Protein 1CS1 (pdb70)

CATH classification: 3.40.640.10 (+1 more: 3.90.1150.10)

Solvent-accessible surface area: 45363 Å² total

InterPro domains:
  IPR000277 Cys/Met metabolism, pyridoxal phosphate-dependent enzyme [PF01053] (6-380)
  IPR000277 Cys/Met metabolism, pyridoxal phosphate-dependent enzyme [PIRSF001434] (4-383)
  IPR000277 Cys/Met metabolism, pyridoxal phosphate-dependent enzyme [PTHR11808] (5-383)
  IPR000277 Cys/Met metabolism, pyridoxal phosphate-dependent enzyme [cd00614] (21-381)
  IPR011821 O-succinylhomoserine (thiol)-lyase [TIGR02080] (3-382)
  IPR015421 Pyridoxal phosphate-dependent transferase, major domain [G3DSA:3.40.640.10] (1-247)
  IPR015422 Pyridoxal phosphate-dependent transferase, small domain [G3DSA:3.90.1150.10] (249-386)
  IPR015424 Pyridoxal phosphate-dependent transferase [SSF53383] (5-381)
  IPR054542 Cys/Met metabolism enzyme, pyridoxal-phosphate attachment site [PS00868] (190-204)

B-factor: mean 32.54, std 14.34, range [13.01, 100.0]

Organism: Escherichia coli (strain K12) (NCBI:txid83333)

Radius of gyration: 33.23 Å; Cα contacts (8 Å, |Δi|>4): 3837; chains: 4; bounding box: 96×91×87 Å

Foldseek 3Di:
DDLLVLLAQQLAQVDPPPSHRADDQFQDQADDAPDVVHRPPTGGVLLPDPLLQRLQQSQQVLLVAPTKFKFQAALVLLVLVCVLQFAQAAEEEEALQAFPSNVVVQVVCVVVRRGHYHHFNLQPPVRLLVSCVVLHQEYEAEALGPPQRAGHQLLVSLVSNVVSNHAYEYACAQQGSLKFRSVVSRHQKYKYQLCLLLQANPAGMMMIGGRDVVVNVSSSVSCSVVRGGHGSVSSSSSSVSSSCSNVFWVLLLVLQVLLQVLLVPDPQFPFKHWLCDPPRNCVVSSVVGINGGGNKIKTFGHDDPVLLVQLVVQADQEDEDDDANHQGKYKYQCCVPRPVVPDPVVCVVVVRDNRMMMMRGHNDDSVVRNVRSVRSNVRSPDD/DDLLVLLAQQPAQVDPPPSHRQDDQFQDQADDAPDPVRRDVDGGVLQPDVLLQRLQVSQLVLLVAPTKFKFQAALVLLVLVCVLQFAQPAEEEEALQAAPSSVCVQVVVVVVRRYHYHHFHLQDVVRLLVSCVVLHQAYEAEALGPPQRAGHQLLVSLVSNVVSNHAYEYACAQQGSLKFRSVVSRHQKYKYQLCLLLQANPGTMMMIGGRDPVVVVSSSVSCSVVRGGHGRVSSSSSSVSSSCSNVFWVLLQVLQVLLQVLCVPDPQFPFKHWLCDPPHNCVVSCVVRINGGGNKIKTAGNDDPVLLVQLVVQADQEDEDDDANHQGKHKYQCCCPSPVPDDPVRCVVVVHDNRMMMMRGHNDDSVVRSVRSVRSSCRSPVD/DDLLVLLAQQPAQVDPDPRHRQDDQFQDQADDAPDVVHRDPTGGVLQPTPLLQRLQVSQQVLQVAPTKFKFQAALVQLVLVCVLQFAQPAEEEEALQAAPSSVVVQVVVVVVRRYHYHHFHLQPVVRLLVSCVVLHQEYEAEALGPDQRAGHQLLVSLVSNVVSPHAYEYACAQQGSLWFHSVVSNHQKYKYQLCLQLQANPGTMMMIGGRDPVVNVSSSVSCSVVRTGHGSVSSSSSSVSSSCSNVFFVLLLVLQVLQQVLLVVDPQFPFKHWLCDPPRHCNVSCVVRTNGGTNKIKTFGNDDVLLQCQLVVQADQEDADDDASHQGKYKYQCCVPRPVVDDPVRCVVVVHDNRMMMMRGHNDDSVVVSVRSVRSNVRSPPD/DDLLCLLAQQCAQVDPPPSHRADDQFQDQADDAPDVVRRDPDGGVLQPDPLLQRLQVSQQVLLVAPTKFKFQAQLVQLVLVCVLQFAQPAEEEEALQAAPSNVVVQVVCVVVRRYHYHHFNQQDPVRLLVRVVVLHQEYEAEALGPPQRAGHQLLVSLVSNVVSNHAYEYADAQQGSLKFRSVVSRHQKYKYQLCLLLQANPATMMMIGGRDVVVNVSSSVSCSVVRGGHGRVSSSSSSVSSSCSNVWFVLLQVLQVLLQVLLVVAPQFPFKHWLCDPPRNCNVSCVVGINGRTNKMKTFGNDDPVLLVQLVVLADQEDADDDANHQGKHKYQCCVHRPVVPPPVRCVVVVNDNRMMMMRGHNDPSVVRSVSNVRSSVRSPPD

Nearest PDB structures (foldseek):
  1cs1-assembly1_B  TM=1.003E+00  e=9.399E-83  Escherichia coli
  8jui-assembly1_A  TM=9.744E-01  e=7.504E-45  Bacillus cereus ATCC 14579
  7md1-assembly1_H  TM=9.661E-01  e=2.869E-43  Staphylococcus aureus
  3aem-assembly1_B  TM=9.535E-01  e=6.783E-41  Entamoeba histolytica
  1qgn-assembly1_A  TM=9.601E-01  e=6.712E-40  Nicotiana tabacum

Sequence (1532 aa):
RKQATIAVRSGLNDDEQYGCVVPPIHLSSTYNFTGFNEPRAHDYSRRGNPTRDVVQRALAELEGGAGAVLTNTGMSAIHLVTTVFLKPGDLLVAPHDCYGGSYRLFDSLAKRGCYRVLFVDQGDEQALRAALAEKPKLVLVESPSNPLLRVVDIAKICHLAREVGAVSVVDNTFLSPALQNPLALGADLVLHSCTYLNGHSDVVAGVVIAKDPDVVTELAWWANNIGVTGGAFDSYLLLRGLRTLVPRMELAQRNAQAIVKYLQTQPLVKKLYHPSLPENQGHEIAARQQKGFGAMLSFELDGDEQTLRRFLGGLSLFTLAESLGGVESLISHAATMTHAGMAPEARAAAGISETLLRISTGIEDGEDLIADLENGFRAANKGRKQATIAVRSGLNDDEQYGCVVPPIHLSSTYNFTGFNEPRAHDYSRRGNPTRDVVQRALAELEGGAGAVLTNTGMSAIHLVTTVFLKPGDLLVAPHDCYGGSYRLFDSLAKRGCYRVLFVDQGDEQALRAALAEKPKLVLVESPSNPLLRVVDIAKICHLAREVGAVSVVDNTFLSPALQNPLALGADLVLHSCTYLNGHSDVVAGVVIAKDPDVVTELAWWANNIGVTGGAFDSYLLLRGLRTLVPRMELAQRNAQAIVKYLQTQPLVKKLYHPSLPENQGHEIAARQQKGFGAMLSFELDGDEQTLRRFLGGLSLFTLAESLGGVESLISHAATMTHAGMAPEARAAAGISETLLRISTGIEDGEDLIADLENGFRAANKGRKQATIAVRSGLNDDEQYGCVVPPIHLSSTYNFTGFNEPRAHDYSRRGNPTRDVVQRALAELEGGAGAVLTNTGMSAIHLVTTVFLKPGDLLVAPHDCYGGSYRLFDSLAKRGCYRVLFVDQGDEQALRAALAEKPKLVLVESPSNPLLRVVDIAKICHLAREVGAVSVVDNTFLSPALQNPLALGADLVLHSCTYLNGHSDVVAGVVIAKDPDVVTELAWWANNIGVTGGAFDSYLLLRGLRTLVPRMELAQRNAQAIVKYLQTQPLVKKLYHPSLPENQGHEIAARQQKGFGAMLSFELDGDEQTLRRFLGGLSLFTLAESLGGVESLISHAATMTHAGMAPEARAAAGISETLLRISTGIEDGEDLIADLENGFRAANKGRKQATIAVRSGLNDDEQYGCVVPPIHLSSTYNFTGFNEPRAHDYSRRGNPTRDVVQRALAELEGGAGAVLTNTGMSAIHLVTTVFLKPGDLLVAPHDCYGGSYRLFDSLAKRGCYRVLFVDQGDEQALRAALAEKPKLVLVESPSNPLLRVVDIAKICHLAREVGAVSVVDNTFLSPALQNPLALGADLVLHSCTYLNGHSDVVAGVVIAKDPDVVTELAWWANNIGVTGGAFDSYLLLRGLRTLVPRMELAQRNAQAIVKYLQTQPLVKKLYHPSLPENQGHEIAARQQKGFGAMLSFELDGDEQTLRRFLGGLSLFTLAESLGGVESLISHAATMTHAGMAPEARAAAGISETLLRISTGIEDGEDLIADLENGFRAANKG

Structure (mmCIF, N/CA/C/O backbone):
data_1CS1
#
_entry.id   1CS1
#
_cell.length_a   160.040
_cell.length_b   61.300
_cell.length_c   153.840
_cell.angle_alpha   90.00
_cell.angle_beta   104.18
_cell.angle_gamma   90.00
#
_symmetry.space_group_name_H-M   'C 1 2 1'
#
loop_
_entity.id
_entity.type
_entity.pdbx_description
1 polymer 'PROTEIN (CYSTATHIONINE GAMMA-SYNTHASE)'
2 non-polymer '2,4-DIOXO-PENTANEDIOIC ACID'
3 water water
#
loop_
_atom_site.group_PDB
_atom_site.id
_atom_site.type_symbol
_atom_site.label_atom_id
_atom_site.label_alt_id
_atom_site.label_comp_id
_atom_site.label_asym_id
_atom_site.label_entity_id
_atom_site.label_seq_id
_atom_site.pdbx_PDB_ins_code
_atom_site.Cartn_x
_atom_site.Cartn_y
_atom_site.Cartn_z
_atom_site.occupancy
_atom_site.B_iso_or_equiv
_atom_site.auth_seq_id
_atom_site.auth_comp_id
_atom_site.auth_asym_id
_atom_site.auth_atom_id
_atom_site.pdbx_PDB_model_num
ATOM 1 N N . ARG A 1 3 ? 40.041 25.400 20.854 1.00 49.93 3 ARG A N 1
ATOM 2 C CA . ARG A 1 3 ? 40.946 24.278 20.451 1.00 46.32 3 ARG A CA 1
ATOM 3 C C . ARG A 1 3 ? 40.134 23.064 19.997 1.00 37.23 3 ARG A C 1
ATOM 4 O O . ARG A 1 3 ? 39.087 22.761 20.565 1.00 34.62 3 ARG A O 1
ATOM 12 N N . LYS A 1 4 ? 40.626 22.380 18.967 1.00 27.16 4 LYS A N 1
ATOM 13 C CA . LYS A 1 4 ? 39.947 21.221 18.402 1.00 27.83 4 LYS A CA 1
ATOM 14 C C . LYS A 1 4 ? 39.995 19.987 19.301 1.00 25.48 4 LYS A C 1
ATOM 15 O O . LYS A 1 4 ? 40.754 19.948 20.271 1.00 26.14 4 LYS A O 1
ATOM 21 N N . GLN A 1 5 ? 39.194 18.976 18.987 1.00 20.76 5 GLN A N 1
ATOM 22 C CA . GLN A 1 5 ? 39.191 17.791 19.826 1.00 24.73 5 GLN A CA 1
ATOM 23 C C . GLN A 1 5 ? 40.555 17.102 19.901 1.00 22.75 5 GLN A C 1
ATOM 24 O O . GLN A 1 5 ? 40.926 16.575 20.951 1.00 21.38 5 GLN A O 1
ATOM 30 N N . ALA A 1 6 ? 41.317 17.121 18.816 1.00 21.72 6 ALA A N 1
ATOM 31 C CA . ALA A 1 6 ? 42.625 16.478 18.848 1.00 23.74 6 ALA A CA 1
ATOM 32 C C . ALA A 1 6 ? 43.506 17.133 19.913 1.00 23.92 6 ALA A C 1
ATOM 33 O O . ALA A 1 6 ? 44.245 16.458 20.623 1.00 24.36 6 ALA A O 1
ATOM 35 N N . THR A 1 7 ? 43.413 18.451 20.033 1.00 18.30 7 THR A N 1
ATOM 36 C CA . THR A 1 7 ? 44.213 19.186 21.011 1.00 23.36 7 THR A CA 1
ATOM 37 C C . THR A 1 7 ? 43.759 18.928 22.443 1.00 21.99 7 THR A C 1
ATOM 38 O O . THR A 1 7 ? 44.582 18.793 23.352 1.00 21.53 7 THR A O 1
ATOM 42 N N . ILE A 1 8 ? 42.446 18.863 22.638 1.00 20.73 8 ILE A N 1
ATOM 43 C CA . ILE A 1 8 ? 41.884 18.611 23.954 1.00 20.97 8 ILE A CA 1
ATOM 44 C C . ILE A 1 8 ? 42.286 17.220 24.473 1.00 22.43 8 ILE A C 1
ATOM 45 O O . ILE A 1 8 ? 42.736 17.070 25.620 1.00 21.82 8 ILE A O 1
ATOM 50 N N . ALA A 1 9 ? 42.122 16.205 23.630 1.00 20.09 9 ALA A N 1
ATOM 51 C CA . ALA A 1 9 ? 42.438 14.844 24.034 1.00 17.92 9 ALA A CA 1
ATOM 52 C C . ALA A 1 9 ? 43.891 14.710 24.472 1.00 15.64 9 ALA A C 1
ATOM 53 O O . ALA A 1 9 ? 44.199 14.034 25.451 1.00 19.63 9 ALA A O 1
ATOM 55 N N . VAL A 1 10 ? 44.778 15.392 23.766 1.00 18.35 10 VAL A N 1
ATOM 56 C CA . VAL A 1 10 ? 46.202 15.309 24.051 1.00 19.36 10 VAL A CA 1
ATOM 57 C C . VAL A 1 10 ? 46.676 16.093 25.269 1.00 19.66 10 VAL A C 1
ATOM 58 O O . VAL A 1 10 ? 47.465 15.592 26.071 1.00 21.69 10 VAL A O 1
ATOM 62 N N . ARG A 1 11 ? 46.179 17.313 25.426 1.00 19.44 11 ARG A N 1
ATOM 63 C CA . ARG A 1 11 ? 46.637 18.167 26.513 1.00 21.94 11 ARG A CA 1
ATOM 64 C C . ARG A 1 11 ? 45.780 18.356 27.770 1.00 20.40 11 ARG A C 1
ATOM 65 O O . ARG A 1 11 ? 46.286 18.844 28.776 1.00 24.32 11 ARG A O 1
ATOM 73 N N . SER A 1 12 ? 44.503 17.989 27.742 1.00 21.67 12 SER A N 1
ATOM 74 C CA . SER A 1 12 ? 43.681 18.164 28.936 1.00 21.99 12 SER A CA 1
ATOM 75 C C . SER A 1 12 ? 44.286 17.427 30.149 1.00 25.79 12 SER A C 1
ATOM 76 O O . SER A 1 12 ? 44.542 16.218 30.103 1.00 25.01 12 SER A O 1
ATOM 79 N N . GLY A 1 13 ? 44.535 18.173 31.224 1.00 24.61 13 GLY A N 1
ATOM 80 C CA . GLY A 1 13 ? 45.088 17.577 32.424 1.00 21.38 13 GLY A CA 1
ATOM 81 C C . GLY A 1 13 ? 46.595 17.652 32.534 1.00 24.08 13 GLY A C 1
ATOM 82 O O . GLY A 1 13 ? 47.137 17.482 33.626 1.00 25.68 13 GLY A O 1
ATOM 83 N N . LEU A 1 14 ? 47.287 17.891 31.421 1.00 24.30 14 LEU A N 1
ATOM 84 C CA . LEU A 1 14 ? 48.752 17.990 31.442 1.00 24.08 14 LEU A CA 1
ATOM 85 C C . LEU A 1 14 ? 49.209 19.149 32.325 1.00 27.81 14 LEU A C 1
ATOM 86 O O . LEU A 1 14 ? 48.558 20.204 32.369 1.00 26.23 14 LEU A O 1
ATOM 91 N N . ASN A 1 15 ? 50.330 18.958 33.018 1.00 22.40 15 ASN A N 1
ATOM 92 C CA . ASN A 1 15 ? 50.868 19.993 33.892 1.00 28.00 15 ASN A CA 1
ATOM 93 C C . ASN A 1 15 ? 49.918 20.356 35.034 1.00 32.47 15 ASN A C 1
ATOM 94 O O . ASN A 1 15 ? 49.857 21.506 35.474 1.00 32.27 15 ASN A O 1
ATOM 99 N N . ASP A 1 16 ? 49.189 19.354 35.517 1.00 35.53 16 ASP A N 1
ATOM 100 C CA . ASP A 1 16 ? 48.262 19.536 36.627 1.00 33.75 16 ASP A CA 1
ATOM 101 C C . ASP A 1 16 ? 49.066 19.683 37.912 1.00 32.12 16 ASP A C 1
ATOM 102 O O . ASP A 1 16 ? 48.755 20.527 38.757 1.00 31.42 16 ASP A O 1
ATOM 107 N N . ASP A 1 17 ? 50.094 18.840 38.038 1.00 30.03 17 ASP A N 1
ATOM 108 C CA . ASP A 1 17 ? 50.979 18.805 39.204 1.00 27.28 17 ASP A CA 1
ATOM 109 C C . ASP A 1 17 ? 51.622 20.152 39.472 1.00 31.14 17 ASP A C 1
ATOM 110 O O . ASP A 1 17 ? 52.495 20.599 38.730 1.00 32.12 17 ASP A O 1
ATOM 115 N N . GLU A 1 18 ? 51.196 20.795 40.551 1.00 33.36 18 GLU A N 1
ATOM 116 C CA . GLU A 1 18 ? 51.728 22.100 40.902 1.00 39.26 18 GLU A CA 1
ATOM 117 C C . GLU A 1 18 ? 52.943 21.999 41.803 1.00 34.17 18 GLU A C 1
ATOM 118 O O . GLU A 1 18 ? 53.694 22.957 41.939 1.00 41.82 18 GLU A O 1
ATOM 124 N N . GLN A 1 19 ? 53.147 20.837 42.407 1.00 28.38 19 GLN A N 1
ATOM 125 C CA . GLN A 1 19 ? 54.260 20.659 43.325 1.00 25.50 19 GLN A CA 1
ATOM 126 C C . GLN A 1 19 ? 55.606 20.298 42.704 1.00 31.35 19 GLN A C 1
ATOM 127 O O . GLN A 1 19 ? 56.638 20.875 43.065 1.00 29.11 19 GLN A O 1
ATOM 133 N N . TYR A 1 20 ? 55.613 19.347 41.781 1.00 29.29 20 TYR A N 1
ATOM 134 C CA . TYR A 1 20 ? 56.868 18.928 41.178 1.00 31.92 20 TYR A CA 1
ATOM 135 C C . TYR A 1 20 ? 57.045 19.317 39.715 1.00 33.00 20 TYR A C 1
ATOM 136 O O . TYR A 1 20 ? 58.087 19.048 39.120 1.00 36.04 20 TYR A O 1
ATOM 145 N N . GLY A 1 21 ? 56.033 19.953 39.138 1.00 30.53 21 GLY A N 1
ATOM 146 C CA . GLY A 1 21 ? 56.126 20.349 37.746 1.00 30.80 21 GLY A CA 1
ATOM 147 C C . GLY A 1 21 ? 56.083 19.179 36.779 1.00 32.57 21 GLY A C 1
ATOM 148 O O . GLY A 1 21 ? 56.627 19.267 35.685 1.00 35.35 21 GLY A O 1
ATOM 149 N N . CYS A 1 22 ? 55.447 18.081 37.182 1.00 29.98 22 CYS A N 1
ATOM 150 C CA . CYS A 1 22 ? 55.330 16.900 36.329 1.00 26.94 22 CYS A CA 1
ATOM 151 C C . CYS A 1 22 ? 54.431 17.259 35.166 1.00 28.97 22 CYS A C 1
ATOM 152 O O . CYS A 1 22 ? 53.390 17.885 35.364 1.00 25.86 22 CYS A O 1
ATOM 155 N N . VAL A 1 23 ? 54.816 16.856 33.957 1.00 27.74 23 VAL A N 1
ATOM 156 C CA . VAL A 1 23 ? 53.985 17.120 32.790 1.00 24.34 23 VAL A CA 1
ATOM 157 C C . VAL A 1 23 ? 52.787 16.172 32.859 1.00 22.14 23 VAL A C 1
ATOM 158 O O . VAL A 1 23 ? 51.636 16.593 32.749 1.00 22.71 23 VAL A O 1
ATOM 162 N N . VAL A 1 24 ? 53.058 14.889 33.057 1.00 19.88 24 VAL A N 1
ATOM 163 C CA . VAL A 1 24 ? 51.987 13.901 33.178 1.00 21.97 24 VAL A CA 1
ATOM 164 C C . VAL A 1 24 ? 51.603 13.835 34.676 1.00 23.51 24 VAL A C 1
ATOM 165 O O . VAL A 1 24 ? 52.466 13.647 35.535 1.00 22.80 24 VAL A O 1
ATOM 169 N N . PRO A 1 25 ? 50.309 13.998 35.007 1.00 23.55 25 PRO A N 1
ATOM 170 C CA . PRO A 1 25 ? 49.911 13.943 36.424 1.00 22.44 25 PRO A CA 1
ATOM 171 C C . PRO A 1 25 ? 50.155 12.592 37.104 1.00 27.99 25 PRO A C 1
ATOM 172 O O . PRO A 1 25 ? 49.994 11.528 36.485 1.00 23.97 25 PRO A O 1
ATOM 176 N N . PRO A 1 26 ? 50.562 12.623 38.388 1.00 23.99 26 PRO A N 1
ATOM 177 C CA . PRO A 1 26 ? 50.819 11.398 39.143 1.00 23.94 26 PRO A CA 1
ATOM 178 C C . PRO A 1 26 ? 49.514 10.652 39.388 1.00 22.96 26 PRO A C 1
ATOM 179 O O . PRO A 1 26 ? 48.422 11.180 39.152 1.00 21.19 26 PRO A O 1
ATOM 183 N N . ILE A 1 27 ? 49.626 9.416 39.851 1.00 23.44 27 ILE A N 1
ATOM 184 C CA . ILE A 1 27 ? 48.443 8.622 40.127 1.00 23.05 27 ILE A CA 1
ATOM 185 C C . ILE A 1 27 ? 48.183 8.751 41.623 1.00 24.46 27 ILE A C 1
ATOM 186 O O . ILE A 1 27 ? 48.973 8.269 42.436 1.00 20.38 27 ILE A O 1
ATOM 191 N N . HIS A 1 28 ? 47.087 9.418 41.975 1.00 23.86 28 HIS A N 1
ATOM 192 C CA . HIS A 1 28 ? 46.721 9.623 43.378 1.00 26.80 28 HIS A CA 1
ATOM 193 C C . HIS A 1 28 ? 45.896 8.438 43.871 1.00 25.21 28 HIS A C 1
ATOM 194 O O . HIS A 1 28 ? 44.672 8.443 43.777 1.00 27.15 28 HIS A O 1
ATOM 201 N N . LEU A 1 29 ? 46.575 7.424 44.393 1.00 21.98 29 LEU A N 1
ATOM 202 C CA . LEU A 1 29 ? 45.896 6.224 44.873 1.00 25.17 29 LEU A CA 1
ATOM 203 C C . LEU A 1 29 ? 45.324 6.387 46.280 1.00 27.57 29 LEU A C 1
ATOM 204 O O . LEU A 1 29 ? 44.437 5.624 46.685 1.00 24.85 29 LEU A O 1
ATOM 209 N N . SER A 1 30 ? 45.836 7.375 47.016 1.00 26.78 30 SER A N 1
ATOM 210 C CA . SER A 1 30 ? 45.406 7.630 48.396 1.00 24.53 30 SER A CA 1
ATOM 211 C C . SER A 1 30 ? 43.881 7.640 48.602 1.00 24.94 30 SER A C 1
ATOM 212 O O . SER A 1 30 ? 43.143 8.364 47.929 1.00 24.98 30 SER A O 1
ATOM 215 N N . SER A 1 31 ? 43.423 6.816 49.539 1.00 24.28 31 SER A N 1
ATOM 216 C CA . SER A 1 31 ? 42.006 6.705 49.854 1.00 20.94 31 SER A CA 1
ATOM 217 C C . SER A 1 31 ? 41.520 7.913 50.650 1.00 24.92 31 SER A C 1
ATOM 218 O O . SER A 1 31 ? 40.317 8.201 50.690 1.00 22.64 31 SER A O 1
ATOM 221 N N . THR A 1 32 ? 42.457 8.618 51.281 1.00 25.64 32 THR A N 1
ATOM 222 C CA . THR A 1 32 ? 42.100 9.781 52.075 1.00 26.15 32 THR A CA 1
ATOM 223 C C . THR A 1 32 ? 43.074 10.954 51.984 1.00 24.65 32 THR A C 1
ATOM 224 O O . THR A 1 32 ? 44.187 10.829 51.471 1.00 27.55 32 THR A O 1
ATOM 228 N N . TYR A 1 33 ? 42.638 12.102 52.491 1.00 26.98 33 TYR A N 1
ATOM 229 C CA . TYR A 1 33 ? 43.427 13.334 52.435 1.00 30.74 33 TYR A CA 1
ATOM 230 C C . TYR A 1 33 ? 43.438 14.055 53.775 1.00 29.23 33 TYR A C 1
ATOM 231 O O . TYR A 1 33 ? 42.408 14.157 54.433 1.00 28.76 33 TYR A O 1
ATOM 240 N N . ASN A 1 34 ? 44.593 14.572 54.174 1.00 30.73 34 ASN A N 1
ATOM 241 C CA . ASN A 1 34 ? 44.660 15.279 55.439 1.00 32.95 34 ASN A CA 1
ATOM 242 C C . ASN A 1 34 ? 43.963 16.627 55.344 1.00 39.43 34 ASN A C 1
ATOM 243 O O . ASN A 1 34 ? 43.879 17.233 54.263 1.00 35.88 34 ASN A O 1
ATOM 248 N N . PHE A 1 35 ? 43.439 17.074 56.482 1.00 40.01 35 PHE A N 1
ATOM 249 C CA . PHE A 1 35 ? 42.747 18.358 56.573 1.00 42.01 35 PHE A CA 1
ATOM 250 C C . PHE A 1 35 ? 43.794 19.456 56.666 1.00 38.56 35 PHE A C 1
ATOM 251 O O . PHE A 1 35 ? 44.861 19.251 57.245 1.00 36.37 35 PHE A O 1
ATOM 259 N N . THR A 1 36 ? 43.485 20.615 56.100 1.00 45.45 36 THR A N 1
ATOM 260 C CA . THR A 1 36 ? 44.395 21.750 56.161 1.00 52.51 36 THR A CA 1
ATOM 261 C C . THR A 1 36 ? 44.581 22.051 57.652 1.00 57.67 36 THR A C 1
ATOM 262 O O . THR A 1 36 ? 45.701 22.256 58.129 1.00 61.85 36 THR A O 1
ATOM 266 N N . GLY A 1 37 ? 43.464 22.048 58.378 1.00 56.36 37 GLY A N 1
ATOM 267 C CA . GLY A 1 37 ? 43.473 22.302 59.808 1.00 54.91 37 GLY A CA 1
ATOM 268 C C . GLY A 1 37 ? 42.160 21.789 60.366 1.00 56.33 37 GLY A C 1
ATOM 269 O O . GLY A 1 37 ? 41.344 21.254 59.610 1.00 54.54 37 GLY A O 1
ATOM 270 N N . PHE A 1 38 ? 41.946 21.937 61.672 1.00 56.29 38 PHE A N 1
ATOM 271 C CA . PHE A 1 38 ? 40.701 21.473 62.284 1.00 52.46 38 PHE A CA 1
ATOM 272 C C . PHE A 1 38 ? 39.541 22.118 61.546 1.00 51.86 38 PHE A C 1
ATOM 273 O O . PHE A 1 38 ? 39.559 23.325 61.280 1.00 51.69 38 PHE A O 1
ATOM 281 N N . ASN A 1 39 ? 38.553 21.302 61.194 1.00 49.14 39 ASN A N 1
ATOM 282 C CA . ASN A 1 39 ? 37.371 21.782 60.499 1.00 49.31 39 ASN A CA 1
ATOM 283 C C . ASN A 1 39 ? 37.768 22.564 59.249 1.00 48.34 39 ASN A C 1
ATOM 284 O O . ASN A 1 39 ? 37.134 23.560 58.891 1.00 52.81 39 ASN A O 1
ATOM 289 N N . GLU A 1 40 ? 38.835 22.125 58.595 1.00 43.84 40 GLU A N 1
ATOM 290 C CA . GLU A 1 40 ? 39.280 22.784 57.373 1.00 42.07 40 GLU A CA 1
ATOM 291 C C . GLU A 1 40 ? 39.840 21.738 56.425 1.00 39.47 40 GLU A C 1
ATOM 292 O O . GLU A 1 40 ? 41.054 21.583 56.306 1.00 36.70 40 GLU A O 1
ATOM 294 N N . PRO A 1 41 ? 38.950 20.992 55.745 1.00 39.61 41 PRO A N 1
ATOM 295 C CA . PRO A 1 41 ? 39.404 19.963 54.808 1.00 39.32 41 PRO A CA 1
ATOM 296 C C . PRO A 1 41 ? 39.742 20.661 53.505 1.00 38.19 41 PRO A C 1
ATOM 297 O O . PRO A 1 41 ? 39.379 21.826 53.308 1.00 32.62 41 PRO A O 1
ATOM 301 N N . ARG A 1 42 ? 40.442 19.959 52.624 1.00 34.64 42 ARG A N 1
ATOM 302 C CA . ARG A 1 42 ? 40.780 20.517 51.329 1.00 32.83 42 ARG A CA 1
ATOM 303 C C . ARG A 1 42 ? 39.673 20.105 50.349 1.00 33.51 42 ARG A C 1
ATOM 304 O O . ARG A 1 42 ? 38.653 19.550 50.756 1.00 35.58 42 ARG A O 1
ATOM 312 N N . ALA A 1 43 ? 39.881 20.372 49.063 1.00 34.02 43 ALA A N 1
ATOM 313 C CA . ALA A 1 43 ? 38.908 20.025 48.023 1.00 32.27 43 ALA A CA 1
ATOM 314 C C . ALA A 1 43 ? 38.440 18.560 48.091 1.00 32.33 43 ALA A C 1
ATOM 315 O O . ALA A 1 43 ? 37.295 18.244 47.757 1.00 27.58 43 ALA A O 1
ATOM 317 N N . HIS A 1 44 ? 39.328 17.670 48.523 1.00 26.93 44 HIS A N 1
ATOM 318 C CA . HIS A 1 44 ? 38.985 16.255 48.640 1.00 25.03 44 HIS A CA 1
ATOM 319 C C . HIS A 1 44 ? 39.174 15.805 50.093 1.00 24.47 44 HIS A C 1
ATOM 320 O O . HIS A 1 44 ? 40.074 16.296 50.789 1.00 25.93 44 HIS A O 1
ATOM 327 N N . ASP A 1 45 ? 38.333 14.883 50.556 1.00 24.20 45 ASP A N 1
ATOM 328 C CA . ASP A 1 45 ? 38.479 14.348 51.912 1.00 30.40 45 ASP A CA 1
ATOM 329 C C . ASP A 1 45 ? 38.340 12.821 51.924 1.00 28.14 45 ASP A C 1
ATOM 330 O O . ASP A 1 45 ? 38.669 12.154 52.904 1.00 27.12 45 ASP A O 1
ATOM 335 N N . TYR A 1 46 ? 37.857 12.261 50.826 1.00 28.59 46 TYR A N 1
ATOM 336 C CA . TYR A 1 46 ? 37.725 10.817 50.739 1.00 30.31 46 TYR A CA 1
ATOM 337 C C . TYR A 1 46 ? 37.596 10.414 49.267 1.00 33.45 46 TYR A C 1
ATOM 338 O O . TYR A 1 46 ? 36.633 10.780 48.581 1.00 27.60 46 TYR A O 1
ATOM 347 N N . SER A 1 47 ? 38.583 9.659 48.798 1.00 28.01 47 SER A N 1
ATOM 348 C CA . SER A 1 47 ? 38.647 9.215 47.409 1.00 30.80 47 SER A CA 1
ATOM 349 C C . SER A 1 47 ? 37.357 8.682 46.762 1.00 30.55 47 SER A C 1
ATOM 350 O O . SER A 1 47 ? 37.113 8.913 45.576 1.00 23.53 47 SER A O 1
ATOM 353 N N . ARG A 1 48 ? 36.538 7.962 47.524 1.00 30.93 48 ARG A N 1
ATOM 354 C CA . ARG A 1 48 ? 35.309 7.405 46.960 1.00 28.33 48 ARG A CA 1
ATOM 355 C C . ARG A 1 48 ? 34.404 8.523 46.486 1.00 30.72 48 ARG A C 1
ATOM 356 O O . ARG A 1 48 ? 33.726 8.405 45.460 1.00 30.30 48 ARG A O 1
ATOM 364 N N . ARG A 1 49 ? 34.411 9.617 47.239 1.00 30.42 49 ARG A N 1
ATOM 365 C CA . ARG A 1 49 ? 33.594 10.780 46.930 1.00 34.37 49 ARG A CA 1
ATOM 366 C C . ARG A 1 49 ? 34.248 11.708 45.887 1.00 36.17 49 ARG A C 1
ATOM 367 O O . ARG A 1 49 ? 33.576 12.203 44.971 1.00 35.86 49 ARG A O 1
ATOM 375 N N . GLY A 1 50 ? 35.552 11.938 46.039 1.00 30.82 50 GLY A N 1
ATOM 376 C CA . GLY A 1 50 ? 36.290 12.793 45.121 1.00 26.22 50 GLY A CA 1
ATOM 377 C C . GLY A 1 50 ? 37.761 12.415 45.155 1.00 25.56 50 GLY A C 1
ATOM 378 O O . GLY A 1 50 ? 38.330 12.239 46.227 1.00 25.90 50 GLY A O 1
ATOM 379 N N . ASN A 1 51 ? 38.371 12.293 43.982 1.00 27.22 51 ASN A N 1
ATOM 380 C CA . ASN A 1 51 ? 39.779 11.909 43.832 1.00 24.01 51 ASN A CA 1
ATOM 381 C C . ASN A 1 51 ? 40.393 12.845 42.771 1.00 24.29 51 ASN A C 1
ATOM 382 O O . ASN A 1 51 ? 39.772 13.100 41.749 1.00 21.49 51 ASN A O 1
ATOM 387 N N . PRO A 1 52 ? 41.621 13.351 42.988 1.00 24.16 52 PRO A N 1
ATOM 388 C CA . PRO A 1 52 ? 42.253 14.263 42.021 1.00 23.14 52 PRO A CA 1
ATOM 389 C C . PRO A 1 52 ? 42.510 13.688 40.633 1.00 22.03 52 PRO A C 1
ATOM 390 O O . PRO A 1 52 ? 42.383 14.390 39.630 1.00 18.68 52 PRO A O 1
ATOM 394 N N . THR A 1 53 ? 42.879 12.412 40.572 1.00 22.82 53 THR A N 1
ATOM 395 C CA . THR A 1 53 ? 43.129 11.776 39.284 1.00 22.07 53 THR A CA 1
ATOM 396 C C . THR A 1 53 ? 41.806 11.558 38.514 1.00 19.49 53 THR A C 1
ATOM 397 O O . THR A 1 53 ? 41.728 11.810 37.314 1.00 19.63 53 THR A O 1
ATOM 401 N N . ARG A 1 54 ? 40.767 11.110 39.210 1.00 22.33 54 ARG A N 1
ATOM 402 C CA . ARG A 1 54 ? 39.463 10.918 38.583 1.00 20.21 54 ARG A CA 1
ATOM 403 C C . ARG A 1 54 ? 38.946 12.277 38.081 1.00 20.73 54 ARG A C 1
ATOM 404 O O . ARG A 1 54 ? 38.282 12.355 37.051 1.00 20.88 54 ARG A O 1
ATOM 412 N N . ASP A 1 55 ? 39.260 13.346 38.807 1.00 19.71 55 ASP A N 1
ATOM 413 C CA . ASP A 1 55 ? 38.831 14.691 38.428 1.00 21.39 55 ASP A CA 1
ATOM 414 C C . ASP A 1 55 ? 39.439 15.119 37.093 1.00 21.15 55 ASP A C 1
ATOM 415 O O . ASP A 1 55 ? 38.761 15.714 36.252 1.00 21.47 55 ASP A O 1
ATOM 420 N N . VAL A 1 56 ? 40.727 14.848 36.904 1.00 20.77 56 VAL A N 1
ATOM 421 C CA . VAL A 1 56 ? 41.390 15.226 35.663 1.00 18.48 56 VAL A CA 1
ATOM 422 C C . VAL A 1 56 ? 40.760 14.530 34.457 1.00 17.17 56 VAL A C 1
ATOM 423 O O . VAL A 1 56 ? 40.475 15.170 33.449 1.00 19.16 56 VAL A O 1
ATOM 427 N N . VAL A 1 57 ? 40.537 13.219 34.553 1.00 19.85 57 VAL A N 1
ATOM 428 C CA . VAL A 1 57 ? 39.956 12.494 33.425 1.00 18.67 57 VAL A CA 1
ATOM 429 C C . VAL A 1 57 ? 38.499 12.899 33.202 1.00 18.89 57 VAL A C 1
ATOM 430 O O . VAL A 1 57 ? 38.034 12.955 32.065 1.00 17.47 57 VAL A O 1
ATOM 434 N N . GLN A 1 58 ? 37.784 13.207 34.280 1.00 19.20 58 GLN A N 1
ATOM 435 C CA . GLN A 1 58 ? 36.394 13.628 34.155 1.00 18.97 58 GLN A CA 1
ATOM 436 C C . GLN A 1 58 ? 36.362 14.939 33.363 1.00 18.07 58 GLN A C 1
ATOM 437 O O . GLN A 1 58 ? 35.564 15.091 32.451 1.00 18.54 58 GLN A O 1
ATOM 443 N N . ARG A 1 59 ? 37.247 15.875 33.685 1.00 17.90 59 ARG A N 1
ATOM 444 C CA . ARG A 1 59 ? 37.275 17.151 32.963 1.00 18.17 59 ARG A CA 1
ATOM 445 C C . ARG A 1 59 ? 37.616 16.982 31.480 1.00 19.59 59 ARG A C 1
ATOM 446 O O . ARG A 1 59 ? 37.057 17.667 30.620 1.00 20.09 59 ARG A O 1
ATOM 454 N N . ALA A 1 60 ? 38.534 16.058 31.190 1.00 19.92 60 ALA A N 1
ATOM 455 C CA . ALA A 1 60 ? 38.955 15.780 29.822 1.00 18.87 60 ALA A CA 1
ATOM 456 C C . ALA A 1 60 ? 37.792 15.186 29.024 1.00 19.28 60 ALA A C 1
ATOM 457 O O . ALA A 1 60 ? 37.559 15.574 27.886 1.00 19.91 60 ALA A O 1
ATOM 459 N N . LEU A 1 61 ? 37.068 14.242 29.622 1.00 18.41 61 LEU A N 1
ATOM 460 C CA . LEU A 1 61 ? 35.949 13.626 28.945 1.00 16.60 61 LEU A CA 1
ATOM 461 C C . LEU A 1 61 ? 34.806 14.623 28.776 1.00 20.40 61 LEU A C 1
ATOM 462 O O . LEU A 1 61 ? 34.122 14.604 27.761 1.00 20.32 61 LEU A O 1
ATOM 467 N N . ALA A 1 62 ? 34.596 15.500 29.758 1.00 22.58 62 ALA A N 1
ATOM 468 C CA . ALA A 1 62 ? 33.528 16.495 29.644 1.00 21.89 62 ALA A CA 1
ATOM 469 C C . ALA A 1 62 ? 33.864 17.445 28.491 1.00 22.30 62 ALA A C 1
ATOM 470 O O . ALA A 1 62 ? 32.993 17.779 27.679 1.00 19.79 62 ALA A O 1
ATOM 472 N N . GLU A 1 63 ? 35.127 17.865 28.408 1.00 18.45 63 GLU A N 1
ATOM 473 C CA . GLU A 1 63 ? 35.541 18.771 27.340 1.00 21.34 63 GLU A CA 1
ATOM 474 C C . GLU A 1 63 ? 35.332 18.167 25.958 1.00 20.83 63 GLU A C 1
ATOM 475 O O . GLU A 1 63 ? 34.923 18.858 25.026 1.00 24.00 63 GLU A O 1
ATOM 481 N N . LEU A 1 64 ? 35.617 16.876 25.826 1.00 18.41 64 LEU A N 1
ATOM 482 C CA . LEU A 1 64 ? 35.490 16.185 24.541 1.00 16.43 64 LEU A CA 1
ATOM 483 C C . LEU A 1 64 ? 34.043 16.066 24.053 1.00 19.46 64 LEU A C 1
ATOM 484 O O . LEU A 1 64 ? 33.786 15.978 22.857 1.00 20.59 64 LEU A O 1
ATOM 489 N N . GLU A 1 65 ? 33.089 16.074 24.977 1.00 23.50 65 GLU A N 1
ATOM 490 C CA . GLU A 1 65 ? 31.691 15.978 24.589 1.00 20.85 65 GLU A CA 1
ATOM 491 C C . GLU A 1 65 ? 31.005 17.341 24.662 1.00 17.74 65 GLU A C 1
ATOM 492 O O . GLU A 1 65 ? 29.846 17.493 24.277 1.00 19.39 65 GLU A O 1
ATOM 498 N N . GLY A 1 66 ? 31.741 18.331 25.146 1.00 21.38 66 GLY A N 1
ATOM 499 C CA . GLY A 1 66 ? 31.204 19.675 25.260 1.00 25.47 66 GLY A CA 1
ATOM 500 C C . GLY A 1 66 ? 30.247 19.830 26.431 1.00 27.11 66 GLY A C 1
ATOM 501 O O . GLY A 1 66 ? 29.385 20.713 26.412 1.00 25.25 66 GLY A O 1
ATOM 502 N N . GLY A 1 67 ? 30.395 18.978 27.447 1.00 22.89 67 GLY A N 1
ATOM 503 C CA . GLY A 1 67 ? 29.526 19.041 28.613 1.00 21.56 67 GLY A CA 1
ATOM 504 C C . GLY A 1 67 ? 30.079 19.900 29.741 1.00 25.22 67 GLY A C 1
ATOM 505 O O . GLY A 1 67 ? 31.263 20.266 29.746 1.00 25.29 67 GLY A O 1
ATOM 506 N N . ALA A 1 68 ? 29.226 20.231 30.705 1.00 22.45 68 ALA A N 1
ATOM 507 C CA . ALA A 1 68 ? 29.664 21.038 31.830 1.00 23.56 68 ALA A CA 1
ATOM 508 C C . ALA A 1 68 ? 30.623 20.242 32.703 1.00 21.98 68 ALA A C 1
ATOM 509 O O . ALA A 1 68 ? 31.606 20.782 33.201 1.00 23.56 68 ALA A O 1
ATOM 511 N N . GLY A 1 69 ? 30.350 18.955 32.878 1.00 18.64 69 GLY A N 1
ATOM 512 C CA . GLY A 1 69 ? 31.216 18.152 33.716 1.00 17.73 69 GLY A CA 1
ATOM 513 C C . GLY A 1 69 ? 30.884 16.697 33.540 1.00 19.12 69 GLY A C 1
ATOM 514 O O . GLY A 1 69 ? 29.894 16.377 32.889 1.00 21.31 69 GLY A O 1
ATOM 515 N N . ALA A 1 70 ? 31.688 15.824 34.134 1.00 18.16 70 ALA A N 1
ATOM 516 C CA . ALA A 1 70 ? 31.478 14.390 33.999 1.00 17.92 70 ALA A CA 1
ATOM 517 C C . ALA A 1 70 ? 31.658 13.613 35.300 1.00 23.64 70 ALA A C 1
ATOM 518 O O . ALA A 1 70 ? 32.358 14.058 36.212 1.00 19.87 70 ALA A O 1
ATOM 520 N N . VAL A 1 71 ? 31.020 12.444 35.372 1.00 19.18 71 VAL A N 1
ATOM 521 C CA . VAL A 1 71 ? 31.138 11.586 36.539 1.00 19.62 71 VAL A CA 1
ATOM 522 C C . VAL A 1 71 ? 31.669 10.245 36.045 1.00 18.05 71 VAL A C 1
ATOM 523 O O . VAL A 1 71 ? 30.978 9.544 35.306 1.00 19.84 71 VAL A O 1
ATOM 527 N N . LEU A 1 72 ? 32.902 9.905 36.418 1.00 15.92 72 LEU A N 1
ATOM 528 C CA . LEU A 1 72 ? 33.480 8.630 36.008 1.00 17.25 72 LEU A CA 1
ATOM 529 C C . LEU A 1 72 ? 33.029 7.509 36.944 1.00 21.24 72 LEU A C 1
ATOM 530 O O . LEU A 1 72 ? 33.225 7.595 38.163 1.00 20.75 72 LEU A O 1
ATOM 535 N N . THR A 1 73 ? 32.434 6.460 36.374 1.00 18.71 73 THR A N 1
ATOM 536 C CA . THR A 1 73 ? 31.970 5.316 37.147 1.00 17.96 73 THR A CA 1
ATOM 537 C C . THR A 1 73 ? 32.880 4.098 36.927 1.00 16.50 73 THR A C 1
ATOM 538 O O . THR A 1 73 ? 33.711 4.085 36.021 1.00 20.11 73 THR A O 1
ATOM 542 N N . ASN A 1 74 ? 32.725 3.062 37.742 1.00 20.03 74 ASN A N 1
ATOM 543 C CA . ASN A 1 74 ? 33.615 1.923 37.610 1.00 21.50 74 ASN A CA 1
ATOM 544 C C . ASN A 1 74 ? 33.415 1.025 36.398 1.00 19.90 74 ASN A C 1
ATOM 545 O O . ASN A 1 74 ? 34.311 0.270 36.062 1.00 20.63 74 ASN A O 1
ATOM 550 N N . THR A 1 75 ? 32.249 1.091 35.759 1.00 17.27 75 THR A N 1
ATOM 551 C CA . THR A 1 75 ? 31.976 0.338 34.530 1.00 18.08 75 THR A CA 1
ATOM 552 C C . THR A 1 75 ? 30.929 1.113 33.732 1.00 19.10 75 THR A C 1
ATOM 553 O O . THR A 1 75 ? 30.280 2.010 34.262 1.00 20.38 75 THR A O 1
ATOM 557 N N . GLY A 1 76 ? 30.778 0.782 32.456 1.00 19.00 76 GLY A N 1
ATOM 558 C CA . GLY A 1 76 ? 29.760 1.442 31.655 1.00 17.86 76 GLY A CA 1
ATOM 559 C C . GLY A 1 76 ? 28.390 1.063 32.203 1.00 21.71 76 GLY A C 1
ATOM 560 O O . GLY A 1 76 ? 27.473 1.887 32.271 1.00 18.26 76 GLY A O 1
ATOM 561 N N . MET A 1 77 ? 28.239 -0.192 32.619 1.00 15.95 77 MET A N 1
ATOM 562 C CA . MET A 1 77 ? 26.961 -0.629 33.152 1.00 18.32 77 MET A CA 1
ATOM 563 C C . MET A 1 77 ? 26.603 0.146 34.417 1.00 20.85 77 MET A C 1
ATOM 564 O O . MET A 1 77 ? 25.426 0.412 34.653 1.00 21.16 77 MET A O 1
ATOM 569 N N . SER A 1 78 ? 27.592 0.510 35.239 1.00 17.84 78 SER A N 1
ATOM 570 C CA . SER A 1 78 ? 27.265 1.252 36.454 1.00 18.12 78 SER A CA 1
ATOM 571 C C . SER A 1 78 ? 26.956 2.716 36.145 1.00 16.01 78 SER A C 1
ATOM 572 O O . SER A 1 78 ? 26.330 3.397 36.949 1.00 17.04 78 SER A O 1
ATOM 575 N N . ALA A 1 79 ? 27.368 3.192 34.974 1.00 17.24 79 ALA A N 1
ATOM 576 C CA . ALA A 1 79 ? 27.035 4.570 34.582 1.00 19.38 79 ALA A CA 1
ATOM 577 C C . ALA A 1 79 ? 25.549 4.538 34.182 1.00 22.66 79 ALA A C 1
ATOM 578 O O . ALA A 1 79 ? 24.786 5.468 34.461 1.00 19.85 79 ALA A O 1
ATOM 580 N N . ILE A 1 80 ? 25.141 3.455 33.528 1.00 18.50 80 ILE A N 1
ATOM 581 C CA . ILE A 1 80 ? 23.752 3.306 33.106 1.00 19.43 80 ILE A CA 1
ATOM 582 C C . ILE A 1 80 ? 22.876 3.143 34.346 1.00 18.51 80 ILE A C 1
ATOM 583 O O . ILE A 1 80 ? 21.795 3.726 34.428 1.00 19.30 80 ILE A O 1
ATOM 588 N N . HIS A 1 81 ? 23.361 2.366 35.317 1.00 20.99 81 HIS A N 1
ATOM 589 C CA . HIS A 1 81 ? 22.640 2.131 36.574 1.00 19.40 81 HIS A CA 1
ATOM 590 C C . HIS A 1 81 ? 22.570 3.418 37.385 1.00 20.01 81 HIS A C 1
ATOM 591 O O . HIS A 1 81 ? 21.583 3.667 38.062 1.00 20.51 81 HIS A O 1
ATOM 598 N N . LEU A 1 82 ? 23.625 4.232 37.305 1.00 19.26 82 LEU A N 1
ATOM 599 C CA . LEU A 1 82 ? 23.675 5.511 38.016 1.00 19.70 82 LEU A CA 1
ATOM 600 C C . LEU A 1 82 ? 22.594 6.441 37.494 1.00 22.44 82 LEU A C 1
ATOM 601 O O . LEU A 1 82 ? 21.841 7.026 38.269 1.00 23.30 82 LEU A O 1
ATOM 606 N N . VAL A 1 83 ? 22.522 6.573 36.172 1.00 22.69 83 VAL A N 1
ATOM 607 C CA . VAL A 1 83 ? 21.552 7.462 35.550 1.00 20.95 83 VAL A CA 1
ATOM 608 C C . VAL A 1 83 ? 20.119 7.042 35.836 1.00 20.39 83 VAL A C 1
ATOM 609 O O . VAL A 1 83 ? 19.299 7.895 36.152 1.00 21.54 83 VAL A O 1
ATOM 613 N N . THR A 1 84 ? 19.821 5.745 35.744 1.00 19.68 84 THR A N 1
ATOM 614 C CA . THR A 1 84 ? 18.466 5.254 36.019 1.00 22.76 84 THR A CA 1
ATOM 615 C C . THR A 1 84 ? 18.112 5.397 37.513 1.00 26.38 84 THR A C 1
ATOM 616 O O . THR A 1 84 ? 16.960 5.681 37.868 1.00 23.96 84 THR A O 1
ATOM 620 N N . THR A 1 85 ? 19.103 5.210 38.384 1.00 23.23 85 THR A N 1
ATOM 621 C CA . THR A 1 85 ? 18.889 5.342 39.825 1.00 20.38 85 THR A CA 1
ATOM 622 C C . THR A 1 85 ? 18.526 6.788 40.178 1.00 22.43 85 THR A C 1
ATOM 623 O O . THR A 1 85 ? 17.628 7.025 40.969 1.00 23.28 85 THR A O 1
ATOM 627 N N . VAL A 1 86 ? 19.234 7.747 39.586 1.00 23.00 86 VAL A N 1
ATOM 628 C CA . VAL A 1 86 ? 19.000 9.169 39.853 1.00 19.09 86 VAL A CA 1
ATOM 629 C C . VAL A 1 86 ? 17.633 9.672 39.376 1.00 22.97 86 VAL A C 1
ATOM 630 O O . VAL A 1 86 ? 16.953 10.407 40.086 1.00 26.64 86 VAL A O 1
ATOM 634 N N . PHE A 1 87 ? 17.229 9.262 38.178 1.00 22.53 87 PHE A N 1
ATOM 635 C CA . PHE A 1 87 ? 15.991 9.750 37.587 1.00 23.11 87 PHE A CA 1
ATOM 636 C C . PHE A 1 87 ? 14.763 8.873 37.692 1.00 23.88 87 PHE A C 1
ATOM 637 O O . PHE A 1 87 ? 13.685 9.295 37.283 1.00 25.48 87 PHE A O 1
ATOM 645 N N . LEU A 1 88 ? 14.906 7.664 38.228 1.00 22.72 88 LEU A N 1
ATOM 646 C CA . LEU A 1 88 ? 13.759 6.750 38.333 1.00 24.20 88 LEU A CA 1
ATOM 647 C C . LEU A 1 88 ? 13.531 6.112 39.699 1.00 28.35 88 LEU A C 1
ATOM 648 O O . LEU A 1 88 ? 14.464 5.633 40.340 1.00 26.67 88 LEU A O 1
ATOM 653 N N . LYS A 1 89 ? 12.274 6.090 40.129 1.00 30.11 89 LYS A N 1
ATOM 654 C CA . LYS A 1 89 ? 11.899 5.444 41.385 1.00 31.63 89 LYS A CA 1
ATOM 655 C C . LYS A 1 89 ? 10.690 4.592 41.052 1.00 26.29 89 LYS A C 1
ATOM 656 O O . LYS A 1 89 ? 10.102 4.751 39.981 1.00 27.21 89 LYS A O 1
ATOM 662 N N . PRO A 1 90 ? 10.297 3.681 41.957 1.00 24.64 90 PRO A N 1
ATOM 663 C CA . PRO A 1 90 ? 9.140 2.839 41.659 1.00 24.98 90 PRO A CA 1
ATOM 664 C C . PRO A 1 90 ? 7.960 3.631 41.105 1.00 29.38 90 PRO A C 1
ATOM 665 O O . PRO A 1 90 ? 7.572 4.662 41.657 1.00 28.77 90 PRO A O 1
ATOM 669 N N . GLY A 1 91 ? 7.425 3.149 39.987 1.00 30.93 91 GLY A N 1
ATOM 670 C CA . GLY A 1 91 ? 6.307 3.810 39.344 1.00 33.64 91 GLY A CA 1
ATOM 671 C C . GLY A 1 91 ? 6.712 4.718 38.193 1.00 31.40 91 GLY A C 1
ATOM 672 O O . GLY A 1 91 ? 5.893 5.047 37.335 1.00 29.39 91 GLY A O 1
ATOM 673 N N . ASP A 1 92 ? 7.971 5.138 38.172 1.00 26.98 92 ASP A N 1
ATOM 674 C CA . ASP A 1 92 ? 8.431 6.013 37.108 1.00 23.93 92 ASP A CA 1
ATOM 675 C C . ASP A 1 92 ? 8.680 5.160 35.884 1.00 21.75 92 ASP A C 1
ATOM 676 O O . ASP A 1 92 ? 8.937 3.964 35.995 1.00 22.37 92 ASP A O 1
ATOM 681 N N . LEU A 1 93 ? 8.607 5.787 34.716 1.00 24.42 93 LEU A N 1
ATOM 682 C CA . LEU A 1 93 ? 8.808 5.085 33.456 1.00 26.91 93 LEU A CA 1
ATOM 683 C C . LEU A 1 93 ? 10.056 5.526 32.691 1.00 25.20 93 LEU A C 1
ATOM 684 O O . LEU A 1 93 ? 10.396 6.723 32.629 1.00 19.88 93 LEU A O 1
ATOM 689 N N . LEU A 1 94 ? 10.712 4.528 32.106 1.00 25.31 94 LEU A N 1
ATOM 690 C CA . LEU A 1 94 ? 11.907 4.699 31.288 1.00 24.54 94 LEU A CA 1
ATOM 691 C C . LEU A 1 94 ? 11.544 4.183 29.898 1.00 25.05 94 LEU A C 1
ATOM 692 O O . LEU A 1 94 ? 10.949 3.102 29.769 1.00 23.29 94 LEU A O 1
ATOM 697 N N . VAL A 1 95 ? 11.862 4.955 28.866 1.00 21.97 95 VAL A N 1
ATOM 698 C CA . VAL A 1 95 ? 11.631 4.493 27.500 1.00 24.59 95 VAL A CA 1
ATOM 699 C C . VAL A 1 95 ? 13.039 4.216 26.961 1.00 21.55 95 VAL A C 1
ATOM 700 O O . VAL A 1 95 ? 13.919 5.070 27.056 1.00 22.81 95 VAL A O 1
ATOM 704 N N . ALA A 1 96 ? 13.253 3.013 26.437 1.00 20.68 96 ALA A N 1
ATOM 705 C CA . ALA A 1 96 ? 14.562 2.618 25.916 1.00 23.03 96 ALA A CA 1
ATOM 706 C C . ALA A 1 96 ? 14.440 2.069 24.497 1.00 24.46 96 ALA A C 1
ATOM 707 O O . ALA A 1 96 ? 13.348 1.722 24.063 1.00 25.01 96 ALA A O 1
ATOM 709 N N . PRO A 1 97 ? 15.563 2.005 23.751 1.00 24.68 97 PRO A N 1
ATOM 710 C CA . PRO A 1 97 ? 15.547 1.489 22.376 1.00 19.52 97 PRO A CA 1
ATOM 711 C C . PRO A 1 97 ? 15.267 0.002 22.344 1.00 20.18 97 PRO A C 1
ATOM 712 O O . PRO A 1 97 ? 15.776 -0.747 23.171 1.00 21.41 97 PRO A O 1
ATOM 716 N N . HIS A 1 98 ? 14.469 -0.420 21.375 1.00 20.50 98 HIS A N 1
ATOM 717 C CA . HIS A 1 98 ? 14.106 -1.825 21.264 1.00 24.47 98 HIS A CA 1
ATOM 718 C C . HIS A 1 98 ? 15.327 -2.661 20.935 1.00 25.97 98 HIS A C 1
ATOM 719 O O . HIS A 1 98 ? 15.354 -3.864 21.193 1.00 31.21 98 HIS A O 1
ATOM 726 N N . ASP A 1 99 ? 16.347 -2.017 20.375 1.00 25.07 99 ASP A N 1
ATOM 727 C CA . ASP A 1 99 ? 17.565 -2.723 19.985 1.00 25.60 99 ASP A CA 1
ATOM 728 C C . ASP A 1 99 ? 18.810 -2.269 20.747 1.00 28.81 99 ASP A C 1
ATOM 729 O O . ASP A 1 99 ? 19.927 -2.344 20.220 1.00 22.23 99 ASP A O 1
ATOM 734 N N . CYS A 1 100 ? 18.622 -1.816 21.986 1.00 25.37 100 CYS A N 1
ATOM 735 C CA . CYS A 1 100 ? 19.751 -1.347 22.785 1.00 27.41 100 CYS A CA 1
ATOM 736 C C . CYS A 1 100 ? 20.699 -2.471 23.231 1.00 24.76 100 CYS A C 1
ATOM 737 O O . CYS A 1 100 ? 20.398 -3.658 23.069 1.00 24.02 100 CYS A O 1
ATOM 740 N N . TYR A 1 101 ? 21.842 -2.069 23.783 1.00 20.25 101 TYR A N 1
ATOM 741 C CA . TYR A 1 101 ? 22.871 -2.980 24.277 1.00 20.87 101 TYR A CA 1
ATOM 742 C C . TYR A 1 101 ? 22.252 -4.060 25.147 1.00 19.25 101 TYR A C 1
ATOM 743 O O . TYR A 1 101 ? 21.398 -3.771 25.980 1.00 23.74 101 TYR A O 1
ATOM 752 N N . GLY A 1 102 ? 22.686 -5.301 24.962 1.00 20.64 102 GLY A N 1
ATOM 753 C CA . GLY A 1 102 ? 22.148 -6.396 25.754 1.00 21.64 102 GLY A CA 1
ATOM 754 C C . GLY A 1 102 ? 22.247 -6.172 27.256 1.00 22.05 102 GLY A C 1
ATOM 755 O O . GLY A 1 102 ? 21.323 -6.507 28.001 1.00 22.36 102 GLY A O 1
ATOM 756 N N . GLY A 1 103 ? 23.362 -5.606 27.717 1.00 21.37 103 GLY A N 1
ATOM 757 C CA . GLY A 1 103 ? 23.514 -5.359 29.139 1.00 20.83 103 GLY A CA 1
ATOM 758 C C . GLY A 1 103 ? 22.446 -4.405 29.638 1.00 19.38 103 GLY A C 1
ATOM 759 O O . GLY A 1 103 ? 21.838 -4.620 30.681 1.00 20.74 103 GLY A O 1
ATOM 760 N N . SER A 1 104 ? 22.228 -3.336 28.884 1.00 20.19 104 SER A N 1
ATOM 761 C CA . SER A 1 104 ? 21.224 -2.347 29.235 1.00 21.67 104 SER A CA 1
ATOM 762 C C . SER A 1 104 ? 19.818 -2.970 29.304 1.00 22.24 104 SER A C 1
ATOM 763 O O . SER A 1 104 ? 19.089 -2.753 30.265 1.00 20.37 104 SER A O 1
ATOM 766 N N . TYR A 1 105 ? 19.437 -3.737 28.286 1.00 22.13 105 TYR A N 1
ATOM 767 C CA . TYR A 1 105 ? 18.121 -4.389 28.274 1.00 24.03 105 TYR A CA 1
ATOM 768 C C . TYR A 1 105 ? 17.952 -5.275 29.509 1.00 24.02 105 TYR A C 1
ATOM 769 O O . TYR A 1 105 ? 16.953 -5.186 30.230 1.00 20.94 105 TYR A O 1
ATOM 778 N N . ARG A 1 106 ? 18.942 -6.131 29.740 1.00 20.61 106 ARG A N 1
ATOM 779 C CA . ARG A 1 106 ? 18.909 -7.049 30.868 1.00 27.54 106 ARG A CA 1
ATOM 780 C C . ARG A 1 106 ? 18.800 -6.319 32.215 1.00 24.86 106 ARG A C 1
ATOM 781 O O . ARG A 1 106 ? 18.083 -6.772 33.105 1.00 25.63 106 ARG A O 1
ATOM 789 N N . LEU A 1 107 ? 19.497 -5.195 32.373 1.00 21.47 107 LEU A N 1
ATOM 790 C CA . LEU A 1 107 ? 19.422 -4.448 33.633 1.00 21.15 107 LEU A CA 1
ATOM 791 C C . LEU A 1 107 ? 18.022 -3.869 33.855 1.00 21.61 107 LEU A C 1
ATOM 792 O O . LEU A 1 107 ? 17.459 -4.004 34.938 1.00 23.64 107 LEU A O 1
ATOM 797 N N . PHE A 1 108 ? 17.469 -3.219 32.832 1.00 20.64 108 PHE A N 1
ATOM 798 C CA . PHE A 1 108 ? 16.146 -2.611 32.940 1.00 21.91 108 PHE A CA 1
ATOM 799 C C . PHE A 1 108 ? 15.095 -3.681 33.149 1.00 19.56 108 PHE A C 1
ATOM 800 O O . PHE A 1 108 ? 14.233 -3.555 34.010 1.00 22.06 108 PHE A O 1
ATOM 808 N N . ASP A 1 109 ? 15.168 -4.744 32.362 1.00 20.79 109 ASP A N 1
ATOM 809 C CA . ASP A 1 109 ? 14.196 -5.813 32.492 1.00 24.88 109 ASP A CA 1
ATOM 810 C C . ASP A 1 109 ? 14.235 -6.430 33.886 1.00 24.04 109 ASP A C 1
ATOM 811 O O . ASP A 1 109 ? 13.203 -6.608 34.520 1.00 24.37 109 ASP A O 1
ATOM 816 N N . SER A 1 110 ? 15.430 -6.747 34.366 1.00 24.25 110 SER A N 1
ATOM 817 C CA . SER A 1 110 ? 15.569 -7.363 35.676 1.00 27.64 110 SER A CA 1
ATOM 818 C C . SER A 1 110 ? 14.993 -6.505 36.814 1.00 26.24 110 SER A C 1
ATOM 819 O O . SER A 1 110 ? 14.348 -7.019 37.726 1.00 27.93 110 SER A O 1
ATOM 822 N N . LEU A 1 111 ? 15.198 -5.196 36.751 1.00 19.15 111 LEU A N 1
ATOM 823 C CA . LEU A 1 111 ? 14.704 -4.335 37.806 1.00 20.49 111 LEU A CA 1
ATOM 824 C C . LEU A 1 111 ? 13.226 -4.002 37.647 1.00 20.54 111 LEU A C 1
ATOM 825 O O . LEU A 1 111 ? 12.493 -3.946 38.628 1.00 22.89 111 LEU A O 1
ATOM 830 N N . ALA A 1 112 ? 12.776 -3.782 36.423 1.00 21.54 112 ALA A N 1
ATOM 831 C CA . ALA A 1 112 ? 11.364 -3.496 36.237 1.00 23.75 112 ALA A CA 1
ATOM 832 C C . ALA A 1 112 ? 10.547 -4.726 36.688 1.00 23.90 112 ALA A C 1
ATOM 833 O O . ALA A 1 112 ? 9.436 -4.596 37.207 1.00 25.87 112 ALA A O 1
ATOM 835 N N . LYS A 1 113 ? 11.106 -5.922 36.521 1.00 26.28 113 LYS A N 1
ATOM 836 C CA . LYS A 1 113 ? 10.406 -7.138 36.931 1.00 27.06 113 LYS A CA 1
ATOM 837 C C . LYS A 1 113 ? 10.288 -7.225 38.448 1.00 30.94 113 LYS A C 1
ATOM 838 O O . LYS A 1 113 ? 9.587 -8.091 38.964 1.00 33.57 113 LYS A O 1
ATOM 844 N N . ARG A 1 114 ? 10.988 -6.344 39.162 1.00 26.42 114 ARG A N 1
ATOM 845 C CA . ARG A 1 114 ? 10.927 -6.314 40.627 1.00 23.41 114 ARG A CA 1
ATOM 846 C C . ARG A 1 114 ? 10.118 -5.104 41.107 1.00 22.32 114 ARG A C 1
ATOM 847 O O . ARG A 1 114 ? 9.968 -4.882 42.305 1.00 28.58 114 ARG A O 1
ATOM 855 N N . GLY A 1 115 ? 9.610 -4.312 40.170 1.00 23.71 115 GLY A N 1
ATOM 856 C CA . GLY A 1 115 ? 8.825 -3.147 40.539 1.00 23.44 115 GLY A CA 1
ATOM 857 C C . GLY A 1 115 ? 9.615 -1.877 40.809 1.00 23.60 115 GLY A C 1
ATOM 858 O O . GLY A 1 115 ? 9.024 -0.867 41.178 1.00 21.13 115 GLY A O 1
ATOM 859 N N . CYS A 1 116 ? 10.935 -1.918 40.605 1.00 24.29 116 CYS A N 1
ATOM 860 C CA . CYS A 1 116 ? 11.812 -0.765 40.855 1.00 21.06 116 CYS A CA 1
ATOM 861 C C . CYS A 1 116 ? 11.495 0.451 39.975 1.00 21.66 116 CYS A C 1
ATOM 862 O O . CYS A 1 116 ? 11.719 1.597 40.382 1.00 23.67 116 CYS A O 1
ATOM 865 N N . TYR A 1 117 ? 10.998 0.189 38.770 1.00 18.89 117 TYR A N 1
ATOM 866 C CA . TYR A 1 117 ? 10.570 1.227 37.834 1.00 20.23 117 TYR A CA 1
ATOM 867 C C . TYR A 1 117 ? 9.945 0.526 36.647 1.00 21.85 117 TYR A C 1
ATOM 868 O O . TYR A 1 117 ? 9.945 -0.712 36.569 1.00 23.88 117 TYR A O 1
ATOM 877 N N . ARG A 1 118 ? 9.378 1.306 35.737 1.00 24.14 118 ARG A N 1
ATOM 878 C CA . ARG A 1 118 ? 8.734 0.733 34.558 1.00 26.18 118 ARG A CA 1
ATOM 879 C C . ARG A 1 118 ? 9.602 0.995 33.348 1.00 23.63 118 ARG A C 1
ATOM 880 O O . ARG A 1 118 ? 10.229 2.051 33.255 1.00 22.66 118 ARG A O 1
ATOM 888 N N . VAL A 1 119 ? 9.642 0.041 32.422 1.00 24.30 119 VAL A N 1
ATOM 889 C CA . VAL A 1 119 ? 10.424 0.230 31.207 1.00 25.91 119 VAL A CA 1
ATOM 890 C C . VAL A 1 119 ? 9.584 -0.064 29.967 1.00 26.89 119 VAL A C 1
ATOM 891 O O . VAL A 1 119 ? 8.753 -0.966 29.957 1.00 25.74 119 VAL A O 1
ATOM 895 N N . LEU A 1 120 ? 9.813 0.726 28.928 1.00 25.92 120 LEU A N 1
ATOM 896 C CA . LEU A 1 120 ? 9.120 0.581 27.668 1.00 27.31 120 LEU A CA 1
ATOM 897 C C . LEU A 1 120 ? 10.187 0.550 26.573 1.00 26.29 120 LEU A C 1
ATOM 898 O O . LEU A 1 120 ? 10.886 1.538 26.374 1.00 25.11 120 LEU A O 1
ATOM 903 N N . PHE A 1 121 ? 10.333 -0.589 25.894 1.00 25.50 121 PHE A N 1
ATOM 904 C CA . PHE A 1 121 ? 11.302 -0.723 24.800 1.00 26.30 121 PHE A CA 1
ATOM 905 C C . PHE A 1 121 ? 10.544 -0.371 23.513 1.00 33.16 121 PHE A C 1
ATOM 906 O O . PHE A 1 121 ? 9.512 -0.968 23.210 1.00 33.75 121 PHE A O 1
ATOM 914 N N . VAL A 1 122 ? 11.052 0.603 22.764 1.00 32.77 122 VAL A N 1
ATOM 915 C CA . VAL A 1 122 ? 10.379 1.068 21.550 1.00 33.37 122 VAL A CA 1
ATOM 916 C C . VAL A 1 122 ? 11.332 1.254 20.379 1.00 30.42 122 VAL A C 1
ATOM 917 O O . VAL A 1 122 ? 12.503 1.577 20.568 1.00 25.21 122 VAL A O 1
ATOM 921 N N . ASP A 1 123 ? 10.821 1.050 19.168 1.00 27.83 123 ASP A N 1
ATOM 922 C CA . ASP A 1 123 ? 11.626 1.259 17.978 1.00 25.53 123 ASP A CA 1
ATOM 923 C C . ASP A 1 123 ? 11.537 2.761 17.826 1.00 26.84 123 ASP A C 1
ATOM 924 O O . ASP A 1 123 ? 10.544 3.282 17.333 1.00 28.53 123 ASP A O 1
ATOM 929 N N . GLN A 1 124 ? 12.572 3.456 18.278 1.00 31.40 124 GLN A N 1
ATOM 930 C CA . GLN A 1 124 ? 12.611 4.913 18.227 1.00 26.74 124 GLN A CA 1
ATOM 931 C C . GLN A 1 124 ? 12.681 5.492 16.808 1.00 32.91 124 GLN A C 1
ATOM 932 O O . GLN A 1 124 ? 12.674 6.717 16.620 1.00 35.78 124 GLN A O 1
ATOM 938 N N . GLY A 1 125 ? 12.742 4.609 15.814 1.00 32.01 125 GLY A N 1
ATOM 939 C CA . GLY A 1 125 ? 12.769 5.050 14.429 1.00 39.50 125 GLY A CA 1
ATOM 940 C C . GLY A 1 125 ? 11.342 5.175 13.904 1.00 39.92 125 GLY A C 1
ATOM 941 O O . GLY A 1 125 ? 11.090 5.832 12.892 1.00 48.09 125 GLY A O 1
ATOM 942 N N . ASP A 1 126 ? 10.413 4.539 14.612 1.00 35.88 126 ASP A N 1
ATOM 943 C CA . ASP A 1 126 ? 8.995 4.538 14.281 1.00 29.15 126 ASP A CA 1
ATOM 944 C C . ASP A 1 126 ? 8.328 5.713 15.006 1.00 32.25 126 ASP A C 1
ATOM 945 O O . ASP A 1 126 ? 7.994 5.607 16.183 1.00 33.06 126 ASP A O 1
ATOM 950 N N . GLU A 1 127 ? 8.134 6.824 14.299 1.00 33.76 127 GLU A N 1
ATOM 951 C CA . GLU A 1 127 ? 7.523 8.029 14.869 1.00 39.37 127 GLU A CA 1
ATOM 952 C C . GLU A 1 127 ? 6.252 7.790 15.685 1.00 38.88 127 GLU A C 1
ATOM 953 O O . GLU A 1 127 ? 6.090 8.357 16.773 1.00 31.69 127 GLU A O 1
ATOM 959 N N . GLN A 1 128 ? 5.348 6.974 15.143 1.00 37.99 128 GLN A N 1
ATOM 960 C CA . GLN A 1 128 ? 4.089 6.642 15.810 1.00 41.81 128 GLN A CA 1
ATOM 961 C C . GLN A 1 128 ? 4.364 5.893 17.119 1.00 38.60 128 GLN A C 1
ATOM 962 O O . GLN A 1 128 ? 3.866 6.280 18.179 1.00 36.05 128 GLN A O 1
ATOM 968 N N . ALA A 1 129 ? 5.161 4.827 17.045 1.00 35.59 129 ALA A N 1
ATOM 969 C CA . ALA A 1 129 ? 5.491 4.049 18.236 1.00 33.12 129 ALA A CA 1
ATOM 970 C C . ALA A 1 129 ? 6.148 4.959 19.270 1.00 30.69 129 ALA A C 1
ATOM 971 O O . ALA A 1 129 ? 5.752 4.972 20.436 1.00 29.66 129 ALA A O 1
ATOM 973 N N . LEU A 1 130 ? 7.138 5.731 18.832 1.00 26.99 130 LEU A N 1
ATOM 974 C CA . LEU A 1 130 ? 7.844 6.650 19.719 1.00 30.25 130 LEU A CA 1
ATOM 975 C C . LEU A 1 130 ? 6.897 7.674 20.364 1.00 34.02 130 LEU A C 1
ATOM 976 O O . LEU A 1 130 ? 6.957 7.916 21.576 1.00 30.56 130 LEU A O 1
ATOM 981 N N . ARG A 1 131 ? 6.029 8.273 19.552 1.00 35.29 131 ARG A N 1
ATOM 982 C CA . ARG A 1 131 ? 5.070 9.263 20.046 1.00 35.28 131 ARG A CA 1
ATOM 983 C C . ARG A 1 131 ? 4.209 8.696 21.180 1.00 32.77 131 ARG A C 1
ATOM 984 O O . ARG A 1 131 ? 3.971 9.363 22.189 1.00 29.99 131 ARG A O 1
ATOM 992 N N . ALA A 1 132 ? 3.748 7.458 21.002 1.00 30.04 132 ALA A N 1
ATOM 993 C CA . ALA A 1 132 ? 2.893 6.800 21.984 1.00 32.83 132 ALA A CA 1
ATOM 994 C C . ALA A 1 132 ? 3.628 6.509 23.290 1.00 33.40 132 ALA A C 1
ATOM 995 O O . ALA A 1 132 ? 3.047 6.596 24.373 1.00 31.65 132 ALA A O 1
ATOM 997 N N . ALA A 1 133 ? 4.905 6.158 23.186 1.00 34.03 133 ALA A N 1
ATOM 998 C CA . ALA A 1 133 ? 5.704 5.874 24.369 1.00 29.49 133 ALA A CA 1
ATOM 999 C C . ALA A 1 133 ? 5.898 7.180 25.152 1.00 27.82 133 ALA A C 1
ATOM 1000 O O . ALA A 1 133 ? 5.707 7.221 26.365 1.00 27.71 133 ALA A O 1
ATOM 1002 N N . LEU A 1 134 ? 6.254 8.254 24.453 1.00 24.75 134 LEU A N 1
ATOM 1003 C CA . LEU A 1 134 ? 6.458 9.536 25.109 1.00 25.49 134 LEU A CA 1
ATOM 1004 C C . LEU A 1 134 ? 5.164 10.099 25.714 1.00 27.60 134 LEU A C 1
ATOM 1005 O O . LEU A 1 134 ? 5.213 10.894 26.649 1.00 25.85 134 LEU A O 1
ATOM 1010 N N . ALA A 1 135 ? 4.015 9.684 25.182 1.00 29.45 135 ALA A N 1
ATOM 1011 C CA . ALA A 1 135 ? 2.714 10.119 25.693 1.00 28.30 135 ALA A CA 1
ATOM 1012 C C . ALA A 1 135 ? 2.486 9.522 27.081 1.00 34.46 135 ALA A C 1
ATOM 1013 O O . ALA A 1 135 ? 1.682 10.030 27.867 1.00 32.97 135 ALA A O 1
ATOM 1015 N N . GLU A 1 136 ? 3.194 8.435 27.378 1.00 35.45 136 GLU A N 1
ATOM 1016 C CA . GLU A 1 136 ? 3.076 7.781 28.680 1.00 32.49 136 GLU A CA 1
ATOM 1017 C C . GLU A 1 136 ? 3.858 8.576 29.718 1.00 29.42 136 GLU A C 1
ATOM 1018 O O . GLU A 1 136 ? 3.918 8.202 30.888 1.00 32.71 136 GLU A O 1
ATOM 1024 N N . LYS A 1 137 ? 4.468 9.666 29.261 1.00 27.30 137 LYS A N 1
ATOM 1025 C CA . LYS A 1 137 ? 5.232 10.581 30.102 1.00 26.10 137 LYS A CA 1
ATOM 1026 C C . LYS A 1 137 ? 6.364 9.958 30.915 1.00 30.68 137 LYS A C 1
ATOM 1027 O O . LYS A 1 137 ? 6.335 9.946 32.149 1.00 28.25 137 LYS A O 1
ATOM 1033 N N . PRO A 1 138 ? 7.403 9.463 30.228 1.00 26.91 138 PRO A N 1
ATOM 1034 C CA . PRO A 1 138 ? 8.519 8.848 30.942 1.00 23.00 138 PRO A CA 1
ATOM 1035 C C . PRO A 1 138 ? 9.366 9.930 31.597 1.00 23.54 138 PRO A C 1
ATOM 1036 O O . PRO A 1 138 ? 9.329 11.098 31.190 1.00 21.64 138 PRO A O 1
ATOM 1040 N N . LYS A 1 139 ? 10.131 9.533 32.609 1.00 24.12 139 LYS A N 1
ATOM 1041 C CA . LYS A 1 139 ? 11.004 10.453 33.322 1.00 21.40 139 LYS A CA 1
ATOM 1042 C C . LYS A 1 139 ? 12.358 10.501 32.636 1.00 24.11 139 LYS A C 1
ATOM 1043 O O . LYS A 1 139 ? 13.087 11.488 32.755 1.00 22.14 139 LYS A O 1
ATOM 1049 N N . LEU A 1 140 ? 12.679 9.436 31.901 1.00 21.09 140 LEU A N 1
ATOM 1050 C CA . LEU A 1 140 ? 13.970 9.325 31.237 1.00 20.06 140 LEU A CA 1
ATOM 1051 C C . LEU A 1 140 ? 13.842 8.596 29.914 1.00 18.81 140 LEU A C 1
ATOM 1052 O O . LEU A 1 140 ? 13.065 7.650 29.807 1.00 20.93 140 LEU A O 1
ATOM 1057 N N . VAL A 1 141 ? 14.612 9.026 28.914 1.00 19.91 141 VAL A N 1
ATOM 1058 C CA . VAL A 1 141 ? 14.589 8.390 27.597 1.00 18.84 141 VAL A CA 1
ATOM 1059 C C . VAL A 1 141 ? 16.005 8.053 27.190 1.00 18.71 141 VAL A C 1
ATOM 1060 O O . VAL A 1 141 ? 16.834 8.939 27.071 1.00 20.67 141 VAL A O 1
ATOM 1064 N N . LEU A 1 142 ? 16.295 6.771 27.001 1.00 17.25 142 LEU A N 1
ATOM 1065 C CA . LEU A 1 142 ? 17.629 6.376 26.585 1.00 17.28 142 LEU A CA 1
ATOM 1066 C C . LEU A 1 142 ? 17.650 6.235 25.061 1.00 20.50 142 LEU A C 1
ATOM 1067 O O . LEU A 1 142 ? 16.727 5.673 24.468 1.00 21.55 142 LEU A O 1
ATOM 1072 N N . VAL A 1 143 ? 18.696 6.779 24.436 1.00 18.66 143 VAL A N 1
ATOM 1073 C CA . VAL A 1 143 ? 18.892 6.695 22.989 1.00 19.97 143 VAL A CA 1
ATOM 1074 C C . VAL A 1 143 ? 20.270 6.048 22.768 1.00 22.79 143 VAL A C 1
ATOM 1075 O O . VAL A 1 143 ? 21.237 6.418 23.439 1.00 22.41 143 VAL A O 1
ATOM 1079 N N . GLU A 1 144 ? 20.352 5.073 21.859 1.00 20.77 144 GLU A N 1
ATOM 1080 C CA . GLU A 1 144 ? 21.623 4.399 21.546 1.00 23.38 144 GLU A CA 1
ATOM 1081 C C . GLU A 1 144 ? 21.778 4.243 20.036 1.00 21.41 144 GLU A C 1
ATOM 1082 O O . GLU A 1 144 ? 21.133 3.383 19.431 1.00 21.63 144 GLU A O 1
ATOM 1088 N N . SER A 1 145 ? 22.657 5.056 19.447 1.00 21.17 145 SER A N 1
ATOM 1089 C CA . SER A 1 145 ? 22.883 5.067 18.001 1.00 18.97 145 SER A CA 1
ATOM 1090 C C . SER A 1 145 ? 24.345 5.373 17.628 1.00 23.06 145 SER A C 1
ATOM 1091 O O . SER A 1 145 ? 24.954 6.306 18.156 1.00 20.86 145 SER A O 1
ATOM 1094 N N . PRO A 1 146 ? 24.933 4.579 16.718 1.00 22.40 146 PRO A N 1
ATOM 1095 C CA . PRO A 1 146 ? 24.330 3.432 16.027 1.00 22.45 146 PRO A CA 1
ATOM 1096 C C . PRO A 1 146 ? 24.097 2.270 16.971 1.00 19.82 146 PRO A C 1
ATOM 1097 O O . PRO A 1 146 ? 24.707 2.201 18.030 1.00 20.56 146 PRO A O 1
ATOM 1101 N N . SER A 1 147 ? 23.221 1.354 16.571 1.00 21.03 147 SER A N 1
ATOM 1102 C CA . SER A 1 147 ? 22.907 0.175 17.373 1.00 19.94 147 SER A CA 1
ATOM 1103 C C . SER A 1 147 ? 23.783 -1.018 16.988 1.00 22.80 147 SER A C 1
ATOM 1104 O O . SER A 1 147 ? 24.401 -1.039 15.929 1.00 25.76 147 SER A O 1
ATOM 1107 N N . ASN A 1 148 ? 23.817 -2.015 17.860 1.00 22.71 148 ASN A N 1
ATOM 1108 C CA . ASN A 1 148 ? 24.615 -3.214 17.657 1.00 26.72 148 ASN A CA 1
ATOM 1109 C C . ASN A 1 148 ? 23.674 -4.410 17.486 1.00 33.82 148 ASN A C 1
ATOM 1110 O O . ASN A 1 148 ? 22.664 -4.512 18.188 1.00 40.36 148 ASN A O 1
ATOM 1115 N N . PRO A 1 149 ? 23.989 -5.338 16.558 1.00 34.20 149 PRO A N 1
ATOM 1116 C CA . PRO A 1 149 ? 25.138 -5.387 15.647 1.00 29.11 149 PRO A CA 1
ATOM 1117 C C . PRO A 1 149 ? 24.840 -4.962 14.199 1.00 27.35 149 PRO A C 1
ATOM 1118 O O . PRO A 1 149 ? 25.663 -5.180 13.314 1.00 24.77 149 PRO A O 1
ATOM 1122 N N . LEU A 1 150 ? 23.675 -4.367 13.948 1.00 27.99 150 LEU A N 1
ATOM 1123 C CA . LEU A 1 150 ? 23.323 -3.956 12.587 1.00 28.55 150 LEU A CA 1
ATOM 1124 C C . LEU A 1 150 ? 23.686 -2.508 12.254 1.00 27.21 150 LEU A C 1
ATOM 1125 O O . LEU A 1 150 ? 23.485 -2.056 11.128 1.00 24.23 150 LEU A O 1
ATOM 1130 N N . LEU A 1 151 ? 24.219 -1.789 13.235 1.00 25.09 151 LEU A N 1
ATOM 1131 C CA . LEU A 1 151 ? 24.622 -0.407 13.037 1.00 19.46 151 LEU A CA 1
ATOM 1132 C C . LEU A 1 151 ? 23.499 0.487 12.537 1.00 19.32 151 LEU A C 1
ATOM 1133 O O . LEU A 1 151 ? 23.725 1.418 11.767 1.00 20.70 151 LEU A O 1
ATOM 1138 N N . ARG A 1 152 ? 22.287 0.210 13.002 1.00 19.15 152 ARG A N 1
ATOM 1139 C CA . ARG A 1 152 ? 21.121 1.003 12.626 1.00 24.98 152 ARG A CA 1
ATOM 1140 C C . ARG A 1 152 ? 21.191 2.377 13.313 1.00 22.14 152 ARG A C 1
ATOM 1141 O O . ARG A 1 152 ? 21.559 2.469 14.484 1.00 22.07 152 ARG A O 1
ATOM 1149 N N . VAL A 1 153 ? 20.831 3.438 12.596 1.00 23.57 153 VAL A N 1
ATOM 1150 C CA . VAL A 1 153 ? 20.899 4.789 13.161 1.00 24.11 153 VAL A CA 1
ATOM 1151 C C . VAL A 1 153 ? 19.537 5.486 13.288 1.00 25.22 153 VAL A C 1
ATOM 1152 O O . VAL A 1 153 ? 18.698 5.355 12.404 1.00 26.55 153 VAL A O 1
ATOM 1156 N N . VAL A 1 154 ? 19.325 6.207 14.395 1.00 21.35 154 VAL A N 1
ATOM 1157 C CA . VAL A 1 154 ? 18.082 6.961 14.628 1.00 18.65 154 VAL A CA 1
ATOM 1158 C C . VAL A 1 154 ? 18.435 8.450 14.836 1.00 21.45 154 VAL A C 1
ATOM 1159 O O . VAL A 1 154 ? 19.554 8.791 15.226 1.00 20.95 154 VAL A O 1
ATOM 1163 N N . ASP A 1 155 ? 17.483 9.330 14.555 1.00 20.26 155 ASP A N 1
ATOM 1164 C CA . ASP A 1 155 ? 17.691 10.773 14.658 1.00 22.34 155 ASP A CA 1
ATOM 1165 C C . ASP A 1 155 ? 17.778 11.258 16.096 1.00 23.04 155 ASP A C 1
ATOM 1166 O O . ASP A 1 155 ? 16.757 11.496 16.753 1.00 23.18 155 ASP A O 1
ATOM 1171 N N . ILE A 1 156 ? 19.003 11.438 16.577 1.00 22.50 156 ILE A N 1
ATOM 1172 C CA . ILE A 1 156 ? 19.205 11.860 17.953 1.00 24.28 156 ILE A CA 1
ATOM 1173 C C . ILE A 1 156 ? 18.569 13.213 18.266 1.00 24.26 156 ILE A C 1
ATOM 1174 O O . ILE A 1 156 ? 17.850 13.343 19.252 1.00 21.90 156 ILE A O 1
ATOM 1179 N N . ALA A 1 157 ? 18.812 14.214 17.431 1.00 23.20 157 ALA A N 1
ATOM 1180 C CA . ALA A 1 157 ? 18.227 15.524 17.672 1.00 19.81 157 ALA A CA 1
ATOM 1181 C C . ALA A 1 157 ? 16.706 15.447 17.788 1.00 19.55 157 ALA A C 1
ATOM 1182 O O . ALA A 1 157 ? 16.113 16.016 18.694 1.00 23.14 157 ALA A O 1
ATOM 1184 N N . LYS A 1 158 ? 16.065 14.719 16.889 1.00 21.93 158 LYS A N 1
ATOM 1185 C CA . LYS A 1 158 ? 14.609 14.626 16.929 1.00 27.15 158 LYS A CA 1
ATOM 1186 C C . LYS A 1 158 ? 14.079 13.911 18.177 1.00 31.37 158 LYS A C 1
ATOM 1187 O O . LYS A 1 158 ? 13.088 14.343 18.781 1.00 29.39 158 LYS A O 1
ATOM 1193 N N . ILE A 1 159 ? 14.723 12.813 18.561 1.00 24.37 159 ILE A N 1
ATOM 1194 C CA . ILE A 1 159 ? 14.278 12.078 19.735 1.00 23.87 159 ILE A CA 1
ATOM 1195 C C . ILE A 1 159 ? 14.453 12.912 21.012 1.00 20.39 159 ILE A C 1
ATOM 1196 O O . ILE A 1 159 ? 13.571 12.939 21.868 1.00 21.71 159 ILE A O 1
ATOM 1201 N N . CYS A 1 160 ? 15.582 13.602 21.133 1.00 20.33 160 CYS A N 1
ATOM 1202 C CA . CYS A 1 160 ? 15.852 14.417 22.315 1.00 22.37 160 CYS A CA 1
ATOM 1203 C C . CYS A 1 160 ? 14.883 15.585 22.414 1.00 27.15 160 CYS A C 1
ATOM 1204 O O . CYS A 1 160 ? 14.503 15.998 23.513 1.00 24.70 160 CYS A O 1
ATOM 1207 N N . HIS A 1 161 ? 14.472 16.106 21.263 1.00 29.68 161 HIS A N 1
ATOM 1208 C CA . HIS A 1 161 ? 13.530 17.216 21.242 1.00 26.70 161 HIS A CA 1
ATOM 1209 C C . HIS A 1 161 ? 12.156 16.730 21.695 1.00 23.63 161 HIS A C 1
ATOM 1210 O O . HIS A 1 161 ? 11.523 17.348 22.543 1.00 24.05 161 HIS A O 1
ATOM 1217 N N . LEU A 1 162 ? 11.693 15.621 21.127 1.00 23.43 162 LEU A N 1
ATOM 1218 C CA . LEU A 1 162 ? 10.394 15.079 21.503 1.00 23.06 162 LEU A CA 1
ATOM 1219 C C . LEU A 1 162 ? 10.397 14.696 22.990 1.00 29.09 162 LEU A C 1
ATOM 1220 O O . LEU A 1 162 ? 9.373 14.797 23.673 1.00 25.68 162 LEU A O 1
ATOM 1225 N N . ALA A 1 163 ? 11.550 14.259 23.492 1.00 26.77 163 ALA A N 1
ATOM 1226 C CA . ALA A 1 163 ? 11.662 13.890 24.903 1.00 28.31 163 ALA A CA 1
ATOM 1227 C C . ALA A 1 163 ? 11.519 15.153 25.744 1.00 23.26 163 ALA A C 1
ATOM 1228 O O . ALA A 1 163 ? 10.749 15.185 26.697 1.00 23.82 163 ALA A O 1
ATOM 1230 N N . ARG A 1 164 ? 12.256 16.193 25.380 1.00 20.89 164 ARG A N 1
ATOM 1231 C CA . ARG A 1 164 ? 12.200 17.457 26.104 1.00 22.44 164 ARG A CA 1
ATOM 1232 C C . ARG A 1 164 ? 10.772 18.028 26.115 1.00 29.32 164 ARG A C 1
ATOM 1233 O O . ARG A 1 164 ? 10.342 18.650 27.089 1.00 25.27 164 ARG A O 1
ATOM 1241 N N . GLU A 1 165 ? 10.047 17.803 25.023 1.00 27.68 165 GLU A N 1
ATOM 1242 C CA . GLU A 1 165 ? 8.673 18.271 24.884 1.00 26.64 165 GLU A CA 1
ATOM 1243 C C . GLU A 1 165 ? 7.753 17.732 25.973 1.00 27.25 165 GLU A C 1
ATOM 1244 O O . GLU A 1 165 ? 6.872 18.445 26.448 1.00 27.70 165 GLU A O 1
ATOM 1250 N N . VAL A 1 166 ? 7.942 16.474 26.360 1.00 23.94 166 VAL A N 1
ATOM 1251 C CA . VAL A 1 166 ? 7.133 15.884 27.411 1.00 23.13 166 VAL A CA 1
ATOM 1252 C C . VAL A 1 166 ? 7.857 15.910 28.757 1.00 25.68 166 VAL A C 1
ATOM 1253 O O . VAL A 1 166 ? 7.470 15.212 29.690 1.00 27.94 166 VAL A O 1
ATOM 1257 N N . GLY A 1 167 ? 8.919 16.704 28.847 1.00 24.90 167 GLY A N 1
ATOM 1258 C CA . GLY A 1 167 ? 9.646 16.818 30.096 1.00 24.30 167 GLY A CA 1
ATOM 1259 C C . GLY A 1 167 ? 10.501 15.647 30.553 1.00 29.43 167 GLY A C 1
ATOM 1260 O O . GLY A 1 167 ? 10.861 15.582 31.735 1.00 29.30 167 GLY A O 1
ATOM 1261 N N . ALA A 1 168 ? 10.833 14.726 29.647 1.00 27.40 168 ALA A N 1
ATOM 1262 C CA . ALA A 1 168 ? 11.689 13.588 29.998 1.00 26.08 168 ALA A CA 1
ATOM 1263 C C . ALA A 1 168 ? 13.172 13.953 29.822 1.00 26.96 168 ALA A C 1
ATOM 1264 O O . ALA A 1 168 ? 13.535 14.694 28.913 1.00 24.30 168 ALA A O 1
ATOM 1266 N N . VAL A 1 169 ? 14.026 13.451 30.708 1.00 25.98 169 VAL A N 1
ATOM 1267 C CA . VAL A 1 169 ? 15.458 13.701 30.588 1.00 26.26 169 VAL A CA 1
ATOM 1268 C C . VAL A 1 169 ? 15.956 12.726 29.516 1.00 24.91 169 VAL A C 1
ATOM 1269 O O . VAL A 1 169 ? 15.518 11.568 29.487 1.00 22.95 169 VAL A O 1
ATOM 1273 N N . SER A 1 170 ? 16.842 13.186 28.631 1.00 21.05 170 SER A N 1
ATOM 1274 C CA . SER A 1 170 ? 17.373 12.311 27.582 1.00 21.95 170 SER A CA 1
ATOM 1275 C C . SER A 1 170 ? 18.831 11.946 27.836 1.00 19.19 170 SER A C 1
ATOM 1276 O O . SER A 1 170 ? 19.644 12.793 28.213 1.00 18.73 170 SER A O 1
ATOM 1279 N N . VAL A 1 171 ? 19.149 10.669 27.646 1.00 17.00 171 VAL A N 1
ATOM 1280 C CA . VAL A 1 171 ? 20.510 10.198 27.828 1.00 20.55 171 VAL A CA 1
ATOM 1281 C C . VAL A 1 171 ? 20.885 9.366 26.600 1.00 20.80 171 VAL A C 1
ATOM 1282 O O . VAL A 1 171 ? 20.153 8.459 26.194 1.00 23.67 171 VAL A O 1
ATOM 1286 N N . VAL A 1 172 ? 22.025 9.701 26.006 1.00 20.30 172 VAL A N 1
ATOM 1287 C CA . VAL A 1 172 ? 22.498 9.018 24.817 1.00 18.87 172 VAL A CA 1
ATOM 1288 C C . VAL A 1 172 ? 23.741 8.166 25.101 1.00 18.90 172 VAL A C 1
ATOM 1289 O O . VAL A 1 172 ? 24.742 8.664 25.619 1.00 19.92 172 VAL A O 1
ATOM 1293 N N . ASP A 1 173 ? 23.666 6.878 24.782 1.00 19.29 173 ASP A N 1
ATOM 1294 C CA . ASP A 1 173 ? 24.814 5.990 24.947 1.00 19.66 173 ASP A CA 1
ATOM 1295 C C . ASP A 1 173 ? 25.641 6.154 23.655 1.00 17.73 173 ASP A C 1
ATOM 1296 O O . ASP A 1 173 ? 25.315 5.593 22.605 1.00 18.89 173 ASP A O 1
ATOM 1301 N N . ASN A 1 174 ? 26.708 6.937 23.754 1.00 20.35 174 ASN A N 1
ATOM 1302 C CA . ASN A 1 174 ? 27.570 7.258 22.622 1.00 15.23 174 ASN A CA 1
ATOM 1303 C C . ASN A 1 174 ? 28.806 6.377 22.521 1.00 17.76 174 ASN A C 1
ATOM 1304 O O . ASN A 1 174 ? 29.789 6.737 21.870 1.00 18.39 174 ASN A O 1
ATOM 1309 N N . THR A 1 175 ? 28.753 5.211 23.145 1.00 16.17 175 THR A N 1
ATOM 1310 C CA . THR A 1 175 ? 29.897 4.300 23.113 1.00 19.70 175 THR A CA 1
ATOM 1311 C C . THR A 1 175 ? 30.429 3.918 21.717 1.00 18.41 175 THR A C 1
ATOM 1312 O O . THR A 1 175 ? 31.630 4.009 21.460 1.00 18.10 175 THR A O 1
ATOM 1316 N N . PHE A 1 176 ? 29.535 3.501 20.820 1.00 17.32 176 PHE A N 1
ATOM 1317 C CA . PHE A 1 176 ? 29.929 3.039 19.492 1.00 19.99 176 PHE A CA 1
ATOM 1318 C C . PHE A 1 176 ? 30.735 3.989 18.610 1.00 21.44 176 PHE A C 1
ATOM 1319 O O . PHE A 1 176 ? 31.576 3.537 17.852 1.00 21.44 176 PHE A O 1
ATOM 1327 N N . LEU A 1 177 ? 30.494 5.294 18.709 1.00 17.14 177 LEU A N 1
ATOM 1328 C CA . LEU A 1 177 ? 31.223 6.253 17.880 1.00 20.68 177 LEU A CA 1
ATOM 1329 C C . LEU A 1 177 ? 32.270 7.091 18.639 1.00 18.45 177 LEU A C 1
ATOM 1330 O O . LEU A 1 177 ? 33.217 7.593 18.036 1.00 23.35 177 LEU A O 1
ATOM 1335 N N . SER A 1 178 ? 32.091 7.231 19.953 1.00 17.42 178 SER A N 1
ATOM 1336 C CA . SER A 1 178 ? 32.986 8.007 20.821 1.00 18.37 178 SER A CA 1
ATOM 1337 C C . SER A 1 178 ? 32.796 9.486 20.533 1.00 17.92 178 SER A C 1
ATOM 1338 O O . SER A 1 178 ? 32.215 9.851 19.520 1.00 19.05 178 SER A O 1
ATOM 1341 N N . PRO A 1 179 ? 33.266 10.354 21.431 1.00 17.74 179 PRO A N 1
ATOM 1342 C CA . PRO A 1 179 ? 33.112 11.791 21.195 1.00 19.85 179 PRO A CA 1
ATOM 1343 C C . PRO A 1 179 ? 33.844 12.260 19.924 1.00 20.73 179 PRO A C 1
ATOM 1344 O O . PRO A 1 179 ? 33.580 13.342 19.401 1.00 18.99 179 PRO A O 1
ATOM 1348 N N . ALA A 1 180 ? 34.779 11.462 19.427 1.00 18.01 180 ALA A N 1
ATOM 1349 C CA . ALA A 1 180 ? 35.507 11.869 18.232 1.00 19.52 180 ALA A CA 1
ATOM 1350 C C . ALA A 1 180 ? 34.686 11.790 16.947 1.00 21.51 180 ALA A C 1
ATOM 1351 O O . ALA A 1 180 ? 35.035 12.440 15.964 1.00 18.23 180 ALA A O 1
ATOM 1353 N N . LEU A 1 181 ? 33.606 10.999 16.944 1.00 19.57 181 LEU A N 1
ATOM 1354 C CA . LEU A 1 181 ? 32.787 10.855 15.735 1.00 18.86 181 LEU A CA 1
ATOM 1355 C C . LEU A 1 181 ? 31.311 11.215 15.890 1.00 19.44 181 LEU A C 1
ATOM 1356 O O . LEU A 1 181 ? 30.557 11.119 14.935 1.00 20.26 181 LEU A O 1
ATOM 1361 N N . GLN A 1 182 ? 30.903 11.620 17.093 1.00 22.94 182 GLN A N 1
ATOM 1362 C CA . GLN A 1 182 ? 29.516 12.031 17.362 1.00 18.32 182 GLN A CA 1
ATOM 1363 C C . GLN A 1 182 ? 29.456 12.756 18.709 1.00 21.24 182 GLN A C 1
ATOM 1364 O O . GLN A 1 182 ? 30.104 12.333 19.672 1.00 21.26 182 GLN A O 1
ATOM 1370 N N . ASN A 1 183 ? 28.703 13.859 18.773 1.00 20.86 183 ASN A N 1
ATOM 1371 C CA . ASN A 1 183 ? 28.554 14.646 20.004 1.00 18.07 183 ASN A CA 1
ATOM 1372 C C . ASN A 1 183 ? 27.076 14.866 20.347 1.00 19.14 183 ASN A C 1
ATOM 1373 O O . ASN A 1 183 ? 26.508 15.914 20.023 1.00 20.25 183 ASN A O 1
ATOM 1378 N N . PRO A 1 184 ? 26.444 13.895 21.030 1.00 18.16 184 PRO A N 1
ATOM 1379 C CA . PRO A 1 184 ? 25.025 14.033 21.382 1.00 20.28 184 PRO A CA 1
ATOM 1380 C C . PRO A 1 184 ? 24.575 15.307 22.103 1.00 24.12 184 PRO A C 1
ATOM 1381 O O . PRO A 1 184 ? 23.450 15.758 21.896 1.00 20.66 184 PRO A O 1
ATOM 1385 N N . LEU A 1 185 ? 25.416 15.903 22.941 1.00 21.90 185 LEU A N 1
ATOM 1386 C CA . LEU A 1 185 ? 24.971 17.120 23.622 1.00 22.59 185 LEU A CA 1
ATOM 1387 C C . LEU A 1 185 ? 24.747 18.200 22.570 1.00 25.48 185 LEU A C 1
ATOM 1388 O O . LEU A 1 185 ? 23.795 18.974 22.658 1.00 24.74 185 LEU A O 1
ATOM 1393 N N . ALA A 1 186 ? 25.616 18.239 21.566 1.00 22.70 186 ALA A N 1
ATOM 1394 C CA . ALA A 1 186 ? 25.490 19.221 20.501 1.00 22.51 186 ALA A CA 1
ATOM 1395 C C . ALA A 1 186 ? 24.251 18.908 19.679 1.00 25.30 186 ALA A C 1
ATOM 1396 O O . ALA A 1 186 ? 23.825 19.714 18.864 1.00 27.13 186 ALA A O 1
ATOM 1398 N N . LEU A 1 187 ? 23.683 17.726 19.890 1.00 22.68 187 LEU A N 1
ATOM 1399 C CA . LEU A 1 187 ? 22.483 17.317 19.176 1.00 18.49 187 LEU A CA 1
ATOM 1400 C C . LEU A 1 187 ? 21.218 17.514 20.022 1.00 20.91 187 LEU A C 1
ATOM 1401 O O . LEU A 1 187 ? 20.132 17.164 19.595 1.00 26.46 187 LEU A O 1
ATOM 1406 N N . GLY A 1 188 ? 21.362 18.064 21.224 1.00 21.76 188 GLY A N 1
ATOM 1407 C CA . GLY A 1 188 ? 20.201 18.316 22.065 1.00 23.56 188 GLY A CA 1
ATOM 1408 C C . GLY A 1 188 ? 19.999 17.470 23.317 1.00 24.77 188 GLY A C 1
ATOM 1409 O O . GLY A 1 188 ? 19.078 17.732 24.082 1.00 22.54 188 GLY A O 1
ATOM 1410 N N . ALA A 1 189 ? 20.843 16.463 23.530 1.00 21.26 189 ALA A N 1
ATOM 1411 C CA . ALA A 1 189 ? 20.727 15.594 24.694 1.00 19.30 189 ALA A CA 1
ATOM 1412 C C . ALA A 1 189 ? 21.113 16.269 25.996 1.00 18.62 189 ALA A C 1
ATOM 1413 O O . ALA A 1 189 ? 21.953 17.169 26.029 1.00 22.95 189 ALA A O 1
ATOM 1415 N N . ASP A 1 190 ? 20.480 15.824 27.073 1.00 19.97 190 ASP A N 1
ATOM 1416 C CA . ASP A 1 190 ? 20.780 16.338 28.403 1.00 20.37 190 ASP A CA 1
ATOM 1417 C C . ASP A 1 190 ? 22.045 15.650 28.894 1.00 20.79 190 ASP A C 1
ATOM 1418 O O . ASP A 1 190 ? 22.885 16.267 29.547 1.00 20.20 190 ASP A O 1
ATOM 1423 N N . LEU A 1 191 ? 22.155 14.358 28.578 1.00 19.83 191 LEU A N 1
ATOM 1424 C CA . LEU A 1 191 ? 23.275 13.541 29.026 1.00 19.89 191 LEU A CA 1
ATOM 1425 C C . LEU A 1 191 ? 23.804 12.629 27.944 1.00 21.54 191 LEU A C 1
ATOM 1426 O O . LEU A 1 191 ? 23.083 12.236 27.033 1.00 21.01 191 LEU A O 1
ATOM 1431 N N . VAL A 1 192 ? 25.082 12.303 28.056 1.00 20.72 192 VAL A N 1
ATOM 1432 C CA . VAL A 1 192 ? 25.701 11.366 27.144 1.00 21.74 192 VAL A CA 1
ATOM 1433 C C . VAL A 1 192 ? 26.579 10.483 28.029 1.00 23.59 192 VAL A C 1
ATOM 1434 O O . VAL A 1 192 ? 27.276 10.981 28.921 1.00 21.05 192 VAL A O 1
ATOM 1438 N N . LEU A 1 193 ? 26.496 9.169 27.829 1.00 20.63 193 LEU A N 1
ATOM 1439 C CA . LEU A 1 193 ? 27.323 8.260 28.607 1.00 23.33 193 LEU A CA 1
ATOM 1440 C C . LEU A 1 193 ? 28.109 7.331 27.699 1.00 22.38 193 LEU A C 1
ATOM 1441 O O . LEU A 1 193 ? 27.765 7.146 26.520 1.00 20.27 193 LEU A O 1
ATOM 1446 N N . HIS A 1 194 ? 29.185 6.776 28.245 1.00 19.82 194 HIS A N 1
ATOM 1447 C CA . HIS A 1 194 ? 30.015 5.851 27.490 1.00 21.60 194 HIS A CA 1
ATOM 1448 C C . HIS A 1 194 ? 30.510 4.740 28.365 1.00 22.39 194 HIS A C 1
ATOM 1449 O O . HIS A 1 194 ? 30.623 4.887 29.582 1.00 20.51 194 HIS A O 1
ATOM 1456 N N . SER A 1 195 ? 30.803 3.621 27.725 1.00 23.79 195 SER A N 1
ATOM 1457 C CA . SER A 1 195 ? 31.454 2.534 28.415 1.00 20.56 195 SER A CA 1
ATOM 1458 C C . SER A 1 195 ? 32.878 2.912 27.990 1.00 19.90 195 SER A C 1
ATOM 1459 O O . SER A 1 195 ? 33.223 2.789 26.794 1.00 19.70 195 SER A O 1
ATOM 1462 N N . CYS A 1 196 ? 33.683 3.407 28.932 1.00 20.97 196 CYS A N 1
ATOM 1463 C CA . CYS A 1 196 ? 35.061 3.809 28.631 1.00 20.48 196 CYS A CA 1
ATOM 1464 C C . CYS A 1 196 ? 35.960 2.598 28.357 1.00 20.67 196 CYS A C 1
ATOM 1465 O O . CYS A 1 196 ? 37.081 2.722 27.865 1.00 18.73 196 CYS A O 1
ATOM 1468 N N . THR A 1 197 ? 35.421 1.427 28.670 1.00 18.87 197 THR A N 1
ATOM 1469 C CA . THR A 1 197 ? 36.065 0.128 28.463 1.00 17.87 197 THR A CA 1
ATOM 1470 C C . THR A 1 197 ? 36.326 -0.139 26.981 1.00 19.25 197 THR A C 1
ATOM 1471 O O . THR A 1 197 ? 37.100 -1.028 26.609 1.00 17.69 197 THR A O 1
ATOM 1499 N N . TYR A 1 199 ? 36.232 2.271 23.183 1.00 17.81 199 TYR A N 1
ATOM 1500 C CA . TYR A 1 199 ? 37.059 3.218 22.450 1.00 17.98 199 TYR A CA 1
ATOM 1501 C C . TYR A 1 199 ? 37.801 4.270 23.248 1.00 15.56 199 TYR A C 1
ATOM 1502 O O . TYR A 1 199 ? 38.935 4.614 22.909 1.00 17.38 199 TYR A O 1
ATOM 1511 N N . LEU A 1 200 ? 37.175 4.800 24.294 1.00 17.99 200 LEU A N 1
ATOM 1512 C CA . LEU A 1 200 ? 37.822 5.863 25.058 1.00 19.80 200 LEU A CA 1
ATOM 1513 C C . LEU A 1 200 ? 39.167 5.425 25.612 1.00 22.59 200 LEU A C 1
ATOM 1514 O O . LEU A 1 200 ? 40.161 6.146 25.461 1.00 18.64 200 LEU A O 1
ATOM 1519 N N . ASN A 1 201 ? 39.210 4.246 26.231 1.00 16.60 201 ASN A N 1
ATOM 1520 C CA . ASN A 1 201 ? 40.469 3.737 26.753 1.00 17.73 201 ASN A CA 1
ATOM 1521 C C . ASN A 1 201 ? 41.271 3.236 25.546 1.00 17.57 201 ASN A C 1
ATOM 1522 O O . ASN A 1 201 ? 42.470 3.534 25.404 1.00 18.84 201 ASN A O 1
ATOM 1527 N N . GLY A 1 202 ? 40.582 2.471 24.691 1.00 18.32 202 GLY A N 1
ATOM 1528 C CA . GLY A 1 202 ? 41.155 1.944 23.460 1.00 13.01 202 GLY A CA 1
ATOM 1529 C C . GLY A 1 202 ? 42.207 0.858 23.558 1.00 16.26 202 GLY A C 1
ATOM 1530 O O . GLY A 1 202 ? 42.661 0.375 22.528 1.00 19.12 202 GLY A O 1
ATOM 1531 N N . HIS A 1 203 ? 42.596 0.460 24.773 1.00 18.36 203 HIS A N 1
ATOM 1532 C CA . HIS A 1 203 ? 43.652 -0.541 24.925 1.00 19.19 203 HIS A CA 1
ATOM 1533 C C . HIS A 1 203 ? 43.278 -1.829 25.653 1.00 17.91 203 HIS A C 1
ATOM 1534 O O . HIS A 1 203 ? 44.143 -2.579 26.088 1.00 18.42 203 HIS A O 1
ATOM 1541 N N . SER A 1 204 ? 41.980 -2.074 25.774 1.00 21.67 204 SER A N 1
ATOM 1542 C CA . SER A 1 204 ? 41.446 -3.274 26.409 1.00 18.11 204 SER A CA 1
ATOM 1543 C C . SER A 1 204 ? 42.065 -3.687 27.732 1.00 22.11 204 SER A C 1
ATOM 1544 O O . SER A 1 204 ? 42.267 -4.886 27.962 1.00 26.51 204 SER A O 1
ATOM 1547 N N . ASP A 1 205 ? 42.357 -2.722 28.606 1.00 21.21 205 ASP A N 1
ATOM 1548 C CA . ASP A 1 205 ? 42.953 -3.035 29.910 1.00 21.22 205 ASP A CA 1
ATOM 1549 C C . ASP A 1 205 ? 42.415 -2.134 31.020 1.00 21.69 205 ASP A C 1
ATOM 1550 O O . ASP A 1 205 ? 43.033 -1.981 32.072 1.00 19.64 205 ASP A O 1
ATOM 1555 N N . VAL A 1 206 ? 41.244 -1.551 30.772 1.00 21.22 206 VAL A N 1
ATOM 1556 C CA . VAL A 1 206 ? 40.578 -0.673 31.726 1.00 16.66 206 VAL A CA 1
ATOM 1557 C C . VAL A 1 206 ? 39.079 -0.918 31.598 1.00 17.32 206 VAL A C 1
ATOM 1558 O O . VAL A 1 206 ? 38.550 -1.075 30.493 1.00 19.52 206 VAL A O 1
ATOM 1562 N N . VAL A 1 207 ? 38.396 -0.986 32.724 1.00 19.18 207 VAL A N 1
ATOM 1563 C CA . VAL A 1 207 ? 36.956 -1.148 32.689 1.00 20.94 207 VAL A CA 1
ATOM 1564 C C . VAL A 1 207 ? 36.440 0.105 33.429 1.00 21.08 207 VAL A C 1
ATOM 1565 O O . VAL A 1 207 ? 36.794 0.333 34.584 1.00 19.25 207 VAL A O 1
ATOM 1569 N N . ALA A 1 208 ? 35.653 0.936 32.745 1.00 16.58 208 ALA A N 1
ATOM 1570 C CA . ALA A 1 208 ? 35.119 2.165 33.342 1.00 17.07 208 ALA A CA 1
ATOM 1571 C C . ALA A 1 208 ? 33.956 2.720 32.536 1.00 15.34 208 ALA A C 1
ATOM 1572 O O . ALA A 1 208 ? 33.781 2.385 31.368 1.00 18.62 208 ALA A O 1
ATOM 1574 N N . GLY A 1 209 ? 33.167 3.574 33.174 1.00 19.01 209 GLY A N 1
ATOM 1575 C CA . GLY A 1 209 ? 32.030 4.181 32.512 1.00 15.52 209 GLY A CA 1
ATOM 1576 C C . GLY A 1 209 ? 32.049 5.664 32.823 1.00 16.53 209 GLY A C 1
ATOM 1577 O O . GLY A 1 209 ? 32.802 6.100 33.691 1.00 18.16 209 GLY A O 1
ATOM 1578 N N . VAL A 1 210 ? 31.259 6.455 32.109 1.00 16.96 210 VAL A N 1
ATOM 1579 C CA . VAL A 1 210 ? 31.209 7.882 32.389 1.00 16.68 210 VAL A CA 1
ATOM 1580 C C . VAL A 1 210 ? 29.870 8.451 31.973 1.00 20.59 210 VAL A C 1
ATOM 1581 O O . VAL A 1 210 ? 29.243 7.960 31.031 1.00 21.75 210 VAL A O 1
ATOM 1585 N N . VAL A 1 211 ? 29.423 9.470 32.701 1.00 19.08 211 VAL A N 1
ATOM 1586 C CA . VAL A 1 211 ? 28.174 10.157 32.392 1.00 16.84 211 VAL A CA 1
ATOM 1587 C C . VAL A 1 211 ? 28.573 11.628 32.308 1.00 18.74 211 VAL A C 1
ATOM 1588 O O . VAL A 1 211 ? 29.166 12.167 33.245 1.00 20.06 211 VAL A O 1
ATOM 1592 N N . ILE A 1 212 ? 28.263 12.263 31.184 1.00 17.16 212 ILE A N 1
ATOM 1593 C CA . ILE A 1 212 ? 28.604 13.661 30.982 1.00 17.15 212 ILE A CA 1
ATOM 1594 C C . ILE A 1 212 ? 27.309 14.438 30.865 1.00 18.53 212 ILE A C 1
ATOM 1595 O O . ILE A 1 212 ? 26.364 13.996 30.204 1.00 20.58 212 ILE A O 1
ATOM 1600 N N . ALA A 1 213 ? 27.251 15.599 31.505 1.00 20.92 213 ALA A N 1
ATOM 1601 C CA . ALA A 1 213 ? 26.020 16.368 31.479 1.00 19.45 213 ALA A CA 1
ATOM 1602 C C . ALA A 1 213 ? 26.235 17.771 30.998 1.00 20.72 213 ALA A C 1
ATOM 1603 O O . ALA A 1 213 ? 27.288 18.351 31.235 1.00 21.99 213 ALA A O 1
ATOM 1605 N N . LYS A 1 214 ? 25.218 18.308 30.327 1.00 21.19 214 LYS A N 1
ATOM 1606 C CA . LYS A 1 214 ? 25.256 19.675 29.830 1.00 27.32 214 LYS A CA 1
ATOM 1607 C C . LYS A 1 214 ? 24.999 20.665 30.974 1.00 24.89 214 LYS A C 1
ATOM 1608 O O . LYS A 1 214 ? 25.571 21.753 30.994 1.00 26.17 214 LYS A O 1
ATOM 1614 N N . ASP A 1 215 ? 24.153 20.272 31.925 1.00 23.12 215 ASP A N 1
ATOM 1615 C CA . ASP A 1 215 ? 23.794 21.111 33.075 1.00 24.60 215 ASP A CA 1
ATOM 1616 C C . ASP A 1 215 ? 24.676 20.828 34.302 1.00 25.50 215 ASP A C 1
ATOM 1617 O O . ASP A 1 215 ? 24.703 19.715 34.822 1.00 24.81 215 ASP A O 1
ATOM 1622 N N . PRO A 1 216 ? 25.411 21.837 34.785 1.00 25.00 216 PRO A N 1
ATOM 1623 C CA . PRO A 1 216 ? 26.268 21.611 35.958 1.00 24.66 216 PRO A CA 1
ATOM 1624 C C . PRO A 1 216 ? 25.524 21.163 37.222 1.00 24.85 216 PRO A C 1
ATOM 1625 O O . PRO A 1 216 ? 26.084 20.472 38.068 1.00 25.07 216 PRO A O 1
ATOM 1629 N N . ASP A 1 217 ? 24.263 21.538 37.372 1.00 26.58 217 ASP A N 1
ATOM 1630 C CA . ASP A 1 217 ? 23.545 21.096 38.563 1.00 23.20 217 ASP A CA 1
ATOM 1631 C C . ASP A 1 217 ? 23.267 19.610 38.456 1.00 20.79 217 ASP A C 1
ATOM 1632 O O . ASP A 1 217 ? 23.209 18.917 39.458 1.00 23.69 217 ASP A O 1
ATOM 1637 N N . VAL A 1 218 ? 23.093 19.123 37.232 1.00 22.13 218 VAL A N 1
ATOM 1638 C CA . VAL A 1 218 ? 22.853 17.701 37.008 1.00 20.27 218 VAL A CA 1
ATOM 1639 C C . VAL A 1 218 ? 24.169 16.964 37.282 1.00 20.93 218 VAL A C 1
ATOM 1640 O O . VAL A 1 218 ? 24.162 15.851 37.789 1.00 25.30 218 VAL A O 1
ATOM 1644 N N . VAL A 1 219 ? 25.300 17.581 36.952 1.00 22.61 219 VAL A N 1
ATOM 1645 C CA . VAL A 1 219 ? 26.590 16.965 37.224 1.00 18.47 219 VAL A CA 1
ATOM 1646 C C . VAL A 1 219 ? 26.677 16.720 38.736 1.00 24.36 219 VAL A C 1
ATOM 1647 O O . VAL A 1 219 ? 26.955 15.606 39.185 1.00 21.99 219 VAL A O 1
ATOM 1651 N N . THR A 1 220 ? 26.413 17.763 39.522 1.00 27.78 220 THR A N 1
ATOM 1652 C CA . THR A 1 220 ? 26.471 17.655 40.980 1.00 26.28 220 THR A CA 1
ATOM 1653 C C . THR A 1 220 ? 25.523 16.578 41.534 1.00 23.33 220 THR A C 1
ATOM 1654 O O . THR A 1 220 ? 25.883 15.832 42.448 1.00 23.78 220 THR A O 1
ATOM 1658 N N . GLU A 1 221 ? 24.327 16.477 40.966 1.00 20.63 221 GLU A N 1
ATOM 1659 C CA . GLU A 1 221 ? 23.367 15.480 41.419 1.00 20.89 221 GLU A CA 1
ATOM 1660 C C . GLU A 1 221 ? 23.919 14.080 41.140 1.00 21.38 221 GLU A C 1
ATOM 1661 O O . GLU A 1 221 ? 23.880 13.194 41.997 1.00 25.63 221 GLU A O 1
ATOM 1667 N N . LEU A 1 222 ? 24.441 13.891 39.935 1.00 20.86 222 LEU A N 1
ATOM 1668 C CA . LEU A 1 222 ? 25.021 12.612 39.530 1.00 17.34 222 LEU A CA 1
ATOM 1669 C C . LEU A 1 222 ? 26.199 12.230 40.422 1.00 19.80 222 LEU A C 1
ATOM 1670 O O . LEU A 1 222 ? 26.357 11.067 40.814 1.00 19.68 222 LEU A O 1
ATOM 1675 N N . ALA A 1 223 ? 27.037 13.212 40.736 1.00 19.15 223 ALA A N 1
ATOM 1676 C CA . ALA A 1 223 ? 28.207 12.970 41.562 1.00 20.41 223 ALA A CA 1
ATOM 1677 C C . ALA A 1 223 ? 27.755 12.580 42.948 1.00 22.70 223 ALA A C 1
ATOM 1678 O O . ALA A 1 223 ? 28.337 11.686 43.575 1.00 20.29 223 ALA A O 1
ATOM 1680 N N . TRP A 1 224 ? 26.704 13.244 43.421 1.00 22.43 224 TRP A N 1
ATOM 1681 C CA . TRP A 1 224 ? 26.177 12.950 44.739 1.00 22.48 224 TRP A CA 1
ATOM 1682 C C . TRP A 1 224 ? 25.719 11.498 44.802 1.00 22.14 224 TRP A C 1
ATOM 1683 O O . TRP A 1 224 ? 26.096 10.749 45.710 1.00 23.36 224 TRP A O 1
ATOM 1694 N N . TRP A 1 225 ? 24.912 11.096 43.829 1.00 20.58 225 TRP A N 1
ATOM 1695 C CA . TRP A 1 225 ? 24.409 9.728 43.795 1.00 20.52 225 TRP A CA 1
ATOM 1696 C C . TRP A 1 225 ? 25.484 8.673 43.547 1.00 19.52 225 TRP A C 1
ATOM 1697 O O . TRP A 1 225 ? 25.382 7.564 44.063 1.00 22.97 225 TRP A O 1
ATOM 1708 N N . ALA A 1 226 ? 26.508 9.009 42.763 1.00 19.96 226 ALA A N 1
ATOM 1709 C CA . ALA A 1 226 ? 27.580 8.053 42.469 1.00 20.52 226 ALA A CA 1
ATOM 1710 C C . ALA A 1 226 ? 28.290 7.689 43.767 1.00 19.09 226 ALA A C 1
ATOM 1711 O O . ALA A 1 226 ? 28.656 6.533 43.988 1.00 20.70 226 ALA A O 1
ATOM 1713 N N . ASN A 1 227 ? 28.471 8.686 44.625 1.00 20.18 227 ASN A N 1
ATOM 1714 C CA . ASN A 1 227 ? 29.112 8.474 45.907 1.00 18.54 227 ASN A CA 1
ATOM 1715 C C . ASN A 1 227 ? 28.159 7.708 46.824 1.00 20.22 227 ASN A C 1
ATOM 1716 O O . ASN A 1 227 ? 28.560 6.772 47.513 1.00 23.12 227 ASN A O 1
ATOM 1721 N N . ASN A 1 228 ? 26.896 8.105 46.816 1.00 17.18 228 ASN A N 1
ATOM 1722 C CA . ASN A 1 228 ? 25.889 7.490 47.653 1.00 19.65 228 ASN A CA 1
ATOM 1723 C C . ASN A 1 228 ? 25.759 5.982 47.442 1.00 21.20 228 ASN A C 1
ATOM 1724 O O . ASN A 1 228 ? 25.724 5.227 48.406 1.00 21.19 228 ASN A O 1
ATOM 1729 N N . ILE A 1 229 ? 25.694 5.531 46.193 1.00 20.66 229 ILE A N 1
ATOM 1730 C CA . ILE A 1 229 ? 25.576 4.095 45.931 1.00 18.34 229 ILE A CA 1
ATOM 1731 C C . ILE A 1 229 ? 26.930 3.416 45.687 1.00 17.73 229 ILE A C 1
ATOM 1732 O O . ILE A 1 229 ? 26.993 2.208 45.473 1.00 19.47 229 ILE A O 1
ATOM 1737 N N . GLY A 1 230 ? 28.004 4.204 45.719 1.00 19.98 230 GLY A N 1
ATOM 1738 C CA . GLY A 1 230 ? 29.358 3.676 45.547 1.00 21.04 230 GLY A CA 1
ATOM 1739 C C . GLY A 1 230 ? 29.856 3.217 44.181 1.00 20.64 230 GLY A C 1
ATOM 1740 O O . GLY A 1 230 ? 30.616 2.251 44.101 1.00 20.29 230 GLY A O 1
ATOM 1741 N N . VAL A 1 231 ? 29.468 3.905 43.110 1.00 18.27 231 VAL A N 1
ATOM 1742 C CA . VAL A 1 231 ? 29.893 3.516 41.771 1.00 18.10 231 VAL A CA 1
ATOM 1743 C C . VAL A 1 231 ? 30.975 4.376 41.114 1.00 18.29 231 VAL A C 1
ATOM 1744 O O . VAL A 1 231 ? 31.200 4.268 39.913 1.00 20.82 231 VAL A O 1
ATOM 1748 N N . THR A 1 232 ? 31.652 5.223 41.880 1.00 19.52 232 THR A N 1
ATOM 1749 C CA . THR A 1 232 ? 32.698 6.064 41.303 1.00 19.78 232 THR A CA 1
ATOM 1750 C C . THR A 1 232 ? 33.853 5.173 40.816 1.00 25.53 232 THR A C 1
ATOM 1751 O O . THR A 1 232 ? 34.110 4.105 41.389 1.00 24.47 232 THR A O 1
ATOM 1755 N N . GLY A 1 233 ? 34.538 5.606 39.758 1.00 21.65 233 GLY A N 1
ATOM 1756 C CA . GLY A 1 233 ? 35.646 4.834 39.215 1.00 22.13 233 GLY A CA 1
ATOM 1757 C C . GLY A 1 233 ? 36.964 4.981 39.963 1.00 25.27 233 GLY A C 1
ATOM 1758 O O . GLY A 1 233 ? 37.222 6.007 40.605 1.00 27.87 233 GLY A O 1
ATOM 1759 N N . GLY A 1 234 ? 37.814 3.958 39.864 1.00 23.33 234 GLY A N 1
ATOM 1760 C CA . GLY A 1 234 ? 39.098 3.970 40.551 1.00 21.90 234 GLY A CA 1
ATOM 1761 C C . GLY A 1 234 ? 40.142 4.940 40.015 1.00 24.53 234 GLY A C 1
ATOM 1762 O O . GLY A 1 234 ? 40.079 5.373 38.854 1.00 24.30 234 GLY A O 1
ATOM 1763 N N . ALA A 1 235 ? 41.117 5.276 40.862 1.00 22.95 235 ALA A N 1
ATOM 1764 C CA . ALA A 1 235 ? 42.187 6.205 40.490 1.00 24.02 235 ALA A CA 1
ATOM 1765 C C . ALA A 1 235 ? 43.135 5.625 39.434 1.00 22.70 235 ALA A C 1
ATOM 1766 O O . ALA A 1 235 ? 43.522 6.311 38.491 1.00 19.93 235 ALA A O 1
ATOM 1768 N N . PHE A 1 236 ? 43.513 4.361 39.588 1.00 20.36 236 PHE A N 1
ATOM 1769 C CA . PHE A 1 236 ? 44.417 3.754 38.628 1.00 21.98 236 PHE A CA 1
ATOM 1770 C C . PHE A 1 236 ? 43.755 3.638 37.259 1.00 20.56 236 PHE A C 1
ATOM 1771 O O . PHE A 1 236 ? 44.385 3.916 36.241 1.00 19.12 236 PHE A O 1
ATOM 1779 N N . ASP A 1 237 ? 42.493 3.208 37.234 1.00 20.41 237 ASP A N 1
ATOM 1780 C CA . ASP A 1 237 ? 41.762 3.093 35.973 1.00 20.07 237 ASP A CA 1
ATOM 1781 C C . ASP A 1 237 ? 41.650 4.484 35.368 1.00 17.13 237 ASP A C 1
ATOM 1782 O O . ASP A 1 237 ? 41.764 4.648 34.158 1.00 18.81 237 ASP A O 1
ATOM 1787 N N . SER A 1 238 ? 41.445 5.484 36.220 1.00 19.38 238 SER A N 1
ATOM 1788 C CA . SER A 1 238 ? 41.349 6.876 35.768 1.00 21.61 238 SER A CA 1
ATOM 1789 C C . SER A 1 238 ? 42.614 7.271 35.012 1.00 21.86 238 SER A C 1
ATOM 1790 O O . SER A 1 238 ? 42.559 7.904 33.956 1.00 22.01 238 SER A O 1
ATOM 1793 N N . TYR A 1 239 ? 43.758 6.904 35.574 1.00 19.74 239 TYR A N 1
ATOM 1794 C CA . TYR A 1 239 ? 45.034 7.224 34.967 1.00 19.84 239 TYR A CA 1
ATOM 1795 C C . TYR A 1 239 ? 45.234 6.568 33.605 1.00 17.75 239 TYR A C 1
ATOM 1796 O O . TYR A 1 239 ? 45.620 7.223 32.648 1.00 16.89 239 TYR A O 1
ATOM 1805 N N . LEU A 1 240 ? 45.007 5.257 33.543 1.00 17.90 240 LEU A N 1
ATOM 1806 C CA . LEU A 1 240 ? 45.164 4.508 32.303 1.00 21.21 240 LEU A CA 1
ATOM 1807 C C . LEU A 1 240 ? 44.140 4.962 31.249 1.00 22.05 240 LEU A C 1
ATOM 1808 O O . LEU A 1 240 ? 44.435 4.976 30.047 1.00 18.84 240 LEU A O 1
ATOM 1813 N N . LEU A 1 241 ? 42.939 5.330 31.699 1.00 18.87 241 LEU A N 1
ATOM 1814 C CA . LEU A 1 241 ? 41.913 5.801 30.775 1.00 18.78 241 LEU A CA 1
ATOM 1815 C C . LEU A 1 241 ? 42.382 7.113 30.152 1.00 23.02 241 LEU A C 1
ATOM 1816 O O . LEU A 1 241 ? 42.222 7.328 28.949 1.00 22.35 241 LEU A O 1
ATOM 1821 N N . LEU A 1 242 ? 42.954 7.985 30.976 1.00 17.01 242 LEU A N 1
ATOM 1822 C CA . LEU A 1 242 ? 43.446 9.268 30.501 1.00 18.35 242 LEU A CA 1
ATOM 1823 C C . LEU A 1 242 ? 44.579 9.020 29.505 1.00 18.03 242 LEU A C 1
ATOM 1824 O O . LEU A 1 242 ? 44.687 9.697 28.485 1.00 17.43 242 LEU A O 1
ATOM 1829 N N . ARG A 1 243 ? 45.426 8.044 29.805 1.00 17.48 243 ARG A N 1
ATOM 1830 C CA . ARG A 1 243 ? 46.538 7.715 28.914 1.00 18.84 243 ARG A CA 1
ATOM 1831 C C . ARG A 1 243 ? 46.002 7.221 27.575 1.00 17.47 243 ARG A C 1
ATOM 1832 O O . ARG A 1 243 ? 46.515 7.596 26.524 1.00 17.61 243 ARG A O 1
ATOM 1840 N N . GLY A 1 244 ? 44.969 6.378 27.618 1.00 18.61 244 GLY A N 1
ATOM 1841 C CA . GLY A 1 244 ? 44.370 5.872 26.390 1.00 17.99 244 GLY A CA 1
ATOM 1842 C C . GLY A 1 244 ? 43.722 6.991 25.593 1.00 15.60 244 GLY A C 1
ATOM 1843 O O . GLY A 1 244 ? 43.783 7.017 24.371 1.00 16.40 244 GLY A O 1
ATOM 1844 N N . LEU A 1 245 ? 43.112 7.937 26.296 1.00 18.57 245 LEU A N 1
ATOM 1845 C CA . LEU A 1 245 ? 42.445 9.066 25.655 1.00 18.15 245 LEU A CA 1
ATOM 1846 C C . LEU A 1 245 ? 43.382 9.893 24.784 1.00 21.43 245 LEU A C 1
ATOM 1847 O O . LEU A 1 245 ? 42.965 10.417 23.762 1.00 23.29 245 LEU A O 1
ATOM 1852 N N . ARG A 1 246 ? 44.638 10.033 25.202 1.00 17.16 246 ARG A N 1
ATOM 1853 C CA . ARG A 1 246 ? 45.612 10.832 24.453 1.00 18.02 246 ARG A CA 1
ATOM 1854 C C . ARG A 1 246 ? 45.663 10.521 22.962 1.00 21.16 246 ARG A C 1
ATOM 1855 O O . ARG A 1 246 ? 45.919 11.407 22.156 1.00 19.83 246 ARG A O 1
ATOM 1863 N N . THR A 1 247 ? 45.431 9.266 22.590 1.00 18.00 247 THR A N 1
ATOM 1864 C CA . THR A 1 247 ? 45.471 8.899 21.181 1.00 15.96 247 THR A CA 1
ATOM 1865 C C . THR A 1 247 ? 44.079 8.640 20.604 1.00 17.80 247 THR A C 1
ATOM 1866 O O . THR A 1 247 ? 43.960 8.074 19.528 1.00 19.18 247 THR A O 1
ATOM 1870 N N . LEU A 1 248 ? 43.025 9.064 21.292 1.00 16.48 248 LEU A N 1
ATOM 1871 C CA . LEU A 1 248 ? 41.667 8.819 20.784 1.00 21.21 248 LEU A CA 1
ATOM 1872 C C . LEU A 1 248 ? 41.406 9.242 19.338 1.00 22.12 248 LEU A C 1
ATOM 1873 O O . LEU A 1 248 ? 40.896 8.449 18.541 1.00 18.14 248 LEU A O 1
ATOM 1878 N N . VAL A 1 249 ? 41.741 10.485 18.996 1.00 19.15 249 VAL A N 1
ATOM 1879 C CA . VAL A 1 249 ? 41.470 10.958 17.646 1.00 21.57 249 VAL A CA 1
ATOM 1880 C C . VAL A 1 249 ? 42.186 10.155 16.549 1.00 22.95 249 VAL A C 1
ATOM 1881 O O . VAL A 1 249 ? 41.528 9.631 15.647 1.00 21.04 249 VAL A O 1
ATOM 1885 N N . PRO A 1 250 ? 43.531 10.066 16.590 1.00 19.82 250 PRO A N 1
ATOM 1886 C CA . PRO A 1 250 ? 44.193 9.283 15.543 1.00 18.74 250 PRO A CA 1
ATOM 1887 C C . PRO A 1 250 ? 43.736 7.816 15.542 1.00 19.98 250 PRO A C 1
ATOM 1888 O O . PRO A 1 250 ? 43.693 7.179 14.497 1.00 19.50 250 PRO A O 1
ATOM 1892 N N . ARG A 1 251 ? 43.391 7.272 16.701 1.00 17.02 251 ARG A N 1
ATOM 1893 C CA . ARG A 1 251 ? 42.940 5.881 16.719 1.00 18.82 251 ARG A CA 1
ATOM 1894 C C . ARG A 1 251 ? 41.605 5.753 15.976 1.00 18.67 251 ARG A C 1
ATOM 1895 O O . ARG A 1 251 ? 41.443 4.872 15.128 1.00 18.34 251 ARG A O 1
ATOM 1903 N N . MET A 1 252 ? 40.655 6.638 16.282 1.00 16.95 252 MET A N 1
ATOM 1904 C CA . MET A 1 252 ? 39.333 6.585 15.647 1.00 18.06 252 MET A CA 1
ATOM 1905 C C . MET A 1 252 ? 39.390 6.839 14.156 1.00 17.89 252 MET A C 1
ATOM 1906 O O . MET A 1 252 ? 38.693 6.178 13.399 1.00 20.17 252 MET A O 1
ATOM 1911 N N . GLU A 1 253 ? 40.215 7.790 13.731 1.00 16.93 253 GLU A N 1
ATOM 1912 C CA . GLU A 1 253 ? 40.329 8.094 12.304 1.00 22.16 253 GLU A CA 1
ATOM 1913 C C . GLU A 1 253 ? 40.941 6.953 11.503 1.00 19.64 253 GLU A C 1
ATOM 1914 O O . GLU A 1 253 ? 40.480 6.651 10.409 1.00 17.93 253 GLU A O 1
ATOM 1920 N N . LEU A 1 254 ? 41.966 6.302 12.049 1.00 20.79 254 LEU A N 1
ATOM 1921 C CA . LEU A 1 254 ? 42.615 5.203 11.332 1.00 18.39 254 LEU A CA 1
ATOM 1922 C C . LEU A 1 254 ? 41.738 3.950 11.349 1.00 18.72 254 LEU A C 1
ATOM 1923 O O . LEU A 1 254 ? 41.624 3.258 10.338 1.00 21.58 254 LEU A O 1
ATOM 1928 N N . ALA A 1 255 ? 41.126 3.665 12.495 1.00 17.24 255 ALA A N 1
ATOM 1929 C CA . ALA A 1 255 ? 40.244 2.510 12.627 1.00 15.91 255 ALA A CA 1
ATOM 1930 C C . ALA A 1 255 ? 39.076 2.684 11.653 1.00 22.46 255 ALA A C 1
ATOM 1931 O O . ALA A 1 255 ? 38.657 1.726 10.996 1.00 19.48 255 ALA A O 1
ATOM 1933 N N . GLN A 1 256 ? 38.563 3.911 11.557 1.00 16.06 256 GLN A N 1
ATOM 1934 C CA . GLN A 1 256 ? 37.449 4.220 10.661 1.00 18.35 256 GLN A CA 1
ATOM 1935 C C . GLN A 1 256 ? 37.889 4.100 9.208 1.00 16.85 256 GLN A C 1
ATOM 1936 O O . GLN A 1 256 ? 37.169 3.585 8.357 1.00 18.61 256 GLN A O 1
ATOM 1942 N N . ARG A 1 257 ? 39.079 4.609 8.929 1.00 19.66 257 ARG A N 1
ATOM 1943 C CA . ARG A 1 257 ? 39.623 4.542 7.590 1.00 21.51 257 ARG A CA 1
ATOM 1944 C C . ARG A 1 257 ? 39.757 3.071 7.229 1.00 23.31 257 ARG A C 1
ATOM 1945 O O . ARG A 1 257 ? 39.422 2.675 6.117 1.00 22.00 257 ARG A O 1
ATOM 1953 N N . ASN A 1 258 ? 40.243 2.260 8.175 1.00 16.87 258 ASN A N 1
ATOM 1954 C CA . ASN A 1 258 ? 40.399 0.828 7.922 1.00 19.12 258 ASN A CA 1
ATOM 1955 C C . ASN A 1 258 ? 39.040 0.171 7.676 1.00 22.40 258 ASN A C 1
ATOM 1956 O O . ASN A 1 258 ? 38.904 -0.671 6.778 1.00 21.03 258 ASN A O 1
ATOM 1961 N N . ALA A 1 259 ? 38.043 0.554 8.475 1.00 17.85 259 ALA A N 1
ATOM 1962 C CA . ALA A 1 259 ? 36.700 -0.012 8.346 1.00 19.37 259 ALA A CA 1
ATOM 1963 C C . ALA A 1 259 ? 36.103 0.299 6.976 1.00 21.40 259 ALA A C 1
ATOM 1964 O O . ALA A 1 259 ? 35.417 -0.544 6.397 1.00 20.00 259 ALA A O 1
ATOM 1966 N N . GLN A 1 260 ? 36.360 1.509 6.468 1.00 21.22 260 GLN A N 1
ATOM 1967 C CA . GLN A 1 260 ? 35.852 1.919 5.158 1.00 20.11 260 GLN A CA 1
ATOM 1968 C C . GLN A 1 260 ? 36.510 1.065 4.089 1.00 21.41 260 GLN A C 1
ATOM 1969 O O . GLN A 1 260 ? 35.865 0.660 3.121 1.00 23.28 260 GLN A O 1
ATOM 1975 N N . ALA A 1 261 ? 37.800 0.797 4.268 1.00 21.19 261 ALA A N 1
ATOM 1976 C CA . ALA A 1 261 ? 38.549 -0.024 3.324 1.00 23.74 261 ALA A CA 1
ATOM 1977 C C . ALA A 1 261 ? 38.004 -1.461 3.339 1.00 25.47 261 ALA A C 1
ATOM 1978 O O . ALA A 1 261 ? 37.865 -2.091 2.286 1.00 23.92 261 ALA A O 1
ATOM 1980 N N . ILE A 1 262 ? 37.684 -1.969 4.526 1.00 19.90 262 ILE A N 1
ATOM 1981 C CA . ILE A 1 262 ? 37.152 -3.322 4.655 1.00 20.96 262 ILE A CA 1
ATOM 1982 C C . ILE A 1 262 ? 35.731 -3.390 4.083 1.00 24.58 262 ILE A C 1
ATOM 1983 O O . ILE A 1 262 ? 35.349 -4.378 3.454 1.00 22.96 262 ILE A O 1
ATOM 1988 N N . VAL A 1 263 ? 34.956 -2.327 4.292 1.00 22.48 263 VAL A N 1
ATOM 1989 C CA . VAL A 1 263 ? 33.587 -2.245 3.787 1.00 25.46 263 VAL A CA 1
ATOM 1990 C C . VAL A 1 263 ? 33.623 -2.299 2.246 1.00 26.57 263 VAL A C 1
ATOM 1991 O O . VAL A 1 263 ? 32.890 -3.059 1.621 1.00 25.40 263 VAL A O 1
ATOM 1995 N N . LYS A 1 264 ? 34.497 -1.497 1.647 1.00 26.37 264 LYS A N 1
ATOM 1996 C CA . LYS A 1 264 ? 34.655 -1.471 0.204 1.00 29.11 264 LYS A CA 1
ATOM 1997 C C . LYS A 1 264 ? 35.038 -2.865 -0.318 1.00 31.95 264 LYS A C 1
ATOM 1998 O O . LYS A 1 264 ? 34.463 -3.349 -1.288 1.00 35.27 264 LYS A O 1
ATOM 2004 N N . TYR A 1 265 ? 36.000 -3.519 0.325 1.00 26.31 265 TYR A N 1
ATOM 2005 C CA . TYR A 1 265 ? 36.406 -4.849 -0.118 1.00 24.71 265 TYR A CA 1
ATOM 2006 C C . TYR A 1 265 ? 35.270 -5.865 0.027 1.00 27.68 265 TYR A C 1
ATOM 2007 O O . TYR A 1 265 ? 35.084 -6.718 -0.842 1.00 31.65 265 TYR A O 1
ATOM 2016 N N . LEU A 1 266 ? 34.500 -5.772 1.110 1.00 29.35 266 LEU A N 1
ATOM 2017 C CA . LEU A 1 266 ? 33.402 -6.718 1.340 1.00 25.22 266 LEU A CA 1
ATOM 2018 C C . LEU A 1 266 ? 32.246 -6.539 0.365 1.00 24.87 266 LEU A C 1
ATOM 2019 O O . LEU A 1 266 ? 31.482 -7.474 0.129 1.00 30.52 266 LEU A O 1
ATOM 2024 N N . GLN A 1 267 ? 32.113 -5.344 -0.197 1.00 25.49 267 GLN A N 1
ATOM 2025 C CA . GLN A 1 267 ? 31.058 -5.088 -1.171 1.00 30.53 267 GLN A CA 1
ATOM 2026 C C . GLN A 1 267 ? 31.309 -5.905 -2.436 1.00 34.75 267 GLN A C 1
ATOM 2027 O O . GLN A 1 267 ? 30.405 -6.090 -3.241 1.00 44.57 267 GLN A O 1
ATOM 2033 N N . THR A 1 268 ? 32.533 -6.392 -2.609 1.00 35.89 268 THR A N 1
ATOM 2034 C CA . THR A 1 268 ? 32.884 -7.161 -3.799 1.00 36.06 268 THR A CA 1
ATOM 2035 C C . THR A 1 268 ? 32.907 -8.648 -3.538 1.00 33.33 268 THR A C 1
ATOM 2036 O O . THR A 1 268 ? 33.148 -9.429 -4.450 1.00 40.59 268 THR A O 1
ATOM 2040 N N . GLN A 1 269 ? 32.663 -9.058 -2.303 1.00 33.51 269 GLN A N 1
ATOM 2041 C CA . GLN A 1 269 ? 32.725 -10.481 -1.990 1.00 32.64 269 GLN A CA 1
ATOM 2042 C C . GLN A 1 269 ? 31.431 -11.237 -2.208 1.00 33.20 269 GLN A C 1
ATOM 2043 O O . GLN A 1 269 ? 30.393 -10.871 -1.673 1.00 31.73 269 GLN A O 1
ATOM 2049 N N . PRO A 1 270 ? 31.484 -12.312 -3.007 1.00 32.13 270 PRO A N 1
ATOM 2050 C CA . PRO A 1 270 ? 30.313 -13.141 -3.299 1.00 30.27 270 PRO A CA 1
ATOM 2051 C C . PRO A 1 270 ? 29.731 -13.802 -2.049 1.00 31.79 270 PRO A C 1
ATOM 2052 O O . PRO A 1 270 ? 28.516 -13.894 -1.903 1.00 32.37 270 PRO A O 1
ATOM 2056 N N . LEU A 1 271 ? 30.596 -14.254 -1.144 1.00 27.57 271 LEU A N 1
ATOM 2057 C CA . LEU A 1 271 ? 30.135 -14.917 0.062 1.00 27.26 271 LEU A CA 1
ATOM 2058 C C . LEU A 1 271 ? 29.561 -13.969 1.105 1.00 28.15 271 LEU A C 1
ATOM 2059 O O . LEU A 1 271 ? 29.114 -14.395 2.167 1.00 30.60 271 LEU A O 1
ATOM 2064 N N . VAL A 1 272 ? 29.577 -12.679 0.801 1.00 30.55 272 VAL A N 1
ATOM 2065 C CA . VAL A 1 272 ? 29.013 -11.686 1.711 1.00 31.63 272 VAL A CA 1
ATOM 2066 C C . VAL A 1 272 ? 27.562 -11.489 1.275 1.00 30.34 272 VAL A C 1
ATOM 2067 O O . VAL A 1 272 ? 27.276 -10.740 0.342 1.00 30.49 272 VAL A O 1
ATOM 2071 N N . LYS A 1 273 ? 26.661 -12.186 1.955 1.00 26.96 273 LYS A N 1
ATOM 2072 C CA . LYS A 1 273 ? 25.236 -12.140 1.664 1.00 34.16 273 LYS A CA 1
ATOM 2073 C C . LYS A 1 273 ? 24.581 -10.789 1.975 1.00 39.58 273 LYS A C 1
ATOM 2074 O O . LYS A 1 273 ? 23.672 -10.346 1.262 1.00 41.75 273 LYS A O 1
ATOM 2080 N N . LYS A 1 274 ? 25.041 -10.146 3.047 1.00 36.76 274 LYS A N 1
ATOM 2081 C CA . LYS A 1 274 ? 24.525 -8.844 3.467 1.00 33.75 274 LYS A CA 1
ATOM 2082 C C . LYS A 1 274 ? 25.634 -8.090 4.200 1.00 30.68 274 LYS A C 1
ATOM 2083 O O . LYS A 1 2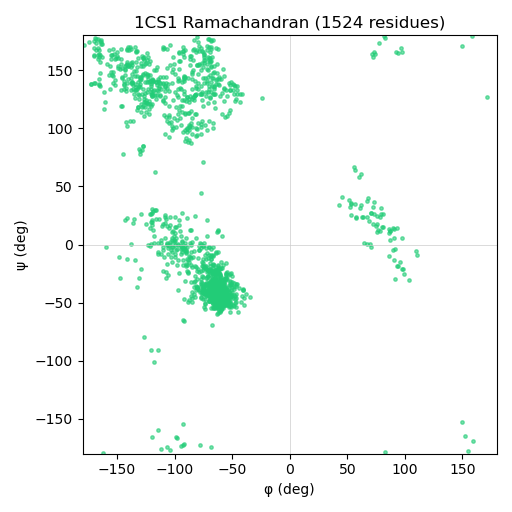74 ? 26.402 -8.691 4.943 1.00 30.05 274 LYS A O 1
ATOM 2089 N N . LEU A 1 275 ? 25.715 -6.782 3.990 1.00 25.14 275 LEU A N 1
ATOM 2090 C CA . LEU A 1 275 ? 26.747 -5.974 4.620 1.00 23.66 275 LEU A CA 1
ATOM 2091 C C . LEU A 1 275 ? 26.118 -4.806 5.385 1.00 31.35 275 LEU A C 1
ATOM 2092 O O . LEU A 1 275 ? 25.163 -4.189 4.903 1.00 30.42 275 LEU A O 1
ATOM 2097 N N . TYR A 1 276 ? 26.658 -4.504 6.569 1.00 28.37 276 TYR A N 1
ATOM 2098 C CA . TYR A 1 276 ? 26.154 -3.404 7.400 1.00 25.02 276 TYR A CA 1
ATOM 2099 C C . TYR A 1 276 ? 27.225 -2.406 7.867 1.00 25.86 276 TYR A C 1
ATOM 2100 O O . TYR A 1 276 ? 28.264 -2.780 8.406 1.00 26.33 276 TYR A O 1
ATOM 2109 N N . HIS A 1 277 ? 26.948 -1.128 7.647 1.00 25.07 277 HIS A N 1
ATOM 2110 C CA . HIS A 1 277 ? 27.831 -0.045 8.055 1.00 24.03 277 HIS A CA 1
ATOM 2111 C C . HIS A 1 277 ? 27.079 1.264 7.794 1.00 25.74 277 HIS A C 1
ATOM 2112 O O . HIS A 1 277 ? 26.413 1.408 6.772 1.00 24.36 277 HIS A O 1
ATOM 2119 N N . PRO A 1 278 ? 27.153 2.224 8.724 1.00 21.96 278 PRO A N 1
ATOM 2120 C CA . PRO A 1 278 ? 26.438 3.487 8.513 1.00 25.63 278 PRO A CA 1
ATOM 2121 C C . PRO A 1 278 ? 26.677 4.218 7.188 1.00 23.72 278 PRO A C 1
ATOM 2122 O O . PRO A 1 278 ? 25.778 4.891 6.694 1.00 24.19 278 PRO A O 1
ATOM 2126 N N . SER A 1 279 ? 27.876 4.082 6.620 1.00 23.26 279 SER A N 1
ATOM 2127 C CA . SER A 1 279 ? 28.225 4.748 5.360 1.00 25.52 279 SER A CA 1
ATOM 2128 C C . SER A 1 279 ? 27.445 4.252 4.135 1.00 27.47 279 SER A C 1
ATOM 2129 O O . SER A 1 279 ? 27.330 4.970 3.137 1.00 28.67 279 SER A O 1
ATOM 2132 N N . LEU A 1 280 ? 26.935 3.025 4.205 1.00 22.67 280 LEU A N 1
ATOM 2133 C CA . LEU A 1 280 ? 26.204 2.443 3.094 1.00 22.05 280 LEU A CA 1
ATOM 2134 C C . LEU A 1 280 ? 24.873 3.122 2.948 1.00 24.63 280 LEU A C 1
ATOM 2135 O O . LEU A 1 280 ? 24.083 3.131 3.882 1.00 28.69 280 LEU A O 1
ATOM 2140 N N . PRO A 1 281 ? 24.610 3.716 1.769 1.00 31.81 281 PRO A N 1
ATOM 2141 C CA . PRO A 1 281 ? 23.354 4.418 1.471 1.00 28.98 281 PRO A CA 1
ATOM 2142 C C . PRO A 1 281 ? 22.117 3.591 1.803 1.00 30.24 281 PRO A C 1
ATOM 2143 O O . PRO A 1 281 ? 21.058 4.144 2.101 1.00 38.44 281 PRO A O 1
ATOM 2147 N N . GLU A 1 282 ? 22.264 2.269 1.762 1.00 28.14 282 GLU A N 1
ATOM 2148 C CA . GLU A 1 282 ? 21.172 1.346 2.048 1.00 30.59 282 GLU A CA 1
ATOM 2149 C C . GLU A 1 282 ? 21.052 0.931 3.525 1.00 34.35 282 GLU A C 1
ATOM 2150 O O . GLU A 1 282 ? 20.121 0.201 3.905 1.00 31.95 282 GLU A O 1
ATOM 2156 N N . ASN A 1 283 ? 21.992 1.376 4.358 1.00 28.18 283 ASN A N 1
ATOM 2157 C CA . ASN A 1 283 ? 21.954 1.030 5.778 1.00 29.58 283 ASN A CA 1
ATOM 2158 C C . ASN A 1 283 ? 20.851 1.833 6.462 1.00 27.31 283 ASN A C 1
ATOM 2159 O O . ASN A 1 283 ? 20.672 3.020 6.175 1.00 31.72 283 ASN A O 1
ATOM 2164 N N . GLN A 1 284 ? 20.118 1.181 7.361 1.00 26.83 284 GLN A N 1
ATOM 2165 C CA . GLN A 1 284 ? 19.014 1.819 8.073 1.00 24.82 284 GLN A CA 1
ATOM 2166 C C . GLN A 1 284 ? 19.428 3.100 8.787 1.00 22.49 284 GLN A C 1
ATOM 2167 O O . GLN A 1 284 ? 20.176 3.066 9.759 1.00 24.88 284 GLN A O 1
ATOM 2173 N N . GLY A 1 285 ? 18.946 4.233 8.279 1.00 23.62 285 GLY A N 1
ATOM 2174 C CA . GLY A 1 285 ? 19.263 5.523 8.869 1.00 24.16 285 GLY A CA 1
ATOM 2175 C C . GLY A 1 285 ? 20.514 6.208 8.333 1.00 28.28 285 GLY A C 1
ATOM 2176 O O . GLY A 1 285 ? 21.013 7.168 8.929 1.00 26.92 285 GLY A O 1
ATOM 2177 N N . HIS A 1 286 ? 21.032 5.730 7.206 1.00 28.39 286 HIS A N 1
ATOM 2178 C CA . HIS A 1 286 ? 22.234 6.319 6.615 1.00 25.81 286 HIS A CA 1
ATOM 2179 C C . HIS A 1 286 ? 22.149 7.845 6.452 1.00 23.33 286 HIS A C 1
ATOM 2180 O O . HIS A 1 286 ? 23.102 8.566 6.757 1.00 25.59 286 HIS A O 1
ATOM 2187 N N . GLU A 1 287 ? 21.019 8.329 5.947 1.00 22.85 287 GLU A N 1
ATOM 2188 C CA . GLU A 1 287 ? 20.827 9.763 5.740 1.00 24.36 287 GLU A CA 1
ATOM 2189 C C . GLU A 1 287 ? 21.025 10.510 7.054 1.00 24.13 287 GLU A C 1
ATOM 2190 O O . GLU A 1 287 ? 21.668 11.554 7.098 1.00 23.91 287 GLU A O 1
ATOM 2196 N N . ILE A 1 288 ? 20.446 9.968 8.119 1.00 25.89 288 ILE A N 1
ATOM 2197 C CA . ILE A 1 288 ? 20.562 10.560 9.439 1.00 22.14 288 ILE A CA 1
ATOM 2198 C C . ILE A 1 288 ? 22.018 10.523 9.888 1.00 23.39 288 ILE A C 1
ATOM 2199 O O . ILE A 1 288 ? 22.527 11.509 10.407 1.00 24.40 288 ILE A O 1
ATOM 2204 N N . ALA A 1 289 ? 22.680 9.383 9.692 1.00 20.81 289 ALA A N 1
ATOM 2205 C CA . ALA A 1 289 ? 24.081 9.235 10.076 1.00 21.69 289 ALA A CA 1
ATOM 2206 C C . ALA A 1 289 ? 24.938 10.290 9.387 1.00 24.69 289 ALA A C 1
ATOM 2207 O O . ALA A 1 289 ? 25.780 10.946 10.018 1.00 22.36 289 ALA A O 1
ATOM 2209 N N . ALA A 1 290 ? 24.722 10.448 8.084 1.00 20.74 290 ALA A N 1
ATOM 2210 C CA . ALA A 1 290 ? 25.480 11.414 7.304 1.00 22.92 290 ALA A CA 1
ATOM 2211 C C . ALA A 1 290 ? 25.327 12.824 7.879 1.00 23.94 290 ALA A C 1
ATOM 2212 O O . ALA A 1 290 ? 26.239 13.653 7.806 1.00 25.01 290 ALA A O 1
ATOM 2214 N N . ARG A 1 291 ? 24.167 13.068 8.471 1.00 22.52 291 ARG A N 1
ATOM 2215 C CA . ARG A 1 291 ? 23.826 14.363 9.042 1.00 28.00 291 ARG A CA 1
ATOM 2216 C C . ARG A 1 291 ? 24.285 14.623 10.477 1.00 26.19 291 ARG A C 1
ATOM 2217 O O . ARG A 1 291 ? 24.793 15.703 10.792 1.00 27.43 291 ARG A O 1
ATOM 2225 N N . GLN A 1 292 ? 24.101 13.640 11.351 1.00 27.70 292 GLN A N 1
ATOM 2226 C CA . GLN A 1 292 ? 24.447 13.808 12.767 1.00 25.42 292 GLN A CA 1
ATOM 2227 C C . GLN A 1 292 ? 25.804 13.288 13.228 1.00 24.32 292 GLN A C 1
ATOM 2228 O O . GLN A 1 292 ? 26.233 13.608 14.335 1.00 23.77 292 GLN A O 1
ATOM 2234 N N . GLN A 1 293 ? 26.475 12.485 12.401 1.00 24.44 293 GLN A N 1
ATOM 2235 C CA . GLN A 1 293 ? 27.782 11.945 12.777 1.00 18.52 293 GLN A CA 1
ATOM 2236 C C . GLN A 1 293 ? 28.912 12.722 12.119 1.00 27.87 293 GLN A C 1
ATOM 2237 O O . GLN A 1 293 ? 28.723 13.365 11.083 1.00 27.27 293 GLN A O 1
ATOM 2243 N N . LYS A 1 294 ? 30.088 12.686 12.737 1.00 26.08 294 LYS A N 1
ATOM 2244 C CA . LYS A 1 294 ? 31.254 13.366 12.191 1.00 23.09 294 LYS A CA 1
ATOM 2245 C C . LYS A 1 294 ? 32.040 12.334 11.371 1.00 24.43 294 LYS A C 1
ATOM 2246 O O . LYS A 1 294 ? 32.990 12.671 10.663 1.00 24.28 294 LYS A O 1
ATOM 2252 N N . GLY A 1 295 ? 31.610 11.075 11.470 1.00 21.11 295 GLY A N 1
ATOM 2253 C CA . GLY A 1 295 ? 32.234 9.981 10.744 1.00 19.67 295 GLY A CA 1
ATOM 2254 C C . GLY A 1 295 ? 31.287 8.790 10.799 1.00 20.37 295 GLY A C 1
ATOM 2255 O O . GLY A 1 295 ? 30.417 8.740 11.663 1.00 22.24 295 GLY A O 1
ATOM 2256 N N . PHE A 1 296 ? 31.457 7.821 9.905 1.00 21.56 296 PHE A N 1
ATOM 2257 C CA . PHE A 1 296 ? 30.581 6.663 9.883 1.00 19.31 296 PHE A CA 1
ATOM 2258 C C . PHE A 1 296 ? 30.971 5.527 10.814 1.00 25.69 296 PHE A C 1
ATOM 2259 O O . PHE A 1 296 ? 30.222 4.557 10.940 1.00 25.13 296 PHE A O 1
ATOM 2267 N N . GLY A 1 297 ? 32.134 5.633 11.460 1.00 21.05 297 GLY A N 1
ATOM 2268 C CA . GLY A 1 297 ? 32.527 4.607 12.416 1.00 22.55 297 GLY A CA 1
ATOM 2269 C C . GLY A 1 297 ? 33.406 3.454 11.973 1.00 19.86 297 GLY A C 1
ATOM 2270 O O . GLY A 1 297 ? 33.549 3.190 10.782 1.00 20.14 297 GLY A O 1
ATOM 2271 N N . ALA A 1 298 ? 33.974 2.755 12.960 1.00 18.79 298 ALA A N 1
ATOM 2272 C CA . ALA A 1 298 ? 34.876 1.627 12.725 1.00 16.63 298 ALA A CA 1
ATOM 2273 C C . ALA A 1 298 ? 34.231 0.262 12.973 1.00 19.06 298 ALA A C 1
ATOM 2274 O O . ALA A 1 298 ? 34.877 -0.777 12.867 1.00 18.78 298 ALA A O 1
ATOM 2276 N N . MET A 1 299 ? 32.952 0.270 13.313 1.00 20.68 299 MET A N 1
ATOM 2277 C CA . MET A 1 299 ? 32.225 -0.965 13.563 1.00 22.94 299 MET A CA 1
ATOM 2278 C C . MET A 1 299 ? 31.470 -1.345 12.291 1.00 24.59 299 MET A C 1
ATOM 2279 O O . MET A 1 299 ? 30.928 -0.486 11.599 1.00 23.69 299 MET A O 1
ATOM 2284 N N . LEU A 1 300 ? 31.439 -2.634 11.984 1.00 21.28 300 LEU A N 1
ATOM 2285 C CA . LEU A 1 300 ? 30.741 -3.100 10.791 1.00 22.78 300 LEU A CA 1
ATOM 2286 C C . LEU A 1 300 ? 30.319 -4.536 11.029 1.00 24.03 300 LEU A C 1
ATOM 2287 O O . LEU A 1 300 ? 30.730 -5.146 12.006 1.00 27.16 300 LEU A O 1
ATOM 2292 N N . SER A 1 301 ? 29.472 -5.070 10.162 1.00 23.82 301 SER A N 1
ATOM 2293 C CA . SER A 1 301 ? 29.060 -6.461 10.305 1.00 26.77 301 SER A CA 1
ATOM 2294 C C . SER A 1 301 ? 28.555 -6.951 8.955 1.00 27.63 301 SER A C 1
ATOM 2295 O O . SER A 1 301 ? 28.151 -6.153 8.101 1.00 25.67 301 SER A O 1
ATOM 2298 N N . PHE A 1 302 ? 28.607 -8.258 8.742 1.00 23.22 302 PHE A N 1
ATOM 2299 C CA . PHE A 1 302 ? 28.154 -8.788 7.466 1.00 24.16 302 PHE A CA 1
ATOM 2300 C C . PHE A 1 302 ? 27.621 -10.196 7.657 1.00 22.95 302 PHE A C 1
ATOM 2301 O O . PHE A 1 302 ? 27.917 -10.848 8.659 1.00 25.70 302 PHE A O 1
ATOM 2309 N N . GLU A 1 303 ? 26.817 -10.647 6.702 1.00 23.44 303 GLU A N 1
ATOM 2310 C CA . GLU A 1 303 ? 26.216 -11.976 6.753 1.00 30.94 303 GLU A CA 1
ATOM 2311 C C . GLU A 1 303 ? 26.923 -12.886 5.772 1.00 26.65 303 GLU A C 1
ATOM 2312 O O . GLU A 1 303 ? 26.932 -12.622 4.571 1.00 28.75 303 GLU A O 1
ATOM 2318 N N . LEU A 1 304 ? 27.516 -13.953 6.292 1.00 30.24 304 LEU A N 1
ATOM 2319 C CA . LEU A 1 304 ? 28.235 -14.907 5.452 1.00 29.43 304 LEU A CA 1
ATOM 2320 C C . LEU A 1 304 ? 27.257 -15.848 4.770 1.00 30.32 304 LEU A C 1
ATOM 2321 O O . LEU A 1 304 ? 26.343 -16.373 5.405 1.00 29.66 304 LEU A O 1
ATOM 2326 N N . ASP A 1 305 ? 27.452 -16.061 3.475 1.00 39.48 305 ASP A N 1
ATOM 2327 C CA . ASP A 1 305 ? 26.581 -16.951 2.723 1.00 40.88 305 ASP A CA 1
ATOM 2328 C C . ASP A 1 305 ? 27.011 -18.394 2.910 1.00 37.68 305 ASP A C 1
ATOM 2329 O O . ASP A 1 305 ? 28.072 -18.802 2.457 1.00 37.80 305 ASP A O 1
ATOM 2334 N N . GLY A 1 306 ? 26.167 -19.159 3.590 1.00 41.50 306 GLY A N 1
ATOM 2335 C CA . GLY A 1 306 ? 26.462 -20.555 3.852 1.00 36.70 306 GLY A CA 1
ATOM 2336 C C . GLY A 1 306 ? 25.842 -21.013 5.161 1.00 33.91 306 GLY A C 1
ATOM 2337 O O . GLY A 1 306 ? 24.831 -20.469 5.611 1.00 34.22 306 GLY A O 1
ATOM 2338 N N . ASP A 1 307 ? 26.453 -22.012 5.782 1.00 32.27 307 ASP A N 1
ATOM 2339 C CA . ASP A 1 307 ? 25.946 -22.535 7.035 1.00 36.81 307 ASP A CA 1
ATOM 2340 C C . ASP A 1 307 ? 26.959 -22.412 8.174 1.00 37.79 307 ASP A C 1
ATOM 2341 O O . ASP A 1 307 ? 27.946 -21.686 8.068 1.00 41.58 307 ASP A O 1
ATOM 2346 N N . GLU A 1 308 ? 26.708 -23.125 9.266 1.00 38.39 308 GLU A N 1
ATOM 2347 C CA . GLU A 1 308 ? 27.593 -23.076 10.414 1.00 39.28 308 GLU A CA 1
ATOM 2348 C C . GLU A 1 308 ? 28.991 -23.575 10.111 1.00 39.35 308 GLU A C 1
ATOM 2349 O O . GLU A 1 308 ? 29.962 -23.099 10.693 1.00 40.75 308 GLU A O 1
ATOM 2355 N N . GLN A 1 309 ? 29.104 -24.548 9.221 1.00 35.47 309 GLN A N 1
ATOM 2356 C CA . GLN A 1 309 ? 30.424 -25.052 8.887 1.00 37.86 309 GLN A CA 1
ATOM 2357 C C . GLN A 1 309 ? 31.139 -24.080 7.943 1.00 32.98 309 GLN A C 1
ATOM 2358 O O . GLN A 1 309 ? 32.358 -23.977 7.959 1.00 36.08 309 GLN A O 1
ATOM 2364 N N . THR A 1 310 ? 30.379 -23.364 7.125 1.00 35.80 310 THR A N 1
ATOM 2365 C CA . THR A 1 310 ? 30.966 -22.387 6.214 1.00 33.40 310 THR A CA 1
ATOM 2366 C C . THR A 1 310 ? 31.529 -21.281 7.107 1.00 33.47 310 THR A C 1
ATOM 2367 O O . THR A 1 310 ? 32.616 -20.756 6.873 1.00 32.47 310 THR A O 1
ATOM 2371 N N . LEU A 1 311 ? 30.782 -20.960 8.157 1.00 36.89 311 LEU A N 1
ATOM 2372 C CA . LEU A 1 311 ? 31.183 -19.937 9.115 1.00 36.97 311 LEU A CA 1
ATOM 2373 C C . LEU A 1 311 ? 32.419 -20.379 9.915 1.00 40.59 311 LEU A C 1
ATOM 2374 O O . LEU A 1 311 ? 33.354 -19.596 10.095 1.00 33.68 311 LEU A O 1
ATOM 2379 N N . ARG A 1 312 ? 32.414 -21.627 10.396 1.00 38.75 312 ARG A N 1
ATOM 2380 C CA . ARG A 1 312 ? 33.539 -22.176 11.156 1.00 32.53 312 ARG A CA 1
ATOM 2381 C C . ARG A 1 312 ? 34.779 -22.197 10.271 1.00 32.58 312 ARG A C 1
ATOM 2382 O O . ARG A 1 312 ? 35.898 -22.003 10.751 1.00 30.04 312 ARG A O 1
ATOM 2390 N N . ARG A 1 313 ? 34.563 -22.454 8.979 1.00 33.77 313 ARG A N 1
ATOM 2391 C CA . ARG A 1 313 ? 35.638 -22.513 7.985 1.00 36.49 313 ARG A CA 1
ATOM 2392 C C . ARG A 1 313 ? 36.196 -21.114 7.773 1.00 34.08 313 ARG A C 1
ATOM 2393 O O . ARG A 1 313 ? 37.411 -20.915 7.683 1.00 28.21 313 ARG A O 1
ATOM 2401 N N . PHE A 1 314 ? 35.290 -20.148 7.670 1.00 31.37 314 PHE A N 1
ATOM 2402 C CA . PHE A 1 314 ? 35.686 -18.766 7.476 1.00 29.28 314 PHE A CA 1
ATOM 2403 C C . PHE A 1 314 ? 36.563 -18.340 8.657 1.00 30.65 314 PHE A C 1
ATOM 2404 O O . PHE A 1 314 ? 37.713 -17.903 8.480 1.00 27.20 314 PHE A O 1
ATOM 2412 N N . LEU A 1 315 ? 36.017 -18.485 9.862 1.00 28.40 315 LEU A N 1
ATOM 2413 C CA . LEU A 1 315 ? 36.738 -18.120 11.067 1.00 29.86 315 LEU A CA 1
ATOM 2414 C C . LEU A 1 315 ? 38.100 -18.823 11.148 1.00 37.75 315 LEU A C 1
ATOM 2415 O O . LEU A 1 315 ? 39.126 -18.173 11.346 1.00 34.32 315 LEU A O 1
ATOM 2420 N N . GLY A 1 316 ? 38.114 -20.143 10.972 1.00 40.26 316 GLY A N 1
ATOM 2421 C CA . GLY A 1 316 ? 39.362 -20.888 11.041 1.00 33.84 316 GLY A CA 1
ATOM 2422 C C . GLY A 1 316 ? 40.440 -20.385 10.098 1.00 35.05 316 GLY A C 1
ATOM 2423 O O . GLY A 1 316 ? 41.618 -20.720 10.254 1.00 35.63 316 GLY A O 1
ATOM 2424 N N . GLY A 1 317 ? 40.045 -19.577 9.118 1.00 31.71 317 GLY A N 1
ATOM 2425 C CA . GLY A 1 317 ? 41.003 -19.060 8.160 1.00 24.78 317 GLY A CA 1
ATOM 2426 C C . GLY A 1 317 ? 41.584 -17.704 8.515 1.00 26.70 317 GLY A C 1
ATOM 2427 O O . GLY A 1 317 ? 42.424 -17.181 7.787 1.00 26.20 317 GLY A O 1
ATOM 2428 N N . LEU A 1 318 ? 41.145 -17.131 9.627 1.00 24.78 318 LEU A N 1
ATOM 2429 C CA . LEU A 1 318 ? 41.638 -15.828 10.060 1.00 26.10 318 LEU A CA 1
ATOM 2430 C C . LEU A 1 318 ? 42.779 -15.956 11.066 1.00 30.46 318 LEU A C 1
ATOM 2431 O O . LEU A 1 318 ? 42.920 -16.980 11.734 1.00 28.85 318 LEU A O 1
ATOM 2436 N N . SER A 1 319 ? 43.589 -14.905 11.179 1.00 31.30 319 SER A N 1
ATOM 2437 C CA . SER A 1 319 ? 44.692 -14.887 12.143 1.00 32.78 319 SER A CA 1
ATOM 2438 C C . SER A 1 319 ? 44.986 -13.469 12.667 1.00 27.92 319 SER A C 1
ATOM 2439 O O . SER A 1 319 ? 45.727 -13.306 13.628 1.00 33.40 319 SER A O 1
ATOM 2442 N N . LEU A 1 320 ? 44.393 -12.454 12.047 1.00 21.10 320 LEU A N 1
ATOM 2443 C CA . LEU A 1 320 ? 44.597 -11.079 12.476 1.00 22.15 320 LEU A CA 1
ATOM 2444 C C . LEU A 1 320 ? 43.359 -10.534 13.181 1.00 27.49 320 LEU A C 1
ATOM 2445 O O . LEU A 1 320 ? 43.326 -9.373 13.569 1.00 26.54 320 LEU A O 1
ATOM 2450 N N . PHE A 1 321 ? 42.329 -11.362 13.312 1.00 23.60 321 PHE A N 1
ATOM 2451 C CA . PHE A 1 321 ? 41.105 -10.965 13.996 1.00 24.45 321 PHE A CA 1
ATOM 2452 C C . PHE A 1 321 ? 40.964 -11.923 15.159 1.00 28.79 321 PHE A C 1
ATOM 2453 O O . PHE A 1 321 ? 41.060 -13.141 14.975 1.00 34.02 321 PHE A O 1
ATOM 2461 N N . THR A 1 322 ? 40.752 -11.389 16.355 1.00 23.36 322 THR A N 1
ATOM 2462 C CA . THR A 1 322 ? 40.603 -12.261 17.504 1.00 24.85 322 THR A CA 1
ATOM 2463 C C . THR A 1 322 ? 39.133 -12.458 17.769 1.00 25.98 322 THR A C 1
ATOM 2464 O O . THR A 1 322 ? 38.348 -11.503 17.737 1.00 23.59 322 THR A O 1
ATOM 2468 N N . LEU A 1 323 ? 38.770 -13.717 17.996 1.00 29.60 323 LEU A N 1
ATOM 2469 C CA . LEU A 1 323 ? 37.397 -14.095 18.292 1.00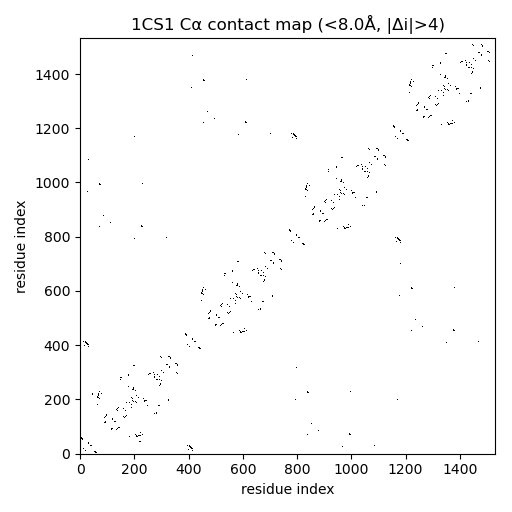 25.96 323 LEU A CA 1
ATOM 2470 C C . LEU A 1 323 ? 37.194 -13.782 19.755 1.00 25.61 323 LEU A C 1
ATOM 2471 O O . LEU A 1 323 ? 37.677 -14.502 20.634 1.00 27.04 323 LEU A O 1
ATOM 2476 N N . ALA A 1 324 ? 36.483 -12.703 20.032 1.00 21.54 324 ALA A N 1
ATOM 2477 C CA . ALA A 1 324 ? 36.268 -12.352 21.410 1.00 23.14 324 ALA A CA 1
ATOM 2478 C C . ALA A 1 324 ? 35.189 -11.305 21.518 1.00 26.84 324 ALA A C 1
ATOM 2479 O O . ALA A 1 324 ? 34.751 -10.730 20.513 1.00 24.89 324 ALA A O 1
ATOM 2481 N N . GLU A 1 325 ? 34.763 -11.091 22.761 1.00 27.75 325 GLU A N 1
ATOM 2482 C CA . GLU A 1 325 ? 33.745 -10.114 23.093 1.00 34.01 325 GLU A CA 1
ATOM 2483 C C . GLU A 1 325 ? 34.379 -8.720 23.158 1.00 29.30 325 GLU A C 1
ATOM 2484 O O . GLU A 1 325 ? 35.603 -8.575 23.168 1.00 25.76 325 GLU A O 1
ATOM 2490 N N . SER A 1 326 ? 33.523 -7.706 23.201 1.00 28.50 326 SER A N 1
ATOM 2491 C CA . SER A 1 326 ? 33.950 -6.319 23.293 1.00 28.17 326 SER A CA 1
ATOM 2492 C C . SER A 1 326 ? 34.338 -5.697 21.961 1.00 28.30 326 SER A C 1
ATOM 2493 O O . SER A 1 326 ? 34.266 -6.336 20.908 1.00 24.76 326 SER A O 1
ATOM 2496 N N . LEU A 1 327 ? 34.755 -4.436 22.029 1.00 22.91 327 LEU A N 1
ATOM 2497 C CA . LEU A 1 327 ? 35.113 -3.674 20.846 1.00 20.03 327 LEU A CA 1
ATOM 2498 C C . LEU A 1 327 ? 35.850 -2.428 21.300 1.00 18.20 327 LEU A C 1
ATOM 2499 O O . LEU A 1 327 ? 35.989 -2.189 22.500 1.00 19.55 327 LEU A O 1
ATOM 2504 N N . GLY A 1 328 ? 36.315 -1.640 20.335 1.00 19.91 328 GLY A N 1
ATOM 2505 C CA . GLY A 1 328 ? 36.980 -0.383 20.641 1.00 18.45 328 GLY A CA 1
ATOM 2506 C C . GLY A 1 328 ? 38.479 -0.363 20.843 1.00 19.21 328 GLY A C 1
ATOM 2507 O O . GLY A 1 328 ? 39.081 0.712 20.867 1.00 21.24 328 GLY A O 1
ATOM 2508 N N . GLY A 1 329 ? 39.086 -1.536 21.000 1.00 20.50 329 GLY A N 1
ATOM 2509 C CA . GLY A 1 329 ? 40.521 -1.590 21.209 1.00 19.74 329 GLY A CA 1
ATOM 2510 C C . GLY A 1 329 ? 41.303 -1.374 19.931 1.00 16.53 329 GLY A C 1
ATOM 2511 O O . GLY A 1 329 ? 40.748 -1.386 18.830 1.00 18.69 329 GLY A O 1
ATOM 2512 N N . VAL A 1 330 ? 42.607 -1.184 20.079 1.00 17.90 330 VAL A N 1
ATOM 2513 C CA . VAL A 1 330 ? 43.475 -0.983 18.929 1.00 16.65 330 VAL A CA 1
ATOM 2514 C C . VAL A 1 330 ? 43.542 -2.257 18.060 1.00 18.60 330 VAL A C 1
ATOM 2515 O O . VAL A 1 330 ? 43.805 -2.190 16.865 1.00 19.34 330 VAL A O 1
ATOM 2519 N N . GLU A 1 331 ? 43.281 -3.415 18.658 1.00 18.28 331 GLU A N 1
ATOM 2520 C CA . GLU A 1 331 ? 43.354 -4.669 17.921 1.00 20.74 331 GLU A CA 1
ATOM 2521 C C . GLU A 1 331 ? 41.998 -5.053 17.321 1.00 20.18 331 GLU A C 1
ATOM 2522 O O . GLU A 1 331 ? 40.954 -4.821 17.926 1.00 20.41 331 GLU A O 1
ATOM 2528 N N . SER A 1 332 ? 42.025 -5.624 16.118 1.00 21.61 332 SER A N 1
ATOM 2529 C CA . SER A 1 332 ? 40.812 -6.048 15.432 1.00 17.20 332 SER A CA 1
ATOM 2530 C C . SER A 1 332 ? 40.203 -7.300 16.081 1.00 23.13 332 SER A C 1
ATOM 2531 O O . SER A 1 332 ? 40.898 -8.286 16.357 1.00 21.14 332 SER A O 1
ATOM 2534 N N . LEU A 1 333 ? 38.896 -7.240 16.331 1.00 24.62 333 LEU A N 1
ATOM 2535 C CA . LEU A 1 333 ? 38.151 -8.345 16.940 1.00 24.07 333 LEU A CA 1
ATOM 2536 C C . LEU A 1 333 ? 36.990 -8.716 16.032 1.00 23.89 333 LEU A C 1
ATOM 2537 O O . LEU A 1 333 ? 36.537 -7.903 15.226 1.00 20.51 333 LEU A O 1
ATOM 2542 N N . ILE A 1 334 ? 36.523 -9.953 16.157 1.00 22.17 334 ILE A N 1
ATOM 2543 C CA . ILE A 1 334 ? 35.378 -10.408 15.382 1.00 19.14 334 ILE A CA 1
ATOM 2544 C C . ILE A 1 334 ? 34.506 -11.204 16.350 1.00 19.37 334 ILE A C 1
ATOM 2545 O O . ILE A 1 334 ? 35.004 -11.820 17.291 1.00 21.75 334 ILE A O 1
ATOM 2550 N N . SER A 1 335 ? 33.197 -11.142 16.162 1.00 19.46 335 SER A N 1
ATOM 2551 C CA . SER A 1 335 ? 32.294 -11.903 17.006 1.00 22.47 335 SER A CA 1
ATOM 2552 C C . SER A 1 335 ? 31.116 -12.416 16.189 1.00 28.12 335 SER A C 1
ATOM 2553 O O . SER A 1 335 ? 30.746 -11.852 15.142 1.00 23.52 335 SER A O 1
ATOM 2556 N N . HIS A 1 336 ? 30.552 -13.517 16.665 1.00 27.26 336 HIS A N 1
ATOM 2557 C CA . HIS A 1 336 ? 29.417 -14.144 16.016 1.00 23.71 336 HIS A CA 1
ATOM 2558 C C . HIS A 1 336 ? 28.242 -13.780 16.896 1.00 26.80 336 HIS A C 1
ATOM 2559 O O . HIS A 1 336 ? 28.140 -14.286 18.010 1.00 32.26 336 HIS A O 1
ATOM 2566 N N . ALA A 1 337 ? 27.356 -12.911 16.420 1.00 27.12 337 ALA A N 1
ATOM 2567 C CA . ALA A 1 337 ? 26.224 -12.493 17.243 1.00 26.34 337 ALA A CA 1
ATOM 2568 C C . ALA A 1 337 ? 25.411 -13.636 17.870 1.00 25.80 337 ALA A C 1
ATOM 2569 O O . ALA A 1 337 ? 25.213 -13.684 19.083 1.00 27.16 337 ALA A O 1
ATOM 2571 N N . ALA A 1 338 ? 24.959 -14.568 17.048 1.00 29.60 338 ALA A N 1
ATOM 2572 C CA . ALA A 1 338 ? 24.142 -15.669 17.539 1.00 31.37 338 ALA A CA 1
ATOM 2573 C C . ALA A 1 338 ? 24.732 -16.457 18.691 1.00 31.05 338 ALA A C 1
ATOM 2574 O O . ALA A 1 338 ? 23.990 -17.041 19.463 1.00 38.22 338 ALA A O 1
ATOM 2576 N N . THR A 1 339 ? 26.052 -16.490 18.825 1.00 31.14 339 THR A N 1
ATOM 2577 C CA . THR A 1 339 ? 26.646 -17.245 19.919 1.00 27.86 339 THR A CA 1
ATOM 2578 C C . THR A 1 339 ? 27.449 -16.383 20.888 1.00 33.35 339 THR A C 1
ATOM 2579 O O . THR A 1 339 ? 28.006 -16.893 21.857 1.00 35.96 339 THR A O 1
ATOM 2583 N N . MET A 1 340 ? 27.504 -15.077 20.654 1.00 28.52 340 MET A N 1
ATOM 2584 C CA . MET A 1 340 ? 28.278 -14.230 21.546 1.00 29.27 340 MET A CA 1
ATOM 2585 C C . MET A 1 340 ? 27.506 -13.047 22.109 1.00 37.31 340 MET A C 1
ATOM 2586 O O . MET A 1 340 ? 27.031 -13.093 23.248 1.00 44.14 340 MET A O 1
ATOM 2591 N N . THR A 1 341 ? 27.357 -11.995 21.317 1.00 40.06 341 THR A N 1
ATOM 2592 C CA . THR A 1 341 ? 26.640 -10.812 21.776 1.00 38.03 341 THR A CA 1
ATOM 2593 C C . THR A 1 341 ? 25.129 -11.026 21.964 1.00 39.79 341 THR A C 1
ATOM 2594 O O . THR A 1 341 ? 24.530 -10.461 22.881 1.00 42.35 341 THR A O 1
ATOM 2598 N N . HIS A 1 342 ? 24.512 -11.844 21.114 1.00 36.62 342 HIS A N 1
ATOM 2599 C CA . HIS A 1 342 ? 23.075 -12.086 21.214 1.00 34.00 342 HIS A CA 1
ATOM 2600 C C . HIS A 1 342 ? 22.679 -13.528 21.487 1.00 33.18 342 HIS A C 1
ATOM 2601 O O . HIS A 1 342 ? 21.600 -13.966 21.104 1.00 38.07 342 HIS A O 1
ATOM 2608 N N . ALA A 1 343 ? 23.556 -14.256 22.168 1.00 34.95 343 ALA A N 1
ATOM 2609 C CA . ALA A 1 343 ? 23.299 -15.642 22.507 1.00 36.00 343 ALA A CA 1
ATOM 2610 C C . ALA A 1 343 ? 22.223 -15.678 23.576 1.00 48.40 343 ALA A C 1
ATOM 2611 O O . ALA A 1 343 ? 21.530 -16.683 23.747 1.00 51.49 343 ALA A O 1
ATOM 2613 N N . GLY A 1 344 ? 22.094 -14.571 24.302 1.00 55.28 344 GLY A N 1
ATOM 2614 C CA . GLY A 1 344 ? 21.098 -14.487 25.352 1.00 59.30 344 GLY A CA 1
ATOM 2615 C C . GLY A 1 344 ? 19.758 -14.047 24.804 1.00 60.56 344 GLY A C 1
ATOM 2616 O O . GLY A 1 344 ? 18.849 -13.690 25.555 1.00 63.63 344 GLY A O 1
ATOM 2617 N N . MET A 1 345 ? 19.638 -14.075 23.483 1.00 58.92 345 MET A N 1
ATOM 2618 C CA . MET A 1 345 ? 18.413 -13.674 22.816 1.00 55.12 345 MET A CA 1
ATOM 2619 C C . MET A 1 345 ? 17.762 -14.870 22.132 1.00 54.71 345 MET A C 1
ATOM 2620 O O . MET A 1 345 ? 18.432 -15.659 21.468 1.00 53.87 345 MET A O 1
ATOM 2625 N N . ALA A 1 346 ? 16.451 -14.998 22.300 1.00 55.00 346 ALA A N 1
ATOM 2626 C CA . ALA A 1 346 ? 15.709 -16.104 21.708 1.00 56.42 346 ALA A CA 1
ATOM 2627 C C . ALA A 1 346 ? 15.993 -16.227 20.219 1.00 55.14 346 ALA A C 1
ATOM 2628 O O . ALA A 1 346 ? 15.944 -15.244 19.485 1.00 54.28 346 ALA A O 1
ATOM 2630 N N . PRO A 1 347 ? 16.276 -17.451 19.751 1.00 55.01 347 PRO A N 1
ATOM 2631 C CA . PRO A 1 347 ? 16.570 -17.698 18.336 1.00 49.83 347 PRO A CA 1
ATOM 2632 C C . PRO A 1 347 ? 15.547 -17.036 17.429 1.00 52.91 347 PRO A C 1
ATOM 2633 O O . PRO A 1 347 ? 15.902 -16.326 16.484 1.00 48.11 347 PRO A O 1
ATOM 2637 N N . GLU A 1 348 ? 14.275 -17.277 17.725 1.00 55.08 348 GLU A N 1
ATOM 2638 C CA . GLU A 1 348 ? 13.185 -16.700 16.943 1.00 55.50 348 GLU A CA 1
ATOM 2639 C C . GLU A 1 348 ? 13.267 -15.180 17.063 1.00 50.33 348 GLU A C 1
ATOM 2640 O O . GLU A 1 348 ? 13.016 -14.454 16.097 1.00 46.97 348 GLU A O 1
ATOM 2646 N N . ALA A 1 349 ? 13.626 -14.713 18.255 1.00 44.43 349 ALA A N 1
ATOM 2647 C CA . ALA A 1 349 ? 13.762 -13.286 18.513 1.00 46.14 349 ALA A CA 1
ATOM 2648 C C . ALA A 1 349 ? 14.862 -12.671 17.635 1.00 48.47 349 ALA A C 1
ATOM 2649 O O . ALA A 1 349 ? 14.646 -11.651 16.981 1.00 45.01 349 ALA A O 1
ATOM 2651 N N . ARG A 1 350 ? 16.040 -13.296 17.626 1.00 46.20 350 ARG A N 1
ATOM 2652 C CA . ARG A 1 350 ? 17.159 -12.810 16.825 1.00 35.78 350 ARG A CA 1
ATOM 2653 C C . ARG A 1 350 ? 16.685 -12.642 15.401 1.00 36.87 350 ARG A C 1
ATOM 2654 O O . ARG A 1 350 ? 16.853 -11.583 14.798 1.00 35.01 350 ARG A O 1
ATOM 2662 N N . ALA A 1 351 ? 16.077 -13.693 14.864 1.00 40.11 351 ALA A N 1
ATOM 2663 C CA . ALA A 1 351 ? 15.559 -13.635 13.509 1.00 36.66 351 ALA A CA 1
ATOM 2664 C C . ALA A 1 351 ? 14.536 -12.519 13.499 1.00 37.95 351 ALA A C 1
ATOM 2665 O O . ALA A 1 351 ? 14.413 -11.791 12.524 1.00 36.81 351 ALA A O 1
ATOM 2667 N N . ALA A 1 352 ? 13.812 -12.378 14.603 1.00 39.06 352 ALA A N 1
ATOM 2668 C CA . ALA A 1 352 ? 12.801 -11.337 14.703 1.00 45.41 352 ALA A CA 1
ATOM 2669 C C . ALA A 1 352 ? 13.470 -9.981 14.795 1.00 47.22 352 ALA A C 1
ATOM 2670 O O . ALA A 1 352 ? 12.853 -8.962 14.492 1.00 53.45 352 ALA A O 1
ATOM 2672 N N . ALA A 1 353 ? 14.734 -9.975 15.213 1.00 47.55 353 ALA A N 1
ATOM 2673 C CA . ALA A 1 353 ? 15.496 -8.736 15.346 1.00 44.66 353 ALA A CA 1
ATOM 2674 C C . ALA A 1 353 ? 16.366 -8.476 14.116 1.00 44.05 353 ALA A C 1
ATOM 2675 O O . ALA A 1 353 ? 17.081 -7.472 14.058 1.00 49.46 353 ALA A O 1
ATOM 2677 N N . GLY A 1 354 ? 16.307 -9.382 13.141 1.00 38.01 354 GLY A N 1
ATOM 2678 C CA . GLY A 1 354 ? 17.089 -9.224 11.925 1.00 33.75 354 GLY A CA 1
ATOM 2679 C C . GLY A 1 354 ? 18.549 -9.603 12.098 1.00 34.85 354 GLY A C 1
ATOM 2680 O O . GLY A 1 354 ? 19.418 -9.130 11.364 1.00 34.34 354 GLY A O 1
ATOM 2681 N N . ILE A 1 355 ? 18.818 -10.451 13.084 1.00 31.15 355 ILE A N 1
ATOM 2682 C CA . ILE A 1 355 ? 20.172 -10.908 13.362 1.00 30.57 355 ILE A CA 1
ATOM 2683 C C . ILE A 1 355 ? 20.272 -12.322 12.812 1.00 30.79 355 ILE A C 1
ATOM 2684 O O . ILE A 1 355 ? 19.730 -13.257 13.401 1.00 30.70 355 ILE A O 1
ATOM 2689 N N . SER A 1 356 ? 20.960 -12.466 11.683 1.00 29.41 356 SER A N 1
ATOM 2690 C CA . SER A 1 356 ? 21.141 -13.766 11.039 1.00 29.55 356 SER A CA 1
ATOM 2691 C C . SER A 1 356 ? 22.044 -14.713 11.840 1.00 29.36 356 SER A C 1
ATOM 2692 O O . SER A 1 356 ? 22.899 -14.274 12.607 1.00 30.96 356 SER A O 1
ATOM 2695 N N . GLU A 1 357 ? 21.858 -16.016 11.664 1.00 26.27 357 GLU A N 1
ATOM 2696 C CA . GLU A 1 357 ? 22.677 -16.994 12.373 1.00 28.58 357 GLU A CA 1
ATOM 2697 C C . GLU A 1 357 ? 24.102 -17.033 11.835 1.00 28.93 357 GLU A C 1
ATOM 2698 O O . GLU A 1 357 ? 24.962 -17.716 12.395 1.00 29.40 357 GLU A O 1
ATOM 2704 N N . THR A 1 358 ? 24.344 -16.313 10.742 1.00 25.16 358 THR A N 1
ATOM 2705 C CA . THR A 1 358 ? 25.677 -16.258 10.141 1.00 29.26 358 THR A CA 1
ATOM 2706 C C . THR A 1 358 ? 26.223 -14.823 10.111 1.00 28.32 358 THR A C 1
ATOM 2707 O O . THR A 1 358 ? 27.120 -14.495 9.328 1.00 27.50 358 THR A O 1
ATOM 2711 N N . LEU A 1 359 ? 25.675 -13.967 10.972 1.00 29.12 359 LEU A N 1
ATOM 2712 C CA . LEU A 1 359 ? 26.127 -12.578 11.051 1.00 26.38 359 LEU A CA 1
ATOM 2713 C C . LEU A 1 359 ? 27.394 -12.486 11.902 1.00 26.16 359 LEU A C 1
ATOM 2714 O O . LEU A 1 359 ? 27.454 -13.014 13.017 1.00 26.48 359 LEU A O 1
ATOM 2719 N N . LEU A 1 360 ? 28.409 -11.826 11.351 1.00 27.39 360 LEU A N 1
ATOM 2720 C CA . LEU A 1 360 ? 29.680 -11.621 12.034 1.00 26.19 360 LEU A CA 1
ATOM 2721 C C . LEU A 1 360 ? 29.887 -10.108 12.142 1.00 27.01 360 LEU A C 1
ATOM 2722 O O . LEU A 1 360 ? 29.643 -9.357 11.179 1.00 25.59 360 LEU A O 1
ATOM 2727 N N . ARG A 1 361 ? 30.322 -9.664 13.317 1.00 24.75 361 ARG A N 1
ATOM 2728 C CA . ARG A 1 361 ? 30.558 -8.240 13.544 1.00 22.35 361 ARG A CA 1
ATOM 2729 C C . ARG A 1 361 ? 32.041 -8.025 13.730 1.00 21.86 361 ARG A C 1
ATOM 2730 O O . ARG A 1 361 ? 32.709 -8.821 14.390 1.00 22.38 361 ARG A O 1
ATOM 2738 N N . ILE A 1 362 ? 32.548 -6.950 13.139 1.00 19.93 362 ILE A N 1
ATOM 2739 C CA . ILE A 1 362 ? 33.951 -6.622 13.250 1.00 19.31 362 ILE A CA 1
ATOM 2740 C C . ILE A 1 362 ? 34.174 -5.259 13.881 1.00 18.63 362 ILE A C 1
ATOM 2741 O O . ILE A 1 362 ? 33.553 -4.262 13.501 1.00 22.15 362 ILE A O 1
ATOM 2746 N N . SER A 1 363 ? 35.040 -5.257 14.886 1.00 19.78 363 SER A N 1
ATOM 2747 C CA . SER A 1 363 ? 35.450 -4.049 15.566 1.00 17.09 363 SER A CA 1
ATOM 2748 C C . SER A 1 363 ? 36.823 -3.860 14.916 1.00 17.41 363 SER A C 1
ATOM 2749 O O . SER A 1 363 ? 37.777 -4.565 15.248 1.00 18.81 363 SER A O 1
ATOM 2752 N N . THR A 1 364 ? 36.907 -2.942 13.958 1.00 18.56 364 THR A N 1
ATOM 2753 C CA . THR A 1 364 ? 38.144 -2.702 13.232 1.00 20.15 364 THR A CA 1
ATOM 2754 C C . THR A 1 364 ? 39.229 -2.036 14.079 1.00 24.68 364 THR A C 1
ATOM 2755 O O . THR A 1 364 ? 38.970 -1.059 14.797 1.00 20.00 364 THR A O 1
ATOM 2759 N N . GLY A 1 365 ? 40.444 -2.580 13.988 1.00 19.05 365 GLY A N 1
ATOM 2760 C CA . GLY A 1 365 ? 41.567 -2.047 14.735 1.00 17.39 365 GLY A CA 1
ATOM 2761 C C . GLY A 1 365 ? 42.422 -1.145 13.860 1.00 21.83 365 GLY A C 1
ATOM 2762 O O . GLY A 1 365 ? 42.010 -0.738 12.769 1.00 18.20 365 GLY A O 1
ATOM 2763 N N . ILE A 1 366 ? 43.626 -0.836 14.328 1.00 20.46 366 ILE A N 1
ATOM 2764 C CA . ILE A 1 366 ? 44.510 0.023 13.574 1.00 20.24 366 ILE A CA 1
ATOM 2765 C C . ILE A 1 366 ? 45.703 -0.710 12.958 1.00 19.02 366 ILE A C 1
ATOM 2766 O O . ILE A 1 366 ? 46.744 -0.106 12.704 1.00 22.85 366 ILE A O 1
ATOM 2771 N N . GLU A 1 367 ? 45.552 -2.013 12.721 1.00 19.51 367 GLU A N 1
ATOM 2772 C CA . GLU A 1 367 ? 46.606 -2.781 12.053 1.00 19.12 367 GLU A CA 1
ATOM 2773 C C . GLU A 1 367 ? 46.633 -2.242 10.620 1.00 21.24 367 GLU A C 1
ATOM 2774 O O . GLU A 1 367 ? 45.817 -1.411 10.246 1.00 22.03 367 GLU A O 1
ATOM 2780 N N . ASP A 1 368 ? 47.562 -2.701 9.800 1.00 20.53 368 ASP A N 1
ATOM 2781 C CA . ASP A 1 368 ? 47.599 -2.216 8.430 1.00 24.18 368 ASP A CA 1
ATOM 2782 C C . ASP A 1 368 ? 46.329 -2.700 7.720 1.00 21.66 368 ASP A C 1
ATOM 2783 O O . ASP A 1 368 ? 46.012 -3.883 7.777 1.00 21.02 368 ASP A O 1
ATOM 2788 N N . GLY A 1 369 ? 45.617 -1.791 7.056 1.00 19.09 369 GLY A N 1
ATOM 2789 C CA . GLY A 1 369 ? 44.386 -2.156 6.373 1.00 18.71 369 GLY A CA 1
ATOM 2790 C C . GLY A 1 369 ? 44.507 -3.261 5.330 1.00 21.94 369 GLY A C 1
ATOM 2791 O O . GLY A 1 369 ? 43.636 -4.120 5.236 1.00 24.00 369 GLY A O 1
ATOM 2792 N N . GLU A 1 370 ? 45.575 -3.247 4.538 1.00 21.98 370 GLU A N 1
ATOM 2793 C CA . GLU A 1 370 ? 45.756 -4.271 3.514 1.00 26.03 370 GLU A CA 1
ATOM 2794 C C . GLU A 1 370 ? 46.024 -5.638 4.139 1.00 24.57 370 GLU A C 1
ATOM 2795 O O . GLU A 1 370 ? 45.566 -6.655 3.625 1.00 26.10 370 GLU A O 1
ATOM 2801 N N . ASP A 1 371 ? 46.762 -5.665 5.249 1.00 23.62 371 ASP A N 1
ATOM 2802 C CA . ASP A 1 371 ? 47.019 -6.924 5.963 1.00 24.33 371 ASP A CA 1
ATOM 2803 C C . ASP A 1 371 ? 45.669 -7.503 6.420 1.00 25.37 371 ASP A C 1
ATOM 2804 O O . ASP A 1 371 ? 45.388 -8.691 6.245 1.00 25.79 371 ASP A O 1
ATOM 2809 N N . LEU A 1 372 ? 44.840 -6.653 7.026 1.00 24.48 372 LEU A N 1
ATOM 2810 C CA . LEU A 1 372 ? 43.533 -7.083 7.508 1.00 21.57 372 LEU A CA 1
ATOM 2811 C C . LEU A 1 372 ? 42.667 -7.615 6.366 1.00 28.65 372 LEU A C 1
ATOM 2812 O O . LEU A 1 372 ? 41.992 -8.645 6.517 1.00 25.01 372 LEU A O 1
ATOM 2817 N N . ILE A 1 373 ? 42.687 -6.915 5.230 1.00 21.77 373 ILE A N 1
ATOM 2818 C CA . ILE A 1 373 ? 41.883 -7.329 4.086 1.00 25.37 373 ILE A CA 1
ATOM 2819 C C . ILE A 1 373 ? 42.392 -8.656 3.503 1.00 24.68 373 ILE A C 1
ATOM 2820 O O . ILE A 1 373 ? 41.604 -9.505 3.079 1.00 25.99 373 ILE A O 1
ATOM 2825 N N . ALA A 1 374 ? 43.708 -8.836 3.516 1.00 25.53 374 ALA A N 1
ATOM 2826 C CA . ALA A 1 374 ? 44.309 -10.057 3.007 1.00 24.07 374 ALA A CA 1
ATOM 2827 C C . ALA A 1 374 ? 43.958 -11.201 3.951 1.00 26.10 374 ALA A C 1
ATOM 2828 O O . ALA A 1 374 ? 43.800 -12.347 3.534 1.00 25.08 374 ALA A O 1
ATOM 2830 N N . ASP A 1 375 ? 43.828 -10.889 5.231 1.00 25.62 375 ASP A N 1
ATOM 2831 C CA . ASP A 1 375 ? 43.471 -11.909 6.198 1.00 24.60 375 ASP A CA 1
ATOM 2832 C C . ASP A 1 375 ? 42.031 -12.370 5.976 1.00 28.19 375 ASP A C 1
ATOM 2833 O O . ASP A 1 375 ? 41.726 -13.557 6.139 1.00 23.98 375 ASP A O 1
ATOM 2838 N N . LEU A 1 376 ? 41.150 -11.433 5.613 1.00 25.42 376 LEU A N 1
ATOM 2839 C CA . LEU A 1 376 ? 39.744 -11.758 5.353 1.00 24.87 376 LEU A CA 1
ATOM 2840 C C . LEU A 1 376 ? 39.692 -12.616 4.088 1.00 27.20 376 LEU A C 1
ATOM 2841 O O . LEU A 1 376 ? 38.937 -13.598 4.011 1.00 27.67 376 LEU A O 1
ATOM 2846 N N . GLU A 1 377 ? 40.504 -12.251 3.099 1.00 27.85 377 GLU A N 1
ATOM 2847 C CA . GLU A 1 377 ? 40.562 -13.022 1.862 1.00 26.61 377 GLU A CA 1
ATOM 2848 C C . GLU A 1 377 ? 40.852 -14.489 2.200 1.00 25.76 377 GLU A C 1
ATOM 2849 O O . GLU A 1 377 ? 40.242 -15.382 1.630 1.00 26.62 377 GLU A O 1
ATOM 2855 N N . ASN A 1 378 ? 41.765 -14.739 3.136 1.00 23.05 378 ASN A N 1
ATOM 2856 C CA . ASN A 1 378 ? 42.074 -16.115 3.531 1.00 27.78 378 ASN A CA 1
ATOM 2857 C C . ASN A 1 378 ? 40.878 -16.812 4.152 1.00 28.99 378 ASN A C 1
ATOM 2858 O O . ASN A 1 378 ? 40.671 -18.003 3.933 1.00 32.02 378 ASN A O 1
ATOM 2863 N N . GLY A 1 379 ? 40.099 -16.077 4.941 1.00 29.31 379 GLY A N 1
ATOM 2864 C CA . GLY A 1 379 ? 38.925 -16.657 5.574 1.00 23.78 379 GLY A CA 1
ATOM 2865 C C . GLY A 1 379 ? 37.892 -17.023 4.518 1.00 29.45 379 GLY A C 1
ATOM 2866 O O . GLY A 1 379 ? 37.274 -18.087 4.587 1.00 24.86 379 GLY A O 1
ATOM 2867 N N . PHE A 1 380 ? 37.710 -16.143 3.533 1.00 27.34 380 PHE A N 1
ATOM 2868 C CA . PHE A 1 380 ? 36.746 -16.381 2.470 1.00 26.43 380 PHE A CA 1
ATOM 2869 C C . PHE A 1 380 ? 37.173 -17.564 1.616 1.00 34.21 380 PHE A C 1
ATOM 2870 O O . PHE A 1 380 ? 36.339 -18.343 1.147 1.00 35.71 380 PHE A O 1
ATOM 2878 N N . ARG A 1 381 ? 38.477 -17.702 1.418 1.00 33.77 381 ARG A N 1
ATOM 2879 C CA . ARG A 1 381 ? 38.989 -18.811 0.634 1.00 37.52 381 ARG A CA 1
ATOM 2880 C C . ARG A 1 381 ? 38.673 -20.111 1.362 1.00 39.83 381 ARG A C 1
ATOM 2881 O O . ARG A 1 381 ? 38.288 -21.104 0.740 1.00 39.52 381 ARG A O 1
ATOM 2889 N N . ALA A 1 382 ? 38.825 -20.097 2.684 1.00 33.61 382 ALA A N 1
ATOM 2890 C CA . ALA A 1 382 ? 38.552 -21.278 3.494 1.00 35.66 382 ALA A CA 1
ATOM 2891 C C . ALA A 1 382 ? 37.063 -21.654 3.544 1.00 33.84 382 ALA A C 1
ATOM 2892 O O . ALA A 1 382 ? 36.723 -22.833 3.613 1.00 32.73 382 ALA A O 1
ATOM 2894 N N . ALA A 1 383 ? 36.181 -20.659 3.522 1.00 30.75 383 ALA A N 1
ATOM 2895 C CA . ALA A 1 383 ? 34.743 -20.919 3.558 1.00 37.87 383 ALA A CA 1
ATOM 2896 C C . ALA A 1 383 ? 34.297 -21.615 2.274 1.00 46.09 383 ALA A C 1
ATOM 2897 O O . ALA A 1 383 ? 33.343 -22.393 2.272 1.00 46.07 383 ALA A O 1
ATOM 2899 N N . ASN A 1 384 ? 35.004 -21.334 1.185 1.00 51.13 384 ASN A N 1
ATOM 2900 C CA . ASN A 1 384 ? 34.675 -21.903 -0.114 1.00 56.70 384 ASN A CA 1
ATOM 2901 C C . ASN A 1 384 ? 35.347 -23.230 -0.425 1.00 55.93 384 ASN A C 1
ATOM 2902 O O . ASN A 1 384 ? 35.482 -23.593 -1.587 1.00 54.23 384 ASN A O 1
ATOM 2907 N N . LYS A 1 385 ? 35.761 -23.959 0.602 1.00 62.62 385 LYS A N 1
ATOM 2908 C CA . LYS A 1 385 ? 36.427 -25.236 0.377 1.00 71.30 385 LYS A CA 1
ATOM 2909 C C . LYS A 1 385 ? 35.724 -26.400 1.057 1.00 80.54 385 LYS A C 1
ATOM 2910 O O . LYS A 1 385 ? 35.527 -26.394 2.273 1.00 82.02 385 LYS A O 1
ATOM 2916 N N . GLY A 1 386 ? 35.362 -27.404 0.258 1.00 91.79 386 GLY A N 1
ATOM 2917 C CA . GLY A 1 386 ? 34.684 -28.582 0.780 1.00 96.92 386 GLY A CA 1
ATOM 2918 C C . GLY A 1 386 ? 35.113 -29.898 0.140 1.00 96.52 386 GLY A C 1
ATOM 2919 O O . GLY A 1 386 ? 35.306 -29.944 -1.097 1.00 93.44 386 GLY A O 1
ATOM 2921 N N . ARG B 1 3 ? 62.046 9.252 66.688 1.00 49.75 3 ARG B N 1
ATOM 2922 C CA . ARG B 1 3 ? 61.204 8.104 66.253 1.00 43.34 3 ARG B CA 1
ATOM 2923 C C . ARG B 1 3 ? 62.009 6.827 66.037 1.00 38.60 3 ARG B C 1
ATOM 2924 O O . ARG B 1 3 ? 63.164 6.844 65.593 1.00 38.55 3 ARG B O 1
ATOM 2932 N N . LYS B 1 4 ? 61.377 5.708 66.355 1.00 38.17 4 LYS B N 1
ATOM 2933 C CA . LYS B 1 4 ? 61.998 4.411 66.190 1.00 38.30 4 LYS B CA 1
ATOM 2934 C C . LYS B 1 4 ? 61.846 3.904 64.745 1.00 40.31 4 LYS B C 1
ATOM 2935 O O . LYS B 1 4 ? 61.199 4.539 63.906 1.00 35.78 4 LYS B O 1
ATOM 2941 N N . GLN B 1 5 ? 62.445 2.756 64.463 1.00 33.20 5 GLN B N 1
ATOM 2942 C CA . GLN B 1 5 ? 62.386 2.188 63.136 1.00 30.96 5 GLN B CA 1
ATOM 2943 C C . GLN B 1 5 ? 60.963 2.021 62.631 1.00 34.00 5 GLN B C 1
ATOM 2944 O O . GLN B 1 5 ? 60.641 2.481 61.539 1.00 32.75 5 GLN B O 1
ATOM 2950 N N . ALA B 1 6 ? 60.114 1.375 63.431 1.00 35.18 6 ALA B N 1
ATOM 2951 C CA . ALA B 1 6 ? 58.729 1.125 63.050 1.00 27.68 6 ALA B CA 1
ATOM 2952 C C . ALA B 1 6 ? 57.960 2.396 62.716 1.00 29.93 6 ALA B C 1
ATOM 2953 O O . ALA B 1 6 ? 57.043 2.381 61.900 1.00 32.98 6 ALA B O 1
ATOM 2955 N N . THR B 1 7 ? 58.343 3.499 63.340 1.00 27.23 7 THR B N 1
ATOM 2956 C CA . THR B 1 7 ? 57.683 4.763 63.096 1.00 26.93 7 THR B CA 1
ATOM 2957 C C . THR B 1 7 ? 58.215 5.374 61.808 1.00 33.20 7 THR B C 1
ATOM 2958 O O . THR B 1 7 ? 57.466 5.972 61.045 1.00 34.12 7 THR B O 1
ATOM 2962 N N . ILE B 1 8 ? 59.510 5.219 61.563 1.00 34.82 8 ILE B N 1
ATOM 2963 C CA . ILE B 1 8 ? 60.135 5.737 60.345 1.00 28.42 8 ILE B CA 1
ATOM 2964 C C . ILE B 1 8 ? 59.560 5.019 59.121 1.00 24.87 8 ILE B C 1
ATOM 2965 O O . ILE B 1 8 ? 59.157 5.648 58.143 1.00 29.81 8 ILE B O 1
ATOM 2970 N N . ALA B 1 9 ? 59.525 3.691 59.193 1.00 26.52 9 ALA B N 1
ATOM 2971 C CA . ALA B 1 9 ? 59.029 2.866 58.104 1.00 28.63 9 ALA B CA 1
ATOM 2972 C C . ALA B 1 9 ? 57.575 3.156 57.743 1.00 33.79 9 ALA B C 1
ATOM 2973 O O . ALA B 1 9 ? 57.188 3.101 56.578 1.00 29.29 9 ALA B O 1
ATOM 2975 N N . VAL B 1 10 ? 56.767 3.473 58.743 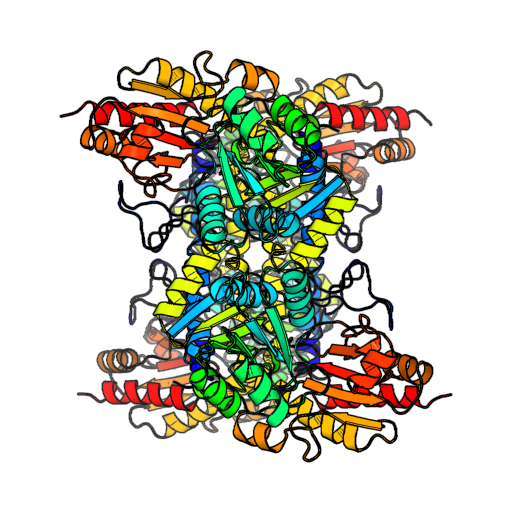1.00 34.60 10 VAL B N 1
ATOM 2976 C CA . VAL B 1 10 ? 55.357 3.727 58.502 1.00 31.44 10 VAL B CA 1
ATOM 2977 C C . VAL B 1 10 ? 55.044 5.144 58.046 1.00 29.14 10 VAL B C 1
ATOM 2978 O O . VAL B 1 10 ? 54.175 5.342 57.200 1.00 38.90 10 VAL B O 1
ATOM 2982 N N . ARG B 1 11 ? 55.755 6.132 58.574 1.00 26.15 11 ARG B N 1
ATOM 2983 C CA . ARG B 1 11 ? 55.445 7.519 58.237 1.00 28.17 11 ARG B CA 1
ATOM 2984 C C . ARG B 1 11 ? 56.306 8.256 57.231 1.00 30.74 11 ARG B C 1
ATOM 2985 O O . ARG B 1 11 ? 56.036 9.418 56.914 1.00 29.78 11 ARG B O 1
ATOM 2993 N N . SER B 1 12 ? 57.347 7.611 56.725 1.00 29.66 12 SER B N 1
ATOM 2994 C CA . SER B 1 12 ? 58.175 8.281 55.742 1.00 30.47 12 SER B CA 1
ATOM 2995 C C . SER B 1 12 ? 57.389 8.530 54.461 1.00 28.23 12 SER B C 1
ATOM 2996 O O . SER B 1 12 ? 56.841 7.598 53.864 1.00 32.03 12 SER B O 1
ATOM 2999 N N . GLY B 1 13 ? 57.304 9.800 54.066 1.00 29.89 13 GLY B N 1
ATOM 3000 C CA . GLY B 1 13 ? 56.606 10.158 52.845 1.00 30.33 13 GLY B CA 1
ATOM 3001 C C . GLY B 1 13 ? 55.146 10.536 52.984 1.00 35.59 13 GLY B C 1
ATOM 3002 O O . GLY B 1 13 ? 54.574 11.160 52.081 1.00 30.80 13 GLY B O 1
ATOM 3003 N N . LEU B 1 14 ? 54.533 10.161 54.104 1.00 35.66 14 LEU B N 1
ATOM 3004 C CA . LEU B 1 14 ? 53.122 10.472 54.331 1.00 32.07 14 LEU B CA 1
ATOM 3005 C C . LEU B 1 14 ? 52.906 11.963 54.245 1.00 27.21 14 LEU B C 1
ATOM 3006 O O . LEU B 1 14 ? 53.774 12.740 54.645 1.00 26.00 14 LEU B O 1
ATOM 3011 N N . ASN B 1 15 ? 51.752 12.357 53.716 1.00 25.77 15 ASN B N 1
ATOM 3012 C CA . ASN B 1 15 ? 51.387 13.769 53.587 1.00 27.11 15 ASN B CA 1
ATOM 3013 C C . ASN B 1 15 ? 52.366 14.625 52.791 1.00 30.03 15 ASN B C 1
ATOM 3014 O O . ASN B 1 15 ? 52.412 15.850 52.947 1.00 37.57 15 ASN B O 1
ATOM 3019 N N . ASP B 1 16 ? 53.147 13.976 51.935 1.00 35.44 16 ASP B N 1
ATOM 3020 C CA . ASP B 1 16 ? 54.124 14.671 51.100 1.00 39.91 16 ASP B CA 1
ATOM 3021 C C . ASP B 1 16 ? 53.380 15.580 50.112 1.00 34.95 16 ASP B C 1
ATOM 3022 O O . ASP B 1 16 ? 53.835 16.677 49.774 1.00 32.90 16 ASP B O 1
ATOM 3027 N N . ASP B 1 17 ? 52.213 15.114 49.679 1.00 35.45 17 ASP B N 1
ATOM 3028 C CA . ASP B 1 17 ? 51.395 15.836 48.724 1.00 33.09 17 ASP B CA 1
ATOM 3029 C C . ASP B 1 17 ? 50.848 17.133 49.295 1.00 35.11 17 ASP B C 1
ATOM 3030 O O . ASP B 1 17 ? 49.893 17.139 50.073 1.00 35.83 17 ASP B O 1
ATOM 3035 N N . GLU B 1 18 ? 51.443 18.238 48.878 1.00 36.50 18 GLU B N 1
ATOM 3036 C CA . GLU B 1 18 ? 51.020 19.540 49.353 1.00 34.94 18 GLU B CA 1
ATOM 3037 C C . GLU B 1 18 ? 49.923 20.148 48.486 1.00 34.17 18 GLU B C 1
ATOM 3038 O O . GLU B 1 18 ? 49.276 21.117 48.880 1.00 35.35 18 GLU B O 1
ATOM 3044 N N . GLN B 1 19 ? 49.690 19.572 47.313 1.00 31.39 19 GLN B N 1
ATOM 3045 C CA . GLN B 1 19 ? 48.665 20.109 46.429 1.00 30.78 19 GLN B CA 1
ATOM 3046 C C . GLN B 1 19 ? 47.261 19.575 46.755 1.00 30.71 19 GLN B C 1
ATOM 3047 O O . GLN B 1 19 ? 46.318 20.355 46.891 1.00 28.60 19 GLN B O 1
ATOM 3053 N N . TYR B 1 20 ? 47.114 18.262 46.902 1.00 24.72 20 TYR B N 1
ATOM 3054 C CA . TYR B 1 20 ? 45.799 17.699 47.202 1.00 25.97 20 TYR B CA 1
ATOM 3055 C C . TYR B 1 20 ? 45.679 17.137 48.606 1.00 25.48 20 TYR B C 1
ATOM 3056 O O . TYR B 1 20 ? 44.597 16.700 49.010 1.00 28.69 20 TYR B O 1
ATOM 3065 N N . GLY B 1 21 ? 46.788 17.135 49.341 1.00 21.48 21 GLY B N 1
ATOM 3066 C CA . GLY B 1 21 ? 46.773 16.626 50.698 1.00 22.48 21 GLY B CA 1
ATOM 3067 C C . GLY B 1 21 ? 46.716 15.114 50.816 1.00 25.60 21 GLY B C 1
ATOM 3068 O O . GLY B 1 21 ? 46.402 14.595 51.879 1.00 25.53 21 GLY B O 1
ATOM 3069 N N . CYS B 1 22 ? 47.005 14.393 49.739 1.00 25.70 22 CYS B N 1
ATOM 3070 C CA . CYS B 1 22 ? 46.980 12.934 49.808 1.00 24.67 22 CYS B CA 1
ATOM 3071 C C . CYS B 1 22 ? 47.838 12.492 50.987 1.00 29.60 22 CYS B C 1
ATOM 3072 O O . CYS B 1 22 ? 48.924 13.032 51.208 1.00 24.37 22 CYS B O 1
ATOM 3075 N N . VAL B 1 23 ? 47.344 11.522 51.751 1.00 28.61 23 VAL B N 1
ATOM 3076 C CA . VAL B 1 23 ? 48.104 11.002 52.879 1.00 25.93 23 VAL B CA 1
ATOM 3077 C C . VAL B 1 23 ? 49.221 10.120 52.277 1.00 27.36 23 VAL B C 1
ATOM 3078 O O . VAL B 1 23 ? 50.411 10.309 52.564 1.00 25.47 23 VAL B O 1
ATOM 3082 N N . VAL B 1 24 ? 48.822 9.170 51.431 1.00 27.64 24 VAL B N 1
ATOM 3083 C CA . VAL B 1 24 ? 49.760 8.273 50.744 1.00 25.35 24 VAL B CA 1
ATOM 3084 C C . VAL B 1 24 ? 50.290 9.050 49.528 1.00 26.90 24 VAL B C 1
ATOM 3085 O O . VAL B 1 24 ? 49.500 9.610 48.760 1.00 24.79 24 VAL B O 1
ATOM 3089 N N . PRO B 1 25 ? 51.627 9.121 49.345 1.00 29.18 25 PRO B N 1
ATOM 3090 C CA . PRO B 1 25 ? 52.118 9.872 48.180 1.00 27.94 25 PRO B CA 1
ATOM 3091 C C . PRO B 1 25 ? 51.701 9.244 46.841 1.00 28.12 25 PRO B C 1
ATOM 3092 O O . PRO B 1 25 ? 51.720 8.009 46.675 1.00 24.61 25 PRO B O 1
ATOM 3096 N N . PRO B 1 26 ? 51.301 10.089 45.871 1.00 24.69 26 PRO B N 1
ATOM 3097 C CA . PRO B 1 26 ? 50.886 9.578 44.561 1.00 23.97 26 PRO B CA 1
ATOM 3098 C C . PRO B 1 26 ? 52.083 9.003 43.802 1.00 27.22 26 PRO B C 1
ATOM 3099 O O . PRO B 1 26 ? 53.232 9.232 44.180 1.00 25.19 26 PRO B O 1
ATOM 3103 N N . ILE B 1 27 ? 51.816 8.243 42.746 1.00 27.60 27 ILE B N 1
ATOM 3104 C CA . ILE B 1 27 ? 52.896 7.667 41.948 1.00 25.90 27 ILE B CA 1
ATOM 3105 C C . ILE B 1 27 ? 53.254 8.633 40.828 1.00 22.63 27 ILE B C 1
ATOM 3106 O O . ILE B 1 27 ? 52.456 8.863 39.920 1.00 24.36 27 ILE B O 1
ATOM 3111 N N . HIS B 1 28 ? 54.446 9.212 40.903 1.00 18.02 28 HIS B N 1
ATOM 3112 C CA . HIS B 1 28 ? 54.895 10.142 39.878 1.00 22.30 28 HIS B CA 1
ATOM 3113 C C . HIS B 1 28 ? 55.637 9.379 38.776 1.00 27.37 28 HIS B C 1
ATOM 3114 O O . HIS B 1 28 ? 56.850 9.172 38.866 1.00 25.98 28 HIS B O 1
ATOM 3121 N N . LEU B 1 29 ? 54.901 8.953 37.744 1.00 26.53 29 LEU B N 1
ATOM 3122 C CA . LEU B 1 29 ? 55.487 8.220 36.611 1.00 20.71 29 LEU B CA 1
ATOM 3123 C C . LEU B 1 29 ? 56.068 9.142 35.537 1.00 21.84 29 LEU B C 1
ATOM 3124 O O . LEU B 1 29 ? 56.882 8.703 34.726 1.00 21.11 29 LEU B O 1
ATOM 3129 N N . SER B 1 30 ? 55.658 10.413 35.528 1.00 20.92 30 SER B N 1
ATOM 3130 C CA . SER B 1 30 ? 56.138 11.350 34.517 1.00 22.27 30 SER B CA 1
ATOM 3131 C C . SER B 1 30 ? 57.650 11.325 34.333 1.00 24.57 30 SER B C 1
ATOM 3132 O O . SER B 1 30 ? 58.405 11.420 35.305 1.00 26.50 30 SER B O 1
ATOM 3135 N N . SER B 1 31 ? 58.076 11.210 33.073 1.00 24.37 31 SER B N 1
ATOM 3136 C CA . SER B 1 31 ? 59.490 11.161 32.711 1.00 23.30 31 SER B CA 1
ATOM 3137 C C . SER B 1 31 ? 60.029 12.566 32.519 1.00 24.26 31 SER B C 1
ATOM 3138 O O . SER B 1 31 ? 61.236 12.778 32.476 1.00 29.43 31 SER B O 1
ATOM 3141 N N . THR B 1 32 ? 59.134 13.533 32.387 1.00 24.32 32 THR B N 1
ATOM 3142 C CA . THR B 1 32 ? 59.596 14.896 32.226 1.00 32.68 32 THR B CA 1
ATOM 3143 C C . THR B 1 32 ? 58.804 15.895 33.056 1.00 33.23 32 THR B C 1
ATOM 3144 O O . THR B 1 32 ? 57.653 15.642 33.448 1.00 24.34 32 THR B O 1
ATOM 3148 N N . TYR B 1 33 ? 59.456 17.026 33.323 1.00 31.70 33 TYR B N 1
ATOM 3149 C CA . TYR B 1 33 ? 58.909 18.104 34.142 1.00 37.31 33 TYR B CA 1
ATOM 3150 C C . TYR B 1 33 ? 59.056 19.409 33.386 1.00 34.67 33 TYR B C 1
ATOM 3151 O O . TYR B 1 33 ? 59.948 19.538 32.550 1.00 35.85 33 TYR B O 1
ATOM 3160 N N . ASN B 1 34 ? 58.189 20.379 33.658 1.00 38.59 34 ASN B N 1
ATOM 3161 C CA . ASN B 1 34 ? 58.310 21.639 32.951 1.00 45.72 34 ASN B CA 1
ATOM 3162 C C . ASN B 1 34 ? 59.089 22.684 33.729 1.00 51.14 34 ASN B C 1
ATOM 3163 O O . ASN B 1 34 ? 59.233 22.598 34.949 1.00 52.19 34 ASN B O 1
ATOM 3168 N N . PHE B 1 35 ? 59.623 23.650 32.986 1.00 57.79 35 PHE B N 1
ATOM 3169 C CA . PHE B 1 35 ? 60.378 24.767 33.539 1.00 61.41 35 PHE B CA 1
ATOM 3170 C C . PHE B 1 35 ? 59.339 25.732 34.122 1.00 68.84 35 PHE B C 1
ATOM 3171 O O . PHE B 1 35 ? 58.207 25.803 33.636 1.00 71.39 35 PHE B O 1
ATOM 3179 N N . THR B 1 36 ? 59.708 26.469 35.163 1.00 75.74 36 THR B N 1
ATOM 3180 C CA . THR B 1 36 ? 58.789 27.447 35.744 1.00 81.62 36 THR B CA 1
ATOM 3181 C C . THR B 1 36 ? 58.806 28.663 34.815 1.00 83.25 36 THR B C 1
ATOM 3182 O O . THR B 1 36 ? 58.148 29.675 35.070 1.00 82.67 36 THR B O 1
ATOM 3186 N N . GLY B 1 37 ? 59.581 28.533 33.739 1.00 84.56 37 GLY B N 1
ATOM 3187 C CA . GLY B 1 37 ? 59.740 29.581 32.749 1.00 80.74 37 GLY B CA 1
ATOM 3188 C C . GLY B 1 37 ? 61.087 29.358 32.087 1.00 81.61 37 GLY B C 1
ATOM 3189 O O . GLY B 1 37 ? 61.776 28.388 32.406 1.00 77.97 37 GLY B O 1
ATOM 3190 N N . PHE B 1 38 ? 61.471 30.243 31.171 1.00 84.70 38 PHE B N 1
ATOM 3191 C CA . PHE B 1 38 ? 62.756 30.122 30.473 1.00 86.82 38 PHE B CA 1
ATOM 3192 C C . PHE B 1 38 ? 63.930 30.221 31.450 1.00 87.19 38 PHE B C 1
ATOM 3193 O O . PHE B 1 38 ? 63.918 31.052 32.366 1.00 85.87 38 PHE B O 1
ATOM 3201 N N . ASN B 1 39 ? 64.937 29.371 31.254 1.00 87.00 39 ASN B N 1
ATOM 3202 C CA . ASN B 1 39 ? 66.118 29.378 32.117 1.00 87.97 39 ASN B CA 1
ATOM 3203 C C . ASN B 1 39 ? 65.699 29.263 33.587 1.00 88.72 39 ASN B C 1
ATOM 3204 O O . ASN B 1 39 ? 66.415 29.707 34.489 1.00 88.85 39 ASN B O 1
ATOM 3209 N N . GLU B 1 40 ? 64.533 28.667 33.817 1.00 87.68 40 GLU B N 1
ATOM 3210 C CA . GLU B 1 40 ? 64.014 28.494 35.170 1.00 85.31 40 GLU B CA 1
ATOM 3211 C C . GLU B 1 40 ? 63.620 27.038 35.413 1.00 82.27 40 GLU B C 1
ATOM 3212 O O . GLU B 1 40 ? 62.446 26.674 35.316 1.00 81.14 40 GLU B O 1
ATOM 3214 N N . PRO B 1 41 ? 64.604 26.179 35.728 1.00 78.43 41 PRO B N 1
ATOM 3215 C CA . PRO B 1 41 ? 64.267 24.773 35.968 1.00 77.25 41 PRO B CA 1
ATOM 3216 C C . PRO B 1 41 ? 63.507 24.575 37.274 1.00 76.89 41 PRO B C 1
ATOM 3217 O O . PRO B 1 41 ? 63.277 25.525 38.025 1.00 76.46 41 PRO B O 1
ATOM 3221 N N . ARG B 1 42 ? 63.110 23.334 37.526 1.00 75.97 42 ARG B N 1
ATOM 3222 C CA . ARG B 1 42 ? 62.386 22.982 38.741 1.00 79.08 42 ARG B CA 1
ATOM 3223 C C . ARG B 1 42 ? 63.306 22.098 39.586 1.00 81.02 42 ARG B C 1
ATOM 3224 O O . ARG B 1 42 ? 64.466 21.884 39.226 1.00 81.11 42 ARG B O 1
ATOM 3232 N N . ALA B 1 43 ? 62.796 21.598 40.709 1.00 80.61 43 ALA B N 1
ATOM 3233 C CA . ALA B 1 43 ? 63.583 20.717 41.565 1.00 80.89 43 ALA B CA 1
ATOM 3234 C C . ALA B 1 43 ? 63.832 19.437 40.763 1.00 83.37 43 ALA B C 1
ATOM 3235 O O . ALA B 1 43 ? 64.807 18.713 40.995 1.00 86.00 43 ALA B O 1
ATOM 3237 N N . HIS B 1 44 ? 62.936 19.177 39.812 1.00 77.62 44 HIS B N 1
ATOM 3238 C CA . HIS B 1 44 ? 63.026 18.009 38.947 1.00 68.80 44 HIS B CA 1
ATOM 3239 C C . HIS B 1 44 ? 62.878 18.460 37.499 1.00 66.28 44 HIS B C 1
ATOM 3240 O O . HIS B 1 44 ? 62.081 19.348 37.191 1.00 55.80 44 HIS B O 1
ATOM 3247 N N . ASP B 1 45 ? 63.654 17.832 36.621 1.00 69.60 45 ASP B N 1
ATOM 3248 C CA . ASP B 1 45 ? 63.669 18.154 35.194 1.00 74.38 45 ASP B CA 1
ATOM 3249 C C . ASP B 1 45 ? 63.585 16.898 34.325 1.00 70.06 45 ASP B C 1
ATOM 3250 O O . ASP B 1 45 ? 62.965 16.913 33.259 1.00 66.79 45 ASP B O 1
ATOM 3255 N N . TYR B 1 46 ? 64.233 15.826 34.789 1.00 70.17 46 TYR B N 1
ATOM 3256 C CA . TYR B 1 46 ? 64.255 14.539 34.089 1.00 65.01 46 TYR B CA 1
ATOM 3257 C C . TYR B 1 46 ? 64.269 13.375 35.069 1.00 60.08 46 TYR B C 1
ATOM 3258 O O . TYR B 1 46 ? 65.204 13.239 35.860 1.00 53.09 46 TYR B O 1
ATOM 3267 N N . SER B 1 47 ? 63.233 12.540 34.995 1.00 53.55 47 SER B N 1
ATOM 3268 C CA . SER B 1 47 ? 63.084 11.369 35.864 1.00 47.71 47 SER B CA 1
ATOM 3269 C C . SER B 1 47 ? 64.354 10.521 36.004 1.00 44.17 47 SER B C 1
ATOM 3270 O O . SER B 1 47 ? 64.749 10.178 37.113 1.00 37.27 47 SER B O 1
ATOM 3273 N N . ARG B 1 48 ? 64.988 10.176 34.886 1.00 48.06 48 ARG B N 1
ATOM 3274 C CA . ARG B 1 48 ? 66.206 9.366 34.925 1.00 52.82 48 ARG B CA 1
ATOM 3275 C C . ARG B 1 48 ? 67.220 9.994 35.886 1.00 55.45 48 ARG B C 1
ATOM 3276 O O . ARG B 1 48 ? 68.084 9.303 36.447 1.00 53.76 48 ARG B O 1
ATOM 3284 N N . ARG B 1 49 ? 67.090 11.309 36.065 1.00 58.45 49 ARG B N 1
ATOM 3285 C CA . ARG B 1 49 ? 67.950 12.102 36.946 1.00 58.46 49 ARG B CA 1
ATOM 3286 C C . ARG B 1 49 ? 67.322 12.207 38.346 1.00 57.86 49 ARG B C 1
ATOM 3287 O O . ARG B 1 49 ? 67.883 11.700 39.325 1.00 54.31 49 ARG B O 1
ATOM 3295 N N . GLY B 1 50 ? 66.159 12.863 38.426 1.00 56.02 50 GLY B N 1
ATOM 3296 C CA . GLY B 1 50 ? 65.448 13.025 39.691 1.00 42.51 50 GLY B CA 1
ATOM 3297 C C . GLY B 1 50 ? 63.961 12.731 39.534 1.00 37.59 50 GLY B C 1
ATOM 3298 O O . GLY B 1 50 ? 63.334 13.215 38.587 1.00 41.43 50 GLY B O 1
ATOM 3299 N N . ASN B 1 51 ? 63.400 11.941 40.450 1.00 28.41 51 ASN B N 1
ATOM 3300 C CA . ASN B 1 51 ? 61.982 11.561 40.416 1.00 22.95 51 ASN B CA 1
ATOM 3301 C C . ASN B 1 51 ? 61.413 11.708 41.826 1.00 24.40 51 ASN B C 1
ATOM 3302 O O . ASN B 1 51 ? 61.973 11.139 42.754 1.00 25.40 51 ASN B O 1
ATOM 3307 N N . PRO B 1 52 ? 60.265 12.418 41.995 1.00 27.01 52 PRO B N 1
ATOM 3308 C CA . PRO B 1 52 ? 59.650 12.633 43.316 1.00 21.57 52 PRO B CA 1
ATOM 3309 C C . PRO B 1 52 ? 59.322 11.404 44.138 1.00 22.77 52 PRO B C 1
ATOM 3310 O O . PRO B 1 52 ? 59.516 11.400 45.353 1.00 19.89 52 PRO B O 1
ATOM 3314 N N . THR B 1 53 ? 58.817 10.361 43.496 1.00 21.13 53 THR B N 1
ATOM 3315 C CA . THR B 1 53 ? 58.494 9.136 44.222 1.00 19.42 53 THR B CA 1
ATOM 3316 C C . THR B 1 53 ? 59.752 8.366 44.629 1.00 25.60 53 THR B C 1
ATOM 3317 O O . THR B 1 53 ? 59.779 7.721 45.691 1.00 23.91 53 THR B O 1
ATOM 3321 N N . ARG B 1 54 ? 60.789 8.430 43.789 1.00 27.35 54 ARG B N 1
ATOM 3322 C CA . ARG B 1 54 ? 62.056 7.755 44.089 1.00 22.65 54 ARG B CA 1
ATOM 3323 C C . ARG B 1 54 ? 62.729 8.501 45.242 1.00 20.91 54 ARG B C 1
ATOM 3324 O O . ARG B 1 54 ? 63.355 7.895 46.107 1.00 21.85 54 ARG B O 1
ATOM 3332 N N . ASP B 1 55 ? 62.578 9.823 45.245 1.00 19.25 55 ASP B N 1
ATOM 3333 C CA . ASP B 1 55 ? 63.158 10.665 46.280 1.00 18.02 55 ASP B CA 1
ATOM 3334 C C . ASP B 1 55 ? 62.634 10.268 47.652 1.00 19.40 55 ASP B C 1
ATOM 3335 O O . ASP B 1 55 ? 63.387 10.193 48.610 1.00 20.98 55 ASP B O 1
ATOM 3340 N N . VAL B 1 56 ? 61.331 10.029 47.737 1.00 20.67 56 VAL B N 1
ATOM 3341 C CA . VAL B 1 56 ? 60.688 9.660 48.992 1.00 22.30 56 VAL B CA 1
ATOM 3342 C C . VAL B 1 56 ? 61.215 8.339 49.522 1.00 24.77 56 VAL B C 1
ATOM 3343 O O . VAL B 1 56 ? 61.651 8.259 50.667 1.00 25.22 56 VAL B O 1
ATOM 3347 N N . VAL B 1 57 ? 61.183 7.299 48.699 1.00 25.50 57 VAL B N 1
ATOM 3348 C CA . VAL B 1 57 ? 61.650 6.009 49.168 1.00 21.41 57 VAL B CA 1
ATOM 3349 C C . VAL B 1 57 ? 63.143 6.037 49.492 1.00 23.28 57 VAL B C 1
ATOM 3350 O O . VAL B 1 57 ? 63.581 5.358 50.417 1.00 27.00 57 VAL B O 1
ATOM 3354 N N . GLN B 1 58 ? 63.932 6.820 48.762 1.00 21.11 58 GLN B N 1
ATOM 3355 C CA . GLN B 1 58 ? 65.360 6.897 49.074 1.00 22.20 58 GLN B CA 1
ATOM 3356 C C . GLN B 1 58 ? 65.545 7.488 50.476 1.00 24.41 58 GLN B C 1
ATOM 3357 O O . GLN B 1 58 ? 66.413 7.054 51.232 1.00 26.37 58 GLN B O 1
ATOM 3363 N N . ARG B 1 59 ? 64.721 8.476 50.818 1.00 25.49 59 ARG B N 1
ATOM 3364 C CA . ARG B 1 59 ? 64.762 9.130 52.132 1.00 23.65 59 ARG B CA 1
ATOM 3365 C C . ARG B 1 59 ? 64.436 8.132 53.237 1.00 23.06 59 ARG B C 1
ATOM 3366 O O . ARG B 1 59 ? 65.102 8.078 54.275 1.00 24.62 59 ARG B O 1
ATOM 3374 N N . ALA B 1 60 ? 63.399 7.342 53.004 1.00 19.98 60 ALA B N 1
ATOM 3375 C CA . ALA B 1 60 ? 62.973 6.369 53.977 1.00 22.12 60 ALA B CA 1
ATOM 3376 C C . ALA B 1 60 ? 64.084 5.376 54.238 1.00 25.90 60 ALA B C 1
ATOM 3377 O O . ALA B 1 60 ? 64.404 5.085 55.387 1.00 26.97 60 ALA B O 1
ATOM 3379 N N . LEU B 1 61 ? 64.688 4.869 53.170 1.00 23.04 61 LEU B N 1
ATOM 3380 C CA . LEU B 1 61 ? 65.743 3.876 53.307 1.00 24.29 61 LEU B CA 1
ATOM 3381 C C . LEU B 1 61 ? 66.999 4.439 53.965 1.00 22.15 61 LEU B C 1
ATOM 3382 O O . LEU B 1 61 ? 67.631 3.767 54.786 1.00 23.82 61 LEU B O 1
ATOM 3387 N N . ALA B 1 62 ? 67.365 5.669 53.627 1.00 21.14 62 ALA B N 1
ATOM 3388 C CA . ALA B 1 62 ? 68.559 6.242 54.229 1.00 23.28 62 ALA B CA 1
ATOM 3389 C C . ALA B 1 62 ? 68.313 6.299 55.727 1.00 28.13 62 ALA B C 1
ATOM 3390 O O . ALA B 1 62 ? 69.150 5.874 56.521 1.00 29.59 62 ALA B O 1
ATOM 3392 N N . GLU B 1 63 ? 67.139 6.797 56.100 1.00 28.61 63 GLU B N 1
ATOM 3393 C CA . GLU B 1 63 ? 66.756 6.919 57.504 1.00 31.21 63 GLU B CA 1
ATOM 3394 C C . GLU B 1 63 ? 66.752 5.594 58.273 1.00 24.12 63 GLU B C 1
ATOM 3395 O O . GLU B 1 63 ? 67.177 5.542 59.421 1.00 27.74 63 GLU B O 1
ATOM 3401 N N . LEU B 1 64 ? 66.267 4.527 57.651 1.00 23.45 64 LEU B N 1
ATOM 3402 C CA . LEU B 1 64 ? 66.234 3.225 58.301 1.00 23.61 64 LEU B CA 1
ATOM 3403 C C . LEU B 1 64 ? 67.633 2.660 58.585 1.00 29.04 64 LEU B C 1
ATOM 3404 O O . LEU B 1 64 ? 67.784 1.742 59.396 1.00 27.70 64 LEU B O 1
ATOM 3409 N N . GLU B 1 65 ? 68.655 3.197 57.923 1.00 27.79 65 GLU B N 1
ATOM 3410 C CA . GLU B 1 65 ? 70.021 2.712 58.129 1.00 26.01 65 GLU B CA 1
ATOM 3411 C C . GLU B 1 65 ? 70.844 3.804 58.768 1.00 23.09 65 GLU B C 1
ATOM 3412 O O . GLU B 1 65 ? 72.042 3.645 58.995 1.00 27.78 65 GLU B O 1
ATOM 3418 N N . GLY B 1 66 ? 70.194 4.925 59.035 1.00 23.25 66 GLY B N 1
ATOM 3419 C CA . GLY B 1 66 ? 70.878 6.048 59.637 1.00 24.09 66 GLY B CA 1
ATOM 3420 C C . GLY B 1 66 ? 71.916 6.689 58.743 1.00 31.14 66 GLY B C 1
ATOM 3421 O O . GLY B 1 66 ? 72.964 7.110 59.221 1.00 34.03 66 GLY B O 1
ATOM 3422 N N . GLY B 1 67 ? 71.643 6.775 57.445 1.00 30.28 67 GLY B N 1
ATOM 3423 C CA . GLY B 1 67 ? 72.603 7.390 56.550 1.00 23.48 67 GLY B CA 1
ATOM 3424 C C . GLY B 1 67 ? 72.199 8.787 56.134 1.00 24.93 67 GLY B C 1
ATOM 3425 O O . GLY B 1 67 ? 71.090 9.232 56.419 1.00 28.51 67 GLY B O 1
ATOM 3426 N N . ALA B 1 68 ? 73.098 9.489 55.457 1.00 24.98 68 ALA B N 1
ATOM 3427 C CA . ALA B 1 68 ? 72.801 10.838 54.987 1.00 26.60 68 ALA B CA 1
ATOM 3428 C C . ALA B 1 68 ? 71.784 10.768 53.854 1.00 30.69 68 ALA B C 1
ATOM 3429 O O . ALA B 1 68 ? 70.846 11.563 53.789 1.00 27.07 68 ALA B O 1
ATOM 3431 N N . GLY B 1 69 ? 71.980 9.810 52.955 1.00 24.86 69 GLY B N 1
ATOM 3432 C CA . GLY B 1 69 ? 71.076 9.684 51.832 1.00 22.96 69 GLY B CA 1
ATOM 3433 C C . GLY B 1 69 ? 71.214 8.342 51.152 1.00 26.88 69 GLY B C 1
ATOM 3434 O O . GLY B 1 69 ? 72.070 7.527 51.521 1.00 24.16 69 GLY B O 1
ATOM 3435 N N . ALA B 1 70 ? 70.366 8.111 50.154 1.00 24.76 70 ALA B N 1
ATOM 3436 C CA . ALA B 1 70 ? 70.386 6.853 49.424 1.00 27.47 70 ALA B CA 1
ATOM 3437 C C . ALA B 1 70 ? 70.134 7.070 47.941 1.00 29.38 70 ALA B C 1
ATOM 3438 O O . ALA B 1 70 ? 69.560 8.079 47.524 1.00 24.72 70 ALA B O 1
ATOM 3440 N N . VAL B 1 71 ? 70.592 6.109 47.152 1.00 23.37 71 VAL B N 1
ATOM 3441 C CA . VAL B 1 71 ? 70.399 6.137 45.717 1.00 20.43 71 VAL B CA 1
ATOM 3442 C C . VAL B 1 71 ? 69.725 4.812 45.389 1.00 22.10 71 VAL B C 1
ATOM 3443 O O . VAL B 1 71 ? 70.313 3.742 45.591 1.00 24.25 71 VAL B O 1
ATOM 3447 N N . LEU B 1 72 ? 68.478 4.883 44.924 1.00 21.29 72 LEU B N 1
ATOM 3448 C CA . LEU B 1 72 ? 67.733 3.690 44.548 1.00 17.96 72 LEU B CA 1
ATOM 3449 C C . LEU B 1 72 ? 68.114 3.291 43.122 1.00 20.80 72 LEU B C 1
ATOM 3450 O O . LEU B 1 72 ? 68.045 4.112 42.208 1.00 21.75 72 LEU B O 1
ATOM 3455 N N . THR B 1 73 ? 68.516 2.033 42.940 1.00 22.29 73 THR B N 1
ATOM 3456 C CA . THR B 1 73 ? 68.908 1.531 41.630 1.00 17.89 73 THR B CA 1
ATOM 3457 C C . THR B 1 73 ? 67.868 0.538 41.146 1.00 19.37 73 THR B C 1
ATOM 3458 O O . THR B 1 73 ? 67.026 0.084 41.926 1.00 20.25 73 THR B O 1
ATOM 3462 N N . ASN B 1 74 ? 67.931 0.166 39.870 1.00 19.37 74 ASN B N 1
ATOM 3463 C CA . ASN B 1 74 ? 66.924 -0.749 39.351 1.00 19.50 74 ASN B CA 1
ATOM 3464 C C . ASN B 1 74 ? 67.042 -2.208 39.801 1.00 18.83 74 ASN B C 1
ATOM 3465 O O . ASN B 1 74 ? 66.071 -2.957 39.712 1.00 22.01 74 ASN B O 1
ATOM 3470 N N . THR B 1 75 ? 68.213 -2.616 40.289 1.00 19.85 75 THR B N 1
ATOM 3471 C CA . THR B 1 75 ? 68.390 -3.970 40.823 1.00 20.39 75 THR B CA 1
ATOM 3472 C C . THR B 1 75 ? 69.454 -3.932 41.912 1.00 18.93 75 THR B C 1
ATOM 3473 O O . THR B 1 75 ? 70.171 -2.944 42.059 1.00 18.34 75 THR B O 1
ATOM 3477 N N . GLY B 1 76 ? 69.531 -5.006 42.691 1.00 19.14 76 GLY B N 1
ATOM 3478 C CA . GLY B 1 76 ? 70.544 -5.086 43.727 1.00 18.30 76 GLY B CA 1
ATOM 3479 C C . GLY B 1 76 ? 71.901 -5.174 43.052 1.00 17.75 76 GLY B C 1
ATOM 3480 O O . GLY B 1 76 ? 72.856 -4.547 43.498 1.00 19.89 76 GLY B O 1
ATOM 3481 N N . MET B 1 77 ? 71.978 -5.925 41.951 1.00 22.59 77 MET B N 1
ATOM 3482 C CA . MET B 1 77 ? 73.226 -6.081 41.197 1.00 20.35 77 MET B CA 1
ATOM 3483 C C . MET B 1 77 ? 73.732 -4.750 40.648 1.00 16.03 77 MET B C 1
ATOM 3484 O O . MET B 1 77 ? 74.935 -4.492 40.670 1.00 19.48 77 MET B O 1
ATOM 3489 N N . SER B 1 78 ? 72.835 -3.886 40.169 1.00 18.16 78 SER B N 1
ATOM 3490 C CA . SER B 1 78 ? 73.292 -2.595 39.654 1.00 20.98 78 SER B CA 1
ATOM 3491 C C . SER B 1 78 ? 73.703 -1.630 40.776 1.00 22.72 78 SER B C 1
ATOM 3492 O O . SER B 1 78 ? 74.418 -0.657 40.538 1.00 21.27 78 SER B O 1
ATOM 3495 N N . ALA B 1 79 ? 73.247 -1.888 42.002 1.00 22.01 79 ALA B N 1
ATOM 3496 C CA . ALA B 1 79 ? 73.659 -1.057 43.128 1.00 19.07 79 ALA B CA 1
ATOM 3497 C C . ALA B 1 79 ? 75.120 -1.466 43.378 1.00 20.04 79 ALA B C 1
ATOM 3498 O O . ALA B 1 79 ? 75.975 -0.631 43.642 1.00 20.40 79 ALA B O 1
ATOM 3500 N N . ILE B 1 80 ? 75.389 -2.768 43.269 1.00 18.59 80 ILE B N 1
ATOM 3501 C CA . ILE B 1 80 ? 76.729 -3.308 43.460 1.00 18.43 80 ILE B CA 1
ATOM 3502 C C . ILE B 1 80 ? 77.615 -2.852 42.320 1.00 20.97 80 ILE B C 1
ATOM 3503 O O . ILE B 1 80 ? 78.783 -2.493 42.532 1.00 22.19 80 ILE B O 1
ATOM 3508 N N . HIS B 1 81 ? 77.058 -2.855 41.108 1.00 19.53 81 HIS B N 1
ATOM 3509 C CA . HIS B 1 81 ? 77.802 -2.400 39.937 1.00 16.60 81 HIS B CA 1
ATOM 3510 C C . HIS B 1 81 ? 78.054 -0.891 40.060 1.00 18.23 81 HIS B C 1
ATOM 3511 O O . HIS B 1 81 ? 79.124 -0.407 39.692 1.00 20.56 81 HIS B O 1
ATOM 3518 N N . LEU B 1 82 ? 77.086 -0.145 40.591 1.00 18.72 82 LEU B N 1
ATOM 3519 C CA . LEU B 1 82 ? 77.257 1.305 40.752 1.00 18.35 82 LEU B CA 1
ATOM 3520 C C . LEU B 1 82 ? 78.426 1.633 41.683 1.00 20.98 82 LEU B C 1
ATOM 3521 O O . LEU B 1 82 ? 79.251 2.499 41.388 1.00 20.91 82 LEU B O 1
ATOM 3526 N N . VAL B 1 83 ? 78.478 0.943 42.816 1.00 21.71 83 VAL B N 1
ATOM 3527 C CA . VAL B 1 83 ? 79.525 1.192 43.787 1.00 23.67 83 VAL B CA 1
ATOM 3528 C C . VAL B 1 83 ? 80.889 0.865 43.214 1.00 24.67 83 VAL B C 1
ATOM 3529 O O . VAL B 1 83 ? 81.828 1.649 43.349 1.00 26.68 83 VAL B O 1
ATOM 3533 N N . THR B 1 84 ? 81.002 -0.288 42.568 1.00 24.69 84 THR B N 1
ATOM 3534 C CA . THR B 1 84 ? 82.285 -0.673 41.999 1.00 23.12 84 THR B CA 1
ATOM 3535 C C . THR B 1 84 ? 82.708 0.290 40.888 1.00 24.39 84 THR B C 1
ATOM 3536 O O . THR B 1 84 ? 83.886 0.603 40.737 1.00 26.79 84 THR B O 1
ATOM 3540 N N . THR B 1 85 ? 81.742 0.784 40.124 1.00 25.95 85 THR B N 1
ATOM 3541 C CA . THR B 1 85 ? 82.027 1.712 39.031 1.00 22.84 85 THR B CA 1
ATOM 3542 C C . THR B 1 85 ? 82.532 3.051 39.579 1.00 21.27 85 THR B C 1
ATOM 3543 O O . THR B 1 85 ? 83.409 3.678 39.003 1.00 22.99 85 THR B O 1
ATOM 3547 N N . VAL B 1 86 ? 81.980 3.472 40.708 1.00 24.68 86 VAL B N 1
ATOM 3548 C CA . VAL B 1 86 ? 82.363 4.730 41.331 1.00 23.92 86 VAL B CA 1
ATOM 3549 C C . VAL B 1 86 ? 83.734 4.688 42.023 1.00 23.52 86 VAL B C 1
ATOM 3550 O O . VAL B 1 86 ? 84.523 5.621 41.877 1.00 24.78 86 VAL B O 1
ATOM 3554 N N . PHE B 1 87 ? 84.024 3.609 42.755 1.00 21.38 87 PHE B N 1
ATOM 3555 C CA . PHE B 1 87 ? 85.289 3.516 43.505 1.00 21.46 87 PHE B CA 1
ATOM 3556 C C . PHE B 1 87 ? 86.417 2.696 42.913 1.00 27.88 87 PHE B C 1
ATOM 3557 O O . PHE B 1 87 ? 87.462 2.544 43.552 1.00 24.47 87 PHE B O 1
ATOM 3565 N N . LEU B 1 88 ? 86.217 2.167 41.708 1.00 27.14 88 LEU B N 1
ATOM 3566 C CA . LEU B 1 88 ? 87.251 1.360 41.054 1.00 27.92 88 LEU B CA 1
ATOM 3567 C C . LEU B 1 88 ? 87.403 1.694 39.578 1.00 29.35 88 LEU B C 1
ATOM 3568 O O . LEU B 1 88 ? 86.413 1.920 38.883 1.00 29.36 88 LEU B O 1
ATOM 3573 N N . LYS B 1 89 ? 88.649 1.736 39.114 1.00 29.88 89 LYS B N 1
ATOM 3574 C CA . LYS B 1 89 ? 88.948 1.965 37.706 1.00 27.50 89 LYS B CA 1
ATOM 3575 C C . LYS B 1 89 ? 90.103 1.031 37.403 1.00 27.84 89 LYS B C 1
ATOM 3576 O O . LYS B 1 89 ? 90.663 0.425 38.312 1.00 30.48 89 LYS B O 1
ATOM 3582 N N . PRO B 1 90 ? 90.460 0.876 36.129 1.00 27.30 90 PRO B N 1
ATOM 3583 C CA . PRO B 1 90 ? 91.566 -0.031 35.842 1.00 26.27 90 PRO B CA 1
ATOM 3584 C C . PRO B 1 90 ? 92.763 0.258 36.731 1.00 24.50 90 PRO B C 1
ATOM 3585 O O . PRO B 1 90 ? 93.152 1.419 36.910 1.00 23.39 90 PRO B O 1
ATOM 3589 N N . GLY B 1 91 ? 93.318 -0.808 37.300 1.00 24.23 91 GLY B N 1
ATOM 3590 C CA . GLY B 1 91 ? 94.464 -0.675 38.183 1.00 31.26 91 GLY B CA 1
ATOM 3591 C C . GLY B 1 91 ? 94.123 -0.817 39.661 1.00 36.37 91 GLY B C 1
ATOM 3592 O O . GLY B 1 91 ? 94.949 -1.292 40.447 1.00 31.67 91 GLY B O 1
ATOM 3593 N N . ASP B 1 92 ? 92.908 -0.415 40.038 1.00 30.14 92 ASP B N 1
ATOM 3594 C CA . ASP B 1 92 ? 92.459 -0.485 41.428 1.00 25.34 92 ASP B CA 1
ATOM 3595 C C . ASP B 1 92 ? 92.131 -1.889 41.864 1.00 25.78 92 ASP B C 1
ATOM 3596 O O . ASP B 1 92 ? 91.804 -2.747 41.046 1.00 28.46 92 ASP B O 1
ATOM 3601 N N . LEU B 1 93 ? 92.195 -2.107 43.171 1.00 25.94 93 LEU B N 1
ATOM 3602 C CA . LEU B 1 93 ? 91.914 -3.415 43.723 1.00 24.75 93 LEU B CA 1
ATOM 3603 C C . LEU B 1 93 ? 90.672 -3.387 44.585 1.00 27.58 93 LEU B C 1
ATOM 3604 O O . LEU B 1 93 ? 90.418 -2.418 45.304 1.00 26.26 93 LEU B O 1
ATOM 3609 N N . LEU B 1 94 ? 89.912 -4.468 44.503 1.00 27.23 94 LEU B N 1
ATOM 3610 C CA . LEU B 1 94 ? 88.710 -4.640 45.297 1.00 26.59 94 LEU B CA 1
ATOM 3611 C C . LEU B 1 94 ? 88.951 -5.906 46.104 1.00 26.29 94 LEU B C 1
ATOM 3612 O O . LEU B 1 94 ? 89.444 -6.902 45.557 1.00 24.35 94 LEU B O 1
ATOM 3617 N N . VAL B 1 95 ? 88.651 -5.864 47.402 1.00 22.98 95 VAL B N 1
ATOM 3618 C CA . VAL B 1 95 ? 88.773 -7.063 48.233 1.00 28.73 95 VAL B CA 1
ATOM 3619 C C . VAL B 1 95 ? 87.333 -7.405 48.617 1.00 25.54 95 VAL B C 1
ATOM 3620 O O . VAL B 1 95 ? 86.602 -6.550 49.113 1.00 26.90 95 VAL B O 1
ATOM 3624 N N . ALA B 1 96 ? 86.931 -8.649 48.379 1.00 22.97 96 ALA B N 1
ATOM 3625 C CA . ALA B 1 96 ? 85.568 -9.078 48.648 1.00 21.67 96 ALA B CA 1
ATOM 3626 C C . ALA B 1 96 ? 85.557 -10.404 49.374 1.00 24.77 96 ALA B C 1
ATOM 3627 O O . ALA B 1 96 ? 86.574 -11.086 49.427 1.00 22.31 96 ALA B O 1
ATOM 3629 N N . PRO B 1 97 ? 84.404 -10.786 49.955 1.00 28.16 97 PRO B N 1
ATOM 3630 C CA . PRO B 1 97 ? 84.295 -12.058 50.681 1.00 22.73 97 PRO B CA 1
ATOM 3631 C C . PRO B 1 97 ? 84.441 -13.283 49.796 1.00 25.78 97 PRO B C 1
ATOM 3632 O O . PRO B 1 97 ? 83.871 -13.370 48.714 1.00 24.31 97 PRO B O 1
ATOM 3636 N N . HIS B 1 98 ? 85.210 -14.241 50.279 1.00 26.28 98 HIS B N 1
ATOM 3637 C CA . HIS B 1 98 ? 85.421 -15.466 49.548 1.00 28.06 98 HIS B CA 1
ATOM 3638 C C . HIS B 1 98 ? 84.088 -16.188 49.358 1.00 28.71 98 HIS B C 1
ATOM 3639 O O . HIS B 1 98 ? 83.929 -16.961 48.416 1.00 37.45 98 HIS B O 1
ATOM 3646 N N . ASP B 1 99 ? 83.126 -15.926 50.245 1.00 26.48 99 ASP B N 1
ATOM 3647 C CA . ASP B 1 99 ? 81.809 -16.589 50.177 1.00 27.94 99 ASP B CA 1
ATOM 3648 C C . ASP B 1 99 ? 80.618 -15.665 49.856 1.00 25.74 99 ASP B C 1
ATOM 3649 O O . ASP B 1 99 ? 79.458 -15.996 50.147 1.00 25.26 99 ASP B O 1
ATOM 3654 N N . CYS B 1 100 ? 80.909 -14.525 49.237 1.00 22.86 100 CYS B N 1
ATOM 3655 C CA . CYS B 1 100 ? 79.883 -13.551 48.886 1.00 24.27 100 CYS B CA 1
ATOM 3656 C C . CYS B 1 100 ? 78.830 -14.051 47.890 1.00 29.23 100 CYS B C 1
ATOM 3657 O O . CYS B 1 100 ? 78.968 -15.117 47.275 1.00 31.77 100 CYS B O 1
ATOM 3660 N N . TYR B 1 101 ? 77.766 -13.267 47.747 1.00 27.57 101 TYR B N 1
ATOM 3661 C CA . TYR B 1 101 ? 76.679 -13.586 46.820 1.00 28.41 101 TYR B CA 1
ATOM 3662 C C . TYR B 1 101 ? 77.215 -14.034 45.448 1.00 24.21 101 TYR B C 1
ATOM 3663 O O . TYR B 1 101 ? 78.141 -13.423 44.902 1.00 23.20 101 TYR B O 1
ATOM 3672 N N . GLY B 1 102 ? 76.617 -15.084 44.892 1.00 21.89 102 GLY B N 1
ATOM 3673 C CA . GLY B 1 102 ? 77.036 -15.579 43.587 1.00 21.93 102 GLY B CA 1
ATOM 3674 C C . GLY B 1 102 ? 77.021 -14.546 42.454 1.00 26.82 102 GLY B C 1
ATOM 3675 O O . GLY B 1 102 ? 77.888 -14.575 41.581 1.00 24.39 102 GLY B O 1
ATOM 3676 N N . GLY B 1 103 ? 76.038 -13.642 42.458 1.00 24.56 103 GLY B N 1
ATOM 3677 C CA . GLY B 1 103 ? 75.962 -12.627 41.425 1.00 18.93 103 GLY B CA 1
ATOM 3678 C C . GLY B 1 103 ? 77.080 -11.621 41.603 1.00 21.23 103 GLY B C 1
ATOM 3679 O O . GLY B 1 103 ? 77.613 -11.084 40.636 1.00 17.89 103 GLY B O 1
ATOM 3680 N N . SER B 1 104 ? 77.445 -11.357 42.852 1.00 22.16 104 SER B N 1
ATOM 3681 C CA . SER B 1 104 ? 78.514 -10.415 43.113 1.00 19.63 104 SER B CA 1
ATOM 3682 C C . SER B 1 104 ? 79.805 -11.058 42.639 1.00 22.01 104 SER B C 1
ATOM 3683 O O . SER B 1 104 ? 80.614 -10.427 41.947 1.00 22.07 104 SER B O 1
ATOM 3686 N N . TYR B 1 105 ? 80.000 -12.321 42.996 1.00 20.06 105 TYR B N 1
ATOM 3687 C CA . TYR B 1 105 ? 81.210 -13.012 42.564 1.00 24.26 105 TYR B CA 1
ATOM 3688 C C . TYR B 1 105 ? 81.363 -12.985 41.038 1.00 27.59 105 TYR B C 1
ATOM 3689 O O . TYR B 1 105 ? 82.417 -12.595 40.504 1.00 25.80 105 TYR B O 1
ATOM 3698 N N . ARG B 1 106 ? 80.304 -13.408 40.344 1.00 23.74 106 ARG B N 1
ATOM 3699 C CA . ARG B 1 106 ? 80.296 -13.454 38.882 1.00 21.27 106 ARG B CA 1
ATOM 3700 C C . ARG B 1 106 ? 80.560 -12.084 38.277 1.00 21.89 106 ARG B C 1
ATOM 3701 O O . ARG B 1 106 ? 81.308 -11.968 37.304 1.00 22.88 106 ARG B O 1
ATOM 3709 N N . LEU B 1 107 ? 79.970 -11.041 38.852 1.00 18.56 107 LEU B N 1
ATOM 3710 C CA . LEU B 1 107 ? 80.200 -9.705 38.323 1.00 17.80 107 LEU B CA 1
ATOM 3711 C C . LEU B 1 107 ? 81.658 -9.292 38.465 1.00 20.95 107 LEU B C 1
ATOM 3712 O O . LEU B 1 107 ? 82.274 -8.857 37.498 1.00 22.21 107 LEU B O 1
ATOM 3717 N N . PHE B 1 108 ? 82.216 -9.425 39.663 1.00 21.50 108 PHE B N 1
ATOM 3718 C CA . PHE B 1 108 ? 83.597 -9.014 39.879 1.00 21.16 108 PHE B CA 1
ATOM 3719 C C . PHE B 1 108 ? 84.541 -9.811 39.007 1.00 18.52 108 PHE B C 1
ATOM 3720 O O . PHE B 1 108 ? 85.431 -9.252 38.358 1.00 23.06 108 PHE B O 1
ATOM 3728 N N . ASP B 1 109 ? 84.342 -11.121 38.997 1.00 20.30 109 ASP B N 1
ATOM 3729 C CA . ASP B 1 109 ? 85.178 -12.005 38.200 1.00 22.59 109 ASP B CA 1
ATOM 3730 C C . ASP B 1 109 ? 85.132 -11.647 36.707 1.00 26.71 109 ASP B C 1
ATOM 3731 O O . ASP B 1 109 ? 86.172 -11.541 36.050 1.00 23.01 109 ASP B O 1
ATOM 3736 N N . SER B 1 110 ? 83.924 -11.448 36.185 1.00 23.24 110 SER B N 1
ATOM 3737 C CA . SER B 1 110 ? 83.741 -11.121 34.776 1.00 23.78 110 SER B CA 1
ATOM 3738 C C . SER B 1 110 ? 84.407 -9.814 34.330 1.00 21.54 110 SER B C 1
ATOM 3739 O O . SER B 1 110 ? 84.870 -9.706 33.191 1.00 24.37 110 SER B O 1
ATOM 3742 N N . LEU B 1 111 ? 84.475 -8.814 35.198 1.00 19.67 111 LEU B N 1
ATOM 3743 C CA . LEU B 1 111 ? 85.111 -7.573 34.781 1.00 19.79 111 LEU B CA 1
ATOM 3744 C C . LEU B 1 111 ? 86.601 -7.598 35.118 1.00 20.29 111 LEU B C 1
ATOM 3745 O O . LEU B 1 111 ? 87.422 -6.997 34.426 1.00 21.88 111 LEU B O 1
ATOM 3750 N N . ALA B 1 112 ? 86.957 -8.290 36.189 1.00 24.39 112 ALA B N 1
ATOM 3751 C CA . ALA B 1 112 ? 88.366 -8.392 36.550 1.00 30.47 112 ALA B CA 1
ATOM 3752 C C . ALA B 1 112 ? 89.061 -9.083 35.367 1.00 26.91 112 ALA B C 1
ATOM 3753 O O . ALA B 1 112 ? 90.129 -8.653 34.930 1.00 26.56 112 ALA B O 1
ATOM 3755 N N . LYS B 1 113 ? 88.423 -10.139 34.855 1.00 25.85 113 LYS B N 1
ATOM 3756 C CA . LYS B 1 113 ? 88.915 -10.926 33.713 1.00 25.60 113 LYS B CA 1
ATOM 3757 C C . LYS B 1 113 ? 89.193 -10.049 32.501 1.00 26.23 113 LYS B C 1
ATOM 3758 O O . LYS B 1 113 ? 89.966 -10.430 31.625 1.00 28.36 113 LYS B O 1
ATOM 3764 N N . ARG B 1 114 ? 88.539 -8.894 32.436 1.00 22.00 114 ARG B N 1
ATOM 3765 C CA . ARG B 1 114 ? 88.711 -7.976 31.314 1.00 22.31 114 ARG B CA 1
ATOM 3766 C C . ARG B 1 114 ? 89.656 -6.821 31.629 1.00 22.11 114 ARG B C 1
ATOM 3767 O O . ARG B 1 114 ? 89.851 -5.935 30.800 1.00 22.74 114 ARG B O 1
ATOM 3775 N N . GLY B 1 115 ? 90.223 -6.834 32.835 1.00 22.21 115 GLY B N 1
ATOM 3776 C CA . GLY B 1 115 ? 91.152 -5.797 33.247 1.00 20.63 115 GLY B CA 1
ATOM 3777 C C . GLY B 1 115 ? 90.496 -4.513 33.723 1.00 24.75 115 GLY B C 1
ATOM 3778 O O . GLY B 1 115 ? 91.151 -3.474 33.849 1.00 24.42 115 GLY B O 1
ATOM 3779 N N . CYS B 1 116 ? 89.203 -4.570 34.008 1.00 22.62 116 CYS B N 1
ATOM 3780 C CA . CYS B 1 116 ? 88.486 -3.376 34.448 1.00 23.64 116 CYS B CA 1
ATOM 3781 C C . CYS B 1 116 ? 88.969 -2.914 35.826 1.00 23.97 116 CYS B C 1
ATOM 3782 O O . CYS B 1 116 ? 89.031 -1.710 36.117 1.00 27.85 116 CYS B O 1
ATOM 3785 N N . TYR B 1 117 ? 89.304 -3.888 36.663 1.00 22.48 117 TYR B N 1
ATOM 3786 C CA . TYR B 1 117 ? 89.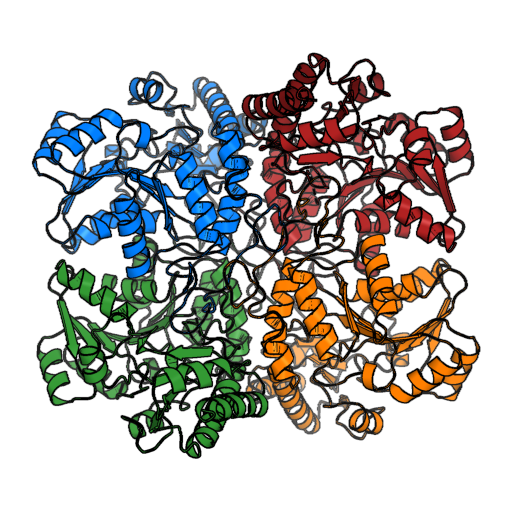849 -3.656 37.993 1.00 21.87 117 TYR B CA 1
ATOM 3787 C C . TYR B 1 117 ? 90.320 -5.022 38.472 1.00 24.53 117 TYR B C 1
ATOM 3788 O O . TYR B 1 117 ? 90.034 -6.037 37.824 1.00 26.63 117 TYR B O 1
ATOM 3797 N N . ARG B 1 118 ? 91.066 -5.047 39.578 1.00 24.34 118 ARG B N 1
ATOM 3798 C CA . ARG B 1 118 ? 91.545 -6.302 40.162 1.00 24.38 118 ARG B CA 1
ATOM 3799 C C . ARG B 1 118 ? 90.632 -6.660 41.324 1.00 18.18 118 ARG B C 1
ATOM 3800 O O . ARG B 1 118 ? 90.113 -5.781 42.011 1.00 20.61 118 ARG B O 1
ATOM 3808 N N . VAL B 1 119 ? 90.426 -7.949 41.543 1.00 21.97 119 VAL B N 1
ATOM 3809 C CA . VAL B 1 119 ? 89.604 -8.393 42.659 1.00 24.77 119 VAL B CA 1
ATOM 3810 C C . VAL B 1 119 ? 90.362 -9.447 43.444 1.00 28.42 119 VAL B C 1
ATOM 3811 O O . VAL B 1 119 ? 91.097 -10.254 42.880 1.00 26.33 119 VAL B O 1
ATOM 3815 N N . LEU B 1 120 ? 90.177 -9.425 44.754 1.00 29.68 120 LEU B N 1
ATOM 3816 C CA . LEU B 1 120 ? 90.833 -10.368 45.637 1.00 29.64 120 LEU B CA 1
ATOM 3817 C C . LEU B 1 120 ? 89.765 -10.916 46.543 1.00 26.35 120 LEU B C 1
ATOM 3818 O O . LEU B 1 120 ? 89.153 -10.155 47.280 1.00 29.96 120 LEU B O 1
ATOM 3823 N N . PHE B 1 121 ? 89.525 -12.221 46.484 1.00 22.39 121 PHE B N 1
ATOM 3824 C CA . PHE B 1 121 ? 88.524 -12.848 47.343 1.00 28.25 121 PHE B CA 1
ATOM 3825 C C . PHE B 1 121 ? 89.236 -13.406 48.598 1.00 34.84 121 PHE B C 1
ATOM 3826 O O . PHE B 1 121 ? 90.120 -14.267 48.500 1.00 33.20 121 PHE B O 1
ATOM 3834 N N . VAL B 1 122 ? 88.852 -12.896 49.769 1.00 33.58 122 VAL B N 1
ATOM 3835 C CA . VAL B 1 122 ? 89.470 -13.292 51.036 1.00 34.08 122 VAL B CA 1
ATOM 3836 C C . VAL B 1 122 ? 88.474 -13.744 52.084 1.00 33.12 122 VAL B C 1
ATOM 3837 O O . VAL B 1 122 ? 87.315 -13.344 52.069 1.00 26.65 122 VAL B O 1
ATOM 3841 N N . ASP B 1 123 ? 88.933 -14.592 52.997 1.00 34.63 123 ASP B N 1
ATOM 3842 C CA . ASP B 1 123 ? 88.078 -15.017 54.089 1.00 34.17 123 ASP B CA 1
ATOM 3843 C C . ASP B 1 123 ? 88.331 -13.933 55.115 1.00 36.16 123 ASP B C 1
ATOM 3844 O O . ASP B 1 123 ? 89.359 -13.924 55.794 1.00 34.34 123 ASP B O 1
ATOM 3849 N N . GLN B 1 124 ? 87.397 -12.996 55.194 1.00 34.45 124 GLN B N 1
ATOM 3850 C CA . GLN B 1 124 ? 87.508 -11.878 56.108 1.00 33.71 124 GLN B CA 1
ATOM 3851 C C . GLN B 1 124 ? 87.354 -12.318 57.567 1.00 30.09 124 GLN B C 1
ATOM 3852 O O . GLN B 1 124 ? 87.450 -11.511 58.481 1.00 30.73 124 GLN B O 1
ATOM 3858 N N . GLY B 1 125 ? 87.111 -13.610 57.764 1.00 36.35 125 GLY B N 1
ATOM 3859 C CA . GLY B 1 125 ? 87.004 -14.153 59.105 1.00 42.44 125 GLY B CA 1
ATOM 3860 C C . GLY B 1 125 ? 88.410 -14.520 59.576 1.00 51.60 125 GLY B C 1
ATOM 3861 O O . GLY B 1 125 ? 88.641 -14.813 60.752 1.00 55.11 125 GLY B O 1
ATOM 3862 N N . ASP B 1 126 ? 89.354 -14.499 58.637 1.00 50.64 126 ASP B N 1
ATOM 3863 C CA . ASP B 1 126 ? 90.752 -14.818 58.903 1.00 41.23 126 ASP B CA 1
ATOM 3864 C C . ASP B 1 126 ? 91.525 -13.513 58.922 1.00 39.39 126 ASP B C 1
ATOM 3865 O O . ASP B 1 126 ? 91.801 -12.946 57.874 1.00 37.38 126 ASP B O 1
ATOM 3870 N N . GLU B 1 127 ? 91.886 -13.054 60.119 1.00 42.12 127 GLU B N 1
ATOM 3871 C CA . GLU B 1 127 ? 92.589 -11.785 60.300 1.00 41.24 127 GLU B CA 1
ATOM 3872 C C . GLU B 1 127 ? 93.915 -11.607 59.579 1.00 36.23 127 GLU B C 1
ATOM 3873 O O . GLU B 1 127 ? 94.224 -10.509 59.111 1.00 34.27 127 GLU B O 1
ATOM 3879 N N . GLN B 1 128 ? 94.721 -12.658 59.512 1.00 36.31 128 GLN B N 1
ATOM 3880 C CA . GLN B 1 128 ? 95.993 -12.514 58.825 1.00 43.20 128 GLN B CA 1
ATOM 3881 C C . GLN B 1 128 ? 95.737 -12.438 57.334 1.00 36.96 128 GLN B C 1
ATOM 3882 O O . GLN B 1 128 ? 96.308 -11.591 56.648 1.00 37.69 128 GLN B O 1
ATOM 3888 N N . ALA B 1 129 ? 94.867 -13.319 56.843 1.00 33.92 129 ALA B N 1
ATOM 3889 C CA . ALA B 1 129 ? 94.498 -13.318 55.430 1.00 33.40 129 ALA B CA 1
ATOM 3890 C C . ALA B 1 129 ? 93.910 -11.936 55.148 1.00 32.74 129 ALA B C 1
ATOM 3891 O O . ALA B 1 129 ? 94.352 -11.226 54.251 1.00 33.79 129 ALA B O 1
ATOM 3893 N N . LEU B 1 130 ? 92.921 -11.552 55.944 1.00 31.35 130 LEU B N 1
ATOM 3894 C CA . LEU B 1 130 ? 92.286 -10.254 55.792 1.00 32.69 130 LEU B CA 1
ATOM 3895 C C . LEU B 1 130 ? 93.339 -9.152 55.771 1.00 32.34 130 LEU B C 1
ATOM 3896 O O . LEU B 1 130 ? 93.326 -8.283 54.893 1.00 30.35 130 LEU B O 1
ATOM 3901 N N . ARG B 1 131 ? 94.256 -9.200 56.737 1.00 33.42 131 ARG B N 1
ATOM 3902 C CA . ARG B 1 131 ? 95.306 -8.197 56.841 1.00 27.75 131 ARG B CA 1
ATOM 3903 C C . ARG B 1 131 ? 96.218 -8.197 55.620 1.00 29.77 131 ARG B C 1
ATOM 3904 O O . ARG B 1 131 ? 96.586 -7.136 55.112 1.00 30.67 131 ARG B O 1
ATOM 3912 N N . ALA B 1 132 ? 96.580 -9.384 55.144 1.00 26.89 132 ALA B N 1
ATOM 3913 C CA . ALA B 1 132 ? 97.442 -9.503 53.971 1.00 26.62 132 ALA B CA 1
ATOM 3914 C C . ALA B 1 132 ? 96.784 -8.838 52.760 1.00 27.74 132 ALA B C 1
ATOM 3915 O O . ALA B 1 132 ? 97.411 -8.070 52.040 1.00 28.66 132 ALA B O 1
ATOM 3917 N N . ALA B 1 133 ? 95.508 -9.140 52.545 1.00 34.06 133 ALA B N 1
ATOM 3918 C CA . ALA B 1 133 ? 94.756 -8.570 51.425 1.00 35.45 133 ALA B CA 1
ATOM 3919 C C . ALA B 1 133 ? 94.684 -7.054 51.541 1.00 32.72 133 ALA B C 1
ATOM 3920 O O . ALA B 1 133 ? 94.790 -6.344 50.544 1.00 36.10 133 ALA B O 1
ATOM 3922 N N . LEU B 1 134 ? 94.512 -6.556 52.762 1.00 31.42 134 LEU B N 1
ATOM 3923 C CA . LEU B 1 134 ? 94.421 -5.118 52.973 1.00 25.96 134 LEU B CA 1
ATOM 3924 C C . LEU B 1 134 ? 95.746 -4.398 52.735 1.00 27.91 134 LEU B C 1
ATOM 3925 O O . LEU B 1 134 ? 95.776 -3.189 52.461 1.00 27.28 134 LEU B O 1
ATOM 3930 N N . ALA B 1 135 ? 96.838 -5.151 52.836 1.00 32.25 135 ALA B N 1
ATOM 3931 C CA . ALA B 1 135 ? 98.173 -4.608 52.618 1.00 35.36 135 ALA B CA 1
ATOM 3932 C C . ALA B 1 135 ? 98.383 -4.283 51.138 1.00 32.57 135 ALA B C 1
ATOM 3933 O O . ALA B 1 135 ? 99.230 -3.455 50.791 1.00 34.31 135 ALA B O 1
ATOM 3935 N N . GLU B 1 136 ? 97.603 -4.928 50.270 1.00 34.21 136 GLU B N 1
ATOM 3936 C CA . GLU B 1 136 ? 97.678 -4.679 48.826 1.00 30.36 136 GLU B CA 1
ATOM 3937 C C . GLU B 1 136 ? 97.059 -3.325 48.531 1.00 34.56 136 GLU B C 1
ATOM 3938 O O . GLU B 1 136 ? 97.025 -2.884 47.389 1.00 38.68 136 GLU B O 1
ATOM 3944 N N . LYS B 1 137 ? 96.536 -2.682 49.569 1.00 36.22 137 LYS B N 1
ATOM 3945 C CA . LYS B 1 137 ? 95.933 -1.359 49.443 1.00 35.20 137 LYS B CA 1
ATOM 3946 C C . LYS B 1 137 ? 94.707 -1.274 48.527 1.00 36.94 137 LYS B C 1
ATOM 3947 O O . LYS B 1 137 ? 94.713 -0.555 47.513 1.00 27.85 137 LYS B O 1
ATOM 3953 N N . PRO B 1 138 ? 93.644 -2.023 48.866 1.00 31.70 138 PRO B N 1
ATOM 3954 C CA . PRO B 1 138 ? 92.417 -1.996 48.058 1.00 31.15 138 PRO B CA 1
ATOM 3955 C C . PRO B 1 138 ? 91.774 -0.603 48.133 1.00 37.14 138 PRO B C 1
ATOM 3956 O O . PRO B 1 138 ? 91.975 0.131 49.110 1.00 36.36 138 PRO B O 1
ATOM 3960 N N . LYS B 1 139 ? 91.020 -0.230 47.101 1.00 30.88 139 LYS B N 1
ATOM 3961 C CA . LYS B 1 139 ? 90.346 1.068 47.090 1.00 28.81 139 LYS B CA 1
ATOM 3962 C C . LYS B 1 139 ? 88.932 0.867 47.658 1.00 24.94 139 LYS B C 1
ATOM 3963 O O . LYS B 1 139 ? 88.257 1.808 48.069 1.00 26.15 139 LYS B O 1
ATOM 3969 N N . LEU B 1 140 ? 88.499 -0.385 47.683 1.00 23.46 140 LEU B N 1
ATOM 3970 C CA . LEU B 1 140 ? 87.168 -0.712 48.150 1.00 22.68 140 LEU B CA 1
ATOM 3971 C C . LEU B 1 140 ? 87.150 -2.139 48.685 1.00 25.64 140 LEU B C 1
ATOM 3972 O O . LEU B 1 140 ? 87.771 -3.034 48.109 1.00 26.96 140 LEU B O 1
ATOM 3977 N N . VAL B 1 141 ? 86.444 -2.334 49.798 1.00 24.99 141 VAL B N 1
ATOM 3978 C CA . VAL B 1 141 ? 86.309 -3.637 50.434 1.00 24.29 141 VAL B CA 1
ATOM 3979 C C . VAL B 1 141 ? 84.822 -3.906 50.590 1.00 26.29 141 VAL B C 1
ATOM 3980 O O . VAL B 1 141 ? 84.089 -3.049 51.061 1.00 28.47 141 VAL B O 1
ATOM 3984 N N . LEU B 1 142 ? 84.373 -5.083 50.176 1.00 24.54 142 LEU B N 1
ATOM 3985 C CA . LEU B 1 142 ? 82.973 -5.434 50.318 1.00 23.42 142 LEU B CA 1
ATOM 3986 C C . LEU B 1 142 ? 82.851 -6.481 51.416 1.00 27.55 142 LEU B C 1
ATOM 3987 O O . LEU B 1 142 ? 83.604 -7.464 51.442 1.00 26.51 142 LEU B O 1
ATOM 3992 N N . VAL B 1 143 ? 81.903 -6.253 52.324 1.00 24.56 143 VAL B N 1
ATOM 3993 C CA . VAL B 1 143 ? 81.625 -7.173 53.417 1.00 26.76 143 VAL B CA 1
ATOM 3994 C C . VAL B 1 143 ? 80.183 -7.641 53.243 1.00 24.04 143 VAL B C 1
ATOM 3995 O O . VAL B 1 143 ? 79.321 -6.857 52.851 1.00 26.65 143 VAL B O 1
ATOM 3999 N N . GLU B 1 144 ? 79.924 -8.913 53.512 1.00 20.57 144 GLU B N 1
ATOM 4000 C CA . GLU B 1 144 ? 78.583 -9.448 53.368 1.00 21.87 144 GLU B CA 1
ATOM 4001 C C . GLU B 1 144 ? 78.358 -10.437 54.496 1.00 28.15 144 GLU B C 1
ATOM 4002 O O . GLU B 1 144 ? 78.882 -11.549 54.462 1.00 31.89 144 GLU B O 1
ATOM 4008 N N . SER B 1 145 ? 77.574 -10.028 55.494 1.00 27.63 145 SER B N 1
ATOM 4009 C CA . SER B 1 145 ? 77.299 -10.863 56.660 1.00 29.42 145 SER B CA 1
ATOM 4010 C C . SER B 1 145 ? 75.874 -10.689 57.155 1.00 27.60 145 SER B C 1
ATOM 4011 O O . SER B 1 145 ? 75.383 -9.560 57.235 1.00 29.41 145 SER B O 1
ATOM 4014 N N . PRO B 1 146 ? 75.174 -11.806 57.441 1.00 26.87 146 PRO B N 1
ATOM 4015 C CA . PRO B 1 146 ? 75.677 -13.181 57.299 1.00 24.80 146 PRO B CA 1
ATOM 4016 C C . PRO B 1 146 ? 75.786 -13.588 55.819 1.00 29.48 146 PRO B C 1
ATOM 4017 O O . PRO B 1 146 ? 75.301 -12.880 54.925 1.00 27.31 146 PRO B O 1
ATOM 4021 N N . SER B 1 147 ? 76.398 -14.741 55.571 1.00 28.98 147 SER B N 1
ATOM 4022 C CA . SER B 1 147 ? 76.577 -15.242 54.216 1.00 27.65 147 SER B CA 1
ATOM 4023 C C . SER B 1 147 ? 75.576 -16.333 53.849 1.00 30.24 147 SER B C 1
ATOM 4024 O O . SER B 1 147 ? 74.962 -16.954 54.709 1.00 29.35 147 SER B O 1
ATOM 4027 N N . ASN B 1 148 ? 75.423 -16.554 52.550 1.00 30.59 148 ASN B N 1
ATOM 4028 C CA . ASN B 1 148 ? 74.500 -17.545 52.026 1.00 35.10 148 ASN B CA 1
ATOM 4029 C C . ASN B 1 148 ? 75.365 -18.660 51.452 1.00 37.74 148 ASN B C 1
ATOM 4030 O O . ASN B 1 148 ? 76.392 -18.389 50.825 1.00 46.06 148 ASN B O 1
ATOM 4035 N N . PRO B 1 149 ? 74.980 -19.932 51.670 1.00 35.01 149 PRO B N 1
ATOM 4036 C CA . PRO B 1 149 ? 73.808 -20.408 52.405 1.00 31.78 149 PRO B CA 1
ATOM 4037 C C . PRO B 1 149 ? 74.101 -20.917 53.820 1.00 33.17 149 PRO B C 1
ATOM 4038 O O . PRO B 1 149 ? 73.195 -21.400 54.501 1.00 32.31 149 PRO B O 1
ATOM 4042 N N . LEU B 1 150 ? 75.353 -20.804 54.258 1.00 35.74 150 LEU B N 1
ATOM 4043 C CA . LEU B 1 150 ? 75.761 -21.304 55.576 1.00 35.42 150 LEU B CA 1
ATOM 4044 C C . LEU B 1 150 ? 75.569 -20.303 56.709 1.00 35.63 150 LEU B C 1
ATOM 4045 O O . LEU B 1 150 ? 75.710 -20.636 57.890 1.00 34.08 150 LEU B O 1
ATOM 4050 N N . LEU B 1 151 ? 75.253 -19.071 56.345 1.00 31.76 151 LEU B N 1
ATOM 4051 C CA . LEU B 1 151 ? 74.997 -18.044 57.328 1.00 31.59 151 LEU B CA 1
ATOM 4052 C C . LEU B 1 151 ? 76.158 -17.669 58.230 1.00 34.77 151 LEU B C 1
ATOM 4053 O O . LEU B 1 151 ? 75.950 -17.149 59.322 1.00 35.13 151 LEU B O 1
ATOM 4058 N N . ARG B 1 152 ? 77.377 -17.914 57.761 1.00 29.43 152 ARG B N 1
ATOM 4059 C CA . ARG B 1 152 ? 78.578 -17.573 58.513 1.00 32.66 152 ARG B CA 1
ATOM 4060 C C . ARG B 1 152 ? 78.550 -16.068 58.749 1.00 29.54 152 ARG B C 1
ATOM 4061 O O . ARG B 1 152 ? 78.137 -15.327 57.864 1.00 32.12 152 ARG B O 1
ATOM 4069 N N . VAL B 1 153 ? 78.990 -15.613 59.923 1.00 24.18 153 VAL B N 1
ATOM 4070 C CA . VAL B 1 153 ? 79.004 -14.172 60.218 1.00 28.08 153 VAL B CA 1
ATOM 4071 C C . VAL B 1 153 ? 80.429 -13.709 60.508 1.00 27.12 153 VAL B C 1
ATOM 4072 O O . VAL B 1 153 ? 81.190 -14.435 61.132 1.00 30.51 153 VAL B O 1
ATOM 4076 N N . VAL B 1 154 ? 80.785 -12.512 60.045 1.00 27.94 154 VAL B N 1
ATOM 4077 C CA . VAL B 1 154 ? 82.111 -11.957 60.280 1.00 25.78 154 VAL B CA 1
ATOM 4078 C C . VAL B 1 154 ? 81.960 -10.611 60.962 1.00 28.60 154 VAL B C 1
ATOM 4079 O O . VAL B 1 154 ? 80.885 -10.013 60.967 1.00 30.33 154 VAL B O 1
ATOM 4083 N N . ASP B 1 155 ? 83.050 -10.123 61.522 1.00 27.92 155 ASP B N 1
ATOM 4084 C CA . ASP B 1 155 ? 83.018 -8.880 62.253 1.00 29.55 155 ASP B CA 1
ATOM 4085 C C . ASP B 1 155 ? 83.071 -7.607 61.432 1.00 26.93 155 ASP B C 1
ATOM 4086 O O . ASP B 1 155 ? 84.142 -7.087 61.125 1.00 24.41 155 ASP B O 1
ATOM 4091 N N . ILE B 1 156 ? 81.890 -7.079 61.128 1.00 28.75 156 ILE B N 1
ATOM 4092 C CA . ILE B 1 156 ? 81.764 -5.871 60.332 1.00 26.14 156 ILE B CA 1
ATOM 4093 C C . ILE B 1 156 ? 82.509 -4.661 60.879 1.00 26.52 156 ILE B C 1
ATOM 4094 O O . ILE B 1 156 ? 83.186 -3.956 60.138 1.00 26.94 156 ILE B O 1
ATOM 4099 N N . ALA B 1 157 ? 82.372 -4.397 62.171 1.00 29.57 157 ALA B N 1
ATOM 4100 C CA . ALA B 1 157 ? 83.047 -3.251 62.760 1.00 24.28 157 ALA B CA 1
ATOM 4101 C C . ALA B 1 157 ? 84.558 -3.390 62.638 1.00 22.15 157 ALA B C 1
ATOM 4102 O O . ALA B 1 157 ? 85.257 -2.421 62.356 1.00 24.18 157 ALA B O 1
ATOM 4104 N N . LYS B 1 158 ? 85.065 -4.598 62.843 1.00 20.73 158 LYS B N 1
ATOM 4105 C CA . LYS B 1 158 ? 86.506 -4.809 62.767 1.00 28.69 158 LYS B CA 1
ATOM 4106 C C . LYS B 1 158 ? 87.058 -4.610 61.355 1.00 30.85 158 LYS B C 1
ATOM 4107 O O . LYS B 1 158 ? 87.992 -3.821 61.141 1.00 25.85 158 LYS B O 1
ATOM 4113 N N . ILE B 1 159 ? 86.471 -5.333 60.398 1.00 30.18 159 ILE B N 1
ATOM 4114 C CA . ILE B 1 159 ? 86.867 -5.253 58.996 1.00 22.04 159 ILE B CA 1
ATOM 4115 C C . ILE B 1 159 ? 86.802 -3.804 58.510 1.00 24.23 159 ILE B C 1
ATOM 4116 O O . ILE B 1 159 ? 87.736 -3.317 57.880 1.00 26.33 159 ILE B O 1
ATOM 4121 N N . CYS B 1 160 ? 85.705 -3.109 58.812 1.00 25.74 160 CYS B N 1
ATOM 4122 C CA . CYS B 1 160 ? 85.545 -1.719 58.402 1.00 24.74 160 CYS B CA 1
ATOM 4123 C C . CYS B 1 160 ? 86.613 -0.869 59.061 1.00 26.60 160 CYS B C 1
ATOM 4124 O O . CYS B 1 160 ? 87.107 0.105 58.491 1.00 27.24 160 CYS B O 1
ATOM 4127 N N . HIS B 1 161 ? 86.957 -1.247 60.284 1.00 35.47 161 HIS B N 1
ATOM 4128 C CA . HIS B 1 161 ? 87.975 -0.539 61.031 1.00 32.37 161 HIS B CA 1
ATOM 4129 C C . HIS B 1 161 ? 89.311 -0.739 60.314 1.00 28.44 161 HIS B C 1
ATOM 4130 O O . HIS B 1 161 ? 89.985 0.231 59.960 1.00 26.69 161 HIS B O 1
ATOM 4137 N N . LEU B 1 162 ? 89.684 -1.996 60.083 1.00 25.69 162 LEU B N 1
ATOM 4138 C CA . LEU B 1 162 ? 90.939 -2.276 59.388 1.00 28.96 162 LEU B CA 1
ATOM 4139 C C . LEU B 1 162 ? 90.974 -1.671 57.977 1.00 32.83 162 LEU B C 1
ATOM 4140 O O . LEU B 1 162 ? 91.982 -1.088 57.574 1.00 37.70 162 LEU B O 1
ATOM 4145 N N . ALA B 1 163 ? 89.875 -1.782 57.233 1.00 31.47 163 ALA B N 1
ATOM 4146 C CA . ALA B 1 163 ? 89.823 -1.231 55.877 1.00 27.73 163 ALA B CA 1
ATOM 4147 C C . ALA B 1 163 ? 90.032 0.278 55.876 1.00 28.01 163 ALA B C 1
ATOM 4148 O O . ALA B 1 163 ? 90.720 0.820 55.009 1.00 26.47 163 ALA B O 1
ATOM 4150 N N . ARG B 1 164 ? 89.446 0.963 56.856 1.00 33.92 164 ARG B N 1
ATOM 4151 C CA . ARG B 1 164 ? 89.570 2.423 56.938 1.00 33.39 164 ARG B CA 1
ATOM 4152 C C . ARG B 1 164 ? 91.018 2.915 57.133 1.00 39.48 164 ARG B C 1
ATOM 4153 O O . ARG B 1 164 ? 91.417 3.954 56.590 1.00 34.00 164 ARG B O 1
ATOM 4161 N N . GLU B 1 165 ? 91.817 2.178 57.897 1.00 40.23 165 GLU B N 1
ATOM 4162 C CA . GLU B 1 165 ? 93.185 2.616 58.105 1.00 47.31 165 GLU B CA 1
ATOM 4163 C C . GLU B 1 165 ? 94.125 2.396 56.922 1.00 51.52 165 GLU B C 1
ATOM 4164 O O . GLU B 1 165 ? 95.240 2.927 56.934 1.00 54.58 165 GLU B O 1
ATOM 4170 N N . VAL B 1 166 ? 93.709 1.613 55.917 1.00 49.17 166 VAL B N 1
ATOM 4171 C CA . VAL B 1 166 ? 94.554 1.414 54.731 1.00 37.88 166 VAL B CA 1
ATOM 4172 C C . VAL B 1 166 ? 94.015 2.339 53.667 1.00 37.66 166 VAL B C 1
ATOM 4173 O O . VAL B 1 166 ? 94.533 2.389 52.557 1.00 39.36 166 VAL B O 1
ATOM 4177 N N . GLY B 1 167 ? 92.964 3.074 54.021 1.00 36.06 167 GLY B N 1
ATOM 4178 C CA . GLY B 1 167 ? 92.361 4.004 53.086 1.00 35.71 167 GLY B CA 1
ATOM 4179 C C . GLY B 1 167 ? 91.289 3.430 52.171 1.00 31.34 167 GLY B C 1
ATOM 4180 O O . GLY B 1 167 ? 90.875 4.094 51.223 1.00 33.74 167 GLY B O 1
ATOM 4181 N N . ALA B 1 168 ? 90.832 2.211 52.447 1.00 28.57 168 ALA B N 1
ATOM 4182 C CA . ALA B 1 168 ? 89.802 1.590 51.620 1.00 25.59 168 ALA B CA 1
ATOM 4183 C C . ALA B 1 168 ? 88.403 2.014 52.058 1.00 31.30 168 ALA B C 1
ATOM 4184 O O . ALA B 1 168 ? 88.138 2.177 53.250 1.00 36.01 168 ALA B O 1
ATOM 4186 N N . VAL B 1 169 ? 87.517 2.197 51.081 1.00 30.99 169 VAL B N 1
ATOM 4187 C CA . VAL B 1 169 ? 86.116 2.554 51.324 1.00 26.18 169 VAL B CA 1
ATOM 4188 C C . VAL B 1 169 ? 85.435 1.231 51.662 1.00 27.02 169 VAL B C 1
ATOM 4189 O O . VAL B 1 169 ? 85.696 0.233 51.007 1.00 30.89 169 VAL B O 1
ATOM 4193 N N . SER B 1 170 ? 84.576 1.193 52.676 1.00 26.97 170 SER B N 1
ATOM 4194 C CA . SER B 1 170 ? 83.916 -0.070 53.014 1.00 27.76 170 SER B CA 1
ATOM 4195 C C . SER B 1 170 ? 82.443 -0.073 52.613 1.00 26.14 170 SER B C 1
ATOM 4196 O O . SER B 1 170 ? 81.740 0.919 52.767 1.00 25.61 170 SER B O 1
ATOM 4199 N N . VAL B 1 171 ? 81.978 -1.190 52.083 1.00 21.48 171 VAL B N 1
ATOM 4200 C CA . VAL B 1 171 ? 80.594 -1.275 51.694 1.00 20.01 171 VAL B CA 1
ATOM 4201 C C . VAL B 1 171 ? 80.106 -2.594 52.245 1.00 24.27 171 VAL B C 1
ATOM 4202 O O . VAL B 1 171 ? 80.802 -3.606 52.158 1.00 26.48 171 VAL B O 1
ATOM 4206 N N . VAL B 1 172 ? 78.919 -2.577 52.843 1.00 23.51 172 VAL B N 1
ATOM 4207 C CA . VAL B 1 172 ? 78.356 -3.794 53.409 1.00 25.99 172 VAL B CA 1
ATOM 4208 C C . VAL B 1 172 ? 77.044 -4.151 52.725 1.00 21.56 172 VAL B C 1
ATOM 4209 O O . VAL B 1 172 ? 76.160 -3.318 52.606 1.00 25.93 172 VAL B O 1
ATOM 4213 N N . ASP B 1 173 ? 76.929 -5.387 52.261 1.00 23.20 173 ASP B N 1
ATOM 4214 C CA . ASP B 1 173 ? 75.694 -5.849 51.636 1.00 29.46 173 ASP B CA 1
ATOM 4215 C C . ASP B 1 173 ? 74.828 -6.375 52.794 1.00 28.45 173 ASP B C 1
ATOM 4216 O O . ASP B 1 173 ? 75.007 -7.512 53.260 1.00 23.54 173 ASP B O 1
ATOM 4221 N N . ASN B 1 174 ? 73.902 -5.533 53.250 1.00 23.99 174 ASN B N 1
ATOM 4222 C CA . ASN B 1 174 ? 73.015 -5.844 54.380 1.00 24.91 174 ASN B CA 1
ATOM 4223 C C . ASN B 1 174 ? 71.680 -6.451 53.970 1.00 25.84 174 ASN B C 1
ATOM 4224 O O . ASN B 1 174 ? 70.693 -6.316 54.686 1.00 26.63 174 ASN B O 1
ATOM 4229 N N . THR B 1 175 ? 71.651 -7.123 52.827 1.00 22.39 175 THR B N 1
ATOM 4230 C CA . THR B 1 175 ? 70.421 -7.726 52.312 1.00 24.80 175 THR B CA 1
ATOM 4231 C C . THR B 1 175 ? 69.803 -8.803 53.210 1.00 25.96 175 THR B C 1
ATOM 4232 O O . THR B 1 175 ? 68.602 -8.785 53.496 1.00 22.75 175 THR B O 1
ATOM 4236 N N . PHE B 1 176 ? 70.626 -9.742 53.657 1.00 25.49 176 PHE B N 1
ATOM 4237 C CA . PHE B 1 176 ? 70.143 -10.841 54.480 1.00 24.94 176 PHE B CA 1
ATOM 4238 C C . PHE B 1 176 ? 69.419 -10.507 55.781 1.00 24.95 176 PHE B C 1
ATOM 4239 O O . PHE B 1 176 ? 68.513 -11.234 56.168 1.00 28.13 176 PHE B O 1
ATOM 4247 N N . LEU B 1 177 ? 69.806 -9.426 56.454 1.00 25.18 177 LEU B N 1
ATOM 4248 C CA . LEU B 1 177 ? 69.170 -9.054 57.721 1.00 25.25 177 LEU B CA 1
ATOM 4249 C C . LEU B 1 177 ? 68.258 -7.825 57.614 1.00 30.01 177 LEU B C 1
ATOM 4250 O O . LEU B 1 177 ? 67.295 -7.698 58.367 1.00 28.89 177 LEU B O 1
ATOM 4255 N N . SER B 1 178 ? 68.563 -6.930 56.680 1.00 27.31 178 SER B N 1
ATOM 4256 C CA . SER B 1 178 ? 67.781 -5.717 56.496 1.00 26.17 178 SER B CA 1
ATOM 4257 C C . SER B 1 178 ? 68.107 -4.761 57.648 1.00 25.84 178 SER B C 1
ATOM 4258 O O . SER B 1 178 ? 68.669 -5.180 58.655 1.00 26.99 178 SER B O 1
ATOM 4261 N N . PRO B 1 179 ? 67.769 -3.464 57.513 1.00 24.54 179 PRO B N 1
ATOM 4262 C CA . PRO B 1 179 ? 68.042 -2.471 58.562 1.00 24.93 179 PRO B CA 1
ATOM 4263 C C . PRO B 1 179 ? 67.359 -2.759 59.894 1.00 22.14 179 PRO B C 1
ATOM 4264 O O . PRO B 1 179 ? 67.769 -2.257 60.931 1.00 25.38 179 PRO B O 1
ATOM 4268 N N . ALA B 1 180 ? 66.307 -3.564 59.848 1.00 26.37 180 ALA B N 1
ATOM 4269 C CA . ALA B 1 180 ? 65.552 -3.914 61.038 1.00 27.88 180 ALA B CA 1
ATOM 4270 C C . ALA B 1 180 ? 66.314 -4.847 61.971 1.00 30.53 180 ALA B C 1
ATOM 4271 O O . ALA B 1 180 ? 65.999 -4.924 63.159 1.00 31.63 180 ALA B O 1
ATOM 4273 N N . LEU B 1 181 ? 67.299 -5.566 61.439 1.00 29.08 181 LEU B N 1
ATOM 4274 C CA . LEU B 1 181 ? 68.079 -6.499 62.254 1.00 26.75 181 LEU B CA 1
ATOM 4275 C C . LEU B 1 181 ? 69.582 -6.249 62.296 1.00 28.23 181 LEU B C 1
ATOM 4276 O O . LEU B 1 181 ? 70.296 -6.978 62.969 1.00 30.50 181 LEU B O 1
ATOM 4281 N N . GLN B 1 182 ? 70.060 -5.229 61.584 1.00 27.56 182 GLN B N 1
ATOM 4282 C CA . GLN B 1 182 ? 71.488 -4.895 61.555 1.00 26.03 182 GLN B CA 1
ATOM 4283 C C . GLN B 1 182 ? 71.713 -3.555 60.872 1.00 25.89 182 GLN B C 1
ATOM 4284 O O . GLN B 1 182 ? 71.090 -3.257 59.849 1.00 26.73 182 GLN B O 1
ATOM 4290 N N . ASN B 1 183 ? 72.607 -2.742 61.425 1.00 24.41 183 ASN B N 1
ATOM 4291 C CA . ASN B 1 183 ? 72.892 -1.438 60.828 1.00 31.02 183 ASN B CA 1
ATOM 4292 C C . ASN B 1 183 ? 74.390 -1.170 60.623 1.00 33.05 183 ASN B C 1
ATOM 4293 O O . ASN B 1 183 ? 75.043 -0.491 61.417 1.00 30.24 183 ASN B O 1
ATOM 4298 N N . PRO B 1 184 ? 74.951 -1.720 59.533 1.00 33.58 184 PRO B N 1
ATOM 4299 C CA . PRO B 1 184 ? 76.368 -1.553 59.204 1.00 31.09 184 PRO B CA 1
ATOM 4300 C C . PRO B 1 184 ? 76.936 -0.135 59.285 1.00 24.50 184 PRO B C 1
ATOM 4301 O O . PRO B 1 184 ? 78.098 0.038 59.647 1.00 30.36 184 PRO B O 1
ATOM 4305 N N . LEU B 1 185 ? 76.153 0.886 58.957 1.00 22.91 185 LEU B N 1
ATOM 4306 C CA . LEU B 1 185 ? 76.688 2.247 59.022 1.00 26.91 185 LEU B CA 1
ATOM 4307 C C . LEU B 1 185 ? 77.100 2.565 60.463 1.00 35.31 185 LEU B C 1
ATOM 4308 O O . LEU B 1 185 ? 78.071 3.296 60.698 1.00 36.52 185 LEU B O 1
ATOM 4313 N N . ALA B 1 186 ? 76.353 2.010 61.419 1.00 39.53 186 ALA B N 1
ATOM 4314 C CA . ALA B 1 186 ? 76.632 2.219 62.841 1.00 41.33 186 ALA B CA 1
ATOM 4315 C C . ALA B 1 186 ? 77.835 1.381 63.259 1.00 43.18 186 ALA B C 1
ATOM 4316 O O . ALA B 1 186 ? 78.556 1.745 64.186 1.00 41.61 186 ALA B O 1
ATOM 4318 N N . LEU B 1 187 ? 78.042 0.261 62.565 1.00 38.15 187 LEU B N 1
ATOM 4319 C CA . LEU B 1 187 ? 79.159 -0.631 62.840 1.00 32.91 187 LEU B CA 1
ATOM 4320 C C . LEU B 1 187 ? 80.462 -0.147 62.196 1.00 34.02 187 LEU B C 1
ATOM 4321 O O . LEU B 1 187 ? 81.469 -0.853 62.232 1.00 41.83 187 LEU B O 1
ATOM 4326 N N . GLY B 1 188 ? 80.441 1.039 61.589 1.00 29.54 188 GLY B N 1
ATOM 4327 C CA . GLY B 1 188 ? 81.647 1.579 60.979 1.00 31.01 188 GLY B CA 1
ATOM 4328 C C . GLY B 1 188 ? 81.763 1.702 59.461 1.00 32.22 188 GLY B C 1
ATOM 4329 O O . GLY B 1 188 ? 82.702 2.319 58.964 1.00 32.47 188 GLY B O 1
ATOM 4330 N N . ALA B 1 189 ? 80.815 1.144 58.721 1.00 26.70 189 ALA B N 1
ATOM 4331 C CA . ALA B 1 189 ? 80.861 1.188 57.261 1.00 24.92 189 ALA B CA 1
ATOM 4332 C C . ALA B 1 189 ? 80.653 2.564 56.640 1.00 27.86 189 ALA B C 1
ATOM 4333 O O . ALA B 1 189 ? 79.985 3.427 57.209 1.00 29.95 189 ALA B O 1
ATOM 4335 N N . ASP B 1 190 ? 81.226 2.761 55.457 1.00 25.30 190 ASP B N 1
ATOM 4336 C CA . ASP B 1 190 ? 81.065 4.015 54.730 1.00 26.81 190 ASP B CA 1
ATOM 4337 C C . ASP B 1 190 ? 79.757 3.958 53.968 1.00 24.82 190 ASP B C 1
ATOM 4338 O O . ASP B 1 190 ? 79.114 4.987 53.750 1.00 25.32 190 ASP B O 1
ATOM 4343 N N . LEU B 1 191 ? 79.397 2.746 53.543 1.00 24.10 191 LEU B N 1
ATOM 4344 C CA . LEU B 1 191 ? 78.181 2.516 52.764 1.00 24.18 191 LEU B CA 1
ATOM 4345 C C . LEU B 1 191 ? 77.543 1.181 53.065 1.00 24.49 191 LEU B C 1
ATOM 4346 O O . LEU B 1 191 ? 78.193 0.224 53.499 1.00 26.67 191 LEU B O 1
ATOM 4351 N N . VAL B 1 192 ? 76.246 1.119 52.828 1.00 25.30 192 VAL B N 1
ATOM 4352 C CA . VAL B 1 192 ? 75.517 -0.118 53.020 1.00 22.87 192 VAL B CA 1
ATOM 4353 C C . VAL B 1 192 ? 74.583 -0.204 51.812 1.00 25.23 192 VAL B C 1
ATOM 4354 O O . VAL B 1 192 ? 74.039 0.811 51.371 1.00 23.56 192 VAL B O 1
ATOM 4358 N N . LEU B 1 193 ? 74.445 -1.402 51.253 1.00 23.44 193 LEU B N 1
ATOM 4359 C CA . LEU B 1 193 ? 73.574 -1.608 50.107 1.00 23.57 193 LEU B CA 1
ATOM 4360 C C . LEU B 1 193 ? 72.687 -2.821 50.345 1.00 21.01 193 LEU B C 1
ATOM 4361 O O . LEU B 1 193 ? 72.965 -3.662 51.206 1.00 18.39 193 LEU B O 1
ATOM 4366 N N . HIS B 1 194 ? 71.603 -2.887 49.586 1.00 21.31 194 HIS B N 1
ATOM 4367 C CA . HIS B 1 194 ? 70.663 -3.993 49.690 1.00 22.07 194 HIS B CA 1
ATOM 4368 C C . HIS B 1 194 ? 70.089 -4.279 48.330 1.00 22.92 194 HIS B C 1
ATOM 4369 O O . HIS B 1 194 ? 70.106 -3.426 47.438 1.00 22.62 194 HIS B O 1
ATOM 4376 N N . SER B 1 195 ? 69.562 -5.489 48.209 1.00 23.44 195 SER B N 1
ATOM 4377 C CA . SER B 1 195 ? 68.794 -5.884 47.043 1.00 23.65 195 SER B CA 1
ATOM 4378 C C . SER B 1 195 ? 67.401 -5.632 47.682 1.00 26.04 195 SER B C 1
ATOM 4379 O O . SER B 1 195 ? 66.995 -6.375 48.589 1.00 25.27 195 SER B O 1
ATOM 4382 N N . CYS B 1 196 ? 66.704 -4.570 47.274 1.00 22.67 196 CYS B N 1
ATOM 4383 C CA . CYS B 1 196 ? 65.385 -4.273 47.839 1.00 22.20 196 CYS B CA 1
ATOM 4384 C C . CYS B 1 196 ? 64.369 -5.326 47.401 1.00 21.40 196 CYS B C 1
ATOM 4385 O O . CYS B 1 196 ? 63.263 -5.420 47.931 1.00 23.30 196 CYS B O 1
ATOM 4388 N N . THR B 1 197 ? 64.788 -6.122 46.427 1.00 21.63 197 THR B N 1
ATOM 4389 C CA . THR B 1 197 ? 64.016 -7.213 45.851 1.00 23.77 197 THR B CA 1
ATOM 4390 C C . THR B 1 197 ? 63.626 -8.249 46.898 1.00 25.22 197 THR B C 1
ATOM 4391 O O . THR B 1 197 ? 62.645 -8.972 46.736 1.00 22.07 197 THR B O 1
ATOM 4419 N N . TYR B 1 199 ? 63.856 -8.722 51.357 1.00 26.74 199 TYR B N 1
ATOM 4420 C CA . TYR B 1 199 ? 63.124 -8.284 52.551 1.00 27.54 199 TYR B CA 1
ATOM 4421 C C . TYR B 1 199 ? 62.491 -6.886 52.551 1.00 23.27 199 TYR B C 1
ATOM 4422 O O . TYR B 1 199 ? 61.350 -6.719 52.982 1.00 23.91 199 TYR B O 1
ATOM 4431 N N . LEU B 1 200 ? 63.230 -5.885 52.095 1.00 18.88 200 LEU B N 1
ATOM 4432 C CA . LEU B 1 200 ? 62.723 -4.527 52.117 1.00 19.35 200 LEU B CA 1
ATOM 4433 C C . LEU B 1 200 ? 61.380 -4.431 51.419 1.00 26.52 200 LEU B C 1
ATOM 4434 O O . LEU B 1 200 ? 60.441 -3.817 51.952 1.00 23.35 200 LEU B O 1
ATOM 4439 N N . ASN B 1 201 ? 61.265 -5.038 50.239 1.00 25.17 201 ASN B N 1
ATOM 4440 C CA . ASN B 1 201 ? 59.980 -5.007 49.552 1.00 29.88 201 ASN B CA 1
ATOM 4441 C C . ASN B 1 201 ? 59.062 -6.027 50.219 1.00 25.67 201 ASN B C 1
ATOM 4442 O O . ASN B 1 201 ? 57.887 -5.752 50.467 1.00 24.89 201 ASN B O 1
ATOM 4447 N N . GLY B 1 202 ? 59.623 -7.208 50.470 1.00 22.14 202 GLY B N 1
ATOM 4448 C CA . GLY B 1 202 ? 58.923 -8.283 51.149 1.00 21.89 202 GLY B CA 1
ATOM 4449 C C . GLY B 1 202 ? 57.725 -8.910 50.491 1.00 25.19 202 GLY B C 1
ATOM 4450 O O . GLY B 1 202 ? 57.126 -9.819 51.071 1.00 25.72 202 GLY B O 1
ATOM 4451 N N . HIS B 1 203 ? 57.375 -8.453 49.288 1.00 27.11 203 HIS B N 1
ATOM 4452 C CA . HIS B 1 203 ? 56.217 -9.001 48.581 1.00 26.62 203 HIS B CA 1
ATOM 4453 C C . HIS B 1 203 ? 56.497 -9.622 47.202 1.00 24.57 203 HIS B C 1
ATOM 4454 O O . HIS B 1 203 ? 55.584 -9.787 46.386 1.00 24.61 203 HIS B O 1
ATOM 4461 N N . SER B 1 204 ? 57.762 -9.964 46.961 1.00 22.45 204 SER B N 1
ATOM 4462 C CA . SER B 1 204 ? 58.207 -10.610 45.724 1.00 23.58 204 SER B CA 1
ATOM 4463 C C . SER B 1 204 ? 57.618 -10.061 44.423 1.00 24.07 204 SER B C 1
ATOM 4464 O O . SER B 1 204 ? 57.401 -10.807 43.469 1.00 26.79 204 SER B O 1
ATOM 4467 N N . ASP B 1 205 ? 57.373 -8.761 44.368 1.00 24.04 205 ASP B N 1
ATOM 4468 C CA . ASP B 1 205 ? 56.801 -8.186 43.165 1.00 24.41 205 ASP B CA 1
ATOM 4469 C C . ASP B 1 205 ? 57.491 -6.896 42.765 1.00 22.83 205 ASP B C 1
ATOM 4470 O O . ASP B 1 205 ? 56.926 -6.073 42.044 1.00 19.65 205 ASP B O 1
ATOM 4475 N N . VAL B 1 206 ? 58.718 -6.728 43.243 1.00 23.85 206 VAL B N 1
ATOM 4476 C CA . VAL B 1 206 ? 59.515 -5.546 42.919 1.00 27.60 206 VAL B CA 1
ATOM 4477 C C . VAL B 1 206 ? 60.982 -5.959 42.821 1.00 25.62 206 VAL B C 1
ATOM 4478 O O . VAL B 1 206 ? 61.448 -6.834 43.549 1.00 23.71 206 VAL B O 1
ATOM 4482 N N . VAL B 1 207 ? 61.703 -5.338 41.901 1.00 24.98 207 VAL B N 1
ATOM 4483 C CA . VAL B 1 207 ? 63.120 -5.618 41.748 1.00 24.12 207 VAL B CA 1
ATOM 4484 C C . VAL B 1 207 ? 63.755 -4.252 41.837 1.00 24.13 207 VAL B C 1
ATOM 4485 O O . VAL B 1 207 ? 63.382 -3.334 41.094 1.00 22.33 207 VAL B O 1
ATOM 4489 N N . ALA B 1 208 ? 64.672 -4.102 42.788 1.00 21.33 208 ALA B N 1
ATOM 4490 C CA . ALA B 1 208 ? 65.372 -2.835 42.984 1.00 23.26 208 ALA B CA 1
ATOM 4491 C C . ALA B 1 208 ? 66.560 -3.010 43.929 1.00 19.35 208 ALA B C 1
ATOM 4492 O O . ALA B 1 208 ? 66.705 -4.034 44.591 1.00 19.78 208 ALA B O 1
ATOM 4494 N N . GLY B 1 209 ? 67.411 -2.001 43.965 1.00 15.80 209 GLY B N 1
ATOM 4495 C CA . GLY B 1 209 ? 68.562 -2.036 44.836 1.00 16.39 209 GLY B CA 1
ATOM 4496 C C . GLY B 1 209 ? 68.718 -0.659 45.448 1.00 20.20 209 GLY B C 1
ATOM 4497 O O . GLY B 1 209 ? 68.023 0.284 45.060 1.00 19.24 209 GLY B O 1
ATOM 4498 N N . VAL B 1 210 ? 69.603 -0.534 46.435 1.00 20.14 210 VAL B N 1
ATOM 4499 C CA . VAL B 1 210 ? 69.833 0.763 47.053 1.00 22.55 210 VAL B CA 1
ATOM 4500 C C . VAL B 1 210 ? 71.218 0.810 47.647 1.00 20.65 210 VAL B C 1
ATOM 4501 O O . VAL B 1 210 ? 71.741 -0.205 48.112 1.00 21.70 210 VAL B O 1
ATOM 4505 N N . VAL B 1 211 ? 71.816 1.989 47.585 1.00 17.72 211 VAL B N 1
ATOM 4506 C CA . VAL B 1 211 ? 73.127 2.208 48.164 1.00 23.50 211 VAL B CA 1
ATOM 4507 C C . VAL B 1 211 ? 72.919 3.393 49.088 1.00 20.93 211 VAL B C 1
ATOM 4508 O O . VAL B 1 211 ? 72.448 4.453 48.653 1.00 22.58 211 VAL B O 1
ATOM 4512 N N . ILE B 1 212 ? 73.239 3.195 50.363 1.00 20.76 212 ILE B N 1
ATOM 4513 C CA . ILE B 1 212 ? 73.101 4.241 51.374 1.00 24.51 212 ILE B CA 1
ATOM 4514 C C . ILE B 1 212 ? 74.495 4.613 51.875 1.00 24.21 212 ILE B C 1
ATOM 4515 O O . ILE B 1 212 ? 75.307 3.734 52.183 1.00 25.24 212 ILE B O 1
ATOM 4520 N N . ALA B 1 213 ? 74.770 5.913 51.937 1.00 20.28 213 ALA B N 1
ATOM 4521 C CA . ALA B 1 213 ? 76.068 6.392 52.384 1.00 23.50 213 ALA B CA 1
ATOM 4522 C C . ALA B 1 213 ? 75.997 7.205 53.668 1.00 30.63 213 ALA B C 1
ATOM 4523 O O . ALA B 1 213 ? 75.006 7.875 53.949 1.00 29.25 213 ALA B O 1
ATOM 4525 N N . LYS B 1 214 ? 77.076 7.144 54.439 1.00 33.08 214 LYS B N 1
ATOM 4526 C CA . LYS B 1 214 ? 77.192 7.884 55.680 1.00 29.74 214 LYS B CA 1
ATOM 4527 C C . LYS B 1 214 ? 77.483 9.337 55.314 1.00 25.22 214 LYS B C 1
ATOM 4528 O O . LYS B 1 214 ? 76.927 10.269 55.899 1.00 29.62 214 LYS B O 1
ATOM 4534 N N . ASP B 1 215 ? 78.331 9.519 54.311 1.00 26.30 215 ASP B N 1
ATOM 4535 C CA . ASP B 1 215 ? 78.725 10.847 53.856 1.00 26.37 215 ASP B CA 1
ATOM 4536 C C . ASP B 1 215 ? 77.828 11.416 52.772 1.00 27.63 215 ASP B C 1
ATOM 4537 O O . ASP B 1 215 ? 77.653 10.817 51.725 1.00 28.54 215 ASP B O 1
ATOM 4542 N N . PRO B 1 216 ? 77.254 12.597 53.013 1.00 30.93 216 PRO B N 1
ATOM 4543 C CA . PRO B 1 216 ? 76.373 13.248 52.042 1.00 33.54 216 PRO B CA 1
ATOM 4544 C C . PRO B 1 216 ? 77.079 13.491 50.716 1.00 36.35 216 PRO B C 1
ATOM 4545 O O . PRO B 1 216 ? 76.468 13.418 49.647 1.00 37.69 216 PRO B O 1
ATOM 4549 N N . ASP B 1 217 ? 78.365 13.804 50.789 1.00 31.47 217 ASP B N 1
ATOM 4550 C CA . ASP B 1 217 ? 79.131 14.046 49.581 1.00 30.83 217 ASP B CA 1
ATOM 4551 C C . ASP B 1 217 ? 79.207 12.763 48.763 1.00 31.83 217 ASP B C 1
ATOM 4552 O O . ASP B 1 217 ? 79.138 12.795 47.534 1.00 34.40 217 ASP B O 1
ATOM 4557 N N . VAL B 1 218 ? 79.353 11.630 49.440 1.00 25.87 218 VAL B N 1
ATOM 4558 C CA . VAL B 1 218 ? 79.395 10.362 48.734 1.00 27.93 218 VAL B CA 1
ATOM 4559 C C . VAL B 1 218 ? 78.026 10.125 48.064 1.00 30.80 218 VAL B C 1
ATOM 4560 O O . VAL B 1 218 ? 77.955 9.522 46.997 1.00 25.69 218 VAL B O 1
ATOM 4564 N N . VAL B 1 219 ? 76.948 10.633 48.670 1.00 29.36 219 VAL B N 1
ATOM 4565 C CA . VAL B 1 219 ? 75.599 10.446 48.124 1.00 27.14 219 VAL B CA 1
ATOM 4566 C C . VAL B 1 219 ? 75.428 11.153 46.788 1.00 26.55 219 VAL B C 1
ATOM 4567 O O . VAL B 1 219 ? 74.882 10.580 45.845 1.00 26.29 219 VAL B O 1
ATOM 4571 N N . THR B 1 220 ? 75.894 12.394 46.704 1.00 26.40 220 THR B N 1
ATOM 4572 C CA . THR B 1 220 ? 75.779 13.140 45.464 1.00 29.75 220 THR B CA 1
ATOM 4573 C C . THR B 1 220 ? 76.662 12.498 44.412 1.00 26.40 220 THR B C 1
ATOM 4574 O O . THR B 1 220 ? 76.371 12.553 43.230 1.00 29.85 220 THR B O 1
ATOM 4578 N N . GLU B 1 221 ? 77.745 11.891 44.862 1.00 27.81 221 GLU B N 1
ATOM 4579 C CA . GLU B 1 221 ? 78.689 11.200 43.993 1.00 25.91 221 GLU B CA 1
ATOM 4580 C C . GLU B 1 221 ? 77.995 9.994 43.357 1.00 24.72 221 GLU B C 1
ATOM 4581 O O . GLU B 1 221 ? 77.996 9.819 42.135 1.00 26.85 221 GLU B O 1
ATOM 4587 N N . LEU B 1 222 ? 77.409 9.160 44.206 1.00 23.61 222 LEU B N 1
ATOM 4588 C CA . LEU B 1 222 ? 76.695 7.971 43.765 1.00 24.27 222 LEU B CA 1
ATOM 4589 C C . LEU B 1 222 ? 75.503 8.365 42.899 1.00 24.01 222 LEU B C 1
ATOM 4590 O O . LEU B 1 222 ? 75.184 7.680 41.934 1.00 27.98 222 LEU B O 1
ATOM 4595 N N . ALA B 1 223 ? 74.845 9.469 43.240 1.00 23.74 223 ALA B N 1
ATOM 4596 C CA . ALA B 1 223 ? 73.691 9.927 42.471 1.00 22.12 223 ALA B CA 1
ATOM 4597 C C . ALA B 1 223 ? 74.102 10.350 41.061 1.00 24.16 223 ALA B C 1
ATOM 4598 O O . ALA B 1 223 ? 73.429 10.018 40.085 1.00 23.11 223 ALA B O 1
ATOM 4600 N N . TRP B 1 224 ? 75.208 11.080 40.962 1.00 22.26 224 TRP B N 1
ATOM 4601 C CA . TRP B 1 224 ? 75.724 11.540 39.674 1.00 24.01 224 TRP B CA 1
ATOM 4602 C C . TRP B 1 224 ? 76.065 10.344 38.777 1.00 20.41 224 TRP B C 1
ATOM 4603 O O . TRP B 1 224 ? 75.692 10.285 37.601 1.00 20.73 224 TRP B O 1
ATOM 4614 N N . TRP B 1 225 ? 76.761 9.374 39.341 1.00 20.56 225 TRP B N 1
ATOM 4615 C CA . TRP B 1 225 ? 77.127 8.205 38.566 1.00 23.22 225 TRP B CA 1
ATOM 4616 C C . TRP B 1 225 ? 75.952 7.304 38.188 1.00 21.66 225 TRP B C 1
ATOM 4617 O O . TRP B 1 225 ? 75.934 6.729 37.097 1.00 20.51 225 TRP B O 1
ATOM 4628 N N . ALA B 1 226 ? 74.968 7.176 39.075 1.00 22.59 226 ALA B N 1
ATOM 4629 C CA . ALA B 1 226 ? 73.801 6.336 38.780 1.00 23.33 226 ALA B CA 1
ATOM 4630 C C . ALA B 1 226 ? 73.057 6.918 37.579 1.00 20.52 226 ALA B C 1
ATOM 4631 O O . ALA B 1 226 ? 72.563 6.182 36.737 1.00 20.38 226 ALA B O 1
ATOM 4633 N N . ASN B 1 227 ? 72.973 8.244 37.520 1.00 21.53 227 ASN B N 1
ATOM 4634 C CA . ASN B 1 227 ? 72.313 8.925 36.414 1.00 21.22 227 ASN B CA 1
ATOM 4635 C C . ASN B 1 227 ? 73.200 8.785 35.170 1.00 25.50 227 ASN B C 1
ATOM 4636 O O . ASN B 1 227 ? 72.714 8.560 34.058 1.00 20.37 227 ASN B O 1
ATOM 4641 N N . ASN B 1 228 ? 74.509 8.924 35.375 1.00 23.17 228 ASN B N 1
ATOM 4642 C CA . ASN B 1 228 ? 75.476 8.821 34.288 1.00 21.57 228 ASN B CA 1
ATOM 4643 C C . ASN B 1 228 ? 75.414 7.454 33.580 1.00 20.45 228 ASN B C 1
ATOM 4644 O O . ASN B 1 228 ? 75.315 7.417 32.365 1.00 21.37 228 ASN B O 1
ATOM 4649 N N . ILE B 1 229 ? 75.460 6.337 34.313 1.00 21.22 229 ILE B N 1
ATOM 4650 C CA . ILE B 1 229 ? 75.407 5.028 33.656 1.00 16.96 229 ILE B CA 1
ATOM 4651 C C . ILE B 1 229 ? 74.002 4.478 33.501 1.00 17.44 229 ILE B C 1
ATOM 4652 O O . ILE B 1 229 ? 73.820 3.378 32.991 1.00 17.95 229 ILE B O 1
ATOM 4657 N N . GLY B 1 230 ? 73.019 5.252 33.954 1.00 17.25 230 GLY B N 1
ATOM 4658 C CA . GLY B 1 230 ? 71.617 4.871 33.838 1.00 18.26 230 GLY B CA 1
ATOM 4659 C C . GLY B 1 230 ? 71.017 3.764 34.698 1.00 22.16 230 GLY B C 1
ATOM 4660 O O . GLY B 1 230 ? 70.087 3.096 34.243 1.00 21.71 230 GLY B O 1
ATOM 4661 N N . VAL B 1 231 ? 71.492 3.571 35.932 1.00 20.98 231 VAL B N 1
ATOM 4662 C CA . VAL B 1 231 ? 70.947 2.500 36.778 1.00 19.99 231 VAL B CA 1
ATOM 4663 C C . VAL B 1 231 ? 69.921 2.927 37.828 1.00 21.37 231 VAL B C 1
ATOM 4664 O O . VAL B 1 231 ? 69.621 2.161 38.738 1.00 22.86 231 VAL B O 1
ATOM 4668 N N . THR B 1 232 ? 69.369 4.137 37.698 1.00 20.07 232 THR B N 1
ATOM 4669 C CA . THR B 1 232 ? 68.379 4.609 38.665 1.00 19.70 232 THR B CA 1
ATOM 4670 C C . THR B 1 232 ? 67.101 3.768 38.651 1.00 21.68 232 THR B C 1
ATOM 4671 O O . THR B 1 232 ? 66.645 3.345 37.591 1.00 23.76 232 THR B O 1
ATOM 4675 N N . GLY B 1 233 ? 66.525 3.533 39.831 1.00 22.38 233 GLY B N 1
ATOM 4676 C CA . GLY B 1 233 ? 65.303 2.747 39.932 1.00 19.85 233 GLY B CA 1
ATOM 4677 C C . GLY B 1 233 ? 64.078 3.423 39.326 1.00 21.96 233 GLY B C 1
ATOM 4678 O O . GLY B 1 233 ? 64.062 4.634 39.114 1.00 22.40 233 GLY B O 1
ATOM 4679 N N . GLY B 1 234 ? 63.041 2.637 39.046 1.00 26.18 234 GLY B N 1
ATOM 4680 C CA . GLY B 1 234 ? 61.821 3.186 38.464 1.00 24.08 234 GLY B CA 1
ATOM 4681 C C . GLY B 1 234 ? 60.827 3.713 39.488 1.00 25.59 234 GLY B C 1
ATOM 4682 O O . GLY B 1 234 ? 60.791 3.263 40.632 1.00 23.53 234 GLY B O 1
ATOM 4683 N N . ALA B 1 235 ? 59.997 4.660 39.064 1.00 23.15 235 ALA B N 1
ATOM 4684 C CA . ALA B 1 235 ? 59.024 5.280 39.946 1.00 21.46 235 ALA B CA 1
ATOM 4685 C C . ALA B 1 235 ? 57.954 4.334 40.462 1.00 22.04 235 ALA B C 1
ATOM 4686 O O . ALA B 1 235 ? 57.556 4.425 41.620 1.00 24.64 235 ALA B O 1
ATOM 4688 N N . PHE B 1 236 ? 57.471 3.435 39.616 1.00 25.14 236 PHE B N 1
ATOM 4689 C CA . PHE B 1 236 ? 56.440 2.517 40.075 1.00 23.41 236 PHE B CA 1
ATOM 4690 C C . PHE B 1 236 ? 57.018 1.537 41.080 1.00 21.21 236 PHE B C 1
ATOM 4691 O O . PHE B 1 236 ? 56.373 1.202 42.063 1.00 20.06 236 PHE B O 1
ATOM 4699 N N . ASP B 1 237 ? 58.235 1.065 40.831 1.00 21.00 237 ASP B N 1
ATOM 4700 C CA . ASP B 1 237 ? 58.878 0.147 41.765 1.00 21.40 237 ASP B CA 1
ATOM 4701 C C . ASP B 1 237 ? 59.136 0.894 43.080 1.00 20.54 237 ASP B C 1
ATOM 4702 O O . ASP B 1 237 ? 59.007 0.330 44.158 1.00 21.33 237 ASP B O 1
ATOM 4707 N N . SER B 1 238 ? 59.485 2.175 42.979 1.00 19.07 238 SER B N 1
ATOM 4708 C CA . SER B 1 238 ? 59.736 2.990 44.160 1.00 19.09 238 SER B CA 1
ATOM 4709 C C . SER B 1 238 ? 58.474 3.028 45.005 1.00 22.01 238 SER B C 1
ATOM 4710 O O . SER B 1 238 ? 58.534 2.975 46.223 1.00 23.75 238 SER B O 1
ATOM 4713 N N . TYR B 1 239 ? 57.324 3.142 44.357 1.00 22.18 239 TYR B N 1
ATOM 4714 C CA . TYR B 1 239 ? 56.066 3.163 45.085 1.00 20.46 239 TYR B CA 1
ATOM 4715 C C . TYR B 1 239 ? 55.763 1.821 45.743 1.00 17.45 239 TYR B C 1
ATOM 4716 O O . TYR B 1 239 ? 55.418 1.787 46.911 1.00 22.25 239 TYR B O 1
ATOM 4725 N N . LEU B 1 240 ? 55.863 0.717 45.010 1.00 18.06 240 LEU B N 1
ATOM 4726 C CA . LEU B 1 240 ? 55.588 -0.596 45.610 1.00 24.63 240 LEU B CA 1
ATOM 4727 C C . LEU B 1 240 ? 56.598 -0.969 46.706 1.00 23.55 240 LEU B C 1
ATOM 4728 O O . LEU B 1 240 ? 56.274 -1.701 47.627 1.00 25.29 240 LEU B O 1
ATOM 4733 N N . LEU B 1 241 ? 57.825 -0.473 46.595 1.00 25.85 241 LEU B N 1
ATOM 4734 C CA . LEU B 1 241 ? 58.854 -0.742 47.596 1.00 25.03 241 LEU B CA 1
ATOM 4735 C C . LEU B 1 241 ? 58.516 0.007 48.900 1.00 25.60 241 LEU B C 1
ATOM 4736 O O . LEU B 1 241 ? 58.562 -0.560 49.990 1.00 22.96 241 LEU B O 1
ATOM 4741 N N . LEU B 1 242 ? 58.192 1.291 48.788 1.00 19.72 242 LEU B N 1
ATOM 4742 C CA . LEU B 1 242 ? 57.818 2.074 49.961 1.00 21.91 242 LEU B CA 1
ATOM 4743 C C . LEU B 1 242 ? 56.585 1.432 50.630 1.00 22.55 242 LEU B C 1
ATOM 4744 O O . LEU B 1 242 ? 56.487 1.341 51.850 1.00 20.87 242 LEU B O 1
ATOM 4749 N N . ARG B 1 243 ? 55.642 0.982 49.815 1.00 22.47 243 ARG B N 1
ATOM 4750 C CA . ARG B 1 243 ? 54.445 0.353 50.336 1.00 25.17 243 ARG B CA 1
ATOM 4751 C C . ARG B 1 243 ? 54.849 -0.876 51.151 1.00 26.95 243 ARG B C 1
ATOM 4752 O O . ARG B 1 243 ? 54.348 -1.086 52.257 1.00 29.20 243 ARG B O 1
ATOM 4760 N N . GLY B 1 244 ? 55.759 -1.677 50.603 1.00 25.44 244 GLY B N 1
ATOM 4761 C CA . GLY B 1 244 ? 56.219 -2.870 51.301 1.00 23.27 244 GLY B CA 1
ATOM 4762 C C . GLY B 1 244 ? 56.979 -2.507 52.566 1.00 22.31 244 GLY B C 1
ATOM 4763 O O . GLY B 1 244 ? 56.875 -3.204 53.570 1.00 27.09 244 GLY B O 1
ATOM 4764 N N . LEU B 1 245 ? 57.737 -1.413 52.518 1.00 20.77 245 LEU B N 1
ATOM 4765 C CA . LEU B 1 245 ? 58.518 -0.938 53.664 1.00 28.36 245 LEU B CA 1
ATOM 4766 C C . LEU B 1 245 ? 57.667 -0.699 54.905 1.00 31.17 245 LEU B C 1
ATOM 4767 O O . LEU B 1 245 ? 58.153 -0.841 56.035 1.00 29.70 245 LEU B O 1
ATOM 4772 N N . ARG B 1 246 ? 56.407 -0.314 54.690 1.00 29.32 246 ARG B N 1
ATOM 4773 C CA . ARG B 1 246 ? 55.476 -0.005 55.778 1.00 28.07 246 ARG B CA 1
ATOM 4774 C C . ARG B 1 246 ? 55.381 -1.085 56.852 1.00 26.91 246 ARG B C 1
ATOM 4775 O O . ARG B 1 246 ? 55.293 -0.777 58.030 1.00 26.48 246 ARG B O 1
ATOM 4783 N N . THR B 1 247 ? 55.414 -2.345 56.442 1.00 23.12 247 THR B N 1
ATOM 4784 C CA . THR B 1 247 ? 55.319 -3.450 57.378 1.00 26.47 247 THR B CA 1
ATOM 4785 C C . THR B 1 247 ? 56.647 -4.206 57.582 1.00 26.51 247 THR B C 1
ATOM 4786 O O . THR B 1 247 ? 56.644 -5.364 58.022 1.00 22.76 247 THR B O 1
ATOM 4790 N N . LEU B 1 248 ? 57.772 -3.555 57.281 1.00 22.66 248 LEU B N 1
ATOM 4791 C CA . LEU B 1 248 ? 59.083 -4.199 57.411 1.00 21.30 248 LEU B CA 1
ATOM 4792 C C . LEU B 1 248 ? 59.373 -4.723 58.810 1.00 24.07 248 LEU B C 1
ATOM 4793 O O . LEU B 1 248 ? 59.766 -5.887 58.981 1.00 24.01 248 LEU B O 1
ATOM 4798 N N . VAL B 1 249 ? 59.173 -3.864 59.804 1.00 22.30 249 VAL B N 1
ATOM 4799 C CA . VAL B 1 249 ? 59.429 -4.235 61.189 1.00 27.39 249 VAL B CA 1
ATOM 4800 C C . VAL B 1 249 ? 58.608 -5.435 61.686 1.00 28.31 249 VAL B C 1
ATOM 4801 O O . VAL B 1 249 ? 59.172 -6.409 62.171 1.00 31.47 249 VAL B O 1
ATOM 4805 N N . PRO B 1 250 ? 57.271 -5.386 61.596 1.00 26.54 250 PRO B N 1
ATOM 4806 C CA . PRO B 1 250 ? 56.558 -6.575 62.079 1.00 26.58 250 PRO B CA 1
ATOM 4807 C C . PRO B 1 250 ? 56.834 -7.795 61.209 1.00 28.33 250 PRO B C 1
ATOM 4808 O O . PRO B 1 250 ? 56.716 -8.929 61.676 1.00 29.46 250 PRO B O 1
ATOM 4812 N N . ARG B 1 251 ? 57.185 -7.573 59.938 1.00 28.28 251 ARG B N 1
ATOM 4813 C CA . ARG B 1 251 ? 57.473 -8.688 59.028 1.00 26.65 251 ARG B CA 1
ATOM 4814 C C . ARG B 1 251 ? 58.763 -9.398 59.462 1.00 22.94 251 ARG B C 1
ATOM 4815 O O . ARG B 1 251 ? 58.825 -10.626 59.530 1.00 27.38 251 ARG B O 1
ATOM 4823 N N . MET B 1 252 ? 59.790 -8.624 59.769 1.00 23.62 252 MET B N 1
ATOM 4824 C CA . MET B 1 252 ? 61.047 -9.222 60.182 1.00 26.29 252 MET B CA 1
ATOM 4825 C C . MET B 1 252 ? 60.884 -9.926 61.536 1.00 25.48 252 MET B C 1
ATOM 4826 O O . MET B 1 252 ? 61.292 -11.079 61.706 1.00 28.38 252 MET B O 1
ATOM 4831 N N . GLU B 1 253 ? 60.257 -9.236 62.480 1.00 30.11 253 GLU B N 1
ATOM 4832 C CA . GLU B 1 253 ? 60.023 -9.778 63.808 1.00 29.44 253 GLU B CA 1
ATOM 4833 C C . GLU B 1 253 ? 59.362 -11.138 63.719 1.00 27.34 253 GLU B C 1
ATOM 4834 O O . GLU B 1 253 ? 59.849 -12.115 64.290 1.00 31.70 253 GLU B O 1
ATOM 4840 N N . LEU B 1 254 ? 58.254 -11.203 62.988 1.00 24.86 254 LEU B N 1
ATOM 4841 C CA . LEU B 1 254 ? 57.502 -12.444 62.876 1.00 27.09 254 LEU B CA 1
ATOM 4842 C C . LEU B 1 254 ? 58.213 -13.538 62.096 1.00 33.16 254 LEU B C 1
ATOM 4843 O O . LEU B 1 254 ? 58.133 -14.717 62.461 1.00 29.25 254 LEU B O 1
ATOM 4848 N N . ALA B 1 255 ? 58.894 -13.158 61.015 1.00 35.52 255 ALA B N 1
ATOM 4849 C CA . ALA B 1 255 ? 59.629 -14.131 60.210 1.00 31.16 255 ALA B CA 1
ATOM 4850 C C . ALA B 1 255 ? 60.745 -14.668 61.106 1.00 32.06 255 ALA B C 1
ATOM 4851 O O . ALA B 1 255 ? 61.026 -15.869 61.107 1.00 31.47 255 ALA B O 1
ATOM 4853 N N . GLN B 1 256 ? 61.366 -13.770 61.872 1.00 29.60 256 GLN B N 1
ATOM 4854 C CA . GLN B 1 256 ? 62.446 -14.147 62.782 1.00 33.95 256 GLN B CA 1
ATOM 4855 C C . GLN B 1 256 ? 61.981 -15.143 63.852 1.00 38.34 256 GLN B C 1
ATOM 4856 O O . GLN B 1 256 ? 62.659 -16.141 64.112 1.00 35.79 256 GLN B O 1
ATOM 4862 N N . ARG B 1 257 ? 60.828 -14.878 64.468 1.00 36.37 257 ARG B N 1
ATOM 4863 C CA . ARG B 1 257 ? 60.288 -15.780 65.484 1.00 29.78 257 ARG B CA 1
ATOM 4864 C C . ARG B 1 257 ? 59.986 -17.150 64.883 1.00 32.09 257 ARG B C 1
ATOM 4865 O O . ARG B 1 257 ? 60.301 -18.184 65.473 1.00 33.66 257 ARG B O 1
ATOM 4873 N N . ASN B 1 258 ? 59.359 -17.157 63.708 1.00 30.30 258 ASN B N 1
ATOM 4874 C CA . ASN B 1 258 ? 59.028 -18.405 63.031 1.00 26.85 258 ASN B CA 1
ATOM 4875 C C . ASN B 1 258 ? 60.316 -19.169 62.723 1.00 32.18 258 ASN B C 1
ATOM 4876 O O . ASN B 1 258 ? 60.332 -20.403 62.729 1.00 35.30 258 ASN B O 1
ATOM 4881 N N . ALA B 1 259 ? 61.394 -18.440 62.439 1.00 32.59 259 ALA B N 1
ATOM 4882 C CA . ALA B 1 259 ? 62.674 -19.074 62.116 1.00 34.45 259 ALA B CA 1
ATOM 4883 C C . ALA B 1 259 ? 63.247 -19.749 63.364 1.00 37.59 259 ALA B C 1
ATOM 4884 O O . ALA B 1 259 ? 63.675 -20.904 63.315 1.00 38.48 259 ALA B O 1
ATOM 4886 N N . GLN B 1 260 ? 63.242 -19.033 64.483 1.00 34.28 260 GLN B N 1
ATOM 4887 C CA . GLN B 1 260 ? 63.752 -19.587 65.726 1.00 29.51 260 GLN B CA 1
ATOM 4888 C C . GLN B 1 260 ? 62.962 -20.830 66.077 1.00 32.53 260 GLN B C 1
ATOM 4889 O O . GLN B 1 260 ? 63.530 -21.844 66.459 1.00 40.07 260 GLN B O 1
ATOM 4895 N N . ALA B 1 261 ? 61.645 -20.752 65.947 1.00 30.15 261 ALA B N 1
ATOM 4896 C CA . ALA B 1 261 ? 60.808 -21.900 66.247 1.00 31.33 261 ALA B CA 1
ATOM 4897 C C . ALA B 1 261 ? 61.163 -23.048 65.315 1.00 33.54 261 ALA B C 1
ATOM 4898 O O . ALA B 1 261 ? 61.217 -24.198 65.733 1.00 35.36 261 ALA B O 1
ATOM 4900 N N . ILE B 1 262 ? 61.415 -22.747 64.047 1.00 35.10 262 ILE B N 1
ATOM 4901 C CA . ILE B 1 262 ? 61.759 -23.805 63.110 1.00 31.90 262 ILE B CA 1
ATOM 4902 C C . ILE B 1 262 ? 63.126 -24.373 63.465 1.00 32.55 262 ILE B C 1
ATOM 4903 O O . ILE B 1 262 ? 63.321 -25.584 63.421 1.00 34.14 262 ILE B O 1
ATOM 4908 N N . VAL B 1 263 ? 64.062 -23.500 63.826 1.00 32.52 263 VAL B N 1
ATOM 4909 C CA . VAL B 1 263 ? 65.409 -23.922 64.212 1.00 36.58 263 VAL B CA 1
ATOM 4910 C C . VAL B 1 263 ? 65.298 -24.921 65.372 1.00 40.71 263 VAL B C 1
ATOM 4911 O O . VAL B 1 263 ? 65.846 -26.036 65.328 1.00 39.32 263 VAL B O 1
ATOM 4915 N N . LYS B 1 264 ? 64.568 -24.505 66.403 1.00 42.20 264 LYS B N 1
ATOM 4916 C CA . LYS B 1 264 ? 64.322 -25.324 67.579 1.00 40.01 264 LYS B CA 1
ATOM 4917 C C . LYS B 1 264 ? 63.842 -26.703 67.139 1.00 39.62 264 LYS B C 1
ATOM 4918 O O . LYS B 1 264 ? 64.397 -27.721 67.540 1.00 43.96 264 LYS B O 1
ATOM 4924 N N . TYR B 1 265 ? 62.816 -26.729 66.294 1.00 37.59 265 TYR B N 1
ATOM 4925 C CA . TYR B 1 265 ? 62.250 -27.982 65.799 1.00 36.25 265 TYR B CA 1
ATOM 4926 C C . TYR B 1 265 ? 63.241 -28.898 65.099 1.00 41.76 265 TYR B C 1
ATOM 4927 O O . TYR B 1 265 ? 63.285 -30.103 65.373 1.00 39.14 265 TYR B O 1
ATOM 4936 N N . LEU B 1 266 ? 64.010 -28.334 64.173 1.00 39.83 266 LEU B N 1
ATOM 4937 C CA . LEU B 1 266 ? 64.982 -29.117 63.414 1.00 44.43 266 LEU B CA 1
ATOM 4938 C C . LEU B 1 266 ? 66.042 -29.740 64.319 1.00 46.67 266 LEU B C 1
ATOM 4939 O O . LEU B 1 266 ? 66.559 -30.828 64.022 1.00 40.88 266 LEU B O 1
ATOM 4944 N N . GLN B 1 267 ? 66.358 -29.057 65.420 1.00 44.89 267 GLN B N 1
ATOM 4945 C CA . GLN B 1 267 ? 67.348 -29.563 66.370 1.00 50.09 267 GLN B CA 1
ATOM 4946 C C . GLN B 1 267 ? 66.923 -30.922 66.920 1.00 53.70 267 GLN B C 1
ATOM 4947 O O . GLN B 1 267 ? 67.748 -31.688 67.416 1.00 56.93 267 GLN B O 1
ATOM 4953 N N . THR B 1 268 ? 65.627 -31.210 66.815 1.00 57.59 268 THR B N 1
ATOM 4954 C CA . THR B 1 268 ? 65.042 -32.458 67.307 1.00 52.81 268 THR B CA 1
ATOM 4955 C C . THR B 1 268 ? 64.853 -33.477 66.186 1.00 52.21 268 THR B C 1
ATOM 4956 O O . THR B 1 268 ? 64.274 -34.550 66.384 1.00 48.81 268 THR B O 1
ATOM 4960 N N . GLN B 1 269 ? 65.344 -33.136 65.003 1.00 50.75 269 GLN B N 1
ATOM 4961 C CA . GLN B 1 269 ? 65.202 -34.014 63.858 1.00 56.15 269 GLN B CA 1
ATOM 4962 C C . GLN B 1 269 ? 66.428 -34.882 63.588 1.00 59.25 269 GLN B C 1
ATOM 4963 O O . GLN B 1 269 ? 67.555 -34.382 63.499 1.00 65.07 269 GLN B O 1
ATOM 4969 N N . PRO B 1 270 ? 66.222 -36.204 63.491 1.00 56.69 270 PRO B N 1
ATOM 4970 C CA . PRO B 1 270 ? 67.272 -37.194 63.226 1.00 57.31 270 PRO B CA 1
ATOM 4971 C C . PRO B 1 270 ? 67.824 -37.076 61.802 1.00 56.73 270 PRO B C 1
ATOM 4972 O O . PRO B 1 270 ? 69.030 -37.221 61.565 1.00 53.60 270 PRO B O 1
ATOM 4976 N N . LEU B 1 271 ? 66.924 -36.816 60.860 1.00 52.36 271 LEU B N 1
ATOM 4977 C CA . LEU B 1 271 ? 67.295 -36.675 59.463 1.00 47.10 271 LEU B CA 1
ATOM 4978 C C . LEU B 1 271 ? 68.082 -35.394 59.234 1.00 43.53 271 LEU B C 1
ATOM 4979 O O . LEU B 1 271 ? 68.628 -35.177 58.167 1.00 45.07 271 LEU B O 1
ATOM 4984 N N . VAL B 1 272 ? 68.146 -34.546 60.248 1.00 42.13 272 VAL B N 1
ATOM 4985 C CA . VAL B 1 272 ? 68.876 -33.298 60.129 1.00 42.84 272 VAL B CA 1
ATOM 4986 C C . VAL B 1 272 ? 70.332 -33.508 60.542 1.00 43.81 272 VAL B C 1
ATOM 4987 O O . VAL B 1 272 ? 70.649 -33.528 61.729 1.00 47.37 272 VAL B O 1
ATOM 4991 N N . LYS B 1 273 ? 71.214 -33.663 59.559 1.00 45.43 273 LYS B N 1
ATOM 4992 C CA . LYS B 1 273 ? 72.634 -33.882 59.829 1.00 46.39 273 LYS B CA 1
ATOM 4993 C C . LYS B 1 273 ? 73.349 -32.671 60.428 1.00 49.88 273 LYS B C 1
ATOM 4994 O O . LYS B 1 273 ? 74.147 -32.805 61.360 1.00 48.83 273 LYS B O 1
ATOM 5000 N N . LYS B 1 274 ? 73.081 -31.491 59.879 1.00 47.17 274 LYS B N 1
ATOM 5001 C CA . LYS B 1 274 ? 73.690 -30.265 60.378 1.00 41.10 274 LYS B CA 1
ATOM 5002 C C . LYS B 1 274 ? 72.667 -29.154 60.281 1.00 45.03 274 LYS B C 1
ATOM 5003 O O . LYS B 1 274 ? 71.794 -29.196 59.415 1.00 50.51 274 LYS B O 1
ATOM 5009 N N . LEU B 1 275 ? 72.771 -28.165 61.165 1.00 41.96 275 LEU B N 1
ATOM 5010 C CA . LEU B 1 275 ? 71.834 -27.041 61.172 1.00 40.21 275 LEU B CA 1
ATOM 5011 C C . LEU B 1 275 ? 72.673 -25.785 61.132 1.00 35.80 275 LEU B C 1
ATOM 5012 O O . LEU B 1 275 ? 73.767 -25.773 61.690 1.00 38.00 275 LEU B O 1
ATOM 5017 N N . TYR B 1 276 ? 72.170 -24.744 60.461 1.00 35.69 276 TYR B N 1
ATOM 5018 C CA . TYR B 1 276 ? 72.881 -23.462 60.332 1.00 32.52 276 TYR B CA 1
ATOM 5019 C C . TYR B 1 276 ? 71.994 -22.249 60.627 1.00 37.14 276 TYR B C 1
ATOM 5020 O O . TYR B 1 276 ? 71.030 -21.989 59.915 1.00 39.25 276 TYR B O 1
ATOM 5029 N N . HIS B 1 277 ? 72.326 -21.517 61.684 1.00 37.03 277 HIS B N 1
ATOM 5030 C CA . HIS B 1 277 ? 71.593 -20.314 62.069 1.00 35.18 277 HIS B CA 1
ATOM 5031 C C . HIS B 1 277 ? 72.480 -19.494 63.000 1.00 33.34 277 HIS B C 1
ATOM 5032 O O . HIS B 1 277 ? 73.048 -20.027 63.948 1.00 42.50 277 HIS B O 1
ATOM 5039 N N . PRO B 1 278 ? 72.628 -18.188 62.737 1.00 30.06 278 PRO B N 1
ATOM 5040 C CA . PRO B 1 278 ? 73.474 -17.364 63.601 1.00 31.84 278 PRO B CA 1
ATOM 5041 C C . PRO B 1 278 ? 73.157 -17.497 65.090 1.00 37.91 278 PRO B C 1
ATOM 5042 O O . PRO B 1 278 ? 74.019 -17.249 65.931 1.00 34.52 278 PRO B O 1
ATOM 5046 N N . SER B 1 279 ? 71.925 -17.882 65.413 1.00 38.48 279 SER B N 1
ATOM 5047 C CA . SER B 1 279 ? 71.532 -18.031 66.811 1.00 39.89 279 SER B CA 1
ATOM 5048 C C . SER B 1 279 ? 72.257 -19.188 67.491 1.00 40.91 279 SER B C 1
ATOM 5049 O O . SER B 1 279 ? 72.473 -19.157 68.702 1.00 45.61 279 SER B O 1
ATOM 5052 N N . LEU B 1 280 ? 72.625 -20.205 66.716 1.00 39.50 280 LEU B N 1
ATOM 5053 C CA . LEU B 1 280 ? 73.325 -21.370 67.250 1.00 36.65 280 LEU B CA 1
ATOM 5054 C C . LEU B 1 280 ? 74.759 -21.047 67.689 1.00 43.92 280 LEU B C 1
ATOM 5055 O O . LEU B 1 280 ? 75.554 -20.490 66.924 1.00 43.99 280 LEU B O 1
ATOM 5060 N N . PRO B 1 281 ? 75.104 -21.387 68.944 1.00 46.74 281 PRO B N 1
ATOM 5061 C CA . PRO B 1 281 ? 76.445 -21.134 69.476 1.00 43.45 281 PRO B CA 1
ATOM 5062 C C . PRO B 1 281 ? 77.521 -21.680 68.544 1.00 41.24 281 PRO B C 1
ATOM 5063 O O . PRO B 1 281 ? 78.516 -21.022 68.266 1.00 40.51 281 PRO B O 1
ATOM 5067 N N . GLU B 1 282 ? 77.296 -22.897 68.068 1.00 38.97 282 GLU B N 1
ATOM 5068 C CA . GLU B 1 282 ? 78.227 -23.568 67.173 1.00 44.35 282 GLU B CA 1
ATOM 5069 C C . GLU B 1 282 ? 78.341 -22.894 65.821 1.00 47.20 282 GLU B C 1
ATOM 5070 O O . GLU B 1 282 ? 79.289 -23.140 65.075 1.00 53.72 282 GLU B O 1
ATOM 5076 N N . ASN B 1 283 ? 77.378 -22.046 65.493 1.00 45.39 283 ASN B N 1
ATOM 5077 C CA . ASN B 1 283 ? 77.415 -21.389 64.202 1.00 41.64 283 ASN B CA 1
ATOM 5078 C C . ASN B 1 283 ? 78.597 -20.455 64.089 1.00 36.59 283 ASN B C 1
ATOM 5079 O O . ASN B 1 283 ? 78.879 -19.675 64.993 1.00 40.49 283 ASN B O 1
ATOM 5084 N N . GLN B 1 284 ? 79.279 -20.551 62.954 1.00 40.94 284 GLN B N 1
ATOM 5085 C CA . GLN B 1 284 ? 80.441 -19.726 62.653 1.00 39.35 284 GLN B CA 1
ATOM 5086 C C . GLN B 1 284 ? 80.160 -18.245 62.825 1.00 34.17 284 GLN B C 1
ATOM 5087 O O . GLN B 1 284 ? 79.369 -17.661 62.087 1.00 35.38 284 GLN B O 1
ATOM 5093 N N . GLY B 1 285 ? 80.812 -17.640 63.805 1.00 30.77 285 GLY B N 1
ATOM 5094 C CA . GLY B 1 285 ? 80.625 -16.225 64.043 1.00 29.16 285 GLY B CA 1
ATOM 5095 C C . GLY B 1 285 ? 79.459 -15.925 64.961 1.00 32.75 285 GLY B C 1
ATOM 5096 O O . GLY B 1 285 ? 79.063 -14.765 65.080 1.00 34.45 285 GLY B O 1
ATOM 5097 N N . HIS B 1 286 ? 78.916 -16.950 65.617 1.00 30.27 286 HIS B N 1
ATOM 5098 C CA . HIS B 1 286 ? 77.784 -16.766 66.528 1.00 32.03 286 HIS B CA 1
ATOM 5099 C C . HIS B 1 286 ? 77.950 -15.639 67.551 1.00 35.81 286 HIS B C 1
ATOM 5100 O O . HIS B 1 286 ? 77.033 -14.840 67.767 1.00 33.36 286 HIS B O 1
ATOM 5107 N N . GLU B 1 287 ? 79.109 -15.577 68.194 1.00 35.39 287 GLU B N 1
ATOM 5108 C CA . GLU B 1 287 ? 79.343 -14.548 69.197 1.00 37.45 287 GLU B CA 1
ATOM 5109 C C . GLU B 1 287 ? 79.318 -13.135 68.598 1.00 31.18 287 GLU B C 1
ATOM 5110 O O . GLU B 1 287 ? 78.783 -12.200 69.200 1.00 33.21 287 GLU B O 1
ATOM 5116 N N . ILE B 1 288 ? 79.903 -12.987 67.415 1.00 31.95 288 ILE B N 1
ATOM 5117 C CA . ILE B 1 288 ? 79.940 -11.707 66.716 1.00 29.94 288 ILE B CA 1
ATOM 5118 C C . ILE B 1 288 ? 78.522 -11.308 66.310 1.00 23.92 288 ILE B C 1
ATOM 5119 O O . ILE B 1 288 ? 78.162 -10.135 66.332 1.00 28.55 288 ILE B O 1
ATOM 5124 N N . ALA B 1 289 ? 77.733 -12.299 65.924 1.00 22.68 289 ALA B N 1
ATOM 5125 C CA . ALA B 1 289 ? 76.366 -12.061 65.496 1.00 28.84 289 ALA B CA 1
ATOM 5126 C C . ALA B 1 289 ? 75.547 -11.506 66.661 1.00 36.28 289 ALA B C 1
ATOM 5127 O O . ALA B 1 289 ? 74.833 -10.507 66.524 1.00 30.66 289 ALA B O 1
ATOM 5129 N N . ALA B 1 290 ? 75.662 -12.170 67.808 1.00 35.65 290 ALA B N 1
ATOM 5130 C CA . ALA B 1 290 ? 74.940 -11.777 69.006 1.00 29.19 290 ALA B CA 1
ATOM 5131 C C . ALA B 1 290 ? 75.360 -10.379 69.410 1.00 28.44 290 ALA B C 1
ATOM 5132 O O . ALA B 1 290 ? 74.613 -9.654 70.053 1.00 38.43 290 ALA B O 1
ATOM 5134 N N . ARG B 1 291 ? 76.559 -9.999 69.007 1.00 30.15 291 ARG B N 1
ATOM 5135 C CA . ARG B 1 291 ? 77.102 -8.697 69.339 1.00 31.34 291 ARG B CA 1
ATOM 5136 C C . ARG B 1 291 ? 76.706 -7.607 68.338 1.00 38.03 291 ARG B C 1
ATOM 5137 O O . ARG B 1 291 ? 76.262 -6.527 68.731 1.00 37.92 291 ARG B O 1
ATOM 5145 N N . GLN B 1 292 ? 76.862 -7.891 67.043 1.00 37.54 292 GLN B N 1
ATOM 5146 C CA . GLN B 1 292 ? 76.567 -6.905 66.000 1.00 35.16 292 GLN B CA 1
ATOM 5147 C C . GLN B 1 292 ? 75.166 -6.904 65.378 1.00 29.19 292 GLN B C 1
ATOM 5148 O O . GLN B 1 292 ? 74.807 -5.956 64.681 1.00 32.72 292 GLN B O 1
ATOM 5154 N N . GLN B 1 293 ? 74.389 -7.954 65.623 1.00 26.77 293 GLN B N 1
ATOM 5155 C CA . GLN B 1 293 ? 73.041 -8.043 65.080 1.00 29.07 293 GLN B CA 1
ATOM 5156 C C . GLN B 1 293 ? 71.989 -7.691 66.122 1.00 35.45 293 GLN B C 1
ATOM 5157 O O . GLN B 1 293 ? 72.213 -7.878 67.318 1.00 33.53 293 GLN B O 1
ATOM 5163 N N . LYS B 1 294 ? 70.848 -7.171 65.663 1.00 29.78 294 LYS B N 1
ATOM 5164 C CA . LYS B 1 294 ? 69.746 -6.831 66.559 1.00 29.61 294 LYS B CA 1
ATOM 5165 C C . LYS B 1 294 ? 68.810 -8.038 66.627 1.00 32.30 294 LYS B C 1
ATOM 5166 O O . LYS B 1 294 ? 67.822 -8.043 67.359 1.00 41.52 294 LYS B O 1
ATOM 5172 N N . GLY B 1 295 ? 69.145 -9.062 65.851 1.00 30.29 295 GLY B N 1
ATOM 5173 C CA . GLY B 1 295 ? 68.373 -10.291 65.806 1.00 26.56 295 GLY B CA 1
ATOM 5174 C C . GLY B 1 295 ? 69.230 -11.257 65.016 1.00 27.25 295 GLY B C 1
ATOM 5175 O O . GLY B 1 295 ? 70.158 -10.823 64.328 1.00 29.30 295 GLY B O 1
ATOM 5176 N N . PHE B 1 296 ? 68.939 -12.552 65.111 1.00 28.53 296 PHE B N 1
ATOM 5177 C CA . PHE B 1 296 ? 69.709 -13.572 64.400 1.00 31.28 296 PHE B CA 1
ATOM 5178 C C . PHE B 1 296 ? 69.205 -13.901 62.989 1.00 31.42 296 PHE B C 1
ATOM 5179 O O . PHE B 1 296 ? 69.786 -14.739 62.309 1.00 28.84 296 PHE B O 1
ATOM 5187 N N . GLY B 1 297 ? 68.112 -13.266 62.565 1.00 36.88 297 GLY B N 1
ATOM 5188 C CA . GLY B 1 297 ? 67.594 -13.491 61.226 1.00 28.84 297 GLY B CA 1
ATOM 5189 C C . GLY B 1 297 ? 66.535 -14.550 60.980 1.00 27.25 297 GLY B C 1
ATOM 5190 O O . GLY B 1 297 ? 66.280 -15.436 61.795 1.00 27.56 297 GLY B O 1
ATOM 5191 N N . ALA B 1 298 ? 65.933 -14.456 59.802 1.00 24.83 298 ALA B N 1
ATOM 5192 C CA . ALA B 1 298 ? 64.879 -15.359 59.378 1.00 26.98 298 ALA B CA 1
ATOM 5193 C C . ALA B 1 298 ? 65.378 -16.415 58.410 1.00 25.50 298 ALA B C 1
ATOM 5194 O O . ALA B 1 298 ? 64.632 -17.314 58.035 1.00 29.42 298 ALA B O 1
ATOM 5196 N N . MET B 1 299 ? 66.630 -16.301 57.983 1.00 27.49 299 MET B N 1
ATOM 5197 C CA . MET B 1 299 ? 67.176 -17.285 57.055 1.00 28.66 299 MET B CA 1
ATOM 5198 C C . MET B 1 299 ? 67.852 -18.389 57.865 1.00 30.60 299 MET B C 1
ATOM 5199 O O . MET B 1 299 ? 68.455 -18.121 58.901 1.00 32.86 299 MET B O 1
ATOM 5204 N N . LEU B 1 300 ? 67.739 -19.624 57.388 1.00 33.32 300 LEU B N 1
ATOM 5205 C CA . LEU B 1 300 ? 68.356 -20.782 58.037 1.00 37.43 300 LEU B CA 1
ATOM 5206 C C . LEU B 1 300 ? 68.585 -21.888 56.999 1.00 41.26 300 LEU B C 1
ATOM 5207 O O . LEU B 1 300 ? 67.954 -21.888 55.940 1.00 40.04 300 LEU B O 1
ATOM 5212 N N . SER B 1 301 ? 69.492 -22.819 57.286 1.00 32.28 301 SER B N 1
ATOM 5213 C CA . SER B 1 301 ? 69.743 -23.926 56.365 1.00 34.69 301 SER B CA 1
ATOM 5214 C C . SER B 1 301 ? 70.174 -25.170 57.139 1.00 33.63 301 SER B C 1
ATOM 5215 O O . SER B 1 301 ? 70.709 -25.077 58.241 1.00 34.47 301 SER B O 1
ATOM 5218 N N . PHE B 1 302 ? 69.924 -26.336 56.565 1.00 35.20 302 PHE B N 1
ATOM 5219 C CA . PHE B 1 302 ? 70.271 -27.577 57.226 1.00 37.05 302 PHE B CA 1
ATOM 5220 C C . PHE B 1 302 ? 70.620 -28.637 56.201 1.00 35.20 302 PHE B C 1
ATOM 5221 O O . PHE B 1 302 ? 70.144 -28.592 55.078 1.00 38.66 302 PHE B O 1
ATOM 5229 N N . GLU B 1 303 ? 71.471 -29.582 56.583 1.00 35.03 303 GLU B N 1
ATOM 5230 C CA . GLU B 1 303 ? 71.848 -30.652 55.675 1.00 39.72 303 GLU B CA 1
ATOM 5231 C C . GLU B 1 303 ? 70.989 -31.856 56.013 1.00 38.69 303 GLU B C 1
ATOM 5232 O O . GLU B 1 303 ? 70.906 -32.265 57.171 1.00 36.62 303 GLU B O 1
ATOM 5238 N N . LEU B 1 304 ? 70.343 -32.421 55.003 1.00 40.57 304 LEU B N 1
ATOM 5239 C CA . LEU B 1 304 ? 69.506 -33.584 55.229 1.00 44.73 304 LEU B CA 1
ATOM 5240 C C . LEU B 1 304 ? 70.382 -34.829 55.246 1.00 47.08 304 LEU B C 1
ATOM 5241 O O . LEU B 1 304 ? 71.322 -34.953 54.466 1.00 49.63 304 LEU B O 1
ATOM 5246 N N . ASP B 1 305 ? 70.068 -35.744 56.152 1.00 53.99 305 ASP B N 1
ATOM 5247 C CA . ASP B 1 305 ? 70.805 -36.989 56.288 1.00 58.00 305 ASP B CA 1
ATOM 5248 C C . ASP B 1 305 ? 70.281 -37.952 55.236 1.00 59.86 305 ASP B C 1
ATOM 5249 O O . ASP B 1 305 ? 69.222 -38.552 55.418 1.00 60.89 305 ASP B O 1
ATOM 5254 N N . GLY B 1 306 ? 71.012 -38.089 54.133 1.00 60.92 306 GLY B N 1
ATOM 5255 C CA . GLY B 1 306 ? 70.576 -38.987 53.078 1.00 61.61 306 GLY B CA 1
ATOM 5256 C C . GLY B 1 306 ? 70.978 -38.590 51.669 1.00 62.94 306 GLY B C 1
ATOM 5257 O O . GLY B 1 306 ? 71.474 -37.489 51.423 1.00 68.64 306 GLY B O 1
ATOM 5258 N N . ASP B 1 307 ? 70.739 -39.501 50.734 1.00 60.89 307 ASP B N 1
ATOM 5259 C CA . ASP B 1 307 ? 71.082 -39.288 49.340 1.00 63.26 307 ASP B CA 1
ATOM 5260 C C . ASP B 1 307 ? 70.088 -38.380 48.637 1.00 62.27 307 ASP B C 1
ATOM 5261 O O . ASP B 1 307 ? 69.194 -37.813 49.266 1.00 59.76 307 ASP B O 1
ATOM 5266 N N . GLU B 1 308 ? 70.255 -38.267 47.321 1.00 59.97 308 GLU B N 1
ATOM 5267 C CA . GLU B 1 308 ? 69.400 -37.434 46.489 1.00 60.74 308 GLU B CA 1
ATOM 5268 C C . GLU B 1 308 ? 67.938 -37.857 46.535 1.00 58.92 308 GLU B C 1
ATOM 5269 O O . GLU B 1 308 ? 67.056 -37.022 46.700 1.00 54.90 308 GLU B O 1
ATOM 5275 N N . GLN B 1 309 ? 67.680 -39.152 46.383 1.00 60.10 309 GLN B N 1
ATOM 5276 C CA . GLN B 1 309 ? 66.310 -39.649 46.412 1.00 61.17 309 GLN B CA 1
ATOM 5277 C C . GLN B 1 309 ? 65.648 -39.285 47.733 1.00 56.90 309 GLN B C 1
ATOM 5278 O O . GLN B 1 309 ? 64.442 -39.034 47.789 1.00 55.06 309 GLN B O 1
ATOM 5284 N N . THR B 1 310 ? 66.446 -39.256 48.794 1.00 50.33 310 THR B N 1
ATOM 5285 C CA . T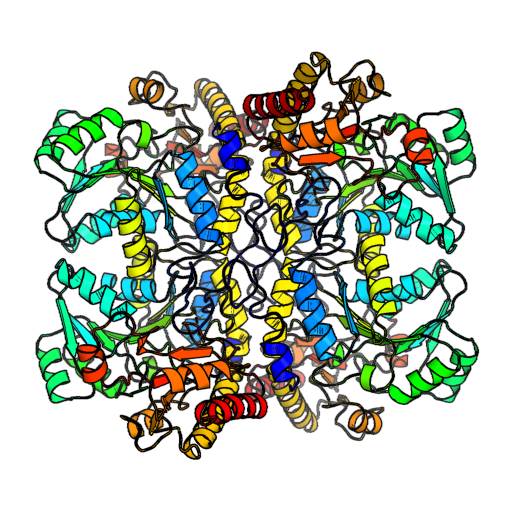HR B 1 310 ? 65.949 -38.920 50.123 1.00 52.75 310 THR B CA 1
ATOM 5286 C C . THR B 1 310 ? 65.463 -37.473 50.179 1.00 51.59 310 THR B C 1
ATOM 5287 O O . THR B 1 310 ? 64.432 -37.163 50.792 1.00 50.75 310 THR B O 1
ATOM 5291 N N . LEU B 1 311 ? 66.231 -36.598 49.536 1.00 45.24 311 LEU B N 1
ATOM 5292 C CA . LEU B 1 311 ? 65.938 -35.172 49.496 1.00 43.96 311 LEU B CA 1
ATOM 5293 C C . LEU B 1 311 ? 64.707 -34.901 48.650 1.00 42.19 311 LEU B C 1
ATOM 5294 O O . LEU B 1 311 ? 63.843 -34.117 49.037 1.00 37.60 311 LEU B O 1
ATOM 5299 N N . ARG B 1 312 ? 64.633 -35.551 47.492 1.00 43.48 312 ARG B N 1
ATOM 5300 C CA . ARG B 1 312 ? 63.483 -35.389 46.614 1.00 50.39 312 ARG B CA 1
ATOM 5301 C C . ARG B 1 312 ? 62.275 -35.758 47.461 1.00 49.87 312 ARG B C 1
ATOM 5302 O O . ARG B 1 312 ? 61.279 -35.035 47.496 1.00 51.03 312 ARG B O 1
ATOM 5310 N N . ARG B 1 313 ? 62.382 -36.891 48.149 1.00 45.66 313 ARG B N 1
ATOM 5311 C CA . ARG B 1 313 ? 61.310 -37.370 49.005 1.00 46.86 313 ARG B CA 1
ATOM 5312 C C . ARG B 1 313 ? 60.903 -36.287 49.996 1.00 47.07 313 ARG B C 1
ATOM 5313 O O . ARG B 1 313 ? 59.718 -35.974 50.137 1.00 50.60 313 ARG B O 1
ATOM 5321 N N . PHE B 1 314 ? 61.889 -35.705 50.671 1.00 42.94 314 PHE B N 1
ATOM 5322 C CA . PHE B 1 314 ? 61.613 -34.673 51.659 1.00 43.09 314 PHE B CA 1
ATOM 5323 C C . PHE B 1 314 ? 60.885 -33.456 51.072 1.00 45.26 314 PHE B C 1
ATOM 5324 O O . PHE B 1 314 ? 59.918 -32.948 51.650 1.00 42.15 314 PHE B O 1
ATOM 5332 N N . LEU B 1 315 ? 61.355 -32.986 49.925 1.00 44.06 315 LEU B N 1
ATOM 5333 C CA . LEU B 1 315 ? 60.742 -31.836 49.281 1.00 43.08 315 LEU B CA 1
ATOM 5334 C C . LEU B 1 315 ? 59.337 -32.207 48.829 1.00 43.61 315 LEU B C 1
ATOM 5335 O O . LEU B 1 315 ? 58.405 -31.418 48.961 1.00 46.50 315 LEU B O 1
ATOM 5340 N N . GLY B 1 316 ? 59.199 -33.419 48.304 1.00 43.29 316 GLY B N 1
ATOM 5341 C CA . GLY B 1 316 ? 57.914 -33.884 47.816 1.00 49.73 316 GLY B CA 1
ATOM 5342 C C . GLY B 1 316 ? 56.810 -33.970 48.857 1.00 55.56 316 GLY B C 1
ATOM 5343 O O . GLY B 1 316 ? 55.623 -33.981 48.505 1.00 55.89 316 GLY B O 1
ATOM 5344 N N . GLY B 1 317 ? 57.188 -34.035 50.133 1.00 51.64 317 GLY B N 1
ATOM 5345 C CA . GLY B 1 317 ? 56.194 -34.121 51.188 1.00 45.52 317 GLY B CA 1
ATOM 5346 C C . GLY B 1 317 ? 55.841 -32.762 51.751 1.00 45.84 317 GLY B C 1
ATOM 5347 O O . GLY B 1 317 ? 55.036 -32.663 52.672 1.00 45.28 317 GLY B O 1
ATOM 5348 N N . LEU B 1 318 ? 56.439 -31.713 51.190 1.00 45.41 318 LEU B N 1
ATOM 5349 C CA . LEU B 1 318 ? 56.203 -30.347 51.651 1.00 47.75 318 LEU B CA 1
ATOM 5350 C C . LEU B 1 318 ? 54.988 -29.678 51.001 1.00 52.96 318 LEU B C 1
ATOM 5351 O O . LEU B 1 318 ? 54.509 -30.122 49.955 1.00 54.45 318 LEU B O 1
ATOM 5356 N N . SER B 1 319 ? 54.498 -28.604 51.621 1.00 51.82 319 SER B N 1
ATOM 5357 C CA . SER B 1 319 ? 53.327 -27.898 51.108 1.00 53.79 319 SER B CA 1
ATOM 5358 C C . SER B 1 319 ? 53.320 -26.393 51.361 1.00 48.03 319 SER B C 1
ATOM 5359 O O . SER B 1 319 ? 52.724 -25.639 50.588 1.00 44.14 319 SER B O 1
ATOM 5362 N N . LEU B 1 320 ? 53.965 -25.963 52.444 1.00 45.55 320 LEU B N 1
ATOM 5363 C CA . LEU B 1 320 ? 54.008 -24.547 52.803 1.00 44.51 320 LEU B CA 1
ATOM 5364 C C . LEU B 1 320 ? 55.304 -23.839 52.420 1.00 40.73 320 LEU B C 1
ATOM 5365 O O . LEU B 1 320 ? 55.519 -22.687 52.798 1.00 39.94 320 LEU B O 1
ATOM 5370 N N . PHE B 1 321 ? 56.166 -24.527 51.680 1.00 39.62 321 PHE B N 1
ATOM 5371 C CA . PHE B 1 321 ? 57.428 -23.936 51.232 1.00 39.64 321 PHE B CA 1
ATOM 5372 C C . PHE B 1 321 ? 57.469 -24.122 49.733 1.00 36.02 321 PHE B C 1
ATOM 5373 O O . PHE B 1 321 ? 57.282 -25.236 49.252 1.00 42.79 321 PHE B O 1
ATOM 5381 N N . THR B 1 322 ? 57.699 -23.044 48.991 1.00 31.29 322 THR B N 1
ATOM 5382 C CA . THR B 1 322 ? 57.764 -23.149 47.537 1.00 33.59 322 THR B CA 1
ATOM 5383 C C . THR B 1 322 ? 59.223 -23.323 47.135 1.00 32.48 322 THR B C 1
ATOM 5384 O O . THR B 1 322 ? 60.086 -22.608 47.633 1.00 33.83 322 THR B O 1
ATOM 5388 N N . LEU B 1 323 ? 59.495 -24.277 46.250 1.00 28.89 323 LEU B N 1
ATOM 5389 C CA . LEU B 1 323 ? 60.856 -24.518 45.789 1.00 29.03 323 LEU B CA 1
ATOM 5390 C C . LEU B 1 323 ? 61.181 -23.432 44.789 1.00 30.31 323 LEU B C 1
ATOM 5391 O O . LEU B 1 323 ? 60.715 -23.481 43.656 1.00 37.69 323 LEU B O 1
ATOM 5396 N N . ALA B 1 324 ? 61.974 -22.450 45.194 1.00 25.83 324 ALA B N 1
ATOM 5397 C CA . ALA B 1 324 ? 62.313 -21.380 44.278 1.00 29.14 324 ALA B CA 1
ATOM 5398 C C . ALA B 1 324 ? 63.477 -20.579 44.790 1.00 34.76 324 ALA B C 1
ATOM 5399 O O . ALA B 1 324 ? 63.879 -20.702 45.944 1.00 34.93 324 ALA B O 1
ATOM 5401 N N . GLU B 1 325 ? 64.023 -19.751 43.913 1.00 38.38 325 GLU B N 1
ATOM 5402 C CA . GLU B 1 325 ? 65.129 -18.897 44.291 1.00 46.88 325 GLU B CA 1
ATOM 5403 C C . GLU B 1 325 ? 64.546 -17.701 45.027 1.00 47.17 325 GLU B C 1
ATOM 5404 O O . GLU B 1 325 ? 63.327 -17.578 45.174 1.00 52.39 325 GLU B O 1
ATOM 5410 N N . SER B 1 326 ? 65.435 -16.821 45.471 1.00 42.69 326 SER B N 1
ATOM 5411 C CA . SER B 1 326 ? 65.078 -15.614 46.198 1.00 35.49 326 SER B CA 1
ATOM 5412 C C . SER B 1 326 ? 64.727 -15.881 47.645 1.00 30.07 326 SER B C 1
ATOM 5413 O O . SER B 1 326 ? 64.634 -17.025 48.085 1.00 31.66 326 SER B O 1
ATOM 5416 N N . LEU B 1 327 ? 64.531 -14.800 48.376 1.00 27.11 327 LEU B N 1
ATOM 5417 C CA . LEU B 1 327 ? 64.241 -14.871 49.792 1.00 29.93 327 LEU B CA 1
ATOM 5418 C C . LEU B 1 327 ? 63.682 -13.516 50.203 1.00 29.61 327 LEU B C 1
ATOM 5419 O O . LEU B 1 327 ? 63.684 -12.564 49.416 1.00 29.57 327 LEU B O 1
ATOM 5424 N N . GLY B 1 328 ? 63.206 -13.432 51.439 1.00 27.78 328 GLY B N 1
ATOM 5425 C CA . GLY B 1 328 ? 62.714 -12.162 51.938 1.00 30.48 328 GLY B CA 1
ATOM 5426 C C . GLY B 1 328 ? 61.249 -11.853 51.766 1.00 27.34 328 GLY B C 1
ATOM 5427 O O . GLY B 1 328 ? 60.780 -10.818 52.236 1.00 33.64 328 GLY B O 1
ATOM 5428 N N . GLY B 1 329 ? 60.523 -12.734 51.093 1.00 29.23 329 GLY B N 1
ATOM 5429 C CA . GLY B 1 329 ? 59.107 -12.504 50.896 1.00 25.47 329 GLY B CA 1
ATOM 5430 C C . GLY B 1 329 ? 58.303 -12.953 52.100 1.00 31.39 329 GLY B C 1
ATOM 5431 O O . GLY B 1 329 ? 58.816 -13.634 52.993 1.00 27.74 329 GLY B O 1
ATOM 5432 N N . VAL B 1 330 ? 57.032 -12.580 52.132 1.00 28.20 330 VAL B N 1
ATOM 5433 C CA . VAL B 1 330 ? 56.186 -12.968 53.249 1.00 28.67 330 VAL B CA 1
ATOM 5434 C C . VAL B 1 330 ? 55.952 -14.471 53.239 1.00 24.65 330 VAL B C 1
ATOM 5435 O O . VAL B 1 330 ? 55.686 -15.070 54.265 1.00 27.28 330 VAL B O 1
ATOM 5439 N N . GLU B 1 331 ? 56.066 -15.075 52.070 1.00 29.36 331 GLU B N 1
ATOM 5440 C CA . GLU B 1 331 ? 55.848 -16.511 51.929 1.00 31.69 331 GLU B CA 1
ATOM 5441 C C . GLU B 1 331 ? 57.148 -17.291 52.111 1.00 32.89 331 GLU B C 1
ATOM 5442 O O . GLU B 1 331 ? 58.218 -16.826 51.702 1.00 27.67 331 GLU B O 1
ATOM 5448 N N . SER B 1 332 ? 57.044 -18.475 52.719 1.00 31.02 332 SER B N 1
ATOM 5449 C CA . SER B 1 332 ? 58.207 -19.334 52.975 1.00 31.59 332 SER B CA 1
ATOM 5450 C C . SER B 1 332 ? 58.706 -20.064 51.738 1.00 29.08 332 SER B C 1
ATOM 5451 O O . SER B 1 332 ? 57.959 -20.787 51.079 1.00 36.78 332 SER B O 1
ATOM 5454 N N . LEU B 1 333 ? 59.982 -19.877 51.436 1.00 30.43 333 LEU B N 1
ATOM 5455 C CA . LEU B 1 333 ? 60.602 -20.521 50.284 1.00 30.95 333 LEU B CA 1
ATOM 5456 C C . LEU B 1 333 ? 61.676 -21.504 50.728 1.00 29.84 333 LEU B C 1
ATOM 5457 O O . LEU B 1 333 ? 62.288 -21.339 51.787 1.00 26.71 333 LEU B O 1
ATOM 5462 N N . ILE B 1 334 ? 61.906 -22.520 49.908 1.00 29.66 334 ILE B N 1
ATOM 5463 C CA . ILE B 1 334 ? 62.949 -23.487 50.190 1.00 31.99 334 ILE B CA 1
ATOM 5464 C C . ILE B 1 334 ? 63.821 -23.656 48.944 1.00 33.18 334 ILE B C 1
ATOM 5465 O O . ILE B 1 334 ? 63.340 -23.623 47.806 1.00 30.44 334 ILE B O 1
ATOM 5470 N N . SER B 1 335 ? 65.116 -23.823 49.182 1.00 36.04 335 SER B N 1
ATOM 5471 C CA . SER B 1 335 ? 66.091 -23.956 48.113 1.00 35.99 335 SER B CA 1
ATOM 5472 C C . SER B 1 335 ? 67.146 -25.059 48.335 1.00 35.21 335 SER B C 1
ATOM 5473 O O . SER B 1 335 ? 67.651 -25.251 49.447 1.00 33.58 335 SER B O 1
ATOM 5476 N N . HIS B 1 336 ? 67.466 -25.777 47.263 1.00 31.10 336 HIS B N 1
ATOM 5477 C CA . HIS B 1 336 ? 68.496 -26.803 47.298 1.00 27.99 336 HIS B CA 1
ATOM 5478 C C . HIS B 1 336 ? 69.718 -26.161 46.642 1.00 33.08 336 HIS B C 1
ATOM 5479 O O . HIS B 1 336 ? 69.812 -26.121 45.419 1.00 35.83 336 HIS B O 1
ATOM 5486 N N . ALA B 1 337 ? 70.645 -25.660 47.452 1.00 36.18 337 ALA B N 1
ATOM 5487 C CA . ALA B 1 337 ? 71.840 -24.986 46.950 1.00 35.76 337 ALA B CA 1
ATOM 5488 C C . ALA B 1 337 ? 72.626 -25.661 45.804 1.00 36.25 337 ALA B C 1
ATOM 5489 O O . ALA B 1 337 ? 73.057 -24.984 44.861 1.00 35.17 337 ALA B O 1
ATOM 5491 N N . ALA B 1 338 ? 72.809 -26.978 45.873 1.00 33.94 338 ALA B N 1
ATOM 5492 C CA . ALA B 1 338 ? 73.574 -27.686 44.845 1.00 30.45 338 ALA B CA 1
ATOM 5493 C C . ALA B 1 338 ? 72.981 -27.583 43.447 1.00 36.33 338 ALA B C 1
ATOM 5494 O O . ALA B 1 338 ? 73.711 -27.589 42.456 1.00 37.79 338 ALA B O 1
ATOM 5496 N N . THR B 1 339 ? 71.658 -27.485 43.359 1.00 41.45 339 THR B N 1
ATOM 5497 C CA . THR B 1 339 ? 70.997 -27.395 42.063 1.00 36.99 339 THR B CA 1
ATOM 5498 C C . THR B 1 339 ? 70.402 -26.019 41.779 1.00 38.50 339 THR B C 1
ATOM 5499 O O . THR B 1 339 ? 70.002 -25.737 40.656 1.00 42.53 339 THR B O 1
ATOM 5503 N N . MET B 1 340 ? 70.351 -25.154 42.784 1.00 33.36 340 MET B N 1
ATOM 5504 C CA . MET B 1 340 ? 69.777 -23.835 42.583 1.00 33.34 340 MET B CA 1
ATOM 5505 C C . MET B 1 340 ? 70.810 -22.752 42.822 1.00 36.92 340 MET B C 1
ATOM 5506 O O . MET B 1 340 ? 71.653 -22.495 41.965 1.00 46.72 340 MET B O 1
ATOM 5511 N N . THR B 1 341 ? 70.751 -22.127 43.984 1.00 38.83 341 THR B N 1
ATOM 5512 C CA . THR B 1 341 ? 71.681 -21.066 44.343 1.00 43.51 341 THR B CA 1
ATOM 5513 C C . THR B 1 341 ? 73.138 -21.293 43.932 1.00 47.63 341 THR B C 1
ATOM 5514 O O . THR B 1 341 ? 73.816 -20.357 43.508 1.00 47.55 341 THR B O 1
ATOM 5518 N N . HIS B 1 342 ? 73.625 -22.525 44.058 1.00 45.07 342 HIS B N 1
ATOM 5519 C CA . HIS B 1 342 ? 75.015 -22.818 43.715 1.00 45.92 342 HIS B CA 1
ATOM 5520 C C . HIS B 1 342 ? 75.177 -23.870 42.621 1.00 47.60 342 HIS B C 1
ATOM 5521 O O . HIS B 1 342 ? 76.199 -24.561 42.541 1.00 45.93 342 HIS B O 1
ATOM 5528 N N . ALA B 1 343 ? 74.162 -23.969 41.772 1.00 46.73 343 ALA B N 1
ATOM 5529 C CA . ALA B 1 343 ? 74.164 -24.914 40.671 1.00 44.05 343 ALA B CA 1
ATOM 5530 C C . ALA B 1 343 ? 75.390 -24.675 39.826 1.00 46.34 343 ALA B C 1
ATOM 5531 O O . ALA B 1 343 ? 76.027 -25.615 39.357 1.00 50.21 343 ALA B O 1
ATOM 5533 N N . GLY B 1 344 ? 75.709 -23.400 39.633 1.00 50.85 344 GLY B N 1
ATOM 5534 C CA . GLY B 1 344 ? 76.871 -23.026 38.849 1.00 52.80 344 GLY B CA 1
ATOM 5535 C C . GLY B 1 344 ? 78.087 -23.014 39.747 1.00 58.14 344 GLY B C 1
ATOM 5536 O O . GLY B 1 344 ? 78.449 -21.987 40.329 1.00 61.76 344 GLY B O 1
ATOM 5537 N N . MET B 1 345 ? 78.704 -24.182 39.866 1.00 58.35 345 MET B N 1
ATOM 5538 C CA . MET B 1 345 ? 79.882 -24.372 40.694 1.00 52.91 345 MET B CA 1
ATOM 5539 C C . MET B 1 345 ? 80.139 -25.860 40.740 1.00 50.71 345 MET B C 1
ATOM 5540 O O . MET B 1 345 ? 79.238 -26.635 41.056 1.00 44.92 345 MET B O 1
ATOM 5545 N N . ALA B 1 346 ? 81.362 -26.258 40.413 1.00 45.85 346 ALA B N 1
ATOM 5546 C CA . ALA B 1 346 ? 81.710 -27.667 40.416 1.00 42.74 346 ALA B CA 1
ATOM 5547 C C . ALA B 1 346 ? 81.479 -28.270 41.798 1.00 38.56 346 ALA B C 1
ATOM 5548 O O . ALA B 1 346 ? 81.561 -27.576 42.814 1.00 35.39 346 ALA B O 1
ATOM 5550 N N . PRO B 1 347 ? 81.178 -29.577 41.849 1.00 40.70 347 PRO B N 1
ATOM 5551 C CA . PRO B 1 347 ? 80.939 -30.255 43.130 1.00 38.94 347 PRO B CA 1
ATOM 5552 C C . PRO B 1 347 ? 82.164 -30.175 44.023 1.00 41.93 347 PRO B C 1
ATOM 5553 O O . PRO B 1 347 ? 82.057 -30.240 45.250 1.00 40.88 347 PRO B O 1
ATOM 5557 N N . GLU B 1 348 ? 83.330 -30.039 43.395 1.00 42.66 348 GLU B N 1
ATOM 5558 C CA . GLU B 1 348 ? 84.591 -29.943 44.124 1.00 40.55 348 GLU B CA 1
ATOM 5559 C C . GLU B 1 348 ? 84.681 -28.575 44.768 1.00 37.38 348 GLU B C 1
ATOM 5560 O O . GLU B 1 348 ? 85.189 -28.431 45.879 1.00 38.37 348 GLU B O 1
ATOM 5566 N N . ALA B 1 349 ? 84.189 -27.566 44.059 1.00 33.46 349 ALA B N 1
ATOM 5567 C CA . ALA B 1 349 ? 84.190 -26.218 44.584 1.00 30.79 349 ALA B CA 1
ATOM 5568 C C . ALA B 1 349 ? 83.163 -26.143 45.719 1.00 35.76 349 ALA B C 1
ATOM 5569 O O . ALA B 1 349 ? 83.465 -25.655 46.805 1.00 36.70 349 ALA B O 1
ATOM 5571 N N . ARG B 1 350 ? 81.954 -26.642 45.459 1.00 34.57 350 ARG B N 1
ATOM 5572 C CA . ARG B 1 350 ? 80.877 -26.617 46.442 1.00 31.33 350 ARG B CA 1
ATOM 5573 C C . ARG B 1 350 ? 81.299 -27.266 47.730 1.00 32.58 350 ARG B C 1
ATOM 5574 O O . ARG B 1 350 ? 81.141 -26.692 48.806 1.00 36.44 350 ARG B O 1
ATOM 5582 N N . ALA B 1 351 ? 81.827 -28.477 47.619 1.00 32.96 351 ALA B N 1
ATOM 5583 C CA . ALA B 1 351 ? 82.272 -29.212 48.794 1.00 36.48 351 ALA B CA 1
ATOM 5584 C C . ALA B 1 351 ? 83.375 -28.423 49.482 1.00 38.69 351 ALA B C 1
ATOM 5585 O O . ALA B 1 351 ? 83.382 -28.269 50.707 1.00 44.19 351 ALA B O 1
ATOM 5587 N N . ALA B 1 352 ? 84.306 -27.921 48.680 1.00 38.48 352 ALA B N 1
ATOM 5588 C CA . ALA B 1 352 ? 85.418 -27.148 49.199 1.00 37.84 352 ALA B CA 1
ATOM 5589 C C . ALA B 1 352 ? 84.856 -25.966 49.966 1.00 44.36 352 ALA B C 1
ATOM 5590 O O . ALA B 1 352 ? 85.336 -25.635 51.047 1.00 44.73 352 ALA B O 1
ATOM 5592 N N . ALA B 1 353 ? 83.824 -25.341 49.404 1.00 45.76 353 ALA B N 1
ATOM 5593 C CA . ALA B 1 353 ? 83.188 -24.182 50.023 1.00 43.23 353 ALA B CA 1
ATOM 5594 C C . ALA B 1 353 ? 82.318 -24.581 51.201 1.00 43.01 353 ALA B C 1
ATOM 5595 O O . ALA B 1 353 ? 81.714 -23.726 51.840 1.00 48.25 353 ALA B O 1
ATOM 5597 N N . GLY B 1 354 ? 82.244 -25.881 51.470 1.00 42.16 354 GLY B N 1
ATOM 5598 C CA . GLY B 1 354 ? 81.459 -26.372 52.591 1.00 44.17 354 GLY B CA 1
ATOM 5599 C C . GLY B 1 354 ? 79.956 -26.475 52.388 1.00 47.99 354 GLY B C 1
ATOM 5600 O O . GLY B 1 354 ? 79.192 -26.410 53.358 1.00 46.11 354 GLY B O 1
ATOM 5601 N N . ILE B 1 355 ? 79.523 -26.649 51.142 1.00 45.48 355 ILE B N 1
ATOM 5602 C CA . ILE B 1 355 ? 78.097 -26.758 50.845 1.00 40.68 355 ILE B CA 1
ATOM 5603 C C . ILE B 1 355 ? 77.716 -28.194 50.472 1.00 35.37 355 ILE B C 1
ATOM 5604 O O . ILE B 1 355 ? 78.077 -28.686 49.409 1.00 36.98 355 ILE B O 1
ATOM 5609 N N . SER B 1 356 ? 76.984 -28.860 51.359 1.00 34.38 356 SER B N 1
ATOM 5610 C CA . SER B 1 356 ? 76.548 -30.231 51.127 1.00 31.03 356 SER B CA 1
ATOM 5611 C C . SER B 1 356 ? 75.613 -30.377 49.921 1.00 35.93 356 SER B C 1
ATOM 5612 O O . SER B 1 356 ? 74.928 -29.435 49.521 1.00 37.44 356 SER B O 1
ATOM 5615 N N . GLU B 1 357 ? 75.586 -31.578 49.356 1.00 34.18 357 GLU B N 1
ATOM 5616 C CA . GLU B 1 357 ? 74.744 -31.883 48.210 1.00 33.43 357 GLU B CA 1
ATOM 5617 C C . GLU B 1 357 ? 73.303 -32.107 48.679 1.00 34.31 357 GLU B C 1
ATOM 5618 O O . GLU B 1 357 ? 72.410 -32.320 47.869 1.00 34.84 357 GLU B O 1
ATOM 5624 N N . THR B 1 358 ? 73.086 -32.087 49.990 1.00 36.31 358 THR B N 1
ATOM 5625 C CA . THR B 1 358 ? 71.737 -32.261 50.537 1.00 40.73 358 THR B CA 1
ATOM 5626 C C . THR B 1 358 ? 71.397 -31.081 51.454 1.00 38.80 358 THR B C 1
ATOM 5627 O O . THR B 1 358 ? 70.477 -31.153 52.277 1.00 36.42 358 THR B O 1
ATOM 5631 N N . LEU B 1 359 ? 72.155 -29.997 51.320 1.00 37.08 359 LEU B N 1
ATOM 5632 C CA . LEU B 1 359 ? 71.903 -28.805 52.121 1.00 35.17 359 LEU B CA 1
ATOM 5633 C C . LEU B 1 359 ? 70.684 -28.074 51.551 1.00 34.51 359 LEU B C 1
ATOM 5634 O O . LEU B 1 359 ? 70.586 -27.857 50.342 1.00 33.64 359 LEU B O 1
ATOM 5639 N N . LEU B 1 360 ? 69.753 -27.713 52.428 1.00 35.48 360 LEU B N 1
ATOM 5640 C CA . LEU B 1 360 ? 68.548 -27.001 52.031 1.00 33.15 360 LEU B CA 1
ATOM 5641 C C . LEU B 1 360 ? 68.525 -25.687 52.788 1.00 32.30 360 LEU B C 1
ATOM 5642 O O . LEU B 1 360 ? 68.908 -25.628 53.961 1.00 29.74 360 LEU B O 1
ATOM 5647 N N . ARG B 1 361 ? 68.094 -24.629 52.106 1.00 34.91 361 ARG B N 1
ATOM 5648 C CA . ARG B 1 361 ? 68.006 -23.308 52.719 1.00 28.34 361 ARG B CA 1
ATOM 5649 C C . ARG B 1 361 ? 66.540 -22.910 52.816 1.00 23.50 361 ARG B C 1
ATOM 5650 O O . ARG B 1 361 ? 65.767 -23.110 51.882 1.00 29.39 361 ARG B O 1
ATOM 5658 N N . ILE B 1 362 ? 66.160 -22.358 53.958 1.00 29.90 362 ILE B N 1
ATOM 5659 C CA . ILE B 1 362 ? 64.791 -21.925 54.171 1.00 29.65 362 ILE B CA 1
ATOM 5660 C C . ILE B 1 362 ? 64.701 -20.416 54.356 1.00 27.78 362 ILE B C 1
ATOM 5661 O O . ILE B 1 362 ? 65.443 -19.834 55.150 1.00 27.33 362 ILE B O 1
ATOM 5666 N N . SER B 1 363 ? 63.822 -19.775 53.591 1.00 25.75 363 SER B N 1
ATOM 5667 C CA . SER B 1 363 ? 63.589 -18.337 53.756 1.00 30.08 363 SER B CA 1
ATOM 5668 C C . SER B 1 363 ? 62.225 -18.300 54.478 1.00 33.90 363 SER B C 1
ATOM 5669 O O . SER B 1 363 ? 61.165 -18.338 53.848 1.00 33.71 363 SER B O 1
ATOM 5672 N N . THR B 1 364 ? 62.262 -18.258 55.806 1.00 31.76 364 THR B N 1
ATOM 5673 C CA . THR B 1 364 ? 61.049 -18.257 56.602 1.00 31.01 364 THR B CA 1
ATOM 5674 C C . THR B 1 364 ? 60.116 -17.070 56.334 1.00 29.94 364 THR B C 1
ATOM 5675 O O . THR B 1 364 ? 60.530 -15.910 56.379 1.00 24.95 364 THR B O 1
ATOM 5679 N N . GLY B 1 365 ? 58.854 -17.391 56.054 1.00 29.58 365 GLY B N 1
ATOM 5680 C CA . GLY B 1 365 ? 57.845 -16.381 55.797 1.00 26.72 365 GLY B CA 1
ATOM 5681 C C . GLY B 1 365 ? 57.125 -16.025 57.085 1.00 32.69 365 GLY B C 1
ATOM 5682 O O . GLY B 1 365 ? 57.678 -16.171 58.177 1.00 30.43 365 GLY B O 1
ATOM 5683 N N . ILE B 1 366 ? 55.886 -15.557 56.972 1.00 33.81 366 ILE B N 1
ATOM 5684 C CA . ILE B 1 366 ? 55.124 -15.180 58.153 1.00 27.83 366 ILE B CA 1
ATOM 5685 C C . ILE B 1 366 ? 53.830 -15.970 58.278 1.00 30.80 366 ILE B C 1
ATOM 5686 O O . ILE B 1 366 ? 52.855 -15.499 58.871 1.00 34.77 366 ILE B O 1
ATOM 5691 N N . GLU B 1 367 ? 53.815 -17.171 57.708 1.00 27.41 367 GLU B N 1
ATOM 5692 C CA . GLU B 1 367 ? 52.646 -18.032 57.827 1.00 27.22 367 GLU B CA 1
ATOM 5693 C C . GLU B 1 367 ? 52.652 -18.451 59.292 1.00 32.58 367 GLU B C 1
ATOM 5694 O O . GLU B 1 367 ? 53.570 -18.096 60.037 1.00 28.27 367 GLU B O 1
ATOM 5700 N N . ASP B 1 368 ? 51.647 -19.199 59.723 1.00 35.30 368 ASP B N 1
ATOM 5701 C CA . ASP B 1 368 ? 51.633 -19.645 61.115 1.00 38.32 368 ASP B CA 1
ATOM 5702 C C . ASP B 1 368 ? 52.820 -20.599 61.346 1.00 31.56 368 ASP B C 1
ATOM 5703 O O . ASP B 1 368 ? 53.027 -21.543 60.576 1.00 28.60 368 ASP B O 1
ATOM 5708 N N . GLY B 1 369 ? 53.594 -20.335 62.401 1.00 31.21 369 GLY B N 1
ATOM 5709 C CA . GLY B 1 369 ? 54.749 -21.163 62.718 1.00 33.42 369 GLY B CA 1
ATOM 5710 C C . GLY B 1 369 ? 54.404 -22.633 62.884 1.00 34.98 369 GLY B C 1
ATOM 5711 O O . GLY B 1 369 ? 55.017 -23.504 62.273 1.00 34.24 369 GLY B O 1
ATOM 5712 N N . GLU B 1 370 ? 53.406 -22.916 63.709 1.00 40.00 370 GLU B N 1
ATOM 5713 C CA . GLU B 1 370 ? 53.000 -24.296 63.938 1.00 45.39 370 GLU B CA 1
ATOM 5714 C C . GLU B 1 370 ? 52.677 -24.960 62.608 1.00 45.46 370 GLU B C 1
ATOM 5715 O O . GLU B 1 370 ? 52.973 -26.140 62.402 1.00 47.45 370 GLU B O 1
ATOM 5721 N N . ASP B 1 371 ? 52.068 -24.196 61.706 1.00 43.64 371 ASP B N 1
ATOM 5722 C CA . ASP B 1 371 ? 51.710 -24.712 60.388 1.00 43.07 371 ASP B CA 1
ATOM 5723 C C . ASP B 1 371 ? 52.958 -25.054 59.596 1.00 38.36 371 ASP B C 1
ATOM 5724 O O . ASP B 1 371 ? 53.014 -26.082 58.911 1.00 36.01 371 ASP B O 1
ATOM 5729 N N . LEU B 1 372 ? 53.956 -24.184 59.695 1.00 31.95 372 LEU B N 1
ATOM 5730 C CA . LEU B 1 372 ? 55.206 -24.386 58.973 1.00 36.62 372 LEU B CA 1
ATOM 5731 C C . LEU B 1 372 ? 55.913 -25.648 59.443 1.00 37.57 372 LEU B C 1
ATOM 5732 O O . LEU B 1 372 ? 56.367 -26.456 58.630 1.00 37.69 372 LEU B O 1
ATOM 5737 N N . ILE B 1 373 ? 55.992 -25.820 60.758 1.00 39.29 373 ILE B N 1
ATOM 5738 C CA . ILE B 1 373 ? 56.647 -26.993 61.336 1.00 35.06 373 ILE B CA 1
ATOM 5739 C C . ILE B 1 373 ? 55.889 -28.280 61.007 1.00 38.15 373 ILE B C 1
ATOM 5740 O O . ILE B 1 373 ? 56.489 -29.323 60.740 1.00 34.74 373 ILE B O 1
ATOM 5745 N N . ALA B 1 374 ? 54.564 -28.190 61.014 1.00 40.33 374 ALA B N 1
ATOM 5746 C CA . ALA B 1 374 ? 53.715 -29.329 60.703 1.00 42.38 374 ALA B CA 1
ATOM 5747 C C . ALA B 1 374 ? 53.982 -29.784 59.270 1.00 46.57 374 ALA B C 1
ATOM 5748 O O . ALA B 1 374 ? 53.835 -30.964 58.943 1.00 47.55 374 ALA B O 1
ATOM 5750 N N . ASP B 1 375 ? 54.369 -28.833 58.422 1.00 46.19 375 ASP B N 1
ATOM 5751 C CA . ASP B 1 375 ? 54.661 -29.115 57.024 1.00 38.80 375 ASP B CA 1
ATOM 5752 C C . ASP B 1 375 ? 56.023 -29.787 56.901 1.00 37.09 375 ASP B C 1
ATOM 5753 O O . ASP B 1 375 ? 56.197 -30.718 56.111 1.00 36.07 375 ASP B O 1
ATOM 5758 N N . LEU B 1 376 ? 56.989 -29.313 57.682 1.00 35.63 376 LEU B N 1
ATOM 5759 C CA . LEU B 1 376 ? 58.326 -29.899 57.656 1.00 37.68 376 LEU B CA 1
ATOM 5760 C C . LEU B 1 376 ? 58.227 -31.327 58.155 1.00 39.45 376 LEU B C 1
ATOM 5761 O O . LEU B 1 376 ? 58.890 -32.219 57.630 1.00 39.89 376 LEU B O 1
ATOM 5766 N N . GLU B 1 377 ? 57.388 -31.542 59.167 1.00 41.71 377 GLU B N 1
ATOM 5767 C CA . GLU B 1 377 ? 57.199 -32.880 59.725 1.00 46.17 377 GLU B CA 1
ATOM 5768 C C . GLU B 1 377 ? 56.697 -33.812 58.627 1.00 45.81 377 GLU B C 1
ATOM 5769 O O . GLU B 1 377 ? 57.054 -34.987 58.572 1.00 43.66 377 GLU B O 1
ATOM 5775 N N . ASN B 1 378 ? 55.871 -33.277 57.743 1.00 47.14 378 ASN B N 1
ATOM 5776 C CA . ASN B 1 378 ? 55.350 -34.068 56.652 1.00 47.07 378 ASN B CA 1
ATOM 5777 C C . ASN B 1 378 ? 56.466 -34.475 55.713 1.00 49.73 378 ASN B C 1
ATOM 5778 O O . ASN B 1 378 ? 56.495 -35.600 55.222 1.00 52.87 378 ASN B O 1
ATOM 5783 N N . GLY B 1 379 ? 57.383 -33.552 55.457 1.00 50.44 379 GLY B N 1
ATOM 5784 C CA . GLY B 1 379 ? 58.493 -33.856 54.577 1.00 49.15 379 GLY B CA 1
ATOM 5785 C C . GLY B 1 379 ? 59.410 -34.892 55.205 1.00 54.14 379 GLY B C 1
ATOM 5786 O O . GLY B 1 379 ? 59.842 -35.836 54.543 1.00 53.90 379 GLY B O 1
ATOM 5787 N N . PHE B 1 380 ? 59.706 -34.727 56.490 1.00 50.39 380 PHE B N 1
ATOM 5788 C CA . PHE B 1 380 ? 60.585 -35.661 57.180 1.00 47.98 380 PHE B CA 1
ATOM 5789 C C . PHE B 1 380 ? 60.000 -37.063 57.212 1.00 50.13 380 PHE B C 1
ATOM 5790 O O . PHE B 1 380 ? 60.714 -38.046 57.014 1.00 49.25 380 PHE B O 1
ATOM 5798 N N . ARG B 1 381 ? 58.696 -37.147 57.456 1.00 49.22 381 ARG B N 1
ATOM 5799 C CA . ARG B 1 381 ? 58.013 -38.427 57.516 1.00 55.28 381 ARG B CA 1
ATOM 5800 C C . ARG B 1 381 ? 58.107 -39.138 56.181 1.00 56.97 381 ARG B C 1
ATOM 5801 O O . ARG B 1 381 ? 58.149 -40.366 56.126 1.00 58.89 381 ARG B O 1
ATOM 5809 N N . ALA B 1 382 ? 58.138 -38.362 55.103 1.00 55.83 382 ALA B N 1
ATOM 5810 C CA . ALA B 1 382 ? 58.226 -38.932 53.765 1.00 53.20 382 ALA B CA 1
ATOM 5811 C C . ALA B 1 382 ? 59.669 -39.303 53.470 1.00 49.97 382 ALA B C 1
ATOM 5812 O O . ALA B 1 382 ? 59.940 -40.314 52.834 1.00 47.02 382 ALA B O 1
ATOM 5814 N N . ALA B 1 383 ? 60.593 -38.479 53.949 1.00 52.23 383 ALA B N 1
ATOM 5815 C CA . ALA B 1 383 ? 62.013 -38.724 53.741 1.00 61.06 383 ALA B CA 1
ATOM 5816 C C . ALA B 1 383 ? 62.389 -40.062 54.372 1.00 67.34 383 ALA B C 1
ATOM 5817 O O . ALA B 1 383 ? 63.107 -40.866 53.776 1.00 64.78 383 ALA B O 1
ATOM 5819 N N . ASN B 1 384 ? 61.900 -40.296 55.586 1.00 73.51 384 ASN B N 1
ATOM 5820 C CA . ASN B 1 384 ? 62.190 -41.540 56.277 1.00 81.50 384 ASN B CA 1
ATOM 5821 C C . ASN B 1 384 ? 61.176 -42.604 55.873 1.00 84.33 384 ASN B C 1
ATOM 5822 O O . ASN B 1 384 ? 61.229 -43.734 56.354 1.00 88.64 384 ASN B O 1
ATOM 5827 N N . LYS B 1 385 ? 60.263 -42.235 54.975 1.00 87.01 385 LYS B N 1
ATOM 5828 C CA . LYS B 1 385 ? 59.236 -43.158 54.484 1.00 91.12 385 LYS B CA 1
ATOM 5829 C C . LYS B 1 385 ? 59.861 -44.150 53.503 1.00 92.54 385 LYS B C 1
ATOM 5830 O O . LYS B 1 385 ? 59.609 -44.095 52.295 1.00 90.07 385 LYS B O 1
ATOM 5836 N N . GLY B 1 386 ? 60.676 -45.056 54.036 1.00 95.25 386 GLY B N 1
ATOM 5837 C CA . GLY B 1 386 ? 61.341 -46.038 53.203 1.00 98.87 386 GLY B CA 1
ATOM 5838 C C . GLY B 1 386 ? 62.682 -45.528 52.706 1.00 100.00 386 GLY B C 1
ATOM 5839 O O . GLY B 1 386 ? 62.708 -44.473 52.036 1.00 100.00 386 GLY B O 1
ATOM 5841 N N . ARG C 1 3 ? 46.495 -23.557 57.041 1.00 74.41 3 ARG C N 1
ATOM 5842 C CA . ARG C 1 3 ? 45.754 -23.959 58.278 1.00 69.96 3 ARG C CA 1
ATOM 5843 C C . ARG C 1 3 ? 45.185 -22.724 58.975 1.00 62.28 3 ARG C C 1
ATOM 5844 O O . ARG C 1 3 ? 44.028 -22.365 58.759 1.00 65.21 3 ARG C O 1
ATOM 5852 N N . LYS C 1 4 ? 45.997 -22.073 59.803 1.00 51.33 4 LYS C N 1
ATOM 5853 C CA . LYS C 1 4 ? 45.551 -20.882 60.513 1.00 48.01 4 LYS C CA 1
ATOM 5854 C C . LYS C 1 4 ? 45.409 -19.680 59.577 1.00 45.23 4 LYS C C 1
ATOM 5855 O O . LYS C 1 4 ? 46.049 -19.611 58.525 1.00 41.47 4 LYS C O 1
ATOM 5861 N N . GLN C 1 5 ? 44.567 -18.732 59.974 1.00 39.39 5 GLN C N 1
ATOM 5862 C CA . GLN C 1 5 ? 44.308 -17.546 59.169 1.00 39.24 5 GLN C CA 1
ATOM 5863 C C . GLN C 1 5 ? 45.565 -16.816 58.723 1.00 39.77 5 GLN C C 1
ATOM 5864 O O . GLN C 1 5 ? 45.597 -16.243 57.636 1.00 40.44 5 GLN C O 1
ATOM 5870 N N . ALA C 1 6 ? 46.599 -16.819 59.553 1.00 33.95 6 ALA C N 1
ATOM 5871 C CA . ALA C 1 6 ? 47.820 -16.143 59.161 1.00 32.27 6 ALA C CA 1
ATOM 5872 C C . ALA C 1 6 ? 48.413 -16.854 57.946 1.00 30.14 6 ALA C C 1
ATOM 5873 O O . ALA C 1 6 ? 49.010 -16.216 57.073 1.00 33.55 6 ALA C O 1
ATOM 5875 N N . THR C 1 7 ? 48.229 -18.170 57.882 1.00 27.42 7 THR C N 1
ATOM 5876 C CA . THR C 1 7 ? 48.747 -18.955 56.777 1.00 25.39 7 THR C CA 1
ATOM 5877 C C . THR C 1 7 ? 47.894 -18.745 55.529 1.00 32.99 7 THR C C 1
ATOM 5878 O O . THR C 1 7 ? 48.404 -18.695 54.406 1.00 32.42 7 THR C O 1
ATOM 5882 N N . ILE C 1 8 ? 46.593 -18.596 55.734 1.00 32.21 8 ILE C N 1
ATOM 5883 C CA . ILE C 1 8 ? 45.667 -18.359 54.633 1.00 34.12 8 ILE C CA 1
ATOM 5884 C C . ILE C 1 8 ? 45.960 -17.019 53.939 1.00 33.61 8 ILE C C 1
ATOM 5885 O O . ILE C 1 8 ? 46.108 -16.956 52.718 1.00 35.27 8 ILE C O 1
ATOM 5890 N N . ALA C 1 9 ? 46.038 -15.954 54.728 1.00 35.02 9 ALA C N 1
ATOM 5891 C CA . ALA C 1 9 ? 46.303 -14.618 54.212 1.00 32.93 9 ALA C CA 1
ATOM 5892 C C . ALA C 1 9 ? 47.594 -14.546 53.391 1.00 36.20 9 ALA C C 1
ATOM 5893 O O . ALA C 1 9 ? 47.652 -13.914 52.336 1.00 34.80 9 ALA C O 1
ATOM 5895 N N . VAL C 1 10 ? 48.629 -15.208 53.885 1.00 38.29 10 VAL C N 1
ATOM 5896 C CA . VAL C 1 10 ? 49.931 -15.193 53.237 1.00 33.86 10 VAL C CA 1
ATOM 5897 C C . VAL C 1 10 ? 50.046 -16.024 51.968 1.00 28.80 10 VAL C C 1
ATOM 5898 O O . VAL C 1 10 ? 50.644 -15.585 50.989 1.00 34.15 10 VAL C O 1
ATOM 5902 N N . ARG C 1 11 ? 49.461 -17.210 51.953 1.00 24.69 11 ARG C N 1
ATOM 5903 C CA . ARG C 1 11 ? 49.635 -18.058 50.794 1.00 28.15 11 ARG C CA 1
ATOM 5904 C C . ARG C 1 11 ? 48.506 -18.188 49.792 1.00 30.89 11 ARG C C 1
ATOM 5905 O O . ARG C 1 11 ? 48.707 -18.731 48.714 1.00 37.37 11 ARG C O 1
ATOM 5913 N N . SER C 1 12 ? 47.324 -17.689 50.116 1.00 32.59 12 SER C N 1
ATOM 5914 C CA . SER C 1 12 ? 46.213 -17.790 49.176 1.00 31.36 12 SER C CA 1
ATOM 5915 C C . SER C 1 12 ? 46.517 -17.103 47.837 1.00 30.01 12 SER C C 1
ATOM 5916 O O . SER C 1 12 ? 46.960 -15.960 47.806 1.00 31.65 12 SER C O 1
ATOM 5919 N N . GLY C 1 13 ? 46.281 -17.812 46.734 1.00 33.36 13 GLY C N 1
ATOM 5920 C CA . GLY C 1 13 ? 46.524 -17.241 45.418 1.00 29.62 13 GLY C CA 1
ATOM 5921 C C . GLY C 1 13 ? 47.910 -17.507 44.864 1.00 32.88 13 GLY C C 1
ATOM 5922 O O . GLY C 1 13 ? 48.099 -17.581 43.651 1.00 31.70 13 GLY C O 1
ATOM 5923 N N . LEU C 1 14 ? 48.884 -17.650 45.758 1.00 35.44 14 LEU C N 1
ATOM 5924 C CA . LEU C 1 14 ? 50.262 -17.905 45.359 1.00 32.97 14 LEU C CA 1
ATOM 5925 C C . LEU C 1 14 ? 50.372 -19.096 44.424 1.00 35.18 14 LEU C C 1
ATOM 5926 O O . LEU C 1 14 ? 49.702 -20.122 44.607 1.00 31.95 14 LEU C O 1
ATOM 5931 N N . ASN C 1 15 ? 51.224 -18.938 43.418 1.00 32.56 15 ASN C N 1
ATOM 5932 C CA . ASN C 1 15 ? 51.491 -19.975 42.436 1.00 36.79 15 ASN C CA 1
ATOM 5933 C C . ASN C 1 15 ? 50.312 -20.293 41.528 1.00 34.49 15 ASN C C 1
ATOM 5934 O O . ASN C 1 15 ? 50.223 -21.381 40.953 1.00 35.68 15 ASN C O 1
ATOM 5939 N N . ASP C 1 16 ? 49.415 -19.325 41.386 1.00 35.19 16 ASP C N 1
ATOM 5940 C CA . ASP C 1 16 ? 48.254 -19.505 40.524 1.00 37.56 16 ASP C CA 1
ATOM 5941 C C . ASP C 1 16 ? 48.711 -19.658 39.068 1.00 31.71 16 ASP C C 1
ATOM 5942 O O . ASP C 1 16 ? 48.141 -20.422 38.281 1.00 28.18 16 ASP C O 1
ATOM 5947 N N . ASP C 1 17 ? 49.764 -18.928 38.729 1.00 35.82 17 ASP C N 1
ATOM 5948 C CA . ASP C 1 17 ? 50.317 -18.933 37.380 1.00 34.71 17 ASP C CA 1
ATOM 5949 C C . ASP C 1 17 ? 50.776 -20.311 36.910 1.00 33.62 17 ASP C C 1
ATOM 5950 O O . ASP C 1 17 ? 51.753 -20.857 37.417 1.00 40.15 17 ASP C O 1
ATOM 5955 N N . GLU C 1 18 ? 50.076 -20.862 35.928 1.00 34.76 18 GLU C N 1
ATOM 5956 C CA . GLU C 1 18 ? 50.421 -22.179 35.390 1.00 42.35 18 GLU C CA 1
ATOM 5957 C C . GLU C 1 18 ? 51.218 -22.085 34.091 1.00 38.63 18 GLU C C 1
ATOM 5958 O O . GLU C 1 18 ? 51.708 -23.087 33.578 1.00 37.29 18 GLU C O 1
ATOM 5964 N N . GLN C 1 19 ? 51.348 -20.882 33.551 1.00 36.67 19 GLN C N 1
ATOM 5965 C CA . GLN C 1 19 ? 52.083 -20.713 32.307 1.00 33.73 19 GLN C CA 1
ATOM 5966 C C . GLN C 1 19 ? 53.575 -20.406 32.501 1.00 32.39 19 GLN C C 1
ATOM 5967 O O . GLN C 1 19 ? 54.425 -21.025 31.864 1.00 30.57 19 GLN C O 1
ATOM 5973 N N . TYR C 1 20 ? 53.895 -19.470 33.390 1.00 24.42 20 TYR C N 1
ATOM 5974 C CA . TYR C 1 20 ? 55.280 -19.091 33.605 1.00 26.74 20 TYR C CA 1
ATOM 5975 C C . TYR C 1 20 ? 55.875 -19.483 34.961 1.00 34.73 20 TYR C C 1
ATOM 5976 O O . TYR C 1 20 ? 57.081 -19.327 35.183 1.00 34.52 20 TYR C O 1
ATOM 5985 N N . GLY C 1 21 ? 55.034 -19.980 35.867 1.00 34.96 21 GLY C N 1
ATOM 5986 C CA . GLY C 1 21 ? 55.513 -20.374 37.182 1.00 35.29 21 GLY C CA 1
ATOM 5987 C C . GLY C 1 21 ? 55.700 -19.244 38.184 1.00 35.14 21 GLY C C 1
ATOM 5988 O O . GLY C 1 21 ? 56.347 -19.422 39.212 1.00 35.66 21 GLY C O 1
ATOM 5989 N N . CYS C 1 22 ? 55.138 -18.078 37.892 1.00 33.16 22 CYS C N 1
ATOM 5990 C CA . CYS C 1 22 ? 55.253 -16.936 38.794 1.00 32.14 22 CYS C CA 1
ATOM 5991 C C . CYS C 1 22 ? 54.715 -17.307 40.172 1.00 28.60 22 CYS C C 1
ATOM 5992 O O . CYS C 1 22 ? 53.649 -17.919 40.274 1.00 29.40 22 CYS C O 1
ATOM 5995 N N . VAL C 1 23 ? 55.441 -16.948 41.229 1.00 28.16 23 VAL C N 1
ATOM 5996 C CA . VAL C 1 23 ? 54.957 -17.229 42.581 1.00 30.83 23 VAL C CA 1
ATOM 5997 C C . VAL C 1 23 ? 53.814 -16.250 42.854 1.00 31.88 23 VAL C C 1
ATOM 5998 O O . VAL C 1 23 ? 52.721 -16.656 43.261 1.00 34.44 23 VAL C O 1
ATOM 6002 N N . VAL C 1 24 ? 54.071 -14.963 42.623 1.00 29.11 24 VAL C N 1
ATOM 6003 C CA . VAL C 1 24 ? 53.048 -13.933 42.801 1.00 30.24 24 VAL C CA 1
ATOM 6004 C C . VAL C 1 24 ? 52.237 -13.872 41.491 1.00 34.39 24 VAL C C 1
ATOM 6005 O O . VAL C 1 24 ? 52.811 -13.725 40.404 1.00 28.54 24 VAL C O 1
ATOM 6009 N N . PRO C 1 25 ? 50.896 -14.016 41.570 1.00 35.44 25 PRO C N 1
ATOM 6010 C CA . PRO C 1 25 ? 50.115 -13.959 40.327 1.00 31.86 25 PRO C CA 1
ATOM 6011 C C . PRO C 1 25 ? 50.226 -12.595 39.634 1.00 28.36 25 PRO C C 1
ATOM 6012 O O . PRO C 1 25 ? 50.365 -11.552 40.287 1.00 23.95 25 PRO C O 1
ATOM 6016 N N . PRO C 1 26 ? 50.162 -12.594 38.296 1.00 25.86 26 PRO C N 1
ATOM 6017 C CA . PRO C 1 26 ? 50.259 -11.377 37.477 1.00 27.69 26 PRO C CA 1
ATOM 6018 C C . PRO C 1 26 ? 48.980 -10.573 37.567 1.00 28.26 26 PRO C C 1
ATOM 6019 O O . PRO C 1 26 ? 47.954 -11.111 37.983 1.00 27.64 26 PRO C O 1
ATOM 6023 N N . ILE C 1 27 ? 49.030 -9.299 37.183 1.00 20.30 27 ILE C N 1
ATOM 6024 C CA . ILE C 1 27 ? 47.824 -8.484 37.207 1.00 19.77 27 ILE C CA 1
ATOM 6025 C C . ILE C 1 27 ? 47.120 -8.655 35.860 1.00 25.23 27 ILE C C 1
ATOM 6026 O O . ILE C 1 27 ? 47.647 -8.246 34.819 1.00 24.97 27 ILE C O 1
ATOM 6031 N N . HIS C 1 28 ? 45.943 -9.275 35.870 1.00 22.38 28 HIS C N 1
ATOM 6032 C CA . HIS C 1 28 ? 45.214 -9.482 34.633 1.00 25.67 28 HIS C CA 1
ATOM 6033 C C . HIS C 1 28 ? 44.316 -8.290 34.352 1.00 26.04 28 HIS C C 1
ATOM 6034 O O . HIS C 1 28 ? 43.151 -8.277 34.742 1.00 25.16 28 HIS C O 1
ATOM 6041 N N . LEU C 1 29 ? 44.857 -7.286 33.675 1.00 22.79 29 LEU C N 1
ATOM 6042 C CA . LEU C 1 29 ? 44.069 -6.096 33.365 1.00 23.84 29 LEU C CA 1
ATOM 6043 C C . LEU C 1 29 ? 43.140 -6.259 32.160 1.00 23.58 29 LEU C C 1
ATOM 6044 O O . LEU C 1 29 ? 42.154 -5.531 32.038 1.00 22.75 29 LEU C O 1
ATOM 6049 N N . SER C 1 30 ? 43.447 -7.202 31.272 1.00 19.92 30 SER C N 1
ATOM 6050 C CA . SER C 1 30 ? 42.645 -7.375 30.062 1.00 22.01 30 SER C CA 1
ATOM 6051 C C . SER C 1 30 ? 41.137 -7.301 30.287 1.00 22.49 30 SER C C 1
ATOM 6052 O O . SER C 1 30 ? 40.583 -7.968 31.155 1.00 26.02 30 SER C O 1
ATOM 6055 N N . SER C 1 31 ? 40.476 -6.484 29.483 1.00 21.55 31 SER C N 1
ATOM 6056 C CA . SER C 1 31 ? 39.039 -6.319 29.584 1.00 24.07 31 SER C CA 1
ATOM 6057 C C . SER C 1 31 ? 38.306 -7.501 28.959 1.00 25.71 31 SER C C 1
ATOM 6058 O O . SER C 1 31 ? 37.153 -7.777 29.297 1.00 24.59 31 SER C O 1
ATOM 6061 N N . THR C 1 32 ? 38.976 -8.210 28.056 1.00 26.11 32 THR C N 1
ATOM 6062 C CA . THR C 1 32 ? 38.323 -9.328 27.397 1.00 25.02 32 THR C CA 1
ATOM 6063 C C . THR C 1 32 ? 39.245 -10.527 27.172 1.00 26.38 32 THR C C 1
ATOM 6064 O O . THR C 1 32 ? 40.460 -10.427 27.349 1.00 25.17 32 THR C O 1
ATOM 6068 N N . TYR C 1 33 ? 38.651 -11.658 26.799 1.00 26.09 33 TYR C N 1
ATOM 6069 C CA . TYR C 1 33 ? 39.392 -12.901 26.582 1.00 27.02 33 TYR C CA 1
ATOM 6070 C C . TYR C 1 33 ? 38.959 -13.589 25.297 1.00 27.32 33 TYR C C 1
ATOM 6071 O O . TYR C 1 33 ? 37.788 -13.547 24.927 1.00 35.95 33 TYR C O 1
ATOM 6080 N N . ASN C 1 34 ? 39.902 -14.231 24.621 1.00 28.46 34 ASN C N 1
ATOM 6081 C CA . ASN C 1 34 ? 39.600 -14.933 23.377 1.00 29.65 34 ASN C CA 1
ATOM 6082 C C . ASN C 1 34 ? 38.943 -16.287 23.634 1.00 35.75 34 ASN C C 1
ATOM 6083 O O . ASN C 1 34 ? 39.110 -16.891 24.700 1.00 31.87 34 ASN C O 1
ATOM 6088 N N . PHE C 1 35 ? 38.181 -16.754 22.653 1.00 39.86 35 PHE C N 1
ATOM 6089 C CA . PHE C 1 35 ? 37.534 -18.060 22.749 1.00 38.89 35 PHE C CA 1
ATOM 6090 C C . PHE C 1 35 ? 38.568 -19.059 22.240 1.00 41.10 35 PHE C C 1
ATOM 6091 O O . PHE C 1 35 ? 39.497 -18.685 21.518 1.00 37.47 35 PHE C O 1
ATOM 6099 N N . THR C 1 36 ? 38.414 -20.328 22.602 1.00 45.69 36 THR C N 1
ATOM 6100 C CA . THR C 1 36 ? 39.346 -21.342 22.115 1.00 49.55 36 THR C CA 1
ATOM 6101 C C . THR C 1 36 ? 38.890 -21.748 20.704 1.00 50.46 36 THR C C 1
ATOM 6102 O O . THR C 1 36 ? 39.689 -22.165 19.856 1.00 51.89 36 THR C O 1
ATOM 6106 N N . GLY C 1 37 ? 37.592 -21.594 20.463 1.00 50.62 37 GLY C N 1
ATOM 6107 C CA . GLY C 1 37 ? 37.016 -21.920 19.169 1.00 47.82 37 GLY C CA 1
ATOM 6108 C C . GLY C 1 37 ? 35.643 -21.289 19.057 1.00 41.86 37 GLY C C 1
ATOM 6109 O O . GLY C 1 37 ? 35.154 -20.707 20.027 1.00 36.74 37 GLY C O 1
ATOM 6110 N N . PHE C 1 38 ? 35.021 -21.382 17.887 1.00 40.11 38 PHE C N 1
ATOM 6111 C CA . PHE C 1 38 ? 33.692 -20.812 17.702 1.00 47.50 38 PHE C CA 1
ATOM 6112 C C . PHE C 1 38 ? 32.760 -21.448 18.742 1.00 49.40 38 PHE C C 1
ATOM 6113 O O . PHE C 1 38 ? 32.789 -22.669 18.960 1.00 51.82 38 PHE C O 1
ATOM 6121 N N . ASN C 1 39 ? 31.970 -20.613 19.412 1.00 43.90 39 ASN C N 1
ATOM 6122 C CA . ASN C 1 39 ? 31.022 -21.076 20.423 1.00 47.76 39 ASN C CA 1
ATOM 6123 C C . ASN C 1 39 ? 31.684 -21.866 21.565 1.00 47.20 39 ASN C C 1
ATOM 6124 O O . ASN C 1 39 ? 31.025 -22.669 22.229 1.00 45.29 39 ASN C O 1
ATOM 6129 N N . GLU C 1 40 ? 32.980 -21.636 21.784 1.00 42.02 40 GLU C N 1
ATOM 6130 C CA . GLU C 1 40 ? 33.725 -22.312 22.852 1.00 45.22 40 GLU C CA 1
ATOM 6131 C C . GLU C 1 40 ? 34.505 -21.292 23.692 1.00 41.87 40 GLU C C 1
ATOM 6132 O O . GLU C 1 40 ? 35.719 -21.125 23.542 1.00 37.09 40 GLU C O 1
ATOM 6134 N N . PRO C 1 41 ? 33.801 -20.586 24.588 1.00 41.70 41 PRO C N 1
ATOM 6135 C CA . PRO C 1 41 ? 34.476 -19.597 25.428 1.00 43.43 41 PRO C CA 1
ATOM 6136 C C . PRO C 1 41 ? 35.246 -20.291 26.526 1.00 40.74 41 PRO C C 1
ATOM 6137 O O . PRO C 1 41 ? 35.055 -21.478 26.781 1.00 40.50 41 PRO C O 1
ATOM 6141 N N . ARG C 1 42 ? 36.121 -19.539 27.174 1.00 39.62 42 ARG C N 1
ATOM 6142 C CA . ARG C 1 42 ? 36.891 -20.068 28.279 1.00 42.38 42 ARG C CA 1
ATOM 6143 C C . ARG C 1 42 ? 36.146 -19.715 29.578 1.00 41.98 42 ARG C C 1
ATOM 6144 O O . ARG C 1 42 ? 35.022 -19.197 29.544 1.00 37.31 42 ARG C O 1
ATOM 6152 N N . ALA C 1 43 ? 36.771 -19.998 30.717 1.00 42.44 43 ALA C N 1
ATOM 6153 C CA . ALA C 1 43 ? 36.170 -19.691 32.009 1.00 39.63 43 ALA C CA 1
ATOM 6154 C C . ALA C 1 43 ? 35.808 -18.192 32.106 1.00 43.51 43 ALA C C 1
ATOM 6155 O O . ALA C 1 43 ? 34.901 -17.804 32.857 1.00 46.12 43 ALA C O 1
ATOM 6157 N N . HIS C 1 44 ? 36.519 -17.360 31.341 1.00 38.10 44 HIS C N 1
ATOM 6158 C CA . HIS C 1 44 ? 36.284 -15.917 31.322 1.00 37.28 44 HIS C CA 1
ATOM 6159 C C . HIS C 1 44 ? 36.008 -15.428 29.911 1.00 34.89 44 HIS C C 1
ATOM 6160 O O . HIS C 1 44 ? 36.664 -15.863 28.961 1.00 33.18 44 HIS C O 1
ATOM 6167 N N . ASP C 1 45 ? 35.047 -14.512 29.785 1.00 31.56 45 ASP C N 1
ATOM 6168 C CA . ASP C 1 45 ? 34.682 -13.941 28.486 1.00 31.70 45 ASP C CA 1
ATOM 6169 C C . ASP C 1 45 ? 34.653 -12.408 28.522 1.00 29.07 45 ASP C C 1
ATOM 6170 O O . ASP C 1 45 ? 34.753 -11.752 27.489 1.00 29.65 45 ASP C O 1
ATOM 6175 N N . TYR C 1 46 ? 34.521 -11.840 29.715 1.00 27.11 46 TYR C N 1
ATOM 6176 C CA . TYR C 1 46 ? 34.485 -10.392 29.849 1.00 29.51 46 TYR C CA 1
ATOM 6177 C C . TYR C 1 46 ? 34.806 -9.976 31.295 1.00 33.55 46 TYR C C 1
ATOM 6178 O O . TYR C 1 46 ? 34.124 -10.386 32.241 1.00 27.55 46 TYR C O 1
ATOM 6187 N N . SER C 1 47 ? 35.841 -9.152 31.462 1.00 33.52 47 SER C N 1
ATOM 6188 C CA . SER C 1 47 ? 36.281 -8.721 32.798 1.00 34.89 47 SER C CA 1
ATOM 6189 C C . SER C 1 47 ? 35.222 -8.218 33.781 1.00 35.52 47 SER C C 1
ATOM 6190 O O . SER C 1 47 ? 35.261 -8.591 34.965 1.00 26.12 47 SER C O 1
ATOM 6193 N N . ARG C 1 48 ? 34.301 -7.370 33.311 1.00 32.28 48 ARG C N 1
ATOM 6194 C CA . ARG C 1 48 ? 33.244 -6.840 34.173 1.00 35.75 48 ARG C CA 1
ATOM 6195 C C . ARG C 1 48 ? 32.437 -7.981 34.822 1.00 39.01 48 ARG C C 1
ATOM 6196 O O . ARG C 1 48 ? 31.905 -7.840 35.937 1.00 34.29 48 ARG C O 1
ATOM 6204 N N . ARG C 1 49 ? 32.358 -9.110 34.120 1.00 34.86 49 ARG C N 1
ATOM 6205 C CA . ARG C 1 49 ? 31.627 -10.276 34.609 1.00 37.05 49 ARG C CA 1
ATOM 6206 C C . ARG C 1 49 ? 32.515 -11.187 35.468 1.00 30.74 49 ARG C C 1
ATOM 6207 O O . ARG C 1 49 ? 32.138 -11.581 36.565 1.00 31.34 49 ARG C O 1
ATOM 6215 N N . GLY C 1 50 ? 33.694 -11.515 34.953 1.00 33.28 50 GLY C N 1
ATOM 6216 C CA . GLY C 1 50 ? 34.630 -12.370 35.665 1.00 30.64 50 GLY C CA 1
ATOM 6217 C C . GLY C 1 50 ? 36.045 -12.023 35.237 1.00 25.59 50 GLY C C 1
ATOM 6218 O O . GLY C 1 50 ? 36.311 -11.831 34.052 1.00 30.03 50 GLY C O 1
ATOM 6219 N N . ASN C 1 51 ? 36.954 -11.952 36.200 1.00 24.06 51 ASN C N 1
ATOM 6220 C CA . ASN C 1 51 ? 38.344 -11.588 35.941 1.00 23.59 51 ASN C CA 1
ATOM 6221 C C . ASN C 1 51 ? 39.218 -12.533 36.758 1.00 24.99 51 ASN C C 1
ATOM 6222 O O . ASN C 1 51 ? 38.890 -12.821 37.904 1.00 27.55 51 ASN C O 1
ATOM 6227 N N . PRO C 1 52 ? 40.342 -13.024 36.192 1.00 27.61 52 PRO C N 1
ATOM 6228 C CA . PRO C 1 52 ? 41.249 -13.953 36.891 1.00 26.75 52 PRO C CA 1
ATOM 6229 C C . PRO C 1 52 ? 41.879 -13.455 38.194 1.00 25.75 52 PRO C C 1
ATOM 6230 O O . PRO C 1 52 ? 42.024 -14.214 39.148 1.00 26.53 52 PRO C O 1
ATOM 6234 N N . THR C 1 53 ? 42.262 -12.184 38.232 1.00 20.53 53 THR C N 1
ATOM 6235 C CA . THR C 1 53 ? 42.878 -11.619 39.424 1.00 20.68 53 THR C CA 1
ATOM 6236 C C . THR C 1 53 ? 41.838 -11.374 40.524 1.00 24.12 53 THR C C 1
ATOM 6237 O O . THR C 1 53 ? 42.086 -11.628 41.705 1.00 20.64 53 THR C O 1
ATOM 6241 N N . ARG C 1 54 ? 40.670 -10.875 40.131 1.00 26.96 54 ARG C N 1
ATOM 6242 C CA . ARG C 1 54 ? 39.594 -10.625 41.080 1.00 23.88 54 ARG C CA 1
ATOM 6243 C C . ARG C 1 54 ? 39.171 -11.983 41.665 1.00 21.30 54 ARG C C 1
ATOM 6244 O O . ARG C 1 54 ? 38.879 -12.092 42.848 1.00 25.02 54 ARG C O 1
ATOM 6252 N N . ASP C 1 55 ? 39.153 -13.021 40.839 1.00 20.90 55 ASP C N 1
ATOM 6253 C CA . ASP C 1 55 ? 38.788 -14.350 41.322 1.00 22.84 55 ASP C CA 1
ATOM 6254 C C . ASP C 1 55 ? 39.712 -14.770 42.455 1.00 25.68 55 ASP C C 1
ATOM 6255 O O . ASP C 1 55 ? 39.264 -15.279 43.472 1.00 24.52 55 ASP C O 1
ATOM 6260 N N . VAL C 1 56 ? 41.009 -14.549 42.279 1.00 26.22 56 VAL C N 1
ATOM 6261 C CA . VAL C 1 56 ? 41.963 -14.943 43.304 1.00 27.25 56 VAL C CA 1
ATOM 6262 C C . VAL C 1 56 ? 41.759 -14.255 44.657 1.00 30.71 56 VAL C C 1
ATOM 6263 O O . VAL C 1 56 ? 41.765 -14.913 45.705 1.00 28.95 56 VAL C O 1
ATOM 6267 N N . VAL C 1 57 ? 41.567 -12.939 44.649 1.00 25.84 57 VAL C N 1
ATOM 6268 C CA . VAL C 1 57 ? 41.400 -12.222 45.903 1.00 25.53 57 VAL C CA 1
ATOM 6269 C C . VAL C 1 57 ? 40.065 -12.542 46.555 1.00 27.49 57 VAL C C 1
ATOM 6270 O O . VAL C 1 57 ? 39.929 -12.485 47.782 1.00 28.22 57 VAL C O 1
ATOM 6274 N N . GLN C 1 58 ? 39.082 -12.904 45.739 1.00 24.60 58 GLN C N 1
ATOM 6275 C CA . GLN C 1 58 ? 37.780 -13.257 46.276 1.00 24.71 58 GLN C CA 1
ATOM 6276 C C . GLN C 1 58 ? 37.930 -14.537 47.090 1.00 24.91 58 GLN C C 1
ATOM 6277 O O . GLN C 1 58 ? 37.387 -14.647 48.185 1.00 26.64 58 GLN C O 1
ATOM 6283 N N . ARG C 1 59 ? 38.686 -15.493 46.553 1.00 27.44 59 ARG C N 1
ATOM 6284 C CA . ARG C 1 59 ? 38.904 -16.764 47.233 1.00 29.14 59 ARG C CA 1
ATOM 6285 C C . ARG C 1 59 ? 39.655 -16.558 48.548 1.00 27.65 59 ARG C C 1
ATOM 6286 O O . ARG C 1 59 ? 39.364 -17.217 49.544 1.00 32.58 59 ARG C O 1
ATOM 6294 N N . ALA C 1 60 ? 40.610 -15.635 48.554 1.00 22.68 60 ALA C N 1
ATOM 6295 C CA . ALA C 1 60 ? 41.366 -15.346 49.762 1.00 25.43 60 ALA C CA 1
ATOM 6296 C C . ALA C 1 60 ? 40.443 -14.744 50.825 1.00 30.41 60 ALA C C 1
ATOM 6297 O O . ALA C 1 60 ? 40.536 -15.078 52.004 1.00 32.04 60 ALA C O 1
ATOM 6299 N N . LEU C 1 61 ? 39.557 -13.845 50.409 1.00 26.37 61 LEU C N 1
ATOM 6300 C CA . LEU C 1 61 ? 38.654 -13.207 51.352 1.00 25.55 61 LEU C CA 1
ATOM 6301 C C . LEU C 1 61 ? 37.620 -14.189 51.871 1.00 23.57 61 LEU C C 1
ATOM 6302 O O . LEU C 1 61 ? 37.338 -14.216 53.058 1.00 28.51 61 LEU C O 1
ATOM 6307 N N . ALA C 1 62 ? 37.066 -15.009 50.991 1.00 24.19 62 ALA C N 1
ATOM 6308 C CA . ALA C 1 62 ? 36.084 -15.998 51.421 1.00 29.10 62 ALA C CA 1
ATOM 6309 C C . ALA C 1 62 ? 36.729 -16.888 52.482 1.00 32.71 62 ALA C C 1
ATOM 6310 O O . ALA C 1 62 ? 36.215 -17.041 53.589 1.00 35.12 62 ALA C O 1
ATOM 6312 N N . GLU C 1 63 ? 37.870 -17.461 52.129 1.00 32.08 63 GLU C N 1
ATOM 6313 C CA . GLU C 1 63 ? 38.615 -18.338 53.020 1.00 37.24 63 GLU C CA 1
ATOM 6314 C C . GLU C 1 63 ? 38.847 -17.720 54.400 1.00 32.73 63 GLU C C 1
ATOM 6315 O O . GLU C 1 63 ? 38.684 -18.389 55.418 1.00 32.31 63 GLU C O 1
ATOM 6321 N N . LEU C 1 64 ? 39.239 -16.447 54.422 1.00 31.71 64 LEU C N 1
ATOM 6322 C CA . LEU C 1 64 ? 39.510 -15.712 55.662 1.00 28.60 64 LEU C CA 1
ATOM 6323 C C . LEU C 1 64 ? 38.301 -15.564 56.603 1.00 32.78 64 LEU C C 1
ATOM 6324 O O . LEU C 1 64 ? 38.479 -15.371 57.810 1.00 28.56 64 LEU C O 1
ATOM 6329 N N . GLU C 1 65 ? 37.084 -15.632 56.054 1.00 30.94 65 GLU C N 1
ATOM 6330 C CA . GLU C 1 65 ? 35.870 -15.496 56.864 1.00 31.20 65 GLU C CA 1
ATOM 6331 C C . GLU C 1 65 ? 35.088 -16.805 56.941 1.00 29.27 65 GLU C C 1
ATOM 6332 O O . GLU C 1 65 ? 34.003 -16.852 57.516 1.00 31.12 65 GLU C O 1
ATOM 6338 N N . GLY C 1 66 ? 35.637 -17.862 56.359 1.00 26.50 66 GLY C N 1
ATOM 6339 C CA . GLY C 1 66 ? 34.959 -19.145 56.381 1.00 28.60 66 GLY C CA 1
ATOM 6340 C C . GLY C 1 66 ? 33.714 -19.201 55.512 1.00 33.94 66 GLY C C 1
ATOM 6341 O O . GLY C 1 66 ? 32.798 -19.971 55.789 1.00 36.90 66 GLY C O 1
ATOM 6342 N N . GLY C 1 67 ? 33.670 -18.390 54.457 1.00 35.00 67 GLY C N 1
ATOM 6343 C CA . GLY C 1 67 ? 32.515 -18.387 53.574 1.00 28.15 67 GLY C CA 1
ATOM 6344 C C . GLY C 1 67 ? 32.708 -19.256 52.347 1.00 30.87 67 GLY C C 1
ATOM 6345 O O . GLY C 1 67 ? 33.830 -19.670 52.043 1.00 32.82 67 GLY C O 1
ATOM 6346 N N . ALA C 1 68 ? 31.619 -19.546 51.637 1.00 32.91 68 ALA C N 1
ATOM 6347 C CA . ALA C 1 68 ? 31.697 -20.377 50.435 1.00 27.89 68 ALA C CA 1
ATOM 6348 C C . ALA C 1 68 ? 32.384 -19.611 49.313 1.00 31.19 68 ALA C C 1
ATOM 6349 O O . ALA C 1 68 ? 33.186 -20.180 48.568 1.00 33.01 68 ALA C O 1
ATOM 6351 N N . GLY C 1 69 ? 32.070 -18.323 49.202 1.00 26.69 69 GLY C N 1
ATOM 6352 C CA . GLY C 1 69 ? 32.660 -17.508 48.162 1.00 20.73 69 GLY C CA 1
ATOM 6353 C C . GLY C 1 69 ? 32.488 -16.042 48.468 1.00 25.28 69 GLY C C 1
ATOM 6354 O O . GLY C 1 69 ? 31.794 -15.676 49.417 1.00 25.52 69 GLY C O 1
ATOM 6355 N N . ALA C 1 70 ? 33.132 -15.200 47.662 1.00 30.75 70 ALA C N 1
ATOM 6356 C CA . ALA C 1 70 ? 33.071 -13.752 47.839 1.00 26.21 70 ALA C CA 1
ATOM 6357 C C . ALA C 1 70 ? 32.894 -13.039 46.511 1.00 25.73 70 ALA C C 1
ATOM 6358 O O . ALA C 1 70 ? 33.258 -13.560 45.449 1.00 23.03 70 ALA C O 1
ATOM 6360 N N . VAL C 1 71 ? 32.322 -11.843 46.584 1.00 22.52 71 VAL C N 1
ATOM 6361 C CA . VAL C 1 71 ? 32.099 -11.025 45.404 1.00 21.79 71 VAL C CA 1
ATOM 6362 C C . VAL C 1 71 ? 32.738 -9.690 45.728 1.00 23.01 71 VAL C C 1
ATOM 6363 O O . VAL C 1 71 ? 32.248 -8.953 46.597 1.00 23.93 71 VAL C O 1
ATOM 6367 N N . LEU C 1 72 ? 33.839 -9.385 45.049 1.00 21.55 72 LEU C N 1
ATOM 6368 C CA . LEU C 1 72 ? 34.531 -8.126 45.277 1.00 20.26 72 LEU C CA 1
ATOM 6369 C C . LEU C 1 72 ? 33.866 -7.020 44.484 1.00 20.77 72 LEU C C 1
ATOM 6370 O O . LEU C 1 72 ? 33.653 -7.155 43.282 1.00 20.81 72 LEU C O 1
ATOM 6375 N N . THR C 1 73 ? 33.539 -5.930 45.167 1.00 20.13 73 THR C N 1
ATOM 6376 C CA . THR C 1 73 ? 32.897 -4.790 44.533 1.00 19.16 73 THR C CA 1
ATOM 6377 C C . THR C 1 73 ? 33.876 -3.605 44.480 1.00 20.27 73 THR C C 1
ATOM 6378 O O . THR C 1 73 ? 34.935 -3.644 45.106 1.00 20.72 73 THR C O 1
ATOM 6382 N N . ASN C 1 74 ? 33.523 -2.546 43.758 1.00 18.30 74 ASN C N 1
ATOM 6383 C CA . ASN C 1 74 ? 34.440 -1.416 43.620 1.00 20.32 74 ASN C CA 1
ATOM 6384 C C . ASN C 1 74 ? 34.581 -0.483 44.816 1.00 20.84 74 ASN C C 1
ATOM 6385 O O . ASN C 1 74 ? 35.543 0.276 44.896 1.00 20.78 74 ASN C O 1
ATOM 6390 N N . THR C 1 75 ? 33.618 -0.520 45.731 1.00 21.71 75 THR C N 1
ATOM 6391 C CA . THR C 1 75 ? 33.677 0.272 46.959 1.00 18.97 75 THR C CA 1
ATOM 6392 C C . THR C 1 75 ? 32.892 -0.479 48.032 1.00 15.95 75 THR C C 1
ATOM 6393 O O . THR C 1 75 ? 32.078 -1.354 47.729 1.00 16.83 75 THR C O 1
ATOM 6397 N N . GLY C 1 76 ? 33.157 -0.155 49.290 1.00 18.77 76 GLY C N 1
ATOM 6398 C CA . GLY C 1 76 ? 32.430 -0.793 50.374 1.00 21.60 76 GLY C CA 1
ATOM 6399 C C . GLY C 1 76 ? 30.952 -0.451 50.256 1.00 18.20 76 GLY C C 1
ATOM 6400 O O . GLY C 1 76 ? 30.084 -1.299 50.469 1.00 21.18 76 GLY C O 1
ATOM 6401 N N . MET C 1 77 ? 30.666 0.795 49.890 1.00 20.41 77 MET C N 1
ATOM 6402 C CA . MET C 1 77 ? 29.288 1.248 49.726 1.00 21.95 77 MET C CA 1
ATOM 6403 C C . MET C 1 77 ? 28.571 0.428 48.639 1.00 22.89 77 MET C C 1
ATOM 6404 O O . MET C 1 77 ? 27.393 0.100 48.787 1.00 24.60 77 MET C O 1
ATOM 6409 N N . SER C 1 78 ? 29.262 0.082 47.553 1.00 20.59 78 SER C N 1
ATOM 6410 C CA . SER C 1 78 ? 28.592 -0.680 46.513 1.00 19.84 78 SER C CA 1
ATOM 6411 C C . SER C 1 78 ? 28.417 -2.139 46.929 1.00 21.50 78 SER C C 1
ATOM 6412 O O . SER C 1 78 ? 27.618 -2.868 46.335 1.00 21.46 78 SER C O 1
ATOM 6415 N N . ALA C 1 79 ? 29.144 -2.566 47.962 1.00 21.22 79 ALA C N 1
ATOM 6416 C CA . ALA C 1 79 ? 28.968 -3.927 48.481 1.00 20.19 79 ALA C CA 1
ATOM 6417 C C . ALA C 1 79 ? 27.641 -3.898 49.270 1.00 21.52 79 ALA C C 1
ATOM 6418 O O . ALA C 1 79 ? 26.845 -4.841 49.239 1.00 23.54 79 ALA C O 1
ATOM 6420 N N . ILE C 1 80 ? 27.415 -2.802 49.984 1.00 23.24 80 ILE C N 1
ATOM 6421 C CA . ILE C 1 80 ? 26.185 -2.640 50.748 1.00 22.57 80 ILE C CA 1
ATOM 6422 C C . ILE C 1 80 ? 25.009 -2.433 49.772 1.00 24.40 80 ILE C C 1
ATOM 6423 O O . ILE C 1 80 ? 23.919 -2.980 49.978 1.00 25.68 80 ILE C O 1
ATOM 6428 N N . HIS C 1 81 ? 25.225 -1.650 48.713 1.00 20.23 81 HIS C N 1
ATOM 6429 C CA . HIS C 1 81 ? 24.174 -1.407 47.720 1.00 17.31 81 HIS C CA 1
ATOM 6430 C C . HIS C 1 81 ? 23.848 -2.701 46.980 1.00 22.86 81 HIS C C 1
ATOM 6431 O O . HIS C 1 81 ? 22.687 -2.962 46.654 1.00 23.31 81 HIS C O 1
ATOM 6438 N N . LEU C 1 82 ? 24.862 -3.528 46.729 1.00 19.73 82 LEU C N 1
ATOM 6439 C CA . LEU C 1 82 ? 24.637 -4.794 46.040 1.00 20.72 82 LEU C CA 1
ATOM 6440 C C . LEU C 1 82 ? 23.728 -5.707 46.864 1.00 19.26 82 LEU C C 1
ATOM 6441 O O . LEU C 1 82 ? 22.762 -6.287 46.361 1.00 22.06 82 LEU C O 1
ATOM 6446 N N . VAL C 1 83 ? 24.048 -5.830 48.143 1.00 22.26 83 VAL C N 1
ATOM 6447 C CA . VAL C 1 83 ? 23.274 -6.669 49.044 1.00 25.58 83 VAL C CA 1
ATOM 6448 C C . VAL C 1 83 ? 21.836 -6.164 49.173 1.00 23.39 83 VAL C C 1
ATOM 6449 O O . VAL C 1 83 ? 20.898 -6.949 49.125 1.00 24.98 83 VAL C O 1
ATOM 6453 N N . THR C 1 84 ? 21.653 -4.857 49.321 1.00 25.00 84 THR C N 1
ATOM 6454 C CA . THR C 1 84 ? 20.301 -4.329 49.447 1.00 23.84 84 THR C CA 1
ATOM 6455 C C . THR C 1 84 ? 19.536 -4.529 48.128 1.00 25.72 84 THR C C 1
ATOM 6456 O O . THR C 1 84 ? 18.341 -4.840 48.126 1.00 23.57 84 THR C O 1
ATOM 6460 N N . THR C 1 85 ? 20.244 -4.392 47.010 1.00 23.06 85 THR C N 1
ATOM 6461 C CA . THR C 1 85 ? 19.639 -4.553 45.695 1.00 23.92 85 THR C CA 1
ATOM 6462 C C . THR C 1 85 ? 19.204 -6.001 45.432 1.00 25.91 85 THR C C 1
ATOM 6463 O O . THR C 1 85 ? 18.187 -6.252 44.783 1.00 24.28 85 THR C O 1
ATOM 6467 N N . VAL C 1 86 ? 19.971 -6.956 45.933 1.00 22.69 86 VAL C N 1
ATOM 6468 C CA . VAL C 1 86 ? 19.628 -8.352 45.713 1.00 22.48 86 VAL C CA 1
ATOM 6469 C C . VAL C 1 86 ? 18.511 -8.803 46.649 1.00 23.85 86 VAL C C 1
ATOM 6470 O O . VAL C 1 86 ? 17.614 -9.524 46.236 1.00 26.91 86 VAL C O 1
ATOM 6474 N N . PHE C 1 87 ? 18.551 -8.345 47.896 1.00 24.97 87 PHE C N 1
ATOM 6475 C CA . PHE C 1 87 ? 17.584 -8.782 48.892 1.00 26.49 87 PHE C CA 1
ATOM 6476 C C . PHE C 1 87 ? 16.359 -7.927 49.187 1.00 27.75 87 PHE C C 1
ATOM 6477 O O . PHE C 1 87 ? 15.532 -8.297 50.024 1.00 29.51 87 PHE C O 1
ATOM 6485 N N . LEU C 1 88 ? 16.218 -6.801 48.505 1.00 23.69 88 LEU C N 1
ATOM 6486 C CA . LEU C 1 88 ? 15.046 -5.961 48.736 1.00 25.46 88 LEU C CA 1
ATOM 6487 C C . LEU C 1 88 ? 14.487 -5.446 47.440 1.00 26.62 88 LEU C C 1
ATOM 6488 O O . LEU C 1 88 ? 15.241 -5.153 46.520 1.00 27.71 88 LEU C O 1
ATOM 6493 N N . LYS C 1 89 ? 13.166 -5.357 47.363 1.00 24.34 89 LYS C N 1
ATOM 6494 C CA . LYS C 1 89 ? 12.509 -4.768 46.204 1.00 26.36 89 LYS C CA 1
ATOM 6495 C C . LYS C 1 89 ? 11.360 -3.950 46.781 1.00 26.64 89 LYS C C 1
ATOM 6496 O O . LYS C 1 89 ? 11.062 -4.057 47.963 1.00 26.01 89 LYS C O 1
ATOM 6502 N N . PRO C 1 90 ? 10.737 -3.082 45.977 1.00 27.04 90 PRO C N 1
ATOM 6503 C CA . PRO C 1 90 ? 9.635 -2.281 46.519 1.00 28.21 90 PRO C CA 1
ATOM 6504 C C . PRO C 1 90 ? 8.703 -3.077 47.421 1.00 25.94 90 PRO C C 1
ATOM 6505 O O . PRO C 1 90 ? 8.252 -4.161 47.056 1.00 29.89 90 PRO C O 1
ATOM 6509 N N . GLY C 1 91 ? 8.433 -2.543 48.607 1.00 27.18 91 GLY C N 1
ATOM 6510 C CA . GLY C 1 91 ? 7.564 -3.232 49.541 1.00 26.75 91 GLY C CA 1
ATOM 6511 C C . GLY C 1 91 ? 8.292 -4.032 50.615 1.00 29.03 91 GLY C C 1
ATOM 6512 O O . GLY C 1 91 ? 7.714 -4.336 51.656 1.00 30.97 91 GLY C O 1
ATOM 6513 N N . ASP C 1 92 ? 9.548 -4.387 50.369 1.00 26.45 92 ASP C N 1
ATOM 6514 C CA . ASP C 1 92 ? 10.327 -5.147 51.341 1.00 24.46 92 ASP C CA 1
ATOM 6515 C C . ASP C 1 92 ? 10.871 -4.210 52.393 1.00 24.33 92 ASP C C 1
ATOM 6516 O O . ASP C 1 92 ? 11.061 -3.018 52.146 1.00 24.57 92 ASP C O 1
ATOM 6521 N N . LEU C 1 93 ? 11.121 -4.756 53.573 1.00 22.80 93 LEU C N 1
ATOM 6522 C CA . LEU C 1 93 ? 11.626 -3.960 54.676 1.00 21.55 93 LEU C CA 1
ATOM 6523 C C . LEU C 1 93 ? 13.047 -4.364 55.044 1.00 20.63 93 LEU C C 1
ATOM 6524 O O . LEU C 1 93 ? 13.403 -5.544 54.983 1.00 22.74 93 LEU C O 1
ATOM 6529 N N . LEU C 1 94 ? 13.846 -3.370 55.420 1.00 23.20 94 LEU C N 1
ATOM 6530 C CA . LEU C 1 94 ? 15.224 -3.579 55.850 1.00 23.32 94 LEU C CA 1
ATOM 6531 C C . LEU C 1 94 ? 15.320 -3.054 57.283 1.00 25.02 94 LEU C C 1
ATOM 6532 O O . LEU C 1 94 ? 14.842 -1.950 57.575 1.00 24.21 94 LEU C O 1
ATOM 6537 N N . VAL C 1 95 ? 15.892 -3.847 58.186 1.00 24.18 95 VAL C N 1
ATOM 6538 C CA . VAL C 1 95 ? 16.096 -3.379 59.552 1.00 23.72 95 VAL C CA 1
ATOM 6539 C C . VAL C 1 95 ? 17.615 -3.157 59.676 1.00 27.45 95 VAL C C 1
ATOM 6540 O O . VAL C 1 95 ? 18.418 -4.071 59.431 1.00 27.20 95 VAL C O 1
ATOM 6544 N N . ALA C 1 96 ? 17.995 -1.926 60.017 1.00 25.54 96 ALA C N 1
ATOM 6545 C CA . ALA C 1 96 ? 19.401 -1.533 60.144 1.00 25.42 96 ALA C CA 1
ATOM 6546 C C . ALA C 1 96 ? 19.724 -0.974 61.533 1.00 30.48 96 ALA C C 1
ATOM 6547 O O . ALA C 1 96 ? 18.833 -0.574 62.287 1.00 28.87 96 ALA C O 1
ATOM 6549 N N . PRO C 1 97 ? 21.012 -0.939 61.893 1.00 27.03 97 PRO C N 1
ATOM 6550 C CA . PRO C 1 97 ? 21.348 -0.403 63.210 1.00 24.96 97 PRO C CA 1
ATOM 6551 C C . PRO C 1 97 ? 21.148 1.113 63.242 1.00 28.57 97 PRO C C 1
ATOM 6552 O O . PRO C 1 97 ? 21.448 1.813 62.274 1.00 29.87 97 PRO C O 1
ATOM 6556 N N . HIS C 1 98 ? 20.627 1.610 64.359 1.00 30.30 98 HIS C N 1
ATOM 6557 C CA . HIS C 1 98 ? 20.387 3.038 64.546 1.00 26.94 98 HIS C CA 1
ATOM 6558 C C . HIS C 1 98 ? 21.706 3.815 64.545 1.00 30.51 98 HIS C C 1
ATOM 6559 O O . HIS C 1 98 ? 21.729 5.028 64.302 1.00 35.11 98 HIS C O 1
ATOM 6566 N N . ASP C 1 99 ? 22.805 3.119 64.829 1.00 25.01 99 ASP C N 1
ATOM 6567 C CA . ASP C 1 99 ? 24.112 3.774 64.882 1.00 29.99 99 ASP C CA 1
ATOM 6568 C C . ASP C 1 99 ? 25.100 3.287 63.816 1.00 31.08 99 ASP C C 1
ATOM 6569 O O . ASP C 1 99 ? 26.320 3.438 63.966 1.00 27.73 99 ASP C O 1
ATOM 6574 N N . CYS C 1 100 ? 24.566 2.718 62.737 1.00 24.68 100 CYS C N 1
ATOM 6575 C CA . CYS C 1 100 ? 25.403 2.218 61.658 1.00 26.32 100 CYS C CA 1
ATOM 6576 C C . CYS C 1 100 ? 26.189 3.323 60.953 1.00 29.22 100 CYS C C 1
ATOM 6577 O O . CYS C 1 100 ? 25.956 4.530 61.158 1.00 24.61 100 CYS C O 1
ATOM 6580 N N . TYR C 1 101 ? 27.125 2.877 60.123 1.00 26.52 101 TYR C N 1
ATOM 6581 C CA . TYR C 1 101 ? 27.983 3.744 59.332 1.00 25.56 101 TYR C CA 1
ATOM 6582 C C . TYR C 1 101 ? 27.167 4.819 58.597 1.00 26.04 101 TYR C C 1
ATOM 6583 O O . TYR C 1 101 ? 26.102 4.540 58.040 1.00 24.81 101 TYR C O 1
ATOM 6592 N N . GLY C 1 102 ? 27.676 6.049 58.602 1.00 27.13 102 GLY C N 1
ATOM 6593 C CA . GLY C 1 102 ? 26.996 7.160 57.947 1.00 26.52 102 GLY C CA 1
ATOM 6594 C C . GLY C 1 102 ? 26.615 6.950 56.481 1.00 28.93 102 GLY C C 1
ATOM 6595 O O . GLY C 1 102 ? 25.535 7.364 56.043 1.00 27.25 102 GLY C O 1
ATOM 6596 N N . GLY C 1 103 ? 27.499 6.329 55.710 1.00 23.32 103 GLY C N 1
ATOM 6597 C CA . GLY C 1 103 ? 27.178 6.093 54.320 1.00 23.72 103 GLY C CA 1
ATOM 6598 C C . GLY C 1 103 ? 26.025 5.118 54.216 1.00 23.01 103 GLY C C 1
ATOM 6599 O O . GLY C 1 103 ? 25.132 5.272 53.386 1.00 24.94 103 GLY C O 1
ATOM 6600 N N . SER C 1 104 ? 26.045 4.094 55.057 1.00 22.63 104 SER C N 1
ATOM 6601 C CA . SER C 1 104 ? 24.988 3.100 55.050 1.00 22.49 104 SER C CA 1
ATOM 6602 C C . SER C 1 104 ? 23.653 3.763 55.370 1.00 25.91 104 SER C C 1
ATOM 6603 O O . SER C 1 104 ? 22.639 3.512 54.714 1.00 22.77 104 SER C O 1
ATOM 6606 N N . TYR C 1 105 ? 23.662 4.616 56.386 1.00 26.84 105 TYR C N 1
ATOM 6607 C CA . TYR C 1 105 ? 22.456 5.312 56.811 1.00 23.54 105 TYR C CA 1
ATOM 6608 C C . TYR C 1 105 ? 21.897 6.215 55.714 1.00 27.22 105 TYR C C 1
ATOM 6609 O O . TYR C 1 105 ? 20.693 6.195 55.423 1.00 28.27 105 TYR C O 1
ATOM 6618 N N . ARG C 1 106 ? 22.779 7.010 55.117 1.00 23.87 106 ARG C N 1
ATOM 6619 C CA . ARG C 1 106 ? 22.402 7.926 54.051 1.00 22.83 106 ARG C CA 1
ATOM 6620 C C . ARG C 1 106 ? 21.844 7.159 52.836 1.00 21.80 106 ARG C C 1
ATOM 6621 O O . ARG C 1 106 ? 20.854 7.559 52.226 1.00 21.61 106 ARG C O 1
ATOM 6629 N N . LEU C 1 107 ? 22.464 6.034 52.502 1.00 20.21 107 LEU C N 1
ATOM 6630 C CA . LEU C 1 107 ? 22.012 5.250 51.363 1.00 22.23 107 LEU C CA 1
ATOM 6631 C C . LEU C 1 107 ? 20.592 4.752 51.591 1.00 23.54 107 LEU C C 1
ATOM 6632 O O . LEU C 1 107 ? 19.694 5.037 50.803 1.00 21.86 107 LEU C O 1
ATOM 6637 N N . PHE C 1 108 ? 20.407 3.993 52.671 1.00 23.58 108 PHE C N 1
ATOM 6638 C CA . PHE C 1 108 ? 19.110 3.412 53.015 1.00 23.86 108 PHE C CA 1
ATOM 6639 C C . PHE C 1 108 ? 18.034 4.484 53.112 1.00 26.26 108 PHE C C 1
ATOM 6640 O O . PHE C 1 108 ? 16.915 4.333 52.599 1.00 21.72 108 PHE C O 1
ATOM 6648 N N . ASP C 1 109 ? 18.382 5.582 53.761 1.00 24.42 109 ASP C N 1
ATOM 6649 C CA . ASP C 1 109 ? 17.430 6.658 53.910 1.00 28.11 109 ASP C CA 1
ATOM 6650 C C . ASP C 1 109 ? 17.002 7.249 52.549 1.00 29.27 109 ASP C C 1
ATOM 6651 O O . ASP C 1 109 ? 15.805 7.315 52.243 1.00 26.89 109 ASP C O 1
ATOM 6656 N N . SER C 1 110 ? 17.977 7.645 51.729 1.00 26.99 110 SER C N 1
ATOM 6657 C CA . SER C 1 110 ? 17.701 8.251 50.428 1.00 25.19 110 SER C CA 1
ATOM 6658 C C . SER C 1 110 ? 16.869 7.386 49.478 1.00 24.51 110 SER C C 1
ATOM 6659 O O . SER C 1 110 ? 15.998 7.892 48.774 1.00 25.28 110 SER C O 1
ATOM 6662 N N . LEU C 1 111 ? 17.121 6.087 49.445 1.00 23.49 111 LEU C N 1
ATOM 6663 C CA . LEU C 1 111 ? 16.351 5.228 48.558 1.00 24.01 111 LEU C CA 1
ATOM 6664 C C . LEU C 1 111 ? 15.007 4.840 49.170 1.00 26.06 111 LEU C C 1
ATOM 6665 O O . LEU C 1 111 ? 14.021 4.651 48.455 1.00 23.20 111 LEU C O 1
ATOM 6670 N N . ALA C 1 112 ? 14.957 4.729 50.492 1.00 26.17 112 ALA C N 1
ATOM 6671 C CA . ALA C 1 112 ? 13.702 4.381 51.139 1.00 29.87 112 ALA C CA 1
ATOM 6672 C C . ALA C 1 112 ? 12.719 5.545 50.949 1.00 29.62 112 ALA C C 1
ATOM 6673 O O . ALA C 1 112 ? 11.508 5.340 50.849 1.00 27.36 112 ALA C O 1
ATOM 6675 N N . LYS C 1 113 ? 13.247 6.765 50.887 1.00 28.39 113 LYS C N 1
ATOM 6676 C CA . LYS C 1 113 ? 12.413 7.953 50.703 1.00 32.34 113 LYS C CA 1
ATOM 6677 C C . LYS C 1 113 ? 11.768 7.962 49.325 1.00 31.91 113 LYS C C 1
ATOM 6678 O O . LYS C 1 113 ? 10.732 8.597 49.122 1.00 30.82 113 LYS C O 1
ATOM 6684 N N . ARG C 1 114 ? 12.393 7.258 48.383 1.00 29.90 114 ARG C N 1
ATOM 6685 C CA . ARG C 1 114 ? 11.901 7.172 47.007 1.00 30.45 114 ARG C CA 1
ATOM 6686 C C . ARG C 1 114 ? 10.949 5.988 46.807 1.00 32.49 114 ARG C C 1
ATOM 6687 O O . ARG C 1 114 ? 10.366 5.824 45.731 1.00 32.63 114 ARG C O 1
ATOM 6695 N N . GLY C 1 115 ? 10.800 5.164 47.842 1.00 25.51 115 GLY C N 1
ATOM 6696 C CA . GLY C 1 115 ? 9.914 4.024 47.751 1.00 23.09 115 GLY C CA 1
ATOM 6697 C C . GLY C 1 115 ? 10.585 2.754 47.261 1.00 28.37 115 GLY C C 1
ATOM 6698 O O . GLY C 1 115 ? 9.901 1.747 47.061 1.00 26.98 115 GLY C O 1
ATOM 6699 N N . CYS C 1 116 ? 11.908 2.780 47.081 1.00 26.95 116 CYS C N 1
ATOM 6700 C CA . CYS C 1 116 ? 12.643 1.594 46.602 1.00 26.51 116 CYS C CA 1
ATOM 6701 C C . CYS C 1 116 ? 12.495 0.398 47.547 1.00 26.37 116 CYS C C 1
ATOM 6702 O O . CYS C 1 116 ? 12.471 -0.752 47.111 1.00 25.83 116 CYS C O 1
ATOM 6705 N N . TYR C 1 117 ? 12.416 0.696 48.843 1.00 27.02 117 TYR C N 1
ATOM 6706 C CA . TYR C 1 117 ? 12.223 -0.288 49.904 1.00 25.40 117 TYR C CA 1
ATOM 6707 C C . TYR C 1 117 ? 11.925 0.477 51.195 1.00 27.65 117 TYR C C 1
ATOM 6708 O O . TYR C 1 117 ? 11.912 1.722 51.206 1.00 22.49 117 TYR C O 1
ATOM 6717 N N . ARG C 1 118 ? 11.668 -0.260 52.273 1.00 27.72 118 ARG C N 1
ATOM 6718 C CA . ARG C 1 118 ? 11.382 0.356 53.566 1.00 26.66 118 ARG C CA 1
ATOM 6719 C C . ARG C 1 118 ? 12.542 0.107 54.504 1.00 20.73 118 ARG C C 1
ATOM 6720 O O . ARG C 1 118 ? 13.149 -0.957 54.465 1.00 25.06 118 ARG C O 1
ATOM 6728 N N . VAL C 1 119 ? 12.849 1.083 55.348 1.00 24.06 119 VAL C N 1
ATOM 6729 C CA . VAL C 1 119 ? 13.916 0.911 56.323 1.00 24.76 119 VAL C CA 1
ATOM 6730 C C . VAL C 1 119 ? 13.477 1.290 57.736 1.00 24.33 119 VAL C C 1
ATOM 6731 O O . VAL C 1 119 ? 12.760 2.268 57.951 1.00 23.40 119 VAL C O 1
ATOM 6735 N N . LEU C 1 120 ? 13.893 0.476 58.693 1.00 24.16 120 LEU C N 1
ATOM 6736 C CA . LEU C 1 120 ? 13.608 0.728 60.095 1.00 29.88 120 LEU C CA 1
ATOM 6737 C C . LEU C 1 120 ? 14.964 0.717 60.780 1.00 28.23 120 LEU C C 1
ATOM 6738 O O . LEU C 1 120 ? 15.656 -0.300 60.725 1.00 28.03 120 LEU C O 1
ATOM 6743 N N . PHE C 1 121 ? 15.354 1.841 61.387 1.00 26.16 121 PHE C N 1
ATOM 6744 C CA . PHE C 1 121 ? 16.627 1.935 62.113 1.00 25.79 121 PHE C CA 1
ATOM 6745 C C . PHE C 1 121 ? 16.303 1.609 63.574 1.00 32.16 121 PHE C C 1
ATOM 6746 O O . PHE C 1 121 ? 15.443 2.247 64.190 1.00 32.49 121 PHE C O 1
ATOM 6754 N N . VAL C 1 122 ? 16.987 0.614 64.124 1.00 26.50 122 VAL C N 1
ATOM 6755 C CA . VAL C 1 122 ? 16.711 0.176 65.484 1.00 27.55 122 VAL C CA 1
ATOM 6756 C C . VAL C 1 122 ? 17.953 0.014 66.339 1.00 28.17 122 VAL C C 1
ATOM 6757 O O . VAL C 1 122 ? 19.036 -0.246 65.835 1.00 28.78 122 VAL C O 1
ATOM 6761 N N . ASP C 1 123 ? 17.783 0.178 67.643 1.00 29.10 123 ASP C N 1
ATOM 6762 C CA . ASP C 1 123 ? 18.883 -0.014 68.562 1.00 27.80 123 ASP C CA 1
ATOM 6763 C C . ASP C 1 123 ? 18.881 -1.518 68.817 1.00 30.25 123 ASP C C 1
ATOM 6764 O O . ASP C 1 123 ? 18.143 -2.003 69.671 1.00 34.20 123 ASP C O 1
ATOM 6769 N N . GLN C 1 124 ? 19.702 -2.248 68.064 1.00 29.84 124 GLN C N 1
ATOM 6770 C CA . GLN C 1 124 ? 19.784 -3.706 68.162 1.00 30.41 124 GLN C CA 1
ATOM 6771 C C . GLN C 1 124 ? 20.257 -4.213 69.525 1.00 34.17 124 GLN C C 1
ATOM 6772 O O . GLN C 1 124 ? 20.276 -5.419 69.778 1.00 35.53 124 GLN C O 1
ATOM 6778 N N . GLY C 1 125 ? 20.650 -3.289 70.395 1.00 42.30 125 GLY C N 1
ATOM 6779 C CA . GLY C 1 125 ? 21.062 -3.663 71.741 1.00 49.08 125 GLY C CA 1
ATOM 6780 C C . GLY C 1 125 ? 19.838 -3.633 72.666 1.00 52.13 125 GLY C C 1
ATOM 6781 O O . GLY C 1 125 ? 19.840 -4.216 73.753 1.00 53.61 125 GLY C O 1
ATOM 6782 N N . ASP C 1 126 ? 18.791 -2.941 72.218 1.00 45.32 126 ASP C N 1
ATOM 6783 C CA . ASP C 1 126 ? 17.539 -2.808 72.952 1.00 35.58 126 ASP C CA 1
ATOM 6784 C C . ASP C 1 126 ? 16.651 -3.978 72.520 1.00 35.45 126 ASP C C 1
ATOM 6785 O O . ASP C 1 126 ? 15.976 -3.917 71.487 1.00 35.21 126 ASP C O 1
ATOM 6790 N N . GLU C 1 127 ? 16.654 -5.041 73.316 1.00 33.59 127 GLU C N 1
ATOM 6791 C CA . GLU C 1 127 ? 15.891 -6.250 73.006 1.00 43.78 127 GLU C CA 1
ATOM 6792 C C . GLU C 1 127 ? 14.427 -6.063 72.635 1.00 41.88 127 GLU C C 1
ATOM 6793 O O . GLU C 1 127 ? 13.939 -6.686 71.688 1.00 37.73 127 GLU C O 1
ATOM 6799 N N . GLN C 1 128 ? 13.717 -5.224 73.379 1.00 47.94 128 GLN C N 1
ATOM 6800 C CA . GLN C 1 128 ? 12.309 -4.995 73.080 1.00 52.50 128 GLN C CA 1
ATOM 6801 C C . GLN C 1 128 ? 12.199 -4.350 71.708 1.00 50.47 128 GLN C C 1
ATOM 6802 O O . GLN C 1 128 ? 11.504 -4.864 70.828 1.00 46.83 128 GLN C O 1
ATOM 6808 N N . ALA C 1 129 ? 12.916 -3.243 71.525 1.00 44.82 129 ALA C N 1
ATOM 6809 C CA . ALA C 1 129 ? 12.910 -2.520 70.260 1.00 43.04 129 ALA C CA 1
ATOM 6810 C C . ALA C 1 129 ? 13.226 -3.449 69.088 1.00 39.51 129 ALA C C 1
ATOM 6811 O O . ALA C 1 129 ? 12.558 -3.398 68.054 1.00 37.72 129 ALA C O 1
ATOM 6813 N N . LEU C 1 130 ? 14.230 -4.309 69.260 1.00 38.36 130 LEU C N 1
ATOM 6814 C CA . LEU C 1 130 ? 14.636 -5.234 68.205 1.00 38.36 130 LEU C CA 1
ATOM 6815 C C . LEU C 1 130 ? 13.531 -6.211 67.808 1.00 40.36 130 LEU C C 1
ATOM 6816 O O . LEU C 1 130 ? 13.245 -6.383 66.622 1.00 36.99 130 LEU C O 1
ATOM 6821 N N . ARG C 1 131 ? 12.915 -6.849 68.800 1.00 38.97 131 ARG C N 1
ATOM 6822 C CA . ARG C 1 131 ? 11.858 -7.823 68.552 1.00 37.46 131 ARG C CA 1
ATOM 6823 C C . ARG C 1 131 ? 10.688 -7.208 67.789 1.00 29.81 131 ARG C C 1
ATOM 6824 O O . ARG C 1 131 ? 10.090 -7.844 66.923 1.00 24.14 131 ARG C O 1
ATOM 6832 N N . ALA C 1 132 ? 10.359 -5.967 68.127 1.00 31.37 132 ALA C N 1
ATOM 6833 C CA . ALA C 1 132 ? 9.255 -5.254 67.482 1.00 34.05 132 ALA C CA 1
ATOM 6834 C C . ALA C 1 132 ? 9.507 -5.086 65.986 1.00 33.23 132 ALA C C 1
ATOM 6835 O O . ALA C 1 132 ? 8.638 -5.384 65.162 1.00 36.91 132 ALA C O 1
ATOM 6837 N N . ALA C 1 133 ? 10.701 -4.597 65.656 1.00 38.54 133 ALA C N 1
ATOM 6838 C CA . ALA C 1 133 ? 11.121 -4.384 64.272 1.00 32.49 133 ALA C CA 1
ATOM 6839 C C . ALA C 1 133 ? 11.083 -5.712 63.513 1.00 33.56 133 ALA C C 1
ATOM 6840 O O . ALA C 1 133 ? 10.539 -5.794 62.412 1.00 32.74 133 ALA C O 1
ATOM 6842 N N . LEU C 1 134 ? 11.665 -6.754 64.104 1.00 33.29 134 LEU C N 1
ATOM 6843 C CA . LEU C 1 134 ? 11.678 -8.073 63.472 1.00 34.91 134 LEU C CA 1
ATOM 6844 C C . LEU C 1 134 ? 10.245 -8.577 63.250 1.00 36.88 134 LEU C C 1
ATOM 6845 O O . LEU C 1 134 ? 10.000 -9.388 62.354 1.00 32.66 134 LEU C O 1
ATOM 6850 N N . ALA C 1 135 ? 9.308 -8.088 64.066 1.00 34.63 135 ALA C N 1
ATOM 6851 C CA . ALA C 1 135 ? 7.910 -8.485 63.959 1.00 32.54 135 ALA C CA 1
ATOM 6852 C C . ALA C 1 135 ? 7.342 -7.914 62.673 1.00 32.58 135 ALA C C 1
ATOM 6853 O O . ALA C 1 135 ? 6.284 -8.341 62.218 1.00 36.49 135 ALA C O 1
ATOM 6855 N N . GLU C 1 136 ? 8.049 -6.944 62.095 1.00 34.18 136 GLU C N 1
ATOM 6856 C CA . GLU C 1 136 ? 7.638 -6.328 60.829 1.00 36.58 136 GLU C CA 1
ATOM 6857 C C . GLU C 1 136 ? 8.010 -7.247 59.671 1.00 33.48 136 GLU C C 1
ATOM 6858 O O . GLU C 1 136 ? 7.696 -6.967 58.521 1.00 36.31 136 GLU C O 1
ATOM 6864 N N . LYS C 1 137 ? 8.693 -8.339 60.000 1.00 33.03 137 LYS C N 1
ATOM 6865 C CA . LYS C 1 137 ? 9.119 -9.341 59.034 1.00 33.75 137 LYS C CA 1
ATOM 6866 C C . LYS C 1 137 ? 9.971 -8.748 57.923 1.00 33.82 137 LYS C C 1
ATOM 6867 O O . LYS C 1 137 ? 9.590 -8.759 56.749 1.00 37.33 137 LYS C O 1
ATOM 6873 N N . PRO C 1 138 ? 11.150 -8.219 58.280 1.00 33.75 138 PRO C N 1
ATOM 6874 C CA . PRO C 1 138 ? 12.040 -7.627 57.269 1.00 30.82 138 PRO C CA 1
ATOM 6875 C C . PRO C 1 138 ? 12.622 -8.710 56.366 1.00 28.94 138 PRO C C 1
ATOM 6876 O O . PRO C 1 138 ? 12.669 -9.875 56.754 1.00 28.09 138 PRO C O 1
ATOM 6880 N N . LYS C 1 139 ? 13.054 -8.340 55.163 1.00 27.05 139 LYS C N 1
ATOM 6881 C CA . LYS C 1 139 ? 13.656 -9.324 54.258 1.00 29.32 139 LYS C CA 1
ATOM 6882 C C . LYS C 1 139 ? 15.148 -9.383 54.556 1.00 25.58 139 LYS C C 1
ATOM 6883 O O . LYS C 1 139 ? 15.811 -10.382 54.301 1.00 25.08 139 LYS C O 1
ATOM 6889 N N . LEU C 1 140 ? 15.668 -8.300 55.114 1.00 25.45 140 LEU C N 1
ATOM 6890 C CA . LEU C 1 140 ? 17.088 -8.236 55.409 1.00 28.53 140 LEU C CA 1
ATOM 6891 C C . LEU C 1 140 ? 17.332 -7.500 56.709 1.00 21.17 140 LEU C C 1
ATOM 6892 O O . LEU C 1 140 ? 16.606 -6.569 57.051 1.00 27.90 140 LEU C O 1
ATOM 6897 N N . VAL C 1 141 ? 18.351 -7.933 57.439 1.00 21.72 141 VAL C N 1
ATOM 6898 C CA . VAL C 1 141 ? 18.722 -7.291 58.695 1.00 24.64 141 VAL C CA 1
ATOM 6899 C C . VAL C 1 141 ? 20.220 -7.050 58.634 1.00 25.35 141 VAL C C 1
ATOM 6900 O O . VAL C 1 141 ? 20.999 -7.979 58.395 1.00 24.75 141 VAL C O 1
ATOM 6904 N N . LEU C 1 142 ? 20.617 -5.800 58.830 1.00 23.67 142 LEU C N 1
ATOM 6905 C CA . LEU C 1 142 ? 22.022 -5.450 58.813 1.00 23.17 142 LEU C CA 1
ATOM 6906 C C . LEU C 1 142 ? 22.496 -5.211 60.233 1.00 27.79 142 LEU C C 1
ATOM 6907 O O . LEU C 1 142 ? 21.844 -4.487 60.985 1.00 25.62 142 LEU C O 1
ATOM 6912 N N . VAL C 1 143 ? 23.629 -5.822 60.586 1.00 26.62 143 VAL C N 1
ATOM 6913 C CA . VAL C 1 143 ? 24.257 -5.658 61.898 1.00 21.82 143 VAL C CA 1
ATOM 6914 C C . VAL C 1 143 ? 25.661 -5.078 61.665 1.00 24.57 143 VAL C C 1
ATOM 6915 O O . VAL C 1 143 ? 26.343 -5.449 60.708 1.00 24.50 143 VAL C O 1
ATOM 6919 N N . GLU C 1 144 ? 26.071 -4.147 62.518 1.00 24.69 144 GLU C N 1
ATOM 6920 C CA . GLU C 1 144 ? 27.387 -3.517 62.409 1.00 29.72 144 GLU C CA 1
ATOM 6921 C C . GLU C 1 144 ? 27.959 -3.308 63.816 1.00 31.69 144 GLU C C 1
ATOM 6922 O O . GLU C 1 144 ? 27.582 -2.362 64.526 1.00 29.79 144 GLU C O 1
ATOM 6928 N N . SER C 1 145 ? 28.879 -4.192 64.197 1.00 27.59 145 SER C N 1
ATOM 6929 C CA . SER C 1 145 ? 29.500 -4.148 65.513 1.00 25.51 145 SER C CA 1
ATOM 6930 C C . SER C 1 145 ? 30.993 -4.512 65.475 1.00 23.03 145 SER C C 1
ATOM 6931 O O . SER C 1 145 ? 31.393 -5.490 64.846 1.00 21.53 145 SER C O 1
ATOM 6934 N N . PRO C 1 146 ? 31.837 -3.730 66.163 1.00 25.67 146 PRO C N 1
ATOM 6935 C CA . PRO C 1 146 ? 31.500 -2.543 66.961 1.00 23.48 146 PRO C CA 1
ATOM 6936 C C . PRO C 1 146 ? 31.054 -1.414 66.074 1.00 25.25 146 PRO C C 1
ATOM 6937 O O . PRO C 1 146 ? 31.383 -1.386 64.890 1.00 28.32 146 PRO C O 1
ATOM 6941 N N . SER C 1 147 ? 30.318 -0.480 66.661 1.00 25.23 147 SER C N 1
ATOM 6942 C CA . SER C 1 147 ? 29.807 0.671 65.952 1.00 24.84 147 SER C CA 1
ATOM 6943 C C . SER C 1 147 ? 30.812 1.810 66.068 1.00 28.78 147 SER C C 1
ATOM 6944 O O . SER C 1 147 ? 31.737 1.764 66.874 1.00 30.82 147 SER C O 1
ATOM 6947 N N . ASN C 1 148 ? 30.608 2.843 65.267 1.00 27.96 148 ASN C N 1
ATOM 6948 C CA . ASN C 1 148 ? 31.488 3.997 65.247 1.00 34.01 148 ASN C CA 1
ATOM 6949 C C . ASN C 1 148 ? 30.670 5.245 65.541 1.00 37.25 148 ASN C C 1
ATOM 6950 O O . ASN C 1 148 ? 29.517 5.341 65.110 1.00 45.06 148 ASN C O 1
ATOM 6955 N N . PRO C 1 149 ? 31.238 6.216 66.292 1.00 38.73 149 PRO C N 1
ATOM 6956 C CA . PRO C 1 149 ? 32.575 6.252 66.895 1.00 33.97 149 PRO C CA 1
ATOM 6957 C C . PRO C 1 149 ? 32.617 5.900 68.387 1.00 33.22 149 PRO C C 1
ATOM 6958 O O . PRO C 1 149 ? 33.642 6.094 69.024 1.00 34.56 149 PRO C O 1
ATOM 6962 N N . LEU C 1 150 ? 31.519 5.400 68.948 1.00 30.88 150 LEU C N 1
ATOM 6963 C CA . LEU C 1 150 ? 31.487 5.061 70.370 1.00 30.65 150 LEU C CA 1
ATOM 6964 C C . LEU C 1 150 ? 31.854 3.604 70.616 1.00 28.92 150 LEU C C 1
ATOM 6965 O O . LEU C 1 150 ? 31.938 3.153 71.750 1.00 29.35 150 LEU C O 1
ATOM 6970 N N . LEU C 1 151 ? 32.069 2.878 69.531 1.00 29.18 151 LEU C N 1
ATOM 6971 C CA . LEU C 1 151 ? 32.461 1.484 69.588 1.00 29.82 151 LEU C CA 1
ATOM 6972 C C . LEU C 1 151 ? 31.561 0.575 70.432 1.00 33.79 151 LEU C C 1
ATOM 6973 O O . LEU C 1 151 ? 32.036 -0.377 71.049 1.00 29.20 151 LEU C O 1
ATOM 6978 N N . ARG C 1 152 ? 30.258 0.849 70.437 1.00 35.03 152 ARG C N 1
ATOM 6979 C CA . ARG C 1 152 ? 29.305 0.017 71.182 1.00 35.19 152 ARG C CA 1
ATOM 6980 C C . ARG C 1 152 ? 29.210 -1.347 70.482 1.00 26.90 152 ARG C C 1
ATOM 6981 O O . ARG C 1 152 ? 29.303 -1.429 69.259 1.00 25.83 152 ARG C O 1
ATOM 6989 N N . VAL C 1 153 ? 29.016 -2.412 71.253 1.00 23.29 153 VAL C N 1
ATOM 6990 C CA . VAL C 1 153 ? 28.947 -3.770 70.707 1.00 21.27 153 VAL C CA 1
ATOM 6991 C C . VAL C 1 153 ? 27.608 -4.452 70.977 1.00 26.24 153 VAL C C 1
ATOM 6992 O O . VAL C 1 153 ? 27.036 -4.258 72.041 1.00 30.25 153 VAL C O 1
ATOM 6996 N N . VAL C 1 154 ? 27.107 -5.227 70.006 1.00 26.38 154 VAL C N 1
ATOM 6997 C CA . VAL C 1 154 ? 25.840 -5.953 70.154 1.00 25.55 154 VAL C CA 1
ATOM 6998 C C . VAL C 1 154 ? 26.055 -7.422 69.817 1.00 26.24 154 VAL C C 1
ATOM 6999 O O . VAL C 1 154 ? 27.020 -7.787 69.156 1.00 28.19 154 VAL C O 1
ATOM 7003 N N . ASP C 1 155 ? 25.136 -8.257 70.281 1.00 29.71 155 ASP C N 1
ATOM 7004 C CA . ASP C 1 155 ? 25.212 -9.689 70.087 1.00 29.04 155 ASP C CA 1
ATOM 7005 C C . ASP C 1 155 ? 24.822 -10.098 68.696 1.00 29.48 155 ASP C C 1
ATOM 7006 O O . ASP C 1 155 ? 23.642 -10.189 68.369 1.00 27.58 155 ASP C O 1
ATOM 7011 N N . ILE C 1 156 ? 25.846 -10.358 67.891 1.00 30.52 156 ILE C N 1
ATOM 7012 C CA . ILE C 1 156 ? 25.689 -10.757 66.509 1.00 21.10 156 ILE C CA 1
ATOM 7013 C C . ILE C 1 156 ? 25.018 -12.114 66.429 1.00 24.20 156 ILE C C 1
ATOM 7014 O O . ILE C 1 156 ? 24.101 -12.316 65.639 1.00 28.99 156 ILE C O 1
ATOM 7019 N N . ALA C 1 157 ? 25.476 -13.056 67.238 1.00 26.42 157 ALA C N 1
ATOM 7020 C CA . ALA C 1 157 ? 24.891 -14.394 67.224 1.00 30.28 157 ALA C CA 1
ATOM 7021 C C . ALA C 1 157 ? 23.386 -14.374 67.512 1.00 31.74 157 ALA C C 1
ATOM 7022 O O . ALA C 1 157 ? 22.592 -15.016 66.809 1.00 31.29 157 ALA C O 1
ATOM 7024 N N . LYS C 1 158 ? 22.998 -13.646 68.553 1.00 31.47 158 LYS C N 1
ATOM 7025 C CA . LYS C 1 158 ? 21.591 -13.550 68.918 1.00 33.16 158 LYS C CA 1
ATOM 7026 C C . LYS C 1 158 ? 20.796 -12.882 67.804 1.00 34.62 158 LYS C C 1
ATOM 7027 O O . LYS C 1 158 ? 19.874 -13.488 67.249 1.00 30.83 158 LYS C O 1
ATOM 7033 N N . ILE C 1 159 ? 21.169 -11.645 67.471 1.00 29.06 159 ILE C N 1
ATOM 7034 C CA . ILE C 1 159 ? 20.483 -10.888 66.424 1.00 27.69 159 ILE C CA 1
ATOM 7035 C C . ILE C 1 159 ? 20.279 -11.671 65.132 1.00 33.22 159 ILE C C 1
ATOM 7036 O O . ILE C 1 159 ? 19.243 -11.537 64.477 1.00 36.01 159 ILE C O 1
ATOM 7041 N N . CYS C 1 160 ? 21.272 -12.477 64.763 1.00 34.37 160 CYS C N 1
ATOM 7042 C CA . CYS C 1 160 ? 21.195 -13.277 63.550 1.00 32.03 160 CYS C CA 1
ATOM 7043 C C . CYS C 1 160 ? 20.231 -14.431 63.752 1.00 37.28 160 CYS C C 1
ATOM 7044 O O . CYS C 1 160 ? 19.542 -14.849 62.816 1.00 33.29 160 CYS C O 1
ATOM 7047 N N . HIS C 1 161 ? 20.187 -14.957 64.974 1.00 38.93 161 HIS C N 1
ATOM 7048 C CA . HIS C 1 161 ? 19.275 -16.056 65.268 1.00 39.77 161 HIS C CA 1
ATOM 7049 C C . HIS C 1 161 ? 17.835 -15.536 65.159 1.00 31.53 161 HIS C C 1
ATOM 7050 O O . HIS C 1 161 ? 16.996 -16.112 64.467 1.00 30.79 161 HIS C O 1
ATOM 7057 N N . LEU C 1 162 ? 17.568 -14.421 65.829 1.00 31.86 162 LEU C N 1
ATOM 7058 C CA . LEU C 1 162 ? 16.249 -13.823 65.812 1.00 26.46 162 LEU C CA 1
ATOM 7059 C C . LEU C 1 162 ? 15.851 -13.566 64.373 1.00 37.70 162 LEU C C 1
ATOM 7060 O O . LEU C 1 162 ? 14.762 -13.952 63.927 1.00 38.51 162 LEU C O 1
ATOM 7065 N N . ALA C 1 163 ? 16.755 -12.928 63.639 1.00 36.96 163 ALA C N 1
ATOM 7066 C CA . ALA C 1 163 ? 16.503 -12.606 62.248 1.00 31.07 163 ALA C CA 1
ATOM 7067 C C . ALA C 1 163 ? 16.096 -13.838 61.465 1.00 28.19 163 ALA C C 1
ATOM 7068 O O . ALA C 1 163 ? 15.068 -13.845 60.792 1.00 32.04 163 ALA C O 1
ATOM 7070 N N . ARG C 1 164 ? 16.899 -14.885 61.562 1.00 29.55 164 ARG C N 1
ATOM 7071 C CA . ARG C 1 164 ? 16.618 -16.102 60.823 1.00 27.85 164 ARG C CA 1
ATOM 7072 C C . ARG C 1 164 ? 15.242 -16.637 61.159 1.00 33.87 164 ARG C C 1
ATOM 7073 O O . ARG C 1 164 ? 14.538 -17.156 60.294 1.00 30.80 164 ARG C O 1
ATOM 7081 N N . GLU C 1 165 ? 14.857 -16.507 62.422 1.00 41.27 165 GLU C N 1
ATOM 7082 C CA . GLU C 1 165 ? 13.561 -17.006 62.857 1.00 43.80 165 GLU C CA 1
ATOM 7083 C C . GLU C 1 165 ? 12.448 -16.322 62.088 1.00 43.37 165 GLU C C 1
ATOM 7084 O O . GLU C 1 165 ? 11.586 -16.987 61.524 1.00 50.15 165 GLU C O 1
ATOM 7090 N N . VAL C 1 166 ? 12.480 -14.996 62.050 1.00 38.58 166 VAL C N 1
ATOM 7091 C CA . VAL C 1 166 ? 11.471 -14.231 61.338 1.00 38.87 166 VAL C CA 1
ATOM 7092 C C . VAL C 1 166 ? 11.612 -14.387 59.813 1.00 42.17 166 VAL C C 1
ATOM 7093 O O . VAL C 1 166 ? 10.818 -13.842 59.039 1.00 40.78 166 VAL C O 1
ATOM 7097 N N . GLY C 1 167 ? 12.624 -15.139 59.387 1.00 40.56 167 GLY C N 1
ATOM 7098 C CA . GLY C 1 167 ? 12.843 -15.353 57.968 1.00 38.35 167 GLY C CA 1
ATOM 7099 C C . GLY C 1 167 ? 13.670 -14.288 57.253 1.00 39.40 167 GLY C C 1
ATOM 7100 O O . GLY C 1 167 ? 13.758 -14.289 56.020 1.00 41.99 167 GLY C O 1
ATOM 7101 N N . ALA C 1 168 ? 14.282 -13.382 58.008 1.00 34.19 168 ALA C N 1
ATOM 7102 C CA . ALA C 1 168 ? 15.092 -12.328 57.406 1.00 28.00 168 ALA C CA 1
ATOM 7103 C C . ALA C 1 168 ? 16.504 -12.817 57.138 1.00 30.97 168 ALA C C 1
ATOM 7104 O O . ALA C 1 168 ? 17.035 -13.643 57.882 1.00 29.41 168 ALA C O 1
ATOM 7106 N N . VAL C 1 169 ? 17.104 -12.312 56.063 1.00 30.33 169 VAL C N 1
ATOM 7107 C CA . VAL C 1 169 ? 18.482 -12.659 55.716 1.00 29.20 169 VAL C CA 1
ATOM 7108 C C . VAL C 1 169 ? 19.354 -11.706 56.524 1.00 27.92 169 VAL C C 1
ATOM 7109 O O . VAL C 1 169 ? 19.070 -10.507 56.576 1.00 31.24 169 VAL C O 1
ATOM 7113 N N . SER C 1 170 ? 20.401 -12.219 57.165 1.00 28.08 170 SER C N 1
ATOM 7114 C CA . SER C 1 170 ? 21.277 -11.360 57.966 1.00 24.75 170 SER C CA 1
ATOM 7115 C C . SER C 1 170 ? 22.633 -11.109 57.314 1.00 27.88 170 SER C C 1
ATOM 7116 O O . SER C 1 170 ? 23.280 -12.028 56.800 1.00 25.96 170 SER C O 1
ATOM 7119 N N . VAL C 1 171 ? 23.047 -9.848 57.331 1.00 22.07 171 VAL C N 1
ATOM 7120 C CA . VAL C 1 171 ? 24.326 -9.459 56.769 1.00 23.56 171 VAL C CA 1
ATOM 7121 C C . VAL C 1 171 ? 25.009 -8.593 57.806 1.00 23.98 171 VAL C C 1
ATOM 7122 O O . VAL C 1 171 ? 24.410 -7.659 58.317 1.00 29.77 171 VAL C O 1
ATOM 7126 N N . VAL C 1 172 ? 26.261 -8.905 58.122 1.00 24.22 172 VAL C N 1
ATOM 7127 C CA . VAL C 1 172 ? 27.008 -8.151 59.127 1.00 24.28 172 VAL C CA 1
ATOM 7128 C C . VAL C 1 172 ? 28.170 -7.364 58.526 1.00 24.19 172 VAL C C 1
ATOM 7129 O O . VAL C 1 172 ? 28.985 -7.917 57.784 1.00 27.29 172 VAL C O 1
ATOM 7133 N N . ASP C 1 173 ? 28.232 -6.070 58.835 1.00 24.29 173 ASP C N 1
ATOM 7134 C CA . ASP C 1 173 ? 29.330 -5.236 58.360 1.00 27.36 173 ASP C CA 1
ATOM 7135 C C . ASP C 1 173 ? 30.478 -5.373 59.373 1.00 23.63 173 ASP C C 1
ATOM 7136 O O . ASP C 1 173 ? 30.480 -4.754 60.445 1.00 20.92 173 ASP C O 1
ATOM 7141 N N . ASN C 1 174 ? 31.455 -6.189 58.985 1.00 26.43 174 ASN C N 1
ATOM 7142 C CA . ASN C 1 174 ? 32.621 -6.538 59.794 1.00 24.93 174 ASN C CA 1
ATOM 7143 C C . ASN C 1 174 ? 33.882 -5.725 59.532 1.00 23.97 174 ASN C C 1
ATOM 7144 O O . ASN C 1 174 ? 34.975 -6.135 59.913 1.00 22.65 174 ASN C O 1
ATOM 7149 N N . THR C 1 175 ? 33.725 -4.579 58.880 1.00 27.60 175 THR C N 1
ATOM 7150 C CA . THR C 1 175 ? 34.842 -3.695 58.545 1.00 24.22 175 THR C CA 1
ATOM 7151 C C . THR C 1 175 ? 35.715 -3.337 59.738 1.00 24.82 175 THR C C 1
ATOM 7152 O O . THR C 1 175 ? 36.931 -3.511 59.712 1.00 27.02 175 THR C O 1
ATOM 7156 N N . PHE C 1 176 ? 35.074 -2.825 60.777 1.00 23.71 176 PHE C N 1
ATOM 7157 C CA . PHE C 1 176 ? 35.739 -2.380 61.990 1.00 29.50 176 PHE C CA 1
ATOM 7158 C C . PHE C 1 176 ? 36.756 -3.368 62.598 1.00 29.15 176 PHE C C 1
ATOM 7159 O O . PHE C 1 176 ? 37.802 -2.950 63.100 1.00 31.38 176 PHE C O 1
ATOM 7167 N N . LEU C 1 177 ? 36.479 -4.667 62.536 1.00 25.64 177 LEU C N 1
ATOM 7168 C CA . LEU C 1 177 ? 37.396 -5.634 63.139 1.00 32.25 177 LEU C CA 1
ATOM 7169 C C . LEU C 1 177 ? 38.180 -6.506 62.166 1.00 33.40 177 LEU C C 1
ATOM 7170 O O . LEU C 1 177 ? 39.239 -7.032 62.522 1.00 33.96 177 LEU C O 1
ATOM 7175 N N . SER C 1 178 ? 37.674 -6.660 60.947 1.00 28.31 178 SER C N 1
ATOM 7176 C CA . SER C 1 178 ? 38.347 -7.482 59.939 1.00 27.05 178 SER C CA 1
ATOM 7177 C C . SER C 1 178 ? 38.192 -8.950 60.318 1.00 28.87 178 SER C C 1
ATOM 7178 O O . SER C 1 178 ? 37.867 -9.260 61.468 1.00 28.42 178 SER C O 1
ATOM 7181 N N . PRO C 1 179 ? 38.401 -9.872 59.357 1.00 27.28 179 PRO C N 1
ATOM 7182 C CA . PRO C 1 179 ? 38.278 -11.313 59.616 1.00 25.64 179 PRO C CA 1
ATOM 7183 C C . PRO C 1 179 ? 39.287 -11.804 60.646 1.00 29.28 179 PRO C C 1
ATOM 7184 O O . PRO C 1 179 ? 39.115 -12.875 61.222 1.00 28.82 179 PRO C O 1
ATOM 7188 N N . ALA C 1 180 ? 40.337 -11.016 60.865 1.00 27.27 180 ALA C N 1
ATOM 7189 C CA . ALA C 1 180 ? 41.378 -11.369 61.827 1.00 32.82 180 ALA C CA 1
ATOM 7190 C C . ALA C 1 180 ? 40.933 -11.259 63.295 1.00 34.71 180 ALA C C 1
ATOM 7191 O O . ALA C 1 180 ? 41.468 -11.964 64.159 1.00 33.44 180 ALA C O 1
ATOM 7193 N N . LEU C 1 181 ? 39.969 -10.380 63.577 1.00 33.10 181 LEU C N 1
ATOM 7194 C CA . LEU C 1 181 ? 39.502 -10.178 64.953 1.00 35.51 181 LEU C CA 1
ATOM 7195 C C . LEU C 1 181 ? 38.060 -10.580 65.241 1.00 35.37 181 LEU C C 1
ATOM 7196 O O . LEU C 1 181 ? 37.644 -10.539 66.390 1.00 32.05 181 LEU C O 1
ATOM 7201 N N . GLN C 1 182 ? 37.301 -10.960 64.211 1.00 36.41 182 GLN C N 1
ATOM 7202 C CA . GLN C 1 182 ? 35.904 -11.368 64.388 1.00 28.31 182 GLN C CA 1
ATOM 7203 C C . GLN C 1 182 ? 35.390 -12.084 63.146 1.00 28.79 182 GLN C C 1
ATOM 7204 O O . GLN C 1 182 ? 35.729 -11.699 62.032 1.00 33.92 182 GLN C O 1
ATOM 7210 N N . ASN C 1 183 ? 34.574 -13.118 63.328 1.00 25.39 183 ASN C N 1
ATOM 7211 C CA . ASN C 1 183 ? 34.037 -13.869 62.195 1.00 27.97 183 ASN C CA 1
ATOM 7212 C C . ASN C 1 183 ? 32.525 -14.085 62.256 1.00 32.18 183 ASN C C 1
ATOM 7213 O O . ASN C 1 183 ? 32.049 -15.148 62.670 1.00 28.82 183 ASN C O 1
ATOM 7218 N N . PRO C 1 184 ? 31.753 -13.076 61.820 1.00 31.13 184 PRO C N 1
ATOM 7219 C CA . PRO C 1 184 ? 30.289 -13.113 61.807 1.00 28.15 184 PRO C CA 1
ATOM 7220 C C . PRO C 1 184 ? 29.666 -14.382 61.241 1.00 25.68 184 PRO C C 1
ATOM 7221 O O . PRO C 1 184 ? 28.617 -14.810 61.716 1.00 27.39 184 PRO C O 1
ATOM 7225 N N . LEU C 1 185 ? 30.279 -14.986 60.226 1.00 25.00 185 LEU C N 1
ATOM 7226 C CA . LEU C 1 185 ? 29.696 -16.210 59.661 1.00 30.42 185 LEU C CA 1
ATOM 7227 C C . LEU C 1 185 ? 29.710 -17.291 60.740 1.00 34.39 185 LEU C C 1
ATOM 7228 O O . LEU C 1 185 ? 28.780 -18.092 60.851 1.00 33.77 185 LEU C O 1
ATOM 7233 N N . ALA C 1 186 ? 30.778 -17.301 61.532 1.00 34.64 186 ALA C N 1
ATOM 7234 C CA . ALA C 1 186 ? 30.916 -18.258 62.621 1.00 35.72 186 ALA C CA 1
ATOM 7235 C C . ALA C 1 186 ? 29.818 -17.987 63.657 1.00 39.11 186 ALA C C 1
ATOM 7236 O O . ALA C 1 186 ? 29.355 -18.898 64.337 1.00 42.01 186 ALA C O 1
ATOM 7238 N N . LEU C 1 187 ? 29.405 -16.726 63.761 1.00 36.24 187 LEU C N 1
ATOM 7239 C CA . LEU C 1 187 ? 28.369 -16.317 64.698 1.00 31.02 187 LEU C CA 1
ATOM 7240 C C . LEU C 1 187 ? 26.952 -16.460 64.157 1.00 34.20 187 LEU C C 1
ATOM 7241 O O . LEU C 1 187 ? 26.019 -15.919 64.742 1.00 39.90 187 LEU C O 1
ATOM 7246 N N . GLY C 1 188 ? 26.789 -17.159 63.036 1.00 30.86 188 GLY C N 1
ATOM 7247 C CA . GLY C 1 188 ? 25.455 -17.365 62.491 1.00 34.96 188 GLY C CA 1
ATOM 7248 C C . GLY C 1 188 ? 24.901 -16.410 61.444 1.00 37.40 188 GLY C C 1
ATOM 7249 O O . GLY C 1 188 ? 23.698 -16.436 61.169 1.00 33.91 188 GLY C O 1
ATOM 7250 N N . ALA C 1 189 ? 25.756 -15.584 60.842 1.00 33.25 189 ALA C N 1
ATOM 7251 C CA . ALA C 1 189 ? 25.302 -14.644 59.818 1.00 31.06 189 ALA C CA 1
ATOM 7252 C C . ALA C 1 189 ? 25.244 -15.286 58.423 1.00 28.91 189 ALA C C 1
ATOM 7253 O O . ALA C 1 189 ? 26.022 -16.186 58.114 1.00 33.22 189 ALA C O 1
ATOM 7255 N N . ASP C 1 190 ? 24.307 -14.837 57.589 1.00 27.07 190 ASP C N 1
ATOM 7256 C CA . ASP C 1 190 ? 24.191 -15.345 56.221 1.00 24.09 190 ASP C CA 1
ATOM 7257 C C . ASP C 1 190 ? 25.304 -14.745 55.356 1.00 25.99 190 ASP C C 1
ATOM 7258 O O . ASP C 1 190 ? 25.853 -15.406 54.472 1.00 25.31 190 ASP C O 1
ATOM 7263 N N . LEU C 1 191 ? 25.616 -13.478 55.623 1.00 25.95 191 LEU C N 1
ATOM 7264 C CA . LEU C 1 191 ? 26.639 -12.749 54.882 1.00 26.19 191 LEU C CA 1
ATOM 7265 C C . LEU C 1 191 ? 27.434 -11.816 55.763 1.00 25.26 191 LEU C C 1
ATOM 7266 O O . LEU C 1 191 ? 26.929 -11.303 56.754 1.00 21.19 191 LEU C O 1
ATOM 7271 N N . VAL C 1 192 ? 28.688 -11.594 55.385 1.00 25.82 192 VAL C N 1
ATOM 7272 C CA . VAL C 1 192 ? 29.520 -10.623 56.081 1.00 29.19 192 VAL C CA 1
ATOM 7273 C C . VAL C 1 192 ? 30.134 -9.760 54.975 1.00 25.85 192 VAL C C 1
ATOM 7274 O O . VAL C 1 192 ? 30.538 -10.268 53.921 1.00 23.87 192 VAL C O 1
ATOM 7278 N N . LEU C 1 193 ? 30.150 -8.451 55.177 1.00 23.16 193 LEU C N 1
ATOM 7279 C CA . LEU C 1 193 ? 30.735 -7.587 54.168 1.00 23.63 193 LEU C CA 1
ATOM 7280 C C . LEU C 1 193 ? 31.738 -6.646 54.806 1.00 24.34 193 LEU C C 1
ATOM 7281 O O . LEU C 1 193 ? 31.679 -6.397 56.008 1.00 26.78 193 LEU C O 1
ATOM 7286 N N . HIS C 1 194 ? 32.683 -6.161 54.005 1.00 21.90 194 HIS C N 1
ATOM 7287 C CA . HIS C 1 194 ? 33.706 -5.242 54.493 1.00 24.56 194 HIS C CA 1
ATOM 7288 C C . HIS C 1 194 ? 33.963 -4.154 53.478 1.00 23.38 194 HIS C C 1
ATOM 7289 O O . HIS C 1 194 ? 33.742 -4.342 52.285 1.00 21.05 194 HIS C O 1
ATOM 7296 N N . SER C 1 195 ? 34.438 -3.021 53.972 1.00 22.45 195 SER C N 1
ATOM 7297 C CA . SER C 1 195 ? 34.891 -1.959 53.108 1.00 22.50 195 SER C CA 1
ATOM 7298 C C . SER C 1 195 ? 36.384 -2.346 53.103 1.00 27.74 195 SER C C 1
ATOM 7299 O O . SER C 1 195 ? 37.083 -2.125 54.089 1.00 26.72 195 SER C O 1
ATOM 7302 N N . CYS C 1 196 ? 36.859 -2.961 52.025 1.00 24.85 196 CYS C N 1
ATOM 7303 C CA . CYS C 1 196 ? 38.249 -3.392 51.941 1.00 20.14 196 CYS C CA 1
ATOM 7304 C C . CYS C 1 196 ? 39.188 -2.210 51.919 1.00 19.84 196 CYS C C 1
ATOM 7305 O O . CYS C 1 196 ? 40.398 -2.355 52.038 1.00 25.23 196 CYS C O 1
ATOM 7308 N N . THR C 1 197 ? 38.602 -1.036 51.768 1.00 17.86 197 THR C N 1
ATOM 7309 C CA . THR C 1 197 ? 39.316 0.228 51.757 1.00 18.73 197 THR C CA 1
ATOM 7310 C C . THR C 1 197 ? 40.001 0.452 53.102 1.00 24.41 197 THR C C 1
ATOM 7311 O O . THR C 1 197 ? 40.930 1.265 53.228 1.00 22.66 197 THR C O 1
ATOM 7339 N N . TYR C 1 199 ? 40.955 -1.906 56.844 1.00 24.35 199 TYR C N 1
ATOM 7340 C CA . TYR C 1 199 ? 41.973 -2.848 57.319 1.00 24.29 199 TYR C CA 1
ATOM 7341 C C . TYR C 1 199 ? 42.474 -3.892 56.324 1.00 27.34 199 TYR C C 1
ATOM 7342 O O . TYR C 1 199 ? 43.676 -4.133 56.225 1.00 25.08 199 TYR C O 1
ATOM 7351 N N . LEU C 1 200 ? 41.548 -4.525 55.614 1.00 23.23 200 LEU C N 1
ATOM 7352 C CA . LEU C 1 200 ? 41.883 -5.569 54.658 1.00 21.53 200 LEU C CA 1
ATOM 7353 C C . LEU C 1 200 ? 43.037 -5.170 53.735 1.00 23.98 200 LEU C C 1
ATOM 7354 O O . LEU C 1 200 ? 44.040 -5.882 53.630 1.00 22.84 200 LEU C O 1
ATOM 7359 N N . ASN C 1 201 ? 42.906 -4.027 53.078 1.00 22.08 201 ASN C N 1
ATOM 7360 C CA . ASN C 1 201 ? 43.958 -3.567 52.198 1.00 21.31 201 ASN C CA 1
ATOM 7361 C C . ASN C 1 201 ? 45.070 -3.083 53.100 1.00 24.15 201 ASN C C 1
ATOM 7362 O O . ASN C 1 201 ? 46.241 -3.375 52.878 1.00 26.95 201 ASN C O 1
ATOM 7367 N N . GLY C 1 202 ? 44.674 -2.302 54.098 1.00 22.08 202 GLY C N 1
ATOM 7368 C CA . GLY C 1 202 ? 45.596 -1.794 55.091 1.00 20.03 202 GLY C CA 1
ATOM 7369 C C . GLY C 1 202 ? 46.607 -0.757 54.687 1.00 21.17 202 GLY C C 1
ATOM 7370 O O . GLY C 1 202 ? 47.394 -0.320 55.528 1.00 24.01 202 GLY C O 1
ATOM 7371 N N . HIS C 1 203 ? 46.603 -0.334 53.429 1.00 24.90 203 HIS C N 1
ATOM 7372 C CA . HIS C 1 203 ? 47.597 0.651 53.013 1.00 25.18 203 HIS C CA 1
ATOM 7373 C C . HIS C 1 203 ? 47.096 1.971 52.458 1.00 22.32 203 HIS C C 1
ATOM 7374 O O . HIS C 1 203 ? 47.872 2.715 51.872 1.00 20.64 203 HIS C O 1
ATOM 7381 N N . SER C 1 204 ? 45.810 2.257 52.649 1.00 22.48 204 SER C N 1
ATOM 7382 C CA . SER C 1 204 ? 45.188 3.519 52.199 1.00 28.84 204 SER C CA 1
ATOM 7383 C C . SER C 1 204 ? 45.394 3.907 50.720 1.00 28.03 204 SER C C 1
ATOM 7384 O O . SER C 1 204 ? 45.460 5.092 50.393 1.00 23.16 204 SER C O 1
ATOM 7387 N N . ASP C 1 205 ? 45.485 2.925 49.829 1.00 24.33 205 ASP C N 1
ATOM 7388 C CA . ASP C 1 205 ? 45.702 3.224 48.421 1.00 25.03 205 ASP C CA 1
ATOM 7389 C C . ASP C 1 205 ? 44.809 2.368 47.524 1.00 25.26 205 ASP C C 1
ATOM 7390 O O . ASP C 1 205 ? 45.059 2.219 46.333 1.00 21.35 205 ASP C O 1
ATOM 7395 N N . VAL C 1 206 ? 43.757 1.819 48.112 1.00 20.67 206 VAL C N 1
ATOM 7396 C CA . VAL C 1 206 ? 42.827 0.993 47.377 1.00 21.46 206 VAL C CA 1
ATOM 7397 C C . VAL C 1 206 ? 41.424 1.251 47.913 1.00 24.06 206 VAL C C 1
ATOM 7398 O O . VAL C 1 206 ? 41.244 1.384 49.117 1.00 22.96 206 VAL C O 1
ATOM 7402 N N . VAL C 1 207 ? 40.439 1.359 47.025 1.00 19.86 207 VAL C N 1
ATOM 7403 C CA . VAL C 1 207 ? 39.067 1.538 47.464 1.00 18.68 207 VAL C CA 1
ATOM 7404 C C . VAL C 1 207 ? 38.345 0.328 46.895 1.00 20.72 207 VAL C C 1
ATOM 7405 O O . VAL C 1 207 ? 38.357 0.111 45.682 1.00 24.04 207 VAL C O 1
ATOM 7409 N N . ALA C 1 208 ? 37.742 -0.484 47.761 1.00 20.10 208 ALA C N 1
ATOM 7410 C CA . ALA C 1 208 ? 37.033 -1.683 47.308 1.00 19.26 208 ALA C CA 1
ATOM 7411 C C . ALA C 1 208 ? 36.130 -2.228 48.400 1.00 19.45 208 ALA C C 1
ATOM 7412 O O . ALA C 1 208 ? 36.273 -1.878 49.558 1.00 23.64 208 ALA C O 1
ATOM 7414 N N . GLY C 1 209 ? 35.194 -3.080 48.013 1.00 17.43 209 GLY C N 1
ATOM 7415 C CA . GLY C 1 209 ? 34.297 -3.684 48.971 1.00 19.03 209 GLY C CA 1
ATOM 7416 C C . GLY C 1 209 ? 34.211 -5.172 48.662 1.00 22.32 209 GLY C C 1
ATOM 7417 O O . GLY C 1 209 ? 34.723 -5.626 47.637 1.00 24.64 209 GLY C O 1
ATOM 7418 N N . VAL C 1 210 ? 33.590 -5.944 49.551 1.00 24.37 210 VAL C N 1
ATOM 7419 C CA . VAL C 1 210 ? 33.416 -7.380 49.327 1.00 23.30 210 VAL C CA 1
ATOM 7420 C C . VAL C 1 210 ? 32.245 -7.905 50.147 1.00 23.66 210 VAL C C 1
ATOM 7421 O O . VAL C 1 210 ? 31.971 -7.416 51.245 1.00 24.17 210 VAL C O 1
ATOM 7425 N N . VAL C 1 211 ? 31.549 -8.884 49.581 1.00 22.58 211 VAL C N 1
ATOM 7426 C CA . VAL C 1 211 ? 30.436 -9.532 50.245 1.00 21.48 211 VAL C CA 1
ATOM 7427 C C . VAL C 1 211 ? 30.763 -11.015 50.237 1.00 21.06 211 VAL C C 1
ATOM 7428 O O . VAL C 1 211 ? 31.011 -11.602 49.188 1.00 22.78 211 VAL C O 1
ATOM 7432 N N . ILE C 1 212 ? 30.770 -11.615 51.415 1.00 21.58 212 ILE C N 1
ATOM 7433 C CA . ILE C 1 212 ? 31.073 -13.027 51.544 1.00 24.48 212 ILE C CA 1
ATOM 7434 C C . ILE C 1 212 ? 29.820 -13.730 52.064 1.00 26.60 212 ILE C C 1
ATOM 7435 O O . ILE C 1 212 ? 29.188 -13.274 53.021 1.00 23.82 212 ILE C O 1
ATOM 7440 N N . ALA C 1 213 ? 29.471 -14.839 51.422 1.00 26.45 213 ALA C N 1
ATOM 7441 C CA . ALA C 1 213 ? 28.286 -15.604 51.784 1.00 23.82 213 ALA C CA 1
ATOM 7442 C C . ALA C 1 213 ? 28.586 -17.023 52.242 1.00 30.10 213 ALA C C 1
ATOM 7443 O O . ALA C 1 213 ? 29.549 -17.646 51.807 1.00 33.55 213 ALA C O 1
ATOM 7445 N N . LYS C 1 214 ? 27.733 -17.530 53.120 1.00 30.67 214 LYS C N 1
ATOM 7446 C CA . LYS C 1 214 ? 27.865 -18.877 53.635 1.00 32.52 214 LYS C CA 1
ATOM 7447 C C . LYS C 1 214 ? 27.346 -19.835 52.555 1.00 32.19 214 LYS C C 1
ATOM 7448 O O . LYS C 1 214 ? 27.928 -20.883 52.292 1.00 31.54 214 LYS C O 1
ATOM 7454 N N . ASP C 1 215 ? 26.251 -19.449 51.914 1.00 31.30 215 ASP C N 1
ATOM 7455 C CA . ASP C 1 215 ? 25.626 -20.270 50.885 1.00 30.70 215 ASP C CA 1
ATOM 7456 C C . ASP C 1 215 ? 26.201 -20.035 49.486 1.00 34.42 215 ASP C C 1
ATOM 7457 O O . ASP C 1 215 ? 26.192 -18.911 48.975 1.00 40.98 215 ASP C O 1
ATOM 7462 N N . PRO C 1 216 ? 26.712 -21.094 48.845 1.00 32.83 216 PRO C N 1
ATOM 7463 C CA . PRO C 1 216 ? 27.273 -20.941 47.502 1.00 31.14 216 PRO C CA 1
ATOM 7464 C C . PRO C 1 216 ? 26.254 -20.440 46.489 1.00 30.51 216 PRO C C 1
ATOM 7465 O O . PRO C 1 216 ? 26.629 -19.805 45.505 1.00 29.86 216 PRO C O 1
ATOM 7469 N N . ASP C 1 217 ? 24.975 -20.728 46.725 1.00 23.63 217 ASP C N 1
ATOM 7470 C CA . ASP C 1 217 ? 23.913 -20.289 45.817 1.00 29.06 217 ASP C CA 1
ATOM 7471 C C . ASP C 1 217 ? 23.729 -18.785 45.944 1.00 30.70 217 ASP C C 1
ATOM 7472 O O . ASP C 1 217 ? 23.286 -18.113 45.001 1.00 32.43 217 ASP C O 1
ATOM 7477 N N . VAL C 1 218 ? 24.061 -18.261 47.119 1.00 27.82 218 VAL C N 1
ATOM 7478 C CA . VAL C 1 218 ? 23.941 -16.836 47.376 1.00 27.63 218 VAL C CA 1
ATOM 7479 C C . VAL C 1 218 ? 25.112 -16.099 46.708 1.00 29.99 218 VAL C C 1
ATOM 7480 O O . VAL C 1 218 ? 24.970 -14.960 46.241 1.00 25.73 218 VAL C O 1
ATOM 7484 N N . VAL C 1 219 ? 26.261 -16.767 46.651 1.00 29.62 219 VAL C N 1
ATOM 7485 C CA . VAL C 1 219 ? 27.458 -16.213 46.012 1.00 27.32 219 VAL C CA 1
ATOM 7486 C C . VAL C 1 219 ? 27.167 -16.037 44.517 1.00 29.67 219 VAL C C 1
ATOM 7487 O O . VAL C 1 219 ? 27.414 -14.983 43.930 1.00 29.00 219 VAL C O 1
ATOM 7491 N N . THR C 1 220 ? 26.642 -17.094 43.911 1.00 25.14 220 THR C N 1
ATOM 7492 C CA . THR C 1 220 ? 26.308 -17.100 42.499 1.00 29.95 220 THR C CA 1
ATOM 7493 C C . THR C 1 220 ? 25.299 -16.001 42.158 1.00 31.13 220 THR C C 1
ATOM 7494 O O . THR C 1 220 ? 25.377 -15.372 41.092 1.00 25.34 220 THR C O 1
ATOM 7498 N N . GLU C 1 221 ? 24.353 -15.770 43.064 1.00 26.17 221 GLU C N 1
ATOM 7499 C CA . GLU C 1 221 ? 23.349 -14.745 42.843 1.00 27.12 221 GLU C CA 1
ATOM 7500 C C . GLU C 1 221 ? 23.889 -13.339 43.049 1.00 26.55 221 GLU C C 1
ATOM 7501 O O . GLU C 1 221 ? 23.496 -12.421 42.332 1.00 28.07 221 GLU C O 1
ATOM 7507 N N . LEU C 1 222 ? 24.777 -13.162 44.029 1.00 24.68 222 LEU C N 1
ATOM 7508 C CA . LEU C 1 222 ? 25.373 -11.844 44.274 1.00 25.44 222 LEU C CA 1
ATOM 7509 C C . LEU C 1 222 ? 26.269 -11.513 43.075 1.00 24.66 222 LEU C C 1
ATOM 7510 O O . LEU C 1 222 ? 26.340 -10.369 42.627 1.00 22.96 222 LEU C O 1
ATOM 7515 N N . ALA C 1 223 ? 26.938 -12.536 42.553 1.00 23.80 223 ALA C N 1
ATOM 7516 C CA . ALA C 1 223 ? 27.829 -12.384 41.412 1.00 26.18 223 ALA C CA 1
ATOM 7517 C C . ALA C 1 223 ? 27.043 -11.980 40.161 1.00 27.14 223 ALA C C 1
ATOM 7518 O O . ALA C 1 223 ? 27.455 -11.101 39.403 1.00 24.79 223 ALA C O 1
ATOM 7520 N N . TRP C 1 224 ? 25.911 -12.629 39.933 1.00 25.87 224 TRP C N 1
ATOM 7521 C CA . TRP C 1 224 ? 25.101 -12.293 38.779 1.00 23.39 224 TRP C CA 1
ATOM 7522 C C . TRP C 1 224 ? 24.642 -10.837 38.862 1.00 23.44 224 TRP C C 1
ATOM 7523 O O . TRP C 1 224 ? 24.693 -10.104 37.876 1.00 27.24 224 TRP C O 1
ATOM 7534 N N . TRP C 1 225 ? 24.181 -10.425 40.035 1.00 17.63 225 TRP C N 1
ATOM 7535 C CA . TRP C 1 225 ? 23.706 -9.064 40.196 1.00 21.09 225 TRP C CA 1
ATOM 7536 C C . TRP C 1 225 ? 24.824 -8.025 40.136 1.00 23.53 225 TRP C C 1
ATOM 7537 O O . TRP C 1 225 ? 24.609 -6.917 39.628 1.00 22.66 225 TRP C O 1
ATOM 7548 N N . ALA C 1 226 ? 26.014 -8.363 40.637 1.00 22.43 226 ALA C N 1
ATOM 7549 C CA . ALA C 1 226 ? 27.130 -7.404 40.607 1.00 21.13 226 ALA C CA 1
ATOM 7550 C C . ALA C 1 226 ? 27.523 -7.110 39.163 1.00 23.08 226 ALA C C 1
ATOM 7551 O O . ALA C 1 226 ? 27.889 -5.985 38.820 1.00 23.76 226 ALA C O 1
ATOM 7553 N N . ASN C 1 227 ? 27.443 -8.126 38.314 1.00 22.86 227 ASN C N 1
ATOM 7554 C CA . ASN C 1 227 ? 27.761 -7.951 36.904 1.00 26.86 227 ASN C CA 1
ATOM 7555 C C . ASN C 1 227 ? 26.655 -7.121 36.248 1.00 24.83 227 ASN C C 1
ATOM 7556 O O . ASN C 1 227 ? 26.920 -6.232 35.433 1.00 22.93 227 ASN C O 1
ATOM 7561 N N . ASN C 1 228 ? 25.416 -7.433 36.626 1.00 21.60 228 ASN C N 1
ATOM 7562 C CA . ASN C 1 228 ? 24.213 -6.785 36.093 1.00 20.70 228 ASN C CA 1
ATOM 7563 C C . ASN C 1 228 ? 24.149 -5.263 36.303 1.00 22.48 228 ASN C C 1
ATOM 7564 O O . ASN C 1 228 ? 23.886 -4.514 35.361 1.00 21.63 228 ASN C O 1
ATOM 7569 N N . ILE C 1 229 ? 24.382 -4.817 37.537 1.00 23.35 229 ILE C N 1
ATOM 7570 C CA . ILE C 1 229 ? 24.345 -3.396 37.853 1.00 21.06 229 ILE C CA 1
ATOM 7571 C C . ILE C 1 229 ? 25.722 -2.737 37.728 1.00 19.83 229 ILE C C 1
ATOM 7572 O O . ILE C 1 229 ? 25.872 -1.527 37.901 1.00 19.84 229 ILE C O 1
ATOM 7577 N N . GLY C 1 230 ? 26.719 -3.552 37.421 1.00 17.61 230 GLY C N 1
ATOM 7578 C CA . GLY C 1 230 ? 28.058 -3.052 37.186 1.00 18.86 230 GLY C CA 1
ATOM 7579 C C . GLY C 1 230 ? 28.960 -2.695 38.343 1.00 21.95 230 GLY C C 1
ATOM 7580 O O . GLY C 1 230 ? 29.813 -1.827 38.176 1.00 22.93 230 GLY C O 1
ATOM 7581 N N . VAL C 1 231 ? 28.840 -3.367 39.487 1.00 20.64 231 VAL C N 1
ATOM 7582 C CA . VAL C 1 231 ? 29.679 -2.997 40.628 1.00 23.12 231 VAL C CA 1
ATOM 7583 C C . VAL C 1 231 ? 30.878 -3.876 40.988 1.00 21.97 231 VAL C C 1
ATOM 7584 O O . VAL C 1 231 ? 31.409 -3.762 42.089 1.00 24.32 231 VAL C O 1
ATOM 7588 N N . THR C 1 232 ? 31.317 -4.740 40.080 1.00 22.33 232 THR C N 1
ATOM 7589 C CA . THR C 1 232 ? 32.472 -5.592 40.362 1.00 21.13 232 THR C CA 1
ATOM 7590 C C . THR C 1 232 ? 33.726 -4.724 40.465 1.00 26.47 232 THR C C 1
ATOM 7591 O O . THR C 1 232 ? 33.878 -3.747 39.730 1.00 27.48 232 THR C O 1
ATOM 7595 N N . GLY C 1 233 ? 34.632 -5.080 41.371 1.00 26.13 233 GLY C N 1
ATOM 7596 C CA . GLY C 1 233 ? 35.839 -4.290 41.551 1.00 24.43 233 GLY C CA 1
ATOM 7597 C C . GLY C 1 233 ? 36.875 -4.456 40.459 1.00 25.76 233 GLY C C 1
ATOM 7598 O O . GLY C 1 233 ? 36.850 -5.438 39.722 1.00 30.96 233 GLY C O 1
ATOM 7599 N N . GLY C 1 234 ? 37.801 -3.506 40.364 1.00 24.31 234 GLY C N 1
ATOM 7600 C CA . GLY C 1 234 ? 38.838 -3.576 39.346 1.00 24.34 234 GLY C CA 1
ATOM 7601 C C . GLY C 1 234 ? 39.942 -4.606 39.567 1.00 23.79 234 GLY C C 1
ATOM 7602 O O . GLY C 1 234 ? 40.187 -5.044 40.697 1.00 22.14 234 GLY C O 1
ATOM 7603 N N . ALA C 1 235 ? 40.622 -4.974 38.480 1.00 24.35 235 ALA C N 1
ATOM 7604 C CA . ALA C 1 235 ? 41.707 -5.946 38.527 1.00 21.02 235 ALA C CA 1
ATOM 7605 C C . ALA C 1 235 ? 42.941 -5.392 39.241 1.00 22.91 235 ALA C C 1
ATOM 7606 O O . ALA C 1 235 ? 43.598 -6.106 39.999 1.00 21.33 235 ALA C O 1
ATOM 7608 N N . PHE C 1 236 ? 43.257 -4.121 39.014 1.00 21.04 236 PHE C N 1
ATOM 7609 C CA . PHE C 1 236 ? 44.419 -3.534 39.653 1.00 23.67 236 PHE C CA 1
ATOM 7610 C C . PHE C 1 236 ? 44.188 -3.433 41.151 1.00 27.18 236 PHE C C 1
ATOM 7611 O O . PHE C 1 236 ? 45.074 -3.752 41.944 1.00 24.33 236 PHE C O 1
ATOM 7619 N N . ASP C 1 237 ? 43.000 -2.976 41.536 1.00 23.54 237 ASP C N 1
ATOM 7620 C CA . ASP C 1 237 ? 42.660 -2.864 42.945 1.00 19.02 237 ASP C CA 1
ATOM 7621 C C . ASP C 1 237 ? 42.702 -4.255 43.576 1.00 19.79 237 ASP C C 1
ATOM 7622 O O . ASP C 1 237 ? 43.125 -4.400 44.721 1.00 19.85 237 ASP C O 1
ATOM 7627 N N . SER C 1 238 ? 42.266 -5.266 42.822 1.00 17.94 238 SER C N 1
ATOM 7628 C CA . SER C 1 238 ? 42.251 -6.654 43.303 1.00 20.99 238 SER C CA 1
ATOM 7629 C C . SER C 1 238 ? 43.661 -7.064 43.644 1.00 22.08 238 SER C C 1
ATOM 7630 O O . SER C 1 238 ? 43.911 -7.749 44.637 1.00 21.46 238 SER C O 1
ATOM 7633 N N . TYR C 1 239 ? 44.590 -6.644 42.801 1.00 21.91 239 TYR C N 1
ATOM 7634 C CA . TYR C 1 239 ? 45.979 -6.975 43.017 1.00 22.56 239 TYR C CA 1
ATOM 7635 C C . TYR C 1 239 ? 46.551 -6.340 44.285 1.00 23.29 239 TYR C C 1
ATOM 7636 O O . TYR C 1 239 ? 47.104 -7.027 45.139 1.00 22.36 239 TYR C O 1
ATOM 7645 N N . LEU C 1 240 ? 46.423 -5.026 44.401 1.00 18.21 240 LEU C N 1
ATOM 7646 C CA . LEU C 1 240 ? 46.938 -4.323 45.555 1.00 19.75 240 LEU C CA 1
ATOM 7647 C C . LEU C 1 240 ? 46.250 -4.757 46.853 1.00 23.42 240 LEU C C 1
ATOM 7648 O O . LEU C 1 240 ? 46.871 -4.749 47.916 1.00 25.78 240 LEU C O 1
ATOM 7653 N N . LEU C 1 241 ? 44.972 -5.129 46.766 1.00 24.56 241 LEU C N 1
ATOM 7654 C CA . LEU C 1 241 ? 44.212 -5.587 47.932 1.00 21.60 241 LEU C CA 1
ATOM 7655 C C . LEU C 1 241 ? 44.817 -6.895 48.443 1.00 22.36 241 LEU C C 1
ATOM 7656 O O . LEU C 1 241 ? 45.154 -7.014 49.618 1.00 22.37 241 LEU C O 1
ATOM 7661 N N . LEU C 1 242 ? 44.954 -7.873 47.556 1.00 23.63 242 LEU C N 1
ATOM 7662 C CA . LEU C 1 242 ? 45.530 -9.156 47.932 1.00 26.08 242 LEU C CA 1
ATOM 7663 C C . LEU C 1 242 ? 46.920 -8.934 48.523 1.00 25.90 242 LEU C C 1
ATOM 7664 O O . LEU C 1 242 ? 47.314 -9.606 49.465 1.00 25.20 242 LEU C O 1
ATOM 7669 N N . ARG C 1 243 ? 47.669 -7.992 47.966 1.00 24.19 243 ARG C N 1
ATOM 7670 C CA . ARG C 1 243 ? 48.999 -7.702 48.480 1.00 23.91 243 ARG C CA 1
A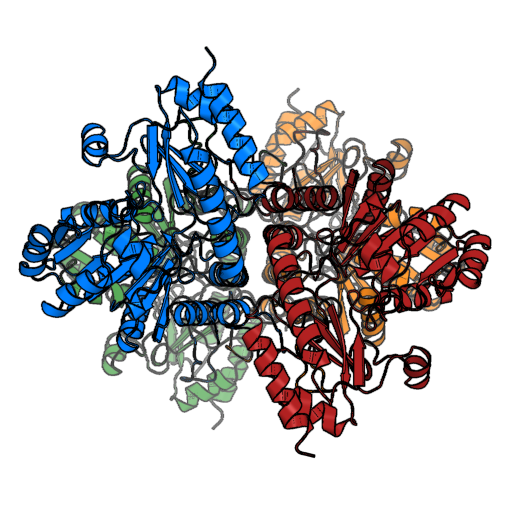TOM 7671 C C . ARG C 1 243 ? 48.894 -7.206 49.930 1.00 24.89 243 ARG C C 1
ATOM 7672 O O . ARG C 1 243 ? 49.657 -7.647 50.791 1.00 24.75 243 ARG C O 1
ATOM 7680 N N . GLY C 1 244 ? 47.950 -6.297 50.196 1.00 27.33 244 GLY C N 1
ATOM 7681 C CA . GLY C 1 244 ? 47.758 -5.770 51.550 1.00 24.60 244 GLY C CA 1
ATOM 7682 C C . GLY C 1 244 ? 47.324 -6.848 52.537 1.00 21.81 244 GLY C C 1
ATOM 7683 O O . GLY C 1 244 ? 47.691 -6.848 53.700 1.00 24.16 244 GLY C O 1
ATOM 7684 N N . LEU C 1 245 ? 46.533 -7.781 52.038 1.00 23.44 245 LEU C N 1
ATOM 7685 C CA . LEU C 1 245 ? 46.022 -8.907 52.799 1.00 30.63 245 LEU C CA 1
ATOM 7686 C C . LEU C 1 245 ? 47.127 -9.793 53.370 1.00 32.52 245 LEU C C 1
ATOM 7687 O O . LEU C 1 245 ? 46.942 -10.414 54.409 1.00 29.62 245 LEU C O 1
ATOM 7692 N N . ARG C 1 246 ? 48.260 -9.870 52.674 1.00 30.71 246 ARG C N 1
ATOM 7693 C CA . ARG C 1 246 ? 49.373 -10.708 53.114 1.00 28.87 246 ARG C CA 1
ATOM 7694 C C . ARG C 1 246 ? 49.836 -10.390 54.521 1.00 26.56 246 ARG C C 1
ATOM 7695 O O . ARG C 1 246 ? 50.337 -11.265 55.218 1.00 32.37 246 ARG C O 1
ATOM 7703 N N . THR C 1 247 ? 49.687 -9.141 54.940 1.00 25.04 247 THR C N 1
ATOM 7704 C CA . THR C 1 247 ? 50.123 -8.758 56.279 1.00 26.72 247 THR C CA 1
ATOM 7705 C C . THR C 1 247 ? 48.980 -8.424 57.236 1.00 23.68 247 THR C C 1
ATOM 7706 O O . THR C 1 247 ? 49.204 -7.832 58.292 1.00 25.17 247 THR C O 1
ATOM 7710 N N . LEU C 1 248 ? 47.763 -8.818 56.886 1.00 22.14 248 LEU C N 1
ATOM 7711 C CA . LEU C 1 248 ? 46.621 -8.516 57.731 1.00 22.03 248 LEU C CA 1
ATOM 7712 C C . LEU C 1 248 ? 46.771 -8.927 59.199 1.00 22.36 248 LEU C C 1
ATOM 7713 O O . LEU C 1 248 ? 46.544 -8.112 60.098 1.00 25.03 248 LEU C O 1
ATOM 7718 N N . VAL C 1 249 ? 47.160 -10.176 59.447 1.00 26.45 249 VAL C N 1
ATOM 7719 C CA . VAL C 1 249 ? 47.303 -10.660 60.825 1.00 25.07 249 VAL C CA 1
ATOM 7720 C C . VAL C 1 249 ? 48.363 -9.906 61.619 1.00 28.34 249 VAL C C 1
ATOM 7721 O O . VAL C 1 249 ? 48.104 -9.417 62.722 1.00 29.58 249 VAL C O 1
ATOM 7725 N N . PRO C 1 250 ? 49.585 -9.821 61.090 1.00 28.56 250 PRO C N 1
ATOM 7726 C CA . PRO C 1 250 ? 50.568 -9.074 61.871 1.00 26.56 250 PRO C CA 1
ATOM 7727 C C . PRO C 1 250 ? 50.137 -7.603 62.046 1.00 26.30 250 PRO C C 1
ATOM 7728 O O . PRO C 1 250 ? 50.364 -6.998 63.085 1.00 30.77 250 PRO C O 1
ATOM 7732 N N . ARG C 1 251 ? 49.526 -7.019 61.025 1.00 25.34 251 ARG C N 1
ATOM 7733 C CA . ARG C 1 251 ? 49.106 -5.630 61.118 1.00 23.42 251 ARG C CA 1
ATOM 7734 C C . ARG C 1 251 ? 48.053 -5.438 62.213 1.00 22.70 251 ARG C C 1
ATOM 7735 O O . ARG C 1 251 ? 48.173 -4.535 63.046 1.00 26.36 251 ARG C O 1
ATOM 7743 N N . MET C 1 252 ? 47.025 -6.281 62.208 1.00 27.27 252 MET C N 1
ATOM 7744 C CA . MET C 1 252 ? 45.952 -6.175 63.200 1.00 28.91 252 MET C CA 1
ATOM 7745 C C . MET C 1 252 ? 46.469 -6.407 64.624 1.00 30.03 252 MET C C 1
ATOM 7746 O O . MET C 1 252 ? 46.089 -5.687 65.556 1.00 27.55 252 MET C O 1
ATOM 7751 N N . GLU C 1 253 ? 47.335 -7.409 64.782 1.00 32.26 253 GLU C N 1
ATOM 7752 C CA . GLU C 1 253 ? 47.936 -7.728 66.081 1.00 31.98 253 GLU C CA 1
ATOM 7753 C C . GLU C 1 253 ? 48.718 -6.539 66.654 1.00 29.87 253 GLU C C 1
ATOM 7754 O O . GLU C 1 253 ? 48.519 -6.140 67.801 1.00 28.93 253 GLU C O 1
ATOM 7760 N N . LEU C 1 254 ? 49.613 -5.971 65.856 1.00 29.08 254 LEU C N 1
ATOM 7761 C CA . LEU C 1 254 ? 50.399 -4.844 66.322 1.00 27.09 254 LEU C CA 1
ATOM 7762 C C . LEU C 1 254 ? 49.542 -3.601 66.533 1.00 28.75 254 LEU C C 1
ATOM 7763 O O . LEU C 1 254 ? 49.704 -2.901 67.528 1.00 30.98 254 LEU C O 1
ATOM 7768 N N . ALA C 1 255 ? 48.622 -3.317 65.614 1.00 31.13 255 ALA C N 1
ATOM 7769 C CA . ALA C 1 255 ? 47.767 -2.133 65.766 1.00 27.96 255 ALA C CA 1
ATOM 7770 C C . ALA C 1 255 ? 46.913 -2.220 67.039 1.00 25.03 255 ALA C C 1
ATOM 7771 O O . ALA C 1 255 ? 46.741 -1.222 67.745 1.00 25.01 255 ALA C O 1
ATOM 7773 N N . GLN C 1 256 ? 46.382 -3.411 67.316 1.00 25.29 256 GLN C N 1
ATOM 7774 C CA . GLN C 1 256 ? 45.543 -3.646 68.499 1.00 25.80 256 GLN C CA 1
ATOM 7775 C C . GLN C 1 256 ? 46.359 -3.419 69.774 1.00 35.16 256 GLN C C 1
ATOM 7776 O O . GLN C 1 256 ? 45.897 -2.780 70.730 1.00 39.64 256 GLN C O 1
ATOM 7782 N N . ARG C 1 257 ? 47.583 -3.938 69.773 1.00 32.98 257 ARG C N 1
ATOM 7783 C CA . ARG C 1 257 ? 48.487 -3.783 70.896 1.00 27.22 257 ARG C CA 1
ATOM 7784 C C . ARG C 1 257 ? 48.733 -2.295 71.151 1.00 31.43 257 ARG C C 1
ATOM 7785 O O . ARG C 1 257 ? 48.706 -1.837 72.289 1.00 32.95 257 ARG C O 1
ATOM 7793 N N . ASN C 1 258 ? 48.968 -1.531 70.090 1.00 29.41 258 ASN C N 1
ATOM 7794 C CA . ASN C 1 258 ? 49.217 -0.100 70.237 1.00 25.67 258 ASN C CA 1
ATOM 7795 C C . ASN C 1 258 ? 47.971 0.600 70.744 1.00 30.22 258 ASN C C 1
ATOM 7796 O O . ASN C 1 258 ? 48.060 1.591 71.472 1.00 31.55 258 ASN C O 1
ATOM 7801 N N . ALA C 1 259 ? 46.804 0.103 70.338 1.00 31.32 259 ALA C N 1
ATOM 7802 C CA . ALA C 1 259 ? 45.545 0.710 70.763 1.00 33.79 259 ALA C CA 1
ATOM 7803 C C . ALA C 1 259 ? 45.400 0.481 72.265 1.00 32.33 259 ALA C C 1
ATOM 7804 O O . ALA C 1 259 ? 45.085 1.401 73.018 1.00 29.40 259 ALA C O 1
ATOM 7806 N N . GLN C 1 260 ? 45.654 -0.751 72.689 1.00 27.79 260 GLN C N 1
ATOM 7807 C CA . GLN C 1 260 ? 45.561 -1.103 74.099 1.00 36.21 260 GLN C CA 1
ATOM 7808 C C . GLN C 1 260 ? 46.493 -0.231 74.926 1.00 38.99 260 GLN C C 1
ATOM 7809 O O . GLN C 1 260 ? 46.124 0.269 75.994 1.00 41.87 260 GLN C O 1
ATOM 7815 N N . ALA C 1 261 ? 47.699 -0.033 74.411 1.00 36.22 261 ALA C N 1
ATOM 7816 C CA . ALA C 1 261 ? 48.692 0.779 75.090 1.00 33.27 261 ALA C CA 1
ATOM 7817 C C . ALA C 1 261 ? 48.253 2.235 75.174 1.00 34.52 261 ALA C C 1
ATOM 7818 O O . ALA C 1 261 ? 48.537 2.917 76.160 1.00 35.59 261 ALA C O 1
ATOM 7820 N N . ILE C 1 262 ? 47.555 2.713 74.145 1.00 33.40 262 ILE C N 1
ATOM 7821 C CA . ILE C 1 262 ? 47.095 4.104 74.112 1.00 34.24 262 ILE C CA 1
ATOM 7822 C C . ILE C 1 262 ? 45.940 4.348 75.082 1.00 30.36 262 ILE C C 1
ATOM 7823 O O . ILE C 1 262 ? 45.821 5.431 75.663 1.00 30.77 262 ILE C O 1
ATOM 7828 N N . VAL C 1 263 ? 45.087 3.340 75.237 1.00 32.72 263 VAL C N 1
ATOM 7829 C CA . VAL C 1 263 ? 43.949 3.433 76.145 1.00 38.24 263 VAL C CA 1
ATOM 7830 C C . VAL C 1 263 ? 44.537 3.682 77.534 1.00 37.65 263 VAL C C 1
ATOM 7831 O O . VAL C 1 263 ? 44.218 4.685 78.190 1.00 37.05 263 VAL C O 1
ATOM 7835 N N . LYS C 1 264 ? 45.428 2.780 77.946 1.00 36.13 264 LYS C N 1
ATOM 7836 C CA . LYS C 1 264 ? 46.114 2.873 79.241 1.00 38.37 264 LYS C CA 1
ATOM 7837 C C . LYS C 1 264 ? 46.603 4.288 79.501 1.00 34.89 264 LYS C C 1
ATOM 7838 O O . LYS C 1 264 ? 46.259 4.906 80.502 1.00 39.27 264 LYS C O 1
ATOM 7844 N N . TYR C 1 265 ? 47.422 4.793 78.594 1.00 32.94 265 TYR C N 1
ATOM 7845 C CA . TYR C 1 265 ? 47.938 6.136 78.742 1.00 34.68 265 TYR C CA 1
ATOM 7846 C C . TYR C 1 265 ? 46.786 7.115 78.878 1.00 39.25 265 TYR C C 1
ATOM 7847 O O . TYR C 1 265 ? 46.816 8.007 79.716 1.00 36.68 265 TYR C O 1
ATOM 7856 N N . LEU C 1 266 ? 45.762 6.960 78.054 1.00 36.59 266 LEU C N 1
ATOM 7857 C CA . LEU C 1 266 ? 44.662 7.898 78.129 1.00 37.46 266 LEU C CA 1
ATOM 7858 C C . LEU C 1 266 ? 43.938 7.820 79.475 1.00 35.74 266 LEU C C 1
ATOM 7859 O O . LEU C 1 266 ? 43.377 8.806 79.946 1.00 34.91 266 LEU C O 1
ATOM 7864 N N . GLN C 1 267 ? 43.995 6.651 80.100 1.00 34.82 267 GLN C N 1
ATOM 7865 C CA . GLN C 1 267 ? 43.368 6.426 81.396 1.00 41.53 267 GLN C CA 1
ATOM 7866 C C . GLN C 1 267 ? 44.092 7.141 82.548 1.00 45.52 267 GLN C C 1
ATOM 7867 O O . GLN C 1 267 ? 43.935 6.763 83.714 1.00 47.64 267 GLN C O 1
ATOM 7873 N N . THR C 1 268 ? 44.876 8.167 82.221 1.00 37.96 268 THR C N 1
ATOM 7874 C CA . THR C 1 268 ? 45.614 8.924 83.227 1.00 32.59 268 THR C CA 1
ATOM 7875 C C . THR C 1 268 ? 45.508 10.406 82.883 1.00 42.51 268 THR C C 1
ATOM 7876 O O . THR C 1 268 ? 46.038 11.275 83.582 1.00 42.86 268 THR C O 1
ATOM 7880 N N . GLN C 1 269 ? 44.800 10.698 81.804 1.00 40.99 269 GLN C N 1
ATOM 7881 C CA . GLN C 1 269 ? 44.684 12.070 81.367 1.00 46.79 269 GLN C CA 1
ATOM 7882 C C . GLN C 1 269 ? 43.584 12.842 82.043 1.00 47.36 269 GLN C C 1
ATOM 7883 O O . GLN C 1 269 ? 42.409 12.597 81.802 1.00 51.12 269 GLN C O 1
ATOM 7889 N N . PRO C 1 270 ? 43.949 13.784 82.917 1.00 49.50 270 PRO C N 1
ATOM 7890 C CA . PRO C 1 270 ? 42.904 14.565 83.579 1.00 52.02 270 PRO C CA 1
ATOM 7891 C C . PRO C 1 270 ? 42.047 15.262 82.516 1.00 50.26 270 PRO C C 1
ATOM 7892 O O . PRO C 1 270 ? 40.923 15.706 82.786 1.00 53.18 270 PRO C O 1
ATOM 7896 N N . LEU C 1 271 ? 42.583 15.345 81.303 1.00 45.87 271 LEU C N 1
ATOM 7897 C CA . LEU C 1 271 ? 41.872 16.002 80.225 1.00 42.12 271 LEU C CA 1
ATOM 7898 C C . LEU C 1 271 ? 40.981 15.089 79.403 1.00 35.08 271 LEU C C 1
ATOM 7899 O O . LEU C 1 271 ? 40.229 15.561 78.562 1.00 34.00 271 LEU C O 1
ATOM 7904 N N . VAL C 1 272 ? 41.060 13.789 79.658 1.00 28.85 272 VAL C N 1
ATOM 7905 C CA . VAL C 1 272 ? 40.216 12.814 78.978 1.00 31.02 272 VAL C CA 1
ATOM 7906 C C . VAL C 1 272 ? 38.944 12.676 79.826 1.00 38.10 272 VAL C C 1
ATOM 7907 O O . VAL C 1 272 ? 38.936 12.000 80.854 1.00 37.72 272 VAL C O 1
ATOM 7911 N N . LYS C 1 273 ? 37.881 13.344 79.386 1.00 40.55 273 LYS C N 1
ATOM 7912 C CA . LYS C 1 273 ? 36.580 13.358 80.062 1.00 36.95 273 LYS C CA 1
ATOM 7913 C C . LYS C 1 273 ? 35.841 12.021 79.999 1.00 37.08 273 LYS C C 1
ATOM 7914 O O . LYS C 1 273 ? 35.023 11.709 80.860 1.00 42.00 273 LYS C O 1
ATOM 7920 N N . LYS C 1 274 ? 36.129 11.239 78.968 1.00 38.94 274 LYS C N 1
ATOM 7921 C CA . LYS C 1 274 ? 35.499 9.936 78.780 1.00 38.69 274 LYS C CA 1
ATOM 7922 C C . LYS C 1 274 ? 36.321 9.154 77.742 1.00 34.39 274 LYS C C 1
ATOM 7923 O O . LYS C 1 274 ? 36.906 9.735 76.827 1.00 36.66 274 LYS C O 1
ATOM 7929 N N . LEU C 1 275 ? 36.366 7.840 77.890 1.00 28.47 275 LEU C N 1
ATOM 7930 C CA . LEU C 1 275 ? 37.152 7.018 76.999 1.00 29.01 275 LEU C CA 1
ATOM 7931 C C . LEU C 1 275 ? 36.344 5.838 76.485 1.00 35.40 275 LEU C C 1
ATOM 7932 O O . LEU C 1 275 ? 35.579 5.230 77.232 1.00 37.32 275 LEU C O 1
ATOM 7937 N N . TYR C 1 276 ? 36.517 5.513 75.207 1.00 30.15 276 TYR C N 1
ATOM 7938 C CA . TYR C 1 276 ? 35.802 4.395 74.613 1.00 33.54 276 TYR C CA 1
ATOM 7939 C C . TYR C 1 276 ? 36.721 3.400 73.910 1.00 35.04 276 TYR C C 1
ATOM 7940 O O . TYR C 1 276 ? 37.619 3.780 73.155 1.00 31.69 276 TYR C O 1
ATOM 7949 N N . HIS C 1 277 ? 36.479 2.125 74.194 1.00 31.58 277 HIS C N 1
ATOM 7950 C CA . HIS C 1 277 ? 37.187 0.994 73.607 1.00 34.88 277 HIS C CA 1
ATOM 7951 C C . HIS C 1 277 ? 36.466 -0.272 74.086 1.00 36.28 277 HIS C C 1
ATOM 7952 O O . HIS C 1 277 ? 36.074 -0.364 75.246 1.00 40.59 277 HIS C O 1
ATOM 7959 N N . PRO C 1 278 ? 36.271 -1.262 73.198 1.00 34.00 278 PRO C N 1
ATOM 7960 C CA . PRO C 1 278 ? 35.570 -2.460 73.663 1.00 30.10 278 PRO C CA 1
ATOM 7961 C C . PRO C 1 278 ? 36.212 -3.221 74.812 1.00 29.42 278 PRO C C 1
ATOM 7962 O O . PRO C 1 278 ? 35.558 -4.051 75.433 1.00 25.67 278 PRO C O 1
ATOM 7966 N N . SER C 1 279 ? 37.483 -2.947 75.098 1.00 33.43 279 SER C N 1
ATOM 7967 C CA . SER C 1 279 ? 38.173 -3.667 76.175 1.00 36.09 279 SER C CA 1
ATOM 7968 C C . SER C 1 279 ? 37.832 -3.162 77.575 1.00 30.39 279 SER C C 1
ATOM 7969 O O . SER C 1 279 ? 37.976 -3.897 78.549 1.00 28.59 279 SER C O 1
ATOM 7972 N N . LEU C 1 280 ? 37.388 -1.912 77.670 1.00 31.41 280 LEU C N 1
ATOM 7973 C CA . LEU C 1 280 ? 37.017 -1.330 78.949 1.00 29.42 280 LEU C CA 1
ATOM 7974 C C . LEU C 1 280 ? 35.731 -1.959 79.484 1.00 38.02 280 LEU C C 1
ATOM 7975 O O . LEU C 1 280 ? 34.769 -2.169 78.735 1.00 37.89 280 LEU C O 1
ATOM 7980 N N . PRO C 1 281 ? 35.702 -2.279 80.794 1.00 44.84 281 PRO C N 1
ATOM 7981 C CA . PRO C 1 281 ? 34.535 -2.888 81.451 1.00 45.42 281 PRO C CA 1
ATOM 7982 C C . PRO C 1 281 ? 33.251 -2.043 81.415 1.00 37.67 281 PRO C C 1
ATOM 7983 O O . PRO C 1 281 ? 32.148 -2.583 81.424 1.00 34.65 281 PRO C O 1
ATOM 7987 N N . GLU C 1 282 ? 33.407 -0.723 81.366 1.00 38.01 282 GLU C N 1
ATOM 7988 C CA . GLU C 1 282 ? 32.270 0.189 81.342 1.00 37.94 282 GLU C CA 1
ATOM 7989 C C . GLU C 1 282 ? 31.792 0.525 79.934 1.00 44.56 282 GLU C C 1
ATOM 7990 O O . GLU C 1 282 ? 30.907 1.371 79.759 1.00 42.05 282 GLU C O 1
ATOM 7996 N N . ASN C 1 283 ? 32.385 -0.128 78.937 1.00 41.56 283 ASN C N 1
ATOM 7997 C CA . ASN C 1 283 ? 32.031 0.104 77.546 1.00 35.60 283 ASN C CA 1
ATOM 7998 C C . ASN C 1 283 ? 30.814 -0.708 77.110 1.00 35.22 283 ASN C C 1
ATOM 7999 O O . ASN C 1 283 ? 30.768 -1.931 77.269 1.00 34.85 283 ASN C O 1
ATOM 8004 N N . GLN C 1 284 ? 29.829 -0.015 76.551 1.00 33.65 284 GLN C N 1
ATOM 8005 C CA . GLN C 1 284 ? 28.609 -0.661 76.085 1.00 37.11 284 GLN C CA 1
ATOM 8006 C C . GLN C 1 284 ? 28.894 -1.943 75.338 1.00 32.33 284 GLN C C 1
ATOM 8007 O O . GLN C 1 284 ? 29.611 -1.935 74.347 1.00 35.80 284 GLN C O 1
ATOM 8013 N N . GLY C 1 285 ? 28.323 -3.038 75.818 1.00 29.02 285 GLY C N 1
ATOM 8014 C CA . GLY C 1 285 ? 28.489 -4.320 75.163 1.00 24.11 285 GLY C CA 1
ATOM 8015 C C . GLY C 1 285 ? 29.827 -4.986 75.372 1.00 30.37 285 GLY C C 1
ATOM 8016 O O . GLY C 1 285 ? 30.118 -5.994 74.710 1.00 31.97 285 GLY C O 1
ATOM 8017 N N . HIS C 1 286 ? 30.634 -4.453 76.295 1.00 32.76 286 HIS C N 1
ATOM 8018 C CA . HIS C 1 286 ? 31.954 -5.030 76.566 1.00 32.57 286 HIS C CA 1
ATOM 8019 C C . HIS C 1 286 ? 31.967 -6.557 76.754 1.00 27.59 286 HIS C C 1
ATOM 8020 O O . HIS C 1 286 ? 32.803 -7.240 76.180 1.00 29.24 286 HIS C O 1
ATOM 8027 N N . GLU C 1 287 ? 31.053 -7.094 77.561 1.00 34.39 287 GLU C N 1
ATOM 8028 C CA . GLU C 1 287 ? 31.007 -8.538 77.804 1.00 35.81 287 GLU C CA 1
ATOM 8029 C C . GLU C 1 287 ? 30.721 -9.353 76.543 1.00 37.26 287 GLU C C 1
ATOM 8030 O O . GLU C 1 287 ? 31.307 -10.420 76.336 1.00 38.60 287 GLU C O 1
ATOM 8036 N N . ILE C 1 288 ? 29.801 -8.863 75.714 1.00 35.91 288 ILE C N 1
ATOM 8037 C CA . ILE C 1 288 ? 29.468 -9.542 74.469 1.00 30.12 288 ILE C CA 1
ATOM 8038 C C . ILE C 1 288 ? 30.735 -9.526 73.630 1.00 28.43 288 ILE C C 1
ATOM 8039 O O . ILE C 1 288 ? 31.104 -10.525 73.015 1.00 27.16 288 ILE C O 1
ATOM 8044 N N . ALA C 1 289 ? 31.391 -8.368 73.617 1.00 34.87 289 ALA C N 1
ATOM 8045 C CA . ALA C 1 289 ? 32.631 -8.171 72.867 1.00 38.32 289 ALA C CA 1
ATOM 8046 C C . ALA C 1 289 ? 33.654 -9.234 73.246 1.00 36.89 289 ALA C C 1
ATOM 8047 O O . ALA C 1 289 ? 34.243 -9.892 72.381 1.00 31.35 289 ALA C O 1
ATOM 8049 N N . ALA C 1 290 ? 33.850 -9.402 74.549 1.00 37.83 290 ALA C N 1
ATOM 8050 C CA . ALA C 1 290 ? 34.808 -10.377 75.055 1.00 39.06 290 ALA C CA 1
ATOM 8051 C C . ALA C 1 290 ? 34.444 -11.793 74.644 1.00 36.54 290 ALA C C 1
ATOM 8052 O O . ALA C 1 290 ? 35.293 -12.680 74.640 1.00 38.42 290 ALA C O 1
ATOM 8054 N N . ARG C 1 291 ? 33.186 -12.006 74.282 1.00 35.61 291 ARG C N 1
ATOM 8055 C CA . ARG C 1 291 ? 32.741 -13.338 73.904 1.00 38.46 291 ARG C CA 1
ATOM 8056 C C . ARG C 1 291 ? 32.707 -13.634 72.403 1.00 39.09 291 ARG C C 1
ATOM 8057 O O . ARG C 1 291 ? 33.042 -14.745 71.977 1.00 35.27 291 ARG C O 1
ATOM 8065 N N . GLN C 1 292 ? 32.295 -12.652 71.603 1.00 39.12 292 GLN C N 1
ATOM 8066 C CA . GLN C 1 292 ? 32.192 -12.849 70.160 1.00 37.75 292 GLN C CA 1
ATOM 8067 C C . GLN C 1 292 ? 33.377 -12.327 69.347 1.00 34.66 292 GLN C C 1
ATOM 8068 O O . GLN C 1 292 ? 33.543 -12.701 68.193 1.00 39.38 292 GLN C O 1
ATOM 8074 N N . GLN C 1 293 ? 34.192 -11.461 69.937 1.00 37.77 293 GLN C N 1
ATOM 8075 C CA . GLN C 1 293 ? 35.350 -10.932 69.233 1.00 31.17 293 GLN C CA 1
ATOM 8076 C C . GLN C 1 293 ? 36.564 -11.794 69.525 1.00 42.09 293 GLN C C 1
ATOM 8077 O O . GLN C 1 293 ? 36.546 -12.623 70.442 1.00 45.88 293 GLN C O 1
ATOM 8083 N N . LYS C 1 294 ? 37.613 -11.599 68.731 1.00 42.54 294 LYS C N 1
ATOM 8084 C CA . LYS C 1 294 ? 38.863 -12.333 68.885 1.00 37.50 294 LYS C CA 1
ATOM 8085 C C . LYS C 1 294 ? 39.890 -11.372 69.496 1.00 34.45 294 LYS C C 1
ATOM 8086 O O . LYS C 1 294 ? 40.989 -11.760 69.891 1.00 41.78 294 LYS C O 1
ATOM 8092 N N . GLY C 1 295 ? 39.495 -10.107 69.576 1.00 31.36 295 GLY C N 1
ATOM 8093 C CA . GLY C 1 295 ? 40.329 -9.067 70.142 1.00 28.60 295 GLY C CA 1
ATOM 8094 C C . GLY C 1 295 ? 39.430 -7.852 70.282 1.00 34.59 295 GLY C C 1
ATOM 8095 O O . GLY C 1 295 ? 38.367 -7.806 69.649 1.00 38.48 295 GLY C O 1
ATOM 8096 N N . PHE C 1 296 ? 39.829 -6.874 71.091 1.00 31.12 296 PHE C N 1
ATOM 8097 C CA . PHE C 1 296 ? 39.009 -5.678 71.277 1.00 33.42 296 PHE C CA 1
ATOM 8098 C C . PHE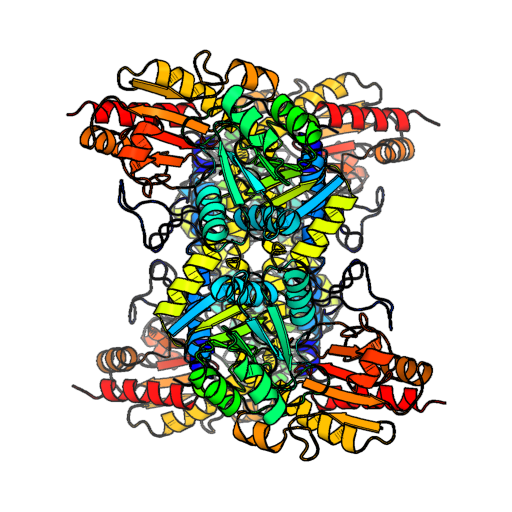 C 1 296 ? 39.168 -4.592 70.218 1.00 30.46 296 PHE C C 1
ATOM 8099 O O . PHE C 1 296 ? 38.444 -3.597 70.248 1.00 33.99 296 PHE C O 1
ATOM 8107 N N . GLY C 1 297 ? 40.115 -4.772 69.298 1.00 30.39 297 GLY C N 1
ATOM 8108 C CA . GLY C 1 297 ? 40.301 -3.804 68.225 1.00 31.05 297 GLY C CA 1
ATOM 8109 C C . GLY C 1 297 ? 41.366 -2.726 68.350 1.00 33.12 297 GLY C C 1
ATOM 8110 O O . GLY C 1 297 ? 41.947 -2.504 69.421 1.00 30.79 297 GLY C O 1
ATOM 8111 N N . ALA C 1 298 ? 41.601 -2.039 67.233 1.00 27.68 298 ALA C N 1
ATOM 8112 C CA . ALA C 1 298 ? 42.596 -0.979 67.149 1.00 25.10 298 ALA C CA 1
ATOM 8113 C C . ALA C 1 298 ? 41.965 0.402 67.082 1.00 30.24 298 ALA C C 1
ATOM 8114 O O . ALA C 1 298 ? 42.673 1.416 66.999 1.00 29.68 298 ALA C O 1
ATOM 8116 N N . MET C 1 299 ? 40.633 0.446 67.106 1.00 31.38 299 MET C N 1
ATOM 8117 C CA . MET C 1 299 ? 39.910 1.721 67.078 1.00 30.32 299 MET C CA 1
ATOM 8118 C C . MET C 1 299 ? 39.562 2.082 68.513 1.00 29.86 299 MET C C 1
ATOM 8119 O O . MET C 1 299 ? 39.255 1.204 69.320 1.00 26.77 299 MET C O 1
ATOM 8124 N N . LEU C 1 300 ? 39.613 3.370 68.825 1.00 25.94 300 LEU C N 1
ATOM 8125 C CA . LEU C 1 300 ? 39.278 3.843 70.158 1.00 29.64 300 LEU C CA 1
ATOM 8126 C C . LEU C 1 300 ? 38.896 5.296 70.007 1.00 35.53 300 LEU C C 1
ATOM 8127 O O . LEU C 1 300 ? 39.112 5.881 68.949 1.00 40.31 300 LEU C O 1
ATOM 8132 N N . SER C 1 301 ? 38.300 5.872 71.044 1.00 34.27 301 SER C N 1
ATOM 8133 C CA . SER C 1 301 ? 37.947 7.293 71.021 1.00 35.53 301 SER C CA 1
ATOM 8134 C C . SER C 1 301 ? 37.892 7.822 72.451 1.00 27.56 301 SER C C 1
ATOM 8135 O O . SER C 1 301 ? 37.830 7.057 73.405 1.00 27.91 301 SER C O 1
ATOM 8138 N N . PHE C 1 302 ? 37.935 9.131 72.602 1.00 25.52 302 PHE C N 1
ATOM 8139 C CA . PHE C 1 302 ? 37.909 9.695 73.928 1.00 27.36 302 PHE C CA 1
ATOM 8140 C C . PHE C 1 302 ? 37.373 11.102 73.847 1.00 30.70 302 PHE C C 1
ATOM 8141 O O . PHE C 1 302 ? 37.540 11.773 72.833 1.00 33.29 302 PHE C O 1
ATOM 8149 N N . GLU C 1 303 ? 36.690 11.542 74.895 1.00 29.25 303 GLU C N 1
ATOM 8150 C CA . GLU C 1 303 ? 36.158 12.894 74.901 1.00 37.08 303 GLU C CA 1
ATOM 8151 C C . GLU C 1 303 ? 37.190 13.800 75.542 1.00 36.15 303 GLU C C 1
ATOM 8152 O O . GLU C 1 303 ? 37.750 13.480 76.589 1.00 35.35 303 GLU C O 1
ATOM 8158 N N . LEU C 1 304 ? 37.462 14.921 74.899 1.00 35.24 304 LEU C N 1
ATOM 8159 C CA . LEU C 1 304 ? 38.426 15.845 75.444 1.00 37.97 304 LEU C CA 1
ATOM 8160 C C . LEU C 1 304 ? 37.740 16.801 76.403 1.00 47.13 304 LEU C C 1
ATOM 8161 O O . LEU C 1 304 ? 36.916 17.626 75.999 1.00 48.60 304 LEU C O 1
ATOM 8166 N N . ASP C 1 305 ? 38.079 16.679 77.679 1.00 50.75 305 ASP C N 1
ATOM 8167 C CA . ASP C 1 305 ? 37.527 17.548 78.701 1.00 49.62 305 ASP C CA 1
ATOM 8168 C C . ASP C 1 305 ? 38.063 18.939 78.427 1.00 44.85 305 ASP C C 1
ATOM 8169 O O . ASP C 1 305 ? 39.200 19.246 78.773 1.00 53.95 305 ASP C O 1
ATOM 8174 N N . GLY C 1 306 ? 37.244 19.773 77.794 1.00 45.49 306 GLY C N 1
ATOM 8175 C CA . GLY C 1 306 ? 37.652 21.128 77.471 1.00 45.95 306 GLY C CA 1
ATOM 8176 C C . GLY C 1 306 ? 36.796 21.695 76.356 1.00 51.53 306 GLY C C 1
ATOM 8177 O O . GLY C 1 306 ? 35.778 21.100 75.996 1.00 55.94 306 GLY C O 1
ATOM 8178 N N . ASP C 1 307 ? 37.201 22.835 75.799 1.00 57.05 307 ASP C N 1
ATOM 8179 C CA . ASP C 1 307 ? 36.442 23.476 74.724 1.00 54.53 307 ASP C CA 1
ATOM 8180 C C . ASP C 1 307 ? 37.105 23.347 73.354 1.00 51.75 307 ASP C C 1
ATOM 8181 O O . ASP C 1 307 ? 38.115 22.664 73.206 1.00 49.98 307 ASP C O 1
ATOM 8186 N N . GLU C 1 308 ? 36.523 24.006 72.356 1.00 54.69 308 GLU C N 1
ATOM 8187 C CA . GLU C 1 308 ? 37.043 23.958 70.993 1.00 55.36 308 GLU C CA 1
ATOM 8188 C C . GLU C 1 308 ? 38.462 24.466 70.947 1.00 54.08 308 GLU C C 1
ATOM 8189 O O . GLU C 1 308 ? 39.279 23.970 70.172 1.00 51.90 308 GLU C O 1
ATOM 8195 N N . GLN C 1 309 ? 38.738 25.473 71.768 1.00 50.29 309 GLN C N 1
ATOM 8196 C CA . GLN C 1 309 ? 40.067 26.051 71.848 1.00 52.94 309 GLN C CA 1
ATOM 8197 C C . GLN C 1 309 ? 40.991 24.996 72.432 1.00 52.18 309 GLN C C 1
ATOM 8198 O O . GLN C 1 309 ? 42.102 24.790 71.947 1.00 53.03 309 GLN C O 1
ATOM 8204 N N . THR C 1 310 ? 40.520 24.316 73.469 1.00 51.10 310 THR C N 1
ATOM 8205 C CA . THR C 1 310 ? 41.302 23.261 74.093 1.00 52.45 310 THR C CA 1
ATOM 8206 C C . THR C 1 310 ? 41.538 22.186 73.041 1.00 55.64 310 THR C C 1
ATOM 8207 O O . THR C 1 310 ? 42.588 21.534 73.014 1.00 52.09 310 THR C O 1
ATOM 8211 N N . LEU C 1 311 ? 40.543 22.022 72.173 1.00 55.43 311 LEU C N 1
ATOM 8212 C CA . LEU C 1 311 ? 40.576 21.027 71.109 1.00 53.28 311 LEU C CA 1
ATOM 8213 C C . LEU C 1 311 ? 41.623 21.361 70.046 1.00 50.57 311 LEU C C 1
ATOM 8214 O O . LEU C 1 311 ? 42.495 20.541 69.745 1.00 53.15 311 LEU C O 1
ATOM 8219 N N . ARG C 1 312 ? 41.538 22.565 69.488 1.00 44.52 312 ARG C N 1
ATOM 8220 C CA . ARG C 1 312 ? 42.479 23.006 68.468 1.00 47.41 312 ARG C CA 1
ATOM 8221 C C . ARG C 1 312 ? 43.911 22.941 68.973 1.00 49.74 312 ARG C C 1
ATOM 8222 O O . ARG C 1 312 ? 44.824 22.598 68.220 1.00 54.46 312 ARG C O 1
ATOM 8230 N N . ARG C 1 313 ? 44.096 23.273 70.249 1.00 46.62 313 ARG C N 1
ATOM 8231 C CA . ARG C 1 313 ? 45.413 23.259 70.877 1.00 42.50 313 ARG C CA 1
ATOM 8232 C C . ARG C 1 313 ? 45.997 21.858 70.932 1.00 40.22 313 ARG C C 1
ATOM 8233 O O . ARG C 1 313 ? 47.137 21.629 70.520 1.00 40.02 313 ARG C O 1
ATOM 8241 N N . PHE C 1 314 ? 45.207 20.923 71.446 1.00 40.08 314 PHE C N 1
ATOM 8242 C CA . PHE C 1 314 ? 45.634 19.536 71.571 1.00 40.62 314 PHE C CA 1
ATOM 8243 C C . PHE C 1 314 ? 46.018 18.980 70.205 1.00 42.05 314 PHE C C 1
ATOM 8244 O O . PHE C 1 314 ? 47.097 18.414 70.038 1.00 37.11 314 PHE C O 1
ATOM 8252 N N . LEU C 1 315 ? 45.121 19.151 69.233 1.00 45.20 315 LEU C N 1
ATOM 8253 C CA . LEU C 1 315 ? 45.350 18.659 67.877 1.00 41.64 315 LEU C CA 1
ATOM 8254 C C . LEU C 1 315 ? 46.591 19.312 67.289 1.00 42.43 315 LEU C C 1
ATOM 8255 O O . LEU C 1 315 ? 47.425 18.643 66.684 1.00 45.98 315 LEU C O 1
ATOM 8260 N N . GLY C 1 316 ? 46.715 20.618 67.489 1.00 43.18 316 GLY C N 1
ATOM 8261 C CA . GLY C 1 316 ? 47.864 21.335 66.969 1.00 42.19 316 GLY C CA 1
ATOM 8262 C C . GLY C 1 316 ? 49.190 20.823 67.502 1.00 40.84 316 GLY C C 1
ATOM 8263 O O . GLY C 1 316 ? 50.240 21.043 66.897 1.00 44.36 316 GLY C O 1
ATOM 8264 N N . GLY C 1 317 ? 49.154 20.129 68.631 1.00 38.52 317 GLY C N 1
ATOM 8265 C CA . GLY C 1 317 ? 50.388 19.629 69.207 1.00 36.59 317 GLY C CA 1
ATOM 8266 C C . GLY C 1 317 ? 50.740 18.213 68.815 1.00 41.44 317 GLY C C 1
ATOM 8267 O O . GLY C 1 317 ? 51.689 17.637 69.347 1.00 42.08 317 GLY C O 1
ATOM 8268 N N . LEU C 1 318 ? 49.979 17.635 67.891 1.00 43.39 318 LEU C N 1
ATOM 8269 C CA . LEU C 1 318 ? 50.256 16.273 67.452 1.00 46.06 318 LEU C CA 1
ATOM 8270 C C . LEU C 1 318 ? 51.093 16.279 66.174 1.00 48.39 318 LEU C C 1
ATOM 8271 O O . LEU C 1 318 ? 51.219 17.310 65.508 1.00 48.00 318 LEU C O 1
ATOM 8276 N N . SER C 1 319 ? 51.669 15.127 65.841 1.00 48.26 319 SER C N 1
ATOM 8277 C CA . SER C 1 319 ? 52.479 15.010 64.636 1.00 51.71 319 SER C CA 1
ATOM 8278 C C . SER C 1 319 ? 52.630 13.564 64.157 1.00 48.20 319 SER C C 1
ATOM 8279 O O . SER C 1 319 ? 53.244 13.311 63.127 1.00 58.33 319 SER C O 1
ATOM 8282 N N . LEU C 1 320 ? 52.069 12.616 64.895 1.00 41.94 320 LEU C N 1
ATOM 8283 C CA . LEU C 1 320 ? 52.142 11.221 64.492 1.00 34.97 320 LEU C CA 1
ATOM 8284 C C . LEU C 1 320 ? 50.729 10.709 64.239 1.00 36.53 320 LEU C C 1
ATOM 8285 O O . LEU C 1 320 ? 50.506 9.516 64.032 1.00 40.27 320 LEU C O 1
ATOM 8290 N N . PHE C 1 321 ? 49.772 11.628 64.282 1.00 37.24 321 PHE C N 1
ATOM 8291 C CA . PHE C 1 321 ? 48.367 11.314 64.035 1.00 34.03 321 PHE C CA 1
ATOM 8292 C C . PHE C 1 321 ? 47.929 12.334 63.002 1.00 33.24 321 PHE C C 1
ATOM 8293 O O . PHE C 1 321 ? 48.009 13.549 63.239 1.00 34.67 321 PHE C O 1
ATOM 8301 N N . THR C 1 322 ? 47.481 11.839 61.854 1.00 26.86 322 THR C N 1
ATOM 8302 C CA . THR C 1 322 ? 47.050 12.713 60.781 1.00 27.59 322 THR C CA 1
ATOM 8303 C C . THR C 1 322 ? 45.561 12.963 60.901 1.00 23.85 322 THR C C 1
ATOM 8304 O O . THR C 1 322 ? 44.785 12.024 61.051 1.00 27.68 322 THR C O 1
ATOM 8308 N N . LEU C 1 323 ? 45.167 14.230 60.862 1.00 23.48 323 LEU C N 1
ATOM 8309 C CA . LEU C 1 323 ? 43.756 14.581 60.926 1.00 22.17 323 LEU C CA 1
ATOM 8310 C C . LEU C 1 323 ? 43.162 14.275 59.547 1.00 26.53 323 LEU C C 1
ATOM 8311 O O . LEU C 1 323 ? 43.393 15.007 58.579 1.00 27.38 323 LEU C O 1
ATOM 8316 N N . ALA C 1 324 ? 42.391 13.197 59.464 1.00 27.44 324 ALA C N 1
ATOM 8317 C CA . ALA C 1 324 ? 41.800 12.792 58.203 1.00 26.59 324 ALA C CA 1
ATOM 8318 C C . ALA C 1 324 ? 40.697 11.767 58.423 1.00 28.35 324 ALA C C 1
ATOM 8319 O O . ALA C 1 324 ? 40.610 11.168 59.495 1.00 29.42 324 ALA C O 1
ATOM 8321 N N . GLU C 1 325 ? 39.863 11.575 57.399 1.00 28.38 325 GLU C N 1
ATOM 8322 C CA . GLU C 1 325 ? 38.778 10.592 57.438 1.00 30.45 325 GLU C CA 1
ATOM 8323 C C . GLU C 1 325 ? 39.376 9.212 57.181 1.00 26.52 325 GLU C C 1
ATOM 8324 O O . GLU C 1 325 ? 40.525 9.083 56.779 1.00 28.79 325 GLU C O 1
ATOM 8330 N N . SER C 1 326 ? 38.556 8.194 57.375 1.00 26.97 326 SER C N 1
ATOM 8331 C CA . SER C 1 326 ? 38.927 6.806 57.168 1.00 26.61 326 SER C CA 1
ATOM 8332 C C . SER C 1 326 ? 39.687 6.198 58.338 1.00 29.66 326 SER C C 1
ATOM 8333 O O . SER C 1 326 ? 39.940 6.860 59.348 1.00 26.28 326 SER C O 1
ATOM 8336 N N . LEU C 1 327 ? 40.029 4.921 58.182 1.00 23.63 327 LEU C N 1
ATOM 8337 C CA . LEU C 1 327 ? 40.716 4.158 59.209 1.00 23.12 327 LEU C CA 1
ATOM 8338 C C . LEU C 1 327 ? 41.198 2.854 58.573 1.00 29.53 327 LEU C C 1
ATOM 8339 O O . LEU C 1 327 ? 40.911 2.582 57.403 1.00 31.29 327 LEU C O 1
ATOM 8344 N N . GLY C 1 328 ? 41.913 2.038 59.345 1.00 25.59 328 GLY C N 1
ATOM 8345 C CA . GLY C 1 328 ? 42.366 0.757 58.824 1.00 22.02 328 GLY C CA 1
ATOM 8346 C C . GLY C 1 328 ? 43.768 0.693 58.251 1.00 20.50 328 GLY C C 1
ATOM 8347 O O . GLY C 1 328 ? 44.297 -0.404 58.074 1.00 19.53 328 GLY C O 1
ATOM 8348 N N . GLY C 1 329 ? 44.363 1.857 57.980 1.00 24.17 329 GLY C N 1
ATOM 8349 C CA . GLY C 1 329 ? 45.704 1.916 57.409 1.00 25.03 329 GLY C CA 1
ATOM 8350 C C . GLY C 1 329 ? 46.831 1.705 58.403 1.00 30.78 329 GLY C C 1
ATOM 8351 O O . GLY C 1 329 ? 46.605 1.744 59.615 1.00 30.05 329 GLY C O 1
ATOM 8352 N N . VAL C 1 330 ? 48.045 1.482 57.903 1.00 29.03 330 VAL C N 1
ATOM 8353 C CA . VAL C 1 330 ? 49.193 1.269 58.785 1.00 27.74 330 VAL C CA 1
ATOM 8354 C C . VAL C 1 330 ? 49.576 2.556 59.515 1.00 23.18 330 VAL C C 1
ATOM 8355 O O . VAL C 1 330 ? 50.219 2.517 60.557 1.00 26.41 330 VAL C O 1
ATOM 8359 N N . GLU C 1 331 ? 49.168 3.699 58.979 1.00 24.14 331 GLU C N 1
ATOM 8360 C CA . GLU C 1 331 ? 49.477 4.974 59.609 1.00 27.27 331 GLU C CA 1
ATOM 8361 C C . GLU C 1 331 ? 48.348 5.394 60.562 1.00 30.65 331 GLU C C 1
ATOM 8362 O O . GLU C 1 331 ? 47.165 5.151 60.302 1.00 26.71 331 GLU C O 1
ATOM 8368 N N . SER C 1 332 ? 48.724 6.029 61.666 1.00 28.82 332 SER C N 1
ATOM 8369 C CA . SER C 1 332 ? 47.765 6.458 62.668 1.00 26.05 332 SER C CA 1
ATOM 8370 C C . SER C 1 332 ? 46.999 7.702 62.298 1.00 26.93 332 SER C C 1
ATOM 8371 O O . SER C 1 332 ? 47.592 8.714 61.925 1.00 32.08 332 SER C O 1
ATOM 8374 N N . LEU C 1 333 ? 45.676 7.636 62.416 1.00 25.50 333 LEU C N 1
ATOM 8375 C CA . LEU C 1 333 ? 44.828 8.784 62.090 1.00 25.13 333 LEU C CA 1
ATOM 8376 C C . LEU C 1 333 ? 43.928 9.180 63.261 1.00 26.83 333 LEU C C 1
ATOM 8377 O O . LEU C 1 333 ? 43.656 8.373 64.154 1.00 30.29 333 LEU C O 1
ATOM 8382 N N . ILE C 1 334 ? 43.465 10.425 63.241 1.00 26.11 334 ILE C N 1
ATOM 8383 C CA . ILE C 1 334 ? 42.575 10.921 64.272 1.00 26.75 334 ILE C CA 1
ATOM 8384 C C . ILE C 1 334 ? 41.523 11.808 63.618 1.00 33.07 334 ILE C C 1
ATOM 8385 O O . ILE C 1 334 ? 41.814 12.534 62.656 1.00 29.88 334 ILE C O 1
ATOM 8390 N N . SER C 1 335 ? 40.296 11.732 64.126 1.00 29.53 335 SER C N 1
ATOM 8391 C CA . SER C 1 335 ? 39.210 12.534 63.583 1.00 32.55 335 SER C CA 1
ATOM 8392 C C . SER C 1 335 ? 38.294 13.073 64.669 1.00 32.04 335 SER C C 1
ATOM 8393 O O . SER C 1 335 ? 38.175 12.494 65.749 1.00 31.59 335 SER C O 1
ATOM 8396 N N . HIS C 1 336 ? 37.654 14.191 64.347 1.00 34.79 336 HIS C N 1
ATOM 8397 C CA . HIS C 1 336 ? 36.714 14.893 65.218 1.00 32.18 336 HIS C CA 1
ATOM 8398 C C . HIS C 1 336 ? 35.315 14.676 64.620 1.00 28.43 336 HIS C C 1
ATOM 8399 O O . HIS C 1 336 ? 34.903 15.397 63.721 1.00 27.10 336 HIS C O 1
ATOM 8406 N N . ALA C 1 337 ? 34.605 13.667 65.122 1.00 31.50 337 ALA C N 1
ATOM 8407 C CA . ALA C 1 337 ? 33.271 13.315 64.635 1.00 34.71 337 ALA C CA 1
ATOM 8408 C C . ALA C 1 337 ? 32.328 14.484 64.352 1.00 36.73 337 ALA C C 1
ATOM 8409 O O . ALA C 1 337 ? 31.719 14.560 63.287 1.00 35.72 337 ALA C O 1
ATOM 8411 N N . ALA C 1 338 ? 32.205 15.393 65.306 1.00 35.71 338 ALA C N 1
ATOM 8412 C CA . ALA C 1 338 ? 31.317 16.532 65.152 1.00 37.98 338 ALA C CA 1
ATOM 8413 C C . ALA C 1 338 ? 31.653 17.348 63.906 1.00 42.41 338 ALA C C 1
ATOM 8414 O O . ALA C 1 338 ? 30.764 17.875 63.232 1.00 44.07 338 ALA C O 1
ATOM 8416 N N . THR C 1 339 ? 32.940 17.433 63.591 1.00 41.75 339 THR C N 1
ATOM 8417 C CA . THR C 1 339 ? 33.388 18.208 62.446 1.00 43.18 339 THR C CA 1
ATOM 8418 C C . THR C 1 339 ? 33.579 17.354 61.200 1.00 45.25 339 THR C C 1
ATOM 8419 O O . THR C 1 339 ? 33.486 17.851 60.082 1.00 53.84 339 THR C O 1
ATOM 8423 N N . MET C 1 340 ? 33.824 16.067 61.384 1.00 38.72 340 MET C N 1
ATOM 8424 C CA . MET C 1 340 ? 34.043 15.194 60.246 1.00 41.18 340 MET C CA 1
ATOM 8425 C C . MET C 1 340 ? 32.946 14.141 60.101 1.00 48.21 340 MET C C 1
ATOM 8426 O O . MET C 1 340 ? 31.929 14.377 59.445 1.00 56.51 340 MET C O 1
ATOM 8431 N N . THR C 1 341 ? 33.155 12.992 60.730 1.00 48.96 341 THR C N 1
ATOM 8432 C CA . THR C 1 341 ? 32.215 11.882 60.688 1.00 45.73 341 THR C CA 1
ATOM 8433 C C . THR C 1 341 ? 30.723 12.243 60.759 1.00 40.67 341 THR C C 1
ATOM 8434 O O . THR C 1 341 ? 29.942 11.817 59.914 1.00 42.98 341 THR C O 1
ATOM 8438 N N . HIS C 1 342 ? 30.321 13.026 61.753 1.00 41.42 342 HIS C N 1
ATOM 8439 C CA . HIS C 1 342 ? 28.904 13.363 61.917 1.00 39.03 342 HIS C CA 1
ATOM 8440 C C . HIS C 1 342 ? 28.538 14.822 61.779 1.00 35.63 342 HIS C C 1
ATOM 8441 O O . HIS C 1 342 ? 27.576 15.264 62.397 1.00 38.72 342 HIS C O 1
ATOM 8448 N N . ALA C 1 343 ? 29.288 15.566 60.975 1.00 37.40 343 ALA C N 1
ATOM 8449 C CA . ALA C 1 343 ? 29.004 16.979 60.789 1.00 39.29 343 ALA C CA 1
ATOM 8450 C C . ALA C 1 343 ? 27.672 17.140 60.077 1.00 49.26 343 ALA C C 1
ATOM 8451 O O . ALA C 1 343 ? 27.152 18.252 59.959 1.00 52.08 343 ALA C O 1
ATOM 8453 N N . GLY C 1 344 ? 27.126 16.022 59.603 1.00 53.86 344 GLY C N 1
ATOM 8454 C CA . GLY C 1 344 ? 25.849 16.052 58.907 1.00 64.40 344 GLY C CA 1
ATOM 8455 C C . GLY C 1 344 ? 24.636 15.995 59.826 1.00 69.09 344 GLY C C 1
ATOM 8456 O O . GLY C 1 344 ? 23.486 15.969 59.368 1.00 68.94 344 GLY C O 1
ATOM 8457 N N . MET C 1 345 ? 24.897 15.976 61.130 1.00 69.80 345 MET C N 1
ATOM 8458 C CA . MET C 1 345 ? 23.844 15.923 62.138 1.00 65.05 345 MET C CA 1
ATOM 8459 C C . MET C 1 345 ? 23.722 17.288 62.810 1.00 66.87 345 MET C C 1
ATOM 8460 O O . MET C 1 345 ? 24.697 18.040 62.877 1.00 69.19 345 MET C O 1
ATOM 8465 N N . ALA C 1 346 ? 22.526 17.617 63.292 1.00 63.99 346 ALA C N 1
ATOM 8466 C CA . ALA C 1 346 ? 22.329 18.877 63.997 1.00 54.19 346 ALA C CA 1
ATOM 8467 C C . ALA C 1 346 ? 23.011 18.647 65.338 1.00 49.73 346 ALA C C 1
ATOM 8468 O O . ALA C 1 346 ? 22.965 17.545 65.885 1.00 53.06 346 ALA C O 1
ATOM 8470 N N . PRO C 1 347 ? 23.659 19.676 65.886 1.00 46.47 347 PRO C N 1
ATOM 8471 C CA . PRO C 1 347 ? 24.355 19.556 67.175 1.00 51.98 347 PRO C CA 1
ATOM 8472 C C . PRO C 1 347 ? 23.620 18.756 68.263 1.00 53.26 347 PRO C C 1
ATOM 8473 O O . PRO C 1 347 ? 24.220 17.929 68.954 1.00 49.47 347 PRO C O 1
ATOM 8477 N N . GLU C 1 348 ? 22.323 19.011 68.403 1.00 58.22 348 GLU C N 1
ATOM 8478 C CA . GLU C 1 348 ? 21.488 18.339 69.398 1.00 56.59 348 GLU C CA 1
ATOM 8479 C C . GLU C 1 348 ? 21.300 16.882 69.016 1.00 50.93 348 GLU C C 1
ATOM 8480 O O . GLU C 1 348 ? 21.198 16.004 69.873 1.00 51.87 348 GLU C O 1
ATOM 8486 N N . ALA C 1 349 ? 21.245 16.633 67.716 1.00 47.29 349 ALA C N 1
ATOM 8487 C CA . ALA C 1 349 ? 21.073 15.278 67.221 1.00 46.71 349 ALA C CA 1
ATOM 8488 C C . ALA C 1 349 ? 22.292 14.466 67.607 1.00 44.11 349 ALA C C 1
ATOM 8489 O O . ALA C 1 349 ? 22.178 13.322 68.056 1.00 38.60 349 ALA C O 1
ATOM 8491 N N . ARG C 1 350 ? 23.463 15.070 67.420 1.00 42.72 350 ARG C N 1
ATOM 8492 C CA . ARG C 1 350 ? 24.715 14.408 67.744 1.00 43.37 350 ARG C CA 1
ATOM 8493 C C . ARG C 1 350 ? 24.682 14.068 69.215 1.00 40.57 350 ARG C C 1
ATOM 8494 O O . ARG C 1 350 ? 24.883 12.915 69.601 1.00 37.03 350 ARG C O 1
ATOM 8502 N N . ALA C 1 351 ? 24.405 15.085 70.027 1.00 44.45 351 ALA C N 1
ATOM 8503 C CA . ALA C 1 351 ? 24.322 14.929 71.483 1.00 48.46 351 ALA C CA 1
ATOM 8504 C C . ALA C 1 351 ? 23.352 13.798 71.827 1.00 45.12 351 ALA C C 1
ATOM 8505 O O . ALA C 1 351 ? 23.614 12.962 72.696 1.00 39.55 351 ALA C O 1
ATOM 8507 N N . ALA C 1 352 ? 22.224 13.792 71.129 1.00 45.06 352 ALA C N 1
ATOM 8508 C CA . ALA C 1 352 ? 21.220 12.772 71.326 1.00 44.20 352 ALA C CA 1
ATOM 8509 C C . ALA C 1 352 ? 21.858 11.408 71.081 1.00 43.77 352 ALA C C 1
ATOM 8510 O O . ALA C 1 352 ? 21.644 10.473 71.842 1.00 50.35 352 ALA C O 1
ATOM 8512 N N . ALA C 1 353 ? 22.658 11.306 70.023 1.00 44.00 353 ALA C N 1
ATOM 8513 C CA . ALA C 1 353 ? 23.308 10.048 69.671 1.00 40.32 353 ALA C CA 1
ATOM 8514 C C . ALA C 1 353 ? 24.474 9.695 70.581 1.00 45.15 353 ALA C C 1
ATOM 8515 O O . ALA C 1 353 ? 25.137 8.668 70.385 1.00 43.30 353 ALA C O 1
ATOM 8517 N N . GLY C 1 354 ? 24.722 10.549 71.570 1.00 40.71 354 GLY C N 1
ATOM 8518 C CA . GLY C 1 354 ? 25.811 10.309 72.498 1.00 39.19 354 GLY C CA 1
ATOM 8519 C C . GLY C 1 354 ? 27.154 10.726 71.933 1.00 38.14 354 GLY C C 1
ATOM 8520 O O . GLY C 1 354 ? 28.185 10.199 72.332 1.00 41.21 354 GLY C O 1
ATOM 8521 N N . ILE C 1 355 ? 27.144 11.681 71.008 1.00 38.48 355 ILE C N 1
ATOM 8522 C CA . ILE C 1 355 ? 28.377 12.155 70.388 1.00 37.38 355 ILE C CA 1
ATOM 8523 C C . ILE C 1 355 ? 28.751 13.570 70.828 1.00 34.04 355 ILE C C 1
ATOM 8524 O O . ILE C 1 355 ? 28.088 14.550 70.483 1.00 33.16 355 ILE C O 1
ATOM 8529 N N . SER C 1 356 ? 29.840 13.650 71.586 1.00 34.29 356 SER C N 1
ATOM 8530 C CA . SER C 1 356 ? 30.350 14.903 72.116 1.00 35.44 356 SER C CA 1
ATOM 8531 C C . SER C 1 356 ? 31.063 15.808 71.108 1.00 36.20 356 SER C C 1
ATOM 8532 O O . SER C 1 356 ? 31.792 15.347 70.227 1.00 35.11 356 SER C O 1
ATOM 8535 N N . GLU C 1 357 ? 30.860 17.109 71.278 1.00 32.97 357 GLU C N 1
ATOM 8536 C CA . GLU C 1 357 ? 31.472 18.108 70.427 1.00 28.10 357 GLU C CA 1
ATOM 8537 C C . GLU C 1 357 ? 32.984 18.104 70.561 1.00 34.54 357 GLU C C 1
ATOM 8538 O O . GLU C 1 357 ? 33.669 18.824 69.839 1.00 40.49 357 GLU C O 1
ATOM 8544 N N . THR C 1 358 ? 33.517 17.329 71.500 1.00 33.09 358 THR C N 1
ATOM 8545 C CA . THR C 1 358 ? 34.965 17.264 71.646 1.00 33.12 358 THR C CA 1
ATOM 8546 C C . THR C 1 358 ? 35.427 15.813 71.661 1.00 35.62 358 THR C C 1
ATOM 8547 O O . THR C 1 358 ? 36.476 15.486 72.229 1.00 35.47 358 THR C O 1
ATOM 8551 N N . LEU C 1 359 ? 34.634 14.941 71.033 1.00 33.22 359 LEU C N 1
ATOM 8552 C CA . LEU C 1 359 ? 34.992 13.530 70.942 1.00 30.18 359 LEU C CA 1
ATOM 8553 C C . LEU C 1 359 ? 35.992 13.367 69.784 1.00 33.01 359 LEU C C 1
ATOM 8554 O O . LEU C 1 359 ? 35.804 13.927 68.700 1.00 29.10 359 LEU C O 1
ATOM 8559 N N . LEU C 1 360 ? 37.058 12.612 70.037 1.00 33.80 360 LEU C N 1
ATOM 8560 C CA . LEU C 1 360 ? 38.101 12.349 69.043 1.00 32.77 360 LEU C CA 1
ATOM 8561 C C . LEU C 1 360 ? 38.274 10.846 68.864 1.00 29.91 360 LEU C C 1
ATOM 8562 O O . LEU C 1 360 ? 38.403 10.112 69.844 1.00 28.09 360 LEU C O 1
ATOM 8567 N N . ARG C 1 361 ? 38.281 10.392 67.614 1.00 27.30 361 ARG C N 1
ATOM 8568 C CA . ARG C 1 361 ? 38.464 8.975 67.331 1.00 30.11 361 ARG C CA 1
ATOM 8569 C C . ARG C 1 361 ? 39.864 8.712 66.785 1.00 26.84 361 ARG C C 1
ATOM 8570 O O . ARG C 1 361 ? 40.374 9.457 65.952 1.00 29.48 361 ARG C O 1
ATOM 8578 N N . ILE C 1 362 ? 40.481 7.641 67.255 1.00 25.80 362 ILE C N 1
ATOM 8579 C CA . ILE C 1 362 ? 41.802 7.293 66.781 1.00 22.85 362 ILE C CA 1
ATOM 8580 C C . ILE C 1 362 ? 41.795 5.915 66.120 1.00 23.70 362 ILE C C 1
ATOM 8581 O O . ILE C 1 362 ? 41.273 4.929 66.663 1.00 22.36 362 ILE C O 1
ATOM 8586 N N . SER C 1 363 ? 42.331 5.882 64.900 1.00 28.22 363 SER C N 1
ATOM 8587 C CA . SER C 1 363 ? 42.475 4.647 64.148 1.00 24.87 363 SER C CA 1
ATOM 8588 C C . SER C 1 363 ? 43.938 4.398 64.420 1.00 28.74 363 SER C C 1
ATOM 8589 O O . SER C 1 363 ? 44.786 5.130 63.904 1.00 27.60 363 SER C O 1
ATOM 8592 N N . THR C 1 364 ? 44.247 3.394 65.232 1.00 22.64 364 THR C N 1
ATOM 8593 C CA . THR C 1 364 ? 45.643 3.166 65.562 1.00 29.73 364 THR C CA 1
ATOM 8594 C C . THR C 1 364 ? 46.461 2.496 64.465 1.00 29.64 364 THR C C 1
ATOM 8595 O O . THR C 1 364 ? 46.071 1.462 63.916 1.00 30.45 364 THR C O 1
ATOM 8599 N N . GLY C 1 365 ? 47.607 3.100 64.160 1.00 29.12 365 GLY C N 1
ATOM 8600 C CA . GLY C 1 365 ? 48.503 2.558 63.152 1.00 26.62 365 GLY C CA 1
ATOM 8601 C C . GLY C 1 365 ? 49.550 1.649 63.776 1.00 30.34 365 GLY C C 1
ATOM 8602 O O . GLY C 1 365 ? 49.493 1.354 64.968 1.00 27.39 365 GLY C O 1
ATOM 8603 N N . ILE C 1 366 ? 50.524 1.211 62.987 1.00 28.97 366 ILE C N 1
ATOM 8604 C CA . ILE C 1 366 ? 51.551 0.318 63.504 1.00 26.34 366 ILE C CA 1
ATOM 8605 C C . ILE C 1 366 ? 52.905 0.972 63.773 1.00 25.11 366 ILE C C 1
ATOM 8606 O O . ILE C 1 366 ? 53.932 0.297 63.779 1.00 30.30 366 ILE C O 1
ATOM 8611 N N . GLU C 1 367 ? 52.910 2.283 63.990 1.00 23.46 367 GLU C N 1
ATOM 8612 C CA . GLU C 1 367 ? 54.138 2.982 64.321 1.00 25.71 367 GLU C CA 1
ATOM 8613 C C . GLU C 1 367 ? 54.517 2.489 65.717 1.00 35.15 367 GLU C C 1
ATOM 8614 O O . GLU C 1 367 ? 53.869 1.591 66.269 1.00 35.24 367 GLU C O 1
ATOM 8620 N N . ASP C 1 368 ? 55.560 3.072 66.295 1.00 35.74 368 ASP C N 1
ATOM 8621 C CA . ASP C 1 368 ? 55.980 2.658 67.631 1.00 35.78 368 ASP C CA 1
ATOM 8622 C C . ASP C 1 368 ? 54.981 3.172 68.665 1.00 27.79 368 ASP C C 1
ATOM 8623 O O . ASP C 1 368 ? 54.659 4.364 68.693 1.00 31.85 368 ASP C O 1
ATOM 8628 N N . GLY C 1 369 ? 54.492 2.264 69.506 1.00 32.62 369 GLY C N 1
ATOM 8629 C CA . GLY C 1 369 ? 53.531 2.631 70.538 1.00 33.55 369 GLY C CA 1
ATOM 8630 C C . GLY C 1 369 ? 54.010 3.795 71.380 1.00 39.08 369 GLY C C 1
ATOM 8631 O O . GLY C 1 369 ? 53.354 4.836 71.447 1.00 38.04 369 GLY C O 1
ATOM 8632 N N . GLU C 1 370 ? 55.166 3.628 72.015 1.00 37.34 370 GLU C N 1
ATOM 8633 C CA . GLU C 1 370 ? 55.719 4.681 72.847 1.00 37.31 370 GLU C CA 1
ATOM 8634 C C . GLU C 1 370 ? 55.789 5.970 72.056 1.00 34.53 370 GLU C C 1
ATOM 8635 O O . GLU C 1 370 ? 55.537 7.060 72.568 1.00 35.47 370 GLU C O 1
ATOM 8641 N N . ASP C 1 371 ? 56.127 5.838 70.787 1.00 35.80 371 ASP C N 1
ATOM 8642 C CA . ASP C 1 371 ? 56.221 6.998 69.932 1.00 36.14 371 ASP C CA 1
ATOM 8643 C C . ASP C 1 371 ? 54.842 7.628 69.854 1.00 32.68 371 ASP C C 1
ATOM 8644 O O . ASP C 1 371 ? 54.703 8.857 69.907 1.00 28.47 371 ASP C O 1
ATOM 8649 N N . LEU C 1 372 ? 53.824 6.779 69.733 1.00 30.26 372 LEU C N 1
ATOM 8650 C CA . LEU C 1 372 ? 52.445 7.256 69.612 1.00 35.81 372 LEU C CA 1
ATOM 8651 C C . LEU C 1 372 ? 51.931 7.903 70.899 1.00 40.66 372 LEU C C 1
ATOM 8652 O O . LEU C 1 372 ? 51.282 8.955 70.861 1.00 38.72 372 LEU C O 1
ATOM 8657 N N . ILE C 1 373 ? 52.243 7.279 72.033 1.00 43.96 373 ILE C N 1
ATOM 8658 C CA . ILE C 1 373 ? 51.831 7.789 73.340 1.00 41.22 373 ILE C CA 1
ATOM 8659 C C . ILE C 1 373 ? 52.543 9.116 73.600 1.00 40.23 373 ILE C C 1
ATOM 8660 O O . ILE C 1 373 ? 51.938 10.100 74.040 1.00 42.88 373 ILE C O 1
ATOM 8665 N N . ALA C 1 374 ? 53.836 9.144 73.318 1.00 34.92 374 ALA C N 1
ATOM 8666 C CA . ALA C 1 374 ? 54.596 10.355 73.504 1.00 30.46 374 ALA C CA 1
ATOM 8667 C C . ALA C 1 374 ? 53.965 11.491 72.721 1.00 33.61 374 ALA C C 1
ATOM 8668 O O . ALA C 1 374 ? 53.819 12.595 73.233 1.00 38.27 374 ALA C O 1
ATOM 8670 N N . ASP C 1 375 ? 53.582 11.228 71.475 1.00 40.12 375 ASP C N 1
ATOM 8671 C CA . ASP C 1 375 ? 52.981 12.269 70.648 1.00 40.14 375 ASP C CA 1
ATOM 8672 C C . ASP C 1 375 ? 51.741 12.847 71.305 1.00 41.95 375 ASP C C 1
ATOM 8673 O O . ASP C 1 375 ? 51.531 14.067 71.307 1.00 40.23 375 ASP C O 1
ATOM 8678 N N . LEU C 1 376 ? 50.914 11.962 71.850 1.00 44.58 376 LEU C N 1
ATOM 8679 C CA . LEU C 1 376 ? 49.689 12.386 72.524 1.00 46.61 376 LEU C CA 1
ATOM 8680 C C . LEU C 1 376 ? 50.080 13.282 73.711 1.00 44.43 376 LEU C C 1
ATOM 8681 O O . LEU C 1 376 ? 49.441 14.314 73.984 1.00 36.77 376 LEU C O 1
ATOM 8686 N N . GLU C 1 377 ? 51.159 12.890 74.384 1.00 47.37 377 GLU C N 1
ATOM 8687 C CA . GLU C 1 377 ? 51.676 13.637 75.520 1.00 46.56 377 GLU C CA 1
ATOM 8688 C C . GLU C 1 377 ? 51.791 15.111 75.161 1.00 45.20 377 GLU C C 1
ATOM 8689 O O . GLU C 1 377 ? 51.262 15.976 75.855 1.00 51.86 377 GLU C O 1
ATOM 8695 N N . ASN C 1 378 ? 52.464 15.411 74.064 1.00 38.33 378 ASN C N 1
ATOM 8696 C CA . ASN C 1 378 ? 52.618 16.804 73.690 1.00 46.88 378 ASN C CA 1
ATOM 8697 C C . ASN C 1 378 ? 51.280 17.448 73.352 1.00 44.75 378 ASN C C 1
ATOM 8698 O O . ASN C 1 378 ? 51.094 18.646 73.561 1.00 49.13 378 ASN C O 1
ATOM 8703 N N . GLY C 1 379 ? 50.345 16.656 72.835 1.00 42.24 379 GLY C N 1
ATOM 8704 C CA . GLY C 1 379 ? 49.049 17.205 72.478 1.00 41.32 379 GLY C CA 1
ATOM 8705 C C . GLY C 1 379 ? 48.338 17.776 73.689 1.00 42.18 379 GLY C C 1
ATOM 8706 O O . GLY C 1 379 ? 47.846 18.911 73.685 1.00 40.26 379 GLY C O 1
ATOM 8707 N N . PHE C 1 380 ? 48.284 16.971 74.739 1.00 42.39 380 PHE C N 1
ATOM 8708 C CA . PHE C 1 380 ? 47.640 17.387 75.966 1.00 40.84 380 PHE C CA 1
ATOM 8709 C C . PHE C 1 380 ? 48.371 18.563 76.610 1.00 45.47 380 PHE C C 1
ATOM 8710 O O . PHE C 1 380 ? 47.737 19.498 77.098 1.00 49.69 380 PHE C O 1
ATOM 8718 N N . ARG C 1 381 ? 49.701 18.526 76.598 1.00 50.52 381 ARG C N 1
ATOM 8719 C CA . ARG C 1 381 ? 50.502 19.604 77.174 1.00 50.22 381 ARG C CA 1
ATOM 8720 C C . ARG C 1 381 ? 50.019 20.940 76.641 1.00 52.80 381 ARG C C 1
ATOM 8721 O O . ARG C 1 381 ? 49.939 21.927 77.375 1.00 59.31 381 ARG C O 1
ATOM 8729 N N . ALA C 1 382 ? 49.708 20.969 75.350 1.00 55.78 382 ALA C N 1
ATOM 8730 C CA . ALA C 1 382 ? 49.239 22.190 74.708 1.00 57.98 382 ALA C CA 1
ATOM 8731 C C . ALA C 1 382 ? 47.781 22.468 75.054 1.00 55.68 382 ALA C C 1
ATOM 8732 O O . ALA C 1 382 ? 47.373 23.624 75.198 1.00 49.90 382 ALA C O 1
ATOM 8734 N N . ALA C 1 383 ? 47.000 21.398 75.174 1.00 56.10 383 ALA C N 1
ATOM 8735 C CA . ALA C 1 383 ? 45.590 21.512 75.513 1.00 59.21 383 ALA C CA 1
ATOM 8736 C C . ALA C 1 383 ? 45.470 22.396 76.752 1.00 63.83 383 ALA C C 1
ATOM 8737 O O . ALA C 1 383 ? 44.606 23.274 76.828 1.00 60.69 383 ALA C O 1
ATOM 8739 N N . ASN C 1 384 ? 46.364 22.159 77.710 1.00 67.78 384 ASN C N 1
ATOM 8740 C CA . ASN C 1 384 ? 46.405 22.912 78.961 1.00 75.22 384 ASN C CA 1
ATOM 8741 C C . ASN C 1 384 ? 46.810 24.365 78.742 1.00 77.81 384 ASN C C 1
ATOM 8742 O O . ASN C 1 384 ? 45.999 25.276 78.913 1.00 76.66 384 ASN C O 1
ATOM 8747 N N . LYS C 1 385 ? 48.073 24.564 78.372 1.00 81.34 385 LYS C N 1
ATOM 8748 C CA . LYS C 1 385 ? 48.623 25.891 78.129 1.00 85.06 385 LYS C CA 1
ATOM 8749 C C . LYS C 1 385 ? 47.546 26.913 77.773 1.00 87.95 385 LYS C C 1
ATOM 8750 O O . LYS C 1 385 ? 46.747 26.699 76.860 1.00 86.22 385 LYS C O 1
ATOM 8756 N N . GLY C 1 386 ? 47.532 28.019 78.515 1.00 93.76 386 GLY C N 1
ATOM 8757 C CA . GLY C 1 386 ? 46.554 29.070 78.291 1.00 97.05 386 GLY C CA 1
ATOM 8758 C C . GLY C 1 386 ? 46.285 29.365 76.828 1.00 98.93 386 GLY C C 1
ATOM 8759 O O . GLY C 1 386 ? 45.106 29.596 76.472 1.00 99.23 386 GLY C O 1
ATOM 8761 N N . ARG D 1 3 ? 53.376 -9.030 7.114 1.00 45.04 3 ARG D N 1
ATOM 8762 C CA . ARG D 1 3 ? 53.065 -8.247 8.357 1.00 41.56 3 ARG D CA 1
ATOM 8763 C C . ARG D 1 3 ? 53.779 -6.887 8.377 1.00 33.51 3 ARG D C 1
ATOM 8764 O O . ARG D 1 3 ? 54.992 -6.803 8.612 1.00 30.19 3 ARG D O 1
ATOM 8772 N N . LYS D 1 4 ? 53.019 -5.825 8.116 1.00 31.84 4 LYS D N 1
ATOM 8773 C CA . LYS D 1 4 ? 53.572 -4.474 8.104 1.00 27.74 4 LYS D CA 1
ATOM 8774 C C . LYS D 1 4 ? 53.797 -4.023 9.534 1.00 25.88 4 LYS D C 1
ATOM 8775 O O . LYS D 1 4 ? 53.282 -4.638 10.476 1.00 21.13 4 LYS D O 1
ATOM 8781 N N . GLN D 1 5 ? 54.562 -2.947 9.705 1.00 25.67 5 GLN D N 1
ATOM 8782 C CA . GLN D 1 5 ? 54.863 -2.466 11.050 1.00 23.60 5 GLN D CA 1
ATOM 8783 C C . GLN D 1 5 ? 53.632 -2.081 11.868 1.00 18.39 5 GLN D C 1
ATOM 8784 O O . GLN D 1 5 ? 53.624 -2.287 13.072 1.00 23.18 5 GLN D O 1
ATOM 8790 N N . ALA D 1 6 ? 52.591 -1.550 11.234 1.00 20.56 6 ALA D N 1
ATOM 8791 C CA . ALA D 1 6 ? 51.394 -1.183 11.983 1.00 20.83 6 ALA D CA 1
ATOM 8792 C C . ALA D 1 6 ? 50.759 -2.452 12.553 1.00 20.92 6 ALA D C 1
ATOM 8793 O O . ALA D 1 6 ? 50.261 -2.460 13.674 1.00 21.73 6 ALA D O 1
ATOM 8795 N N . THR D 1 7 ? 50.800 -3.536 11.787 1.00 22.08 7 THR D N 1
ATOM 8796 C CA . THR D 1 7 ? 50.232 -4.798 12.252 1.00 20.66 7 THR D CA 1
ATOM 8797 C C . THR D 1 7 ? 51.065 -5.395 13.386 1.00 21.07 7 THR D C 1
ATOM 8798 O O . THR D 1 7 ? 50.506 -5.915 14.360 1.00 22.61 7 THR D O 1
ATOM 8802 N N . ILE D 1 8 ? 52.394 -5.316 13.272 1.00 18.29 8 ILE D N 1
ATOM 8803 C CA . ILE D 1 8 ? 53.288 -5.840 14.314 1.00 17.90 8 ILE D CA 1
ATOM 8804 C C . ILE D 1 8 ? 53.123 -5.081 15.647 1.00 20.19 8 ILE D C 1
ATOM 8805 O O . ILE D 1 8 ? 52.906 -5.681 16.698 1.00 19.73 8 ILE D O 1
ATOM 8810 N N . ALA D 1 9 ? 53.234 -3.754 15.589 1.00 21.27 9 ALA D N 1
ATOM 8811 C CA . ALA D 1 9 ? 53.111 -2.904 16.775 1.00 20.97 9 ALA D CA 1
ATOM 8812 C C . ALA D 1 9 ? 51.818 -3.157 17.552 1.00 18.93 9 ALA D C 1
ATOM 8813 O O . ALA D 1 9 ? 51.805 -3.169 18.783 1.00 20.93 9 ALA D O 1
ATOM 8815 N N . VAL D 1 10 ? 50.729 -3.374 16.821 1.00 24.33 10 VAL D N 1
ATOM 8816 C CA . VAL D 1 10 ? 49.420 -3.592 17.437 1.00 21.86 10 VAL D CA 1
ATOM 8817 C C . VAL D 1 10 ? 49.159 -4.993 17.963 1.00 24.65 10 VAL D C 1
ATOM 8818 O O . VAL D 1 10 ? 48.525 -5.161 19.009 1.00 23.91 10 VAL D O 1
ATOM 8822 N N . ARG D 1 11 ? 49.650 -6.002 17.257 1.00 20.47 11 ARG D N 1
ATOM 8823 C CA . ARG D 1 11 ? 49.330 -7.356 17.653 1.00 20.05 11 ARG D CA 1
ATOM 8824 C C . ARG D 1 11 ? 50.401 -8.212 18.308 1.00 27.57 11 ARG D C 1
ATOM 8825 O O . ARG D 1 11 ? 50.089 -9.237 18.923 1.00 25.00 11 ARG D O 1
ATOM 8833 N N . SER D 1 12 ? 51.659 -7.812 18.188 1.00 26.96 12 SER D N 1
ATOM 8834 C CA . SER D 1 12 ? 52.720 -8.590 18.803 1.00 25.54 12 SER D CA 1
ATOM 8835 C C . SER D 1 12 ? 52.438 -8.797 20.306 1.00 25.02 12 SER D C 1
ATOM 8836 O O . SER D 1 12 ? 52.169 -7.833 21.038 1.00 23.86 12 SER D O 1
ATOM 8839 N N . GLY D 1 13 ? 52.480 -10.061 20.749 1.00 27.93 13 GLY D N 1
ATOM 8840 C CA . GLY D 1 13 ? 52.251 -10.393 22.151 1.00 23.59 13 GLY D CA 1
ATOM 8841 C C . GLY D 1 13 ? 50.794 -10.579 22.561 1.00 26.03 13 GLY D C 1
ATOM 8842 O O . GLY D 1 13 ? 50.495 -11.023 23.676 1.00 24.01 13 GLY D O 1
ATOM 8843 N N . LEU D 1 14 ? 49.879 -10.218 21.669 1.00 21.25 14 LEU D N 1
ATOM 8844 C CA . LEU D 1 14 ? 48.457 -10.375 21.948 1.00 27.75 14 LEU D CA 1
ATOM 8845 C C . LEU D 1 14 ? 48.139 -11.856 22.168 1.00 28.76 14 LEU D C 1
ATOM 8846 O O . LEU D 1 14 ? 48.707 -12.725 21.498 1.00 24.40 14 LEU D O 1
ATOM 8851 N N . ASN D 1 15 ? 47.241 -12.140 23.108 1.00 27.23 15 ASN D N 1
ATOM 8852 C CA . ASN D 1 15 ? 46.804 -13.511 23.365 1.00 28.30 15 ASN D CA 1
ATOM 8853 C C . ASN D 1 15 ? 47.921 -14.435 23.855 1.00 28.89 15 ASN D C 1
ATOM 8854 O O . ASN D 1 15 ? 47.837 -15.655 23.722 1.00 25.80 15 ASN D O 1
ATOM 8859 N N . ASP D 1 16 ? 48.962 -13.841 24.434 1.00 30.28 16 ASP D N 1
ATOM 8860 C CA . ASP D 1 16 ? 50.100 -14.595 24.965 1.00 31.78 16 ASP D CA 1
ATOM 8861 C C . ASP D 1 16 ? 49.661 -15.510 26.110 1.00 31.95 16 ASP D C 1
ATOM 8862 O O . ASP D 1 16 ? 50.197 -16.604 26.300 1.00 26.30 16 ASP D O 1
ATOM 8867 N N . ASP D 1 17 ? 48.680 -15.045 26.875 1.00 32.71 17 ASP D N 1
ATOM 8868 C CA . ASP D 1 17 ? 48.155 -15.789 28.015 1.00 32.27 17 ASP D CA 1
ATOM 8869 C C . ASP D 1 17 ? 47.350 -17.024 27.596 1.00 30.72 17 ASP D C 1
ATOM 8870 O O . ASP D 1 17 ? 46.218 -16.924 27.113 1.00 30.82 17 ASP D O 1
ATOM 8875 N N . GLU D 1 18 ? 47.955 -18.187 27.795 1.00 29.46 18 GLU D N 1
ATOM 8876 C CA . GLU D 1 18 ? 47.336 -19.459 27.454 1.00 34.12 18 GLU D CA 1
ATOM 8877 C C . GLU D 1 18 ? 46.506 -20.005 28.608 1.00 30.68 18 GLU D C 1
ATOM 8878 O O . GLU D 1 18 ? 45.736 -20.947 28.430 1.00 35.46 18 GLU D O 1
ATOM 8884 N N . GLN D 1 19 ? 46.676 -19.435 29.797 1.00 29.43 19 GLN D N 1
ATOM 8885 C CA . GLN D 1 19 ? 45.933 -19.897 30.964 1.00 30.26 19 GLN D CA 1
ATOM 8886 C C . GLN D 1 19 ? 44.517 -19.334 31.073 1.00 33.65 19 GLN D C 1
ATOM 8887 O O . GLN D 1 19 ? 43.571 -20.078 31.349 1.00 34.24 19 GLN D O 1
ATOM 8893 N N . TYR D 1 20 ? 44.357 -18.033 30.854 1.00 28.67 20 TYR D N 1
ATOM 8894 C CA . TYR D 1 20 ? 43.034 -17.436 30.957 1.00 25.86 20 TYR D CA 1
ATOM 8895 C C . TYR D 1 20 ? 42.503 -16.906 29.622 1.00 32.25 20 TYR D C 1
ATOM 8896 O O . TYR D 1 20 ? 41.332 -16.525 29.506 1.00 30.38 20 TYR D O 1
ATOM 8905 N N . GLY D 1 21 ? 43.363 -16.897 28.610 1.00 29.14 21 GLY D N 1
ATOM 8906 C CA . GLY D 1 21 ? 42.957 -16.409 27.307 1.00 29.71 21 GLY D CA 1
ATOM 8907 C C . GLY D 1 21 ? 42.882 -14.894 27.203 1.00 29.20 21 GLY D C 1
ATOM 8908 O O . GLY D 1 21 ? 42.322 -14.366 26.243 1.00 28.57 21 GLY D O 1
ATOM 8909 N N . CYS D 1 22 ? 43.429 -14.185 28.188 1.00 26.51 22 CYS D N 1
ATOM 8910 C CA . CYS D 1 22 ? 43.417 -12.721 28.149 1.00 28.18 22 CYS D CA 1
ATOM 8911 C C . CYS D 1 22 ? 43.910 -12.257 26.781 1.00 24.64 22 CYS D C 1
ATOM 8912 O O . CYS D 1 22 ? 44.878 -12.803 26.248 1.00 26.34 22 CYS D O 1
ATOM 8915 N N . VAL D 1 23 ? 43.256 -11.255 26.212 1.00 24.78 23 VAL D N 1
ATOM 8916 C CA . VAL D 1 23 ? 43.706 -10.724 24.930 1.00 27.65 23 VAL D CA 1
ATOM 8917 C C . VAL D 1 23 ? 44.985 -9.914 25.224 1.00 29.50 23 VAL D C 1
ATOM 8918 O O . VAL D 1 23 ? 46.046 -10.178 24.653 1.00 28.10 23 VAL D O 1
ATOM 8922 N N . VAL D 1 24 ? 44.890 -8.945 26.131 1.00 23.92 24 VAL D N 1
ATOM 8923 C CA . VAL D 1 24 ? 46.055 -8.142 26.509 1.00 22.78 24 VAL D CA 1
ATOM 8924 C C . VAL D 1 24 ? 46.847 -8.949 27.558 1.00 28.93 24 VAL D C 1
ATOM 8925 O O . VAL D 1 24 ? 46.282 -9.424 28.549 1.00 25.14 24 VAL D O 1
ATOM 8929 N N . PRO D 1 25 ? 48.163 -9.121 27.350 1.00 27.12 25 PRO D N 1
ATOM 8930 C CA . PRO D 1 25 ? 48.963 -9.885 28.321 1.00 27.50 25 PRO D CA 1
ATOM 8931 C C . PRO D 1 25 ? 48.984 -9.250 29.722 1.00 26.46 25 PRO D C 1
ATOM 8932 O O . PRO D 1 25 ? 49.098 -8.035 29.863 1.00 23.14 25 PRO D O 1
ATOM 8936 N N . PRO D 1 26 ? 48.859 -10.065 30.777 1.00 24.40 26 PRO D N 1
ATOM 8937 C CA . PRO D 1 26 ? 48.872 -9.541 32.149 1.00 24.14 26 PRO D CA 1
ATOM 8938 C C . PRO D 1 26 ? 50.261 -9.070 32.554 1.00 23.66 26 PRO D C 1
ATOM 8939 O O . PRO D 1 26 ? 51.253 -9.456 31.937 1.00 23.74 26 PRO D O 1
ATOM 8943 N N . ILE D 1 27 ? 50.327 -8.237 33.590 1.00 23.89 27 ILE D N 1
ATOM 8944 C CA . ILE D 1 27 ? 51.605 -7.712 34.079 1.00 24.01 27 ILE D CA 1
ATOM 8945 C C . ILE D 1 27 ? 52.249 -8.670 35.074 1.00 22.72 27 ILE D C 1
ATOM 8946 O O . ILE D 1 27 ? 51.716 -8.881 36.157 1.00 23.29 27 ILE D O 1
ATOM 8951 N N . HIS D 1 28 ? 53.397 -9.234 34.709 1.00 20.65 28 HIS D N 1
ATOM 8952 C CA . HIS D 1 28 ? 54.088 -10.163 35.592 1.00 26.97 28 HIS D CA 1
ATOM 8953 C C . HIS D 1 28 ? 55.098 -9.433 36.498 1.00 29.22 28 HIS D C 1
ATOM 8954 O O . HIS D 1 28 ? 56.273 -9.270 36.145 1.00 27.53 28 HIS D O 1
ATOM 8961 N N . LEU D 1 29 ? 54.626 -8.995 37.664 1.00 23.46 29 LEU D N 1
ATOM 8962 C CA . LEU D 1 29 ? 55.473 -8.305 38.628 1.00 23.79 29 LEU D CA 1
ATOM 8963 C C . LEU D 1 29 ? 56.329 -9.272 39.456 1.00 24.46 29 LEU D C 1
ATOM 8964 O O . LEU D 1 29 ? 57.364 -8.878 40.011 1.00 27.74 29 LEU D O 1
ATOM 8969 N N . SER D 1 30 ? 55.907 -10.535 39.523 1.00 25.07 30 SER D N 1
ATOM 8970 C CA . SER D 1 30 ? 56.615 -11.548 40.315 1.00 26.87 30 SER D CA 1
ATOM 8971 C C . SER D 1 30 ? 58.135 -11.585 40.112 1.00 25.68 30 SER D C 1
ATOM 8972 O O . SER D 1 30 ? 58.617 -11.772 38.990 1.00 26.49 30 SER D O 1
ATOM 8975 N N . SER D 1 31 ? 58.884 -11.432 41.203 1.00 28.07 31 SER D N 1
ATOM 8976 C CA . SER D 1 31 ? 60.348 -11.443 41.128 1.00 26.42 31 SER D CA 1
ATOM 8977 C C . SER D 1 31 ? 60.928 -12.865 41.101 1.00 31.95 31 SER D C 1
ATOM 8978 O O . SER D 1 31 ? 62.075 -13.078 40.690 1.00 27.62 31 SER D O 1
ATOM 8981 N N . THR D 1 32 ? 60.133 -13.842 41.525 1.00 31.12 32 THR D N 1
ATOM 8982 C CA . THR D 1 32 ? 60.603 -15.212 41.526 1.00 31.62 32 THR D CA 1
ATOM 8983 C C . THR D 1 32 ? 59.597 -16.201 40.929 1.00 33.52 32 THR D C 1
ATOM 8984 O O . THR D 1 32 ? 58.390 -15.939 40.876 1.00 27.71 32 THR D O 1
ATOM 8988 N N . TYR D 1 33 ? 60.118 -17.334 40.462 1.00 31.73 33 TYR D N 1
ATOM 8989 C CA . TYR D 1 33 ? 59.313 -18.377 39.838 1.00 34.96 33 TYR D CA 1
ATOM 8990 C C . TYR D 1 33 ? 59.602 -19.711 40.509 1.00 35.87 33 TYR D C 1
ATOM 8991 O O . TYR D 1 33 ? 60.722 -19.950 40.945 1.00 37.88 33 TYR D O 1
ATOM 9000 N N . ASN D 1 34 ? 58.598 -20.578 40.603 1.00 35.20 34 ASN D N 1
ATOM 9001 C CA . ASN D 1 34 ? 58.815 -21.880 41.221 1.00 43.68 34 ASN D CA 1
ATOM 9002 C C . ASN D 1 34 ? 59.338 -22.877 40.182 1.00 47.40 34 ASN D C 1
ATOM 9003 O O . ASN D 1 34 ? 59.249 -22.637 38.977 1.00 47.62 34 ASN D O 1
ATOM 9008 N N . PHE D 1 35 ? 59.919 -23.977 40.657 1.00 53.22 35 PHE D N 1
ATOM 9009 C CA . PHE D 1 35 ? 60.422 -25.034 39.779 1.00 53.59 35 PHE D CA 1
ATOM 9010 C C . PHE D 1 35 ? 59.259 -26.019 39.622 1.00 58.02 35 PHE D C 1
ATOM 9011 O O . PHE D 1 35 ? 58.486 -26.220 40.558 1.00 58.77 35 PHE D O 1
ATOM 9019 N N . THR D 1 36 ? 59.120 -26.623 38.449 1.00 60.77 36 THR D N 1
ATOM 9020 C CA . THR D 1 36 ? 58.050 -27.594 38.239 1.00 63.69 36 THR D CA 1
ATOM 9021 C C . THR D 1 36 ? 58.394 -28.868 39.008 1.00 65.75 36 THR D C 1
ATOM 9022 O O . THR D 1 36 ? 57.714 -29.886 38.880 1.00 71.56 36 THR D O 1
ATOM 9026 N N . GLY D 1 37 ? 59.461 -28.800 39.799 1.00 63.03 37 GLY D N 1
ATOM 9027 C CA . GLY D 1 37 ? 59.900 -29.945 40.575 1.00 62.29 37 GLY D CA 1
ATOM 9028 C C . GLY D 1 37 ? 61.362 -29.765 40.926 1.00 62.97 37 GLY D C 1
ATOM 9029 O O . GLY D 1 37 ? 61.964 -28.760 40.543 1.00 61.84 37 GLY D O 1
ATOM 9030 N N . PHE D 1 38 ? 61.941 -30.718 41.653 1.00 64.99 38 PHE D N 1
ATOM 9031 C CA . PHE D 1 38 ? 63.349 -30.617 42.029 1.00 71.21 38 PHE D CA 1
ATOM 9032 C C . PHE D 1 38 ? 64.240 -30.667 40.787 1.00 75.25 38 PHE D C 1
ATOM 9033 O O . PHE D 1 38 ? 64.261 -31.667 40.053 1.00 71.89 38 PHE D O 1
ATOM 9041 N N . ASN D 1 39 ? 64.974 -29.579 40.564 1.00 80.04 39 ASN D N 1
ATOM 9042 C CA . ASN D 1 39 ? 65.862 -29.453 39.412 1.00 81.80 39 ASN D CA 1
ATOM 9043 C C . ASN D 1 39 ? 65.076 -29.358 38.098 1.00 76.37 39 ASN D C 1
ATOM 9044 O O . ASN D 1 39 ? 65.608 -29.617 37.012 1.00 74.05 39 ASN D O 1
ATOM 9049 N N . GLU D 1 40 ? 63.806 -28.978 38.211 1.00 69.23 40 GLU D N 1
ATOM 9050 C CA . GLU D 1 40 ? 62.938 -28.822 37.051 1.00 64.36 40 GLU D CA 1
ATOM 9051 C C . GLU D 1 40 ? 62.515 -27.358 36.970 1.00 63.28 40 GLU D C 1
ATOM 9052 O O . GLU D 1 40 ? 61.334 -27.038 37.082 1.00 61.09 40 GLU D O 1
ATOM 9054 N N . PRO D 1 41 ? 63.482 -26.442 36.788 1.00 64.76 41 PRO D N 1
ATOM 9055 C CA . PRO D 1 41 ? 63.098 -25.027 36.706 1.00 65.66 41 PRO D CA 1
ATOM 9056 C C . PRO D 1 41 ? 62.307 -24.765 35.429 1.00 64.76 41 PRO D C 1
ATOM 9057 O O . PRO D 1 41 ? 62.233 -25.626 34.548 1.00 64.95 41 PRO D O 1
ATOM 9061 N N . ARG D 1 42 ? 61.719 -23.578 35.334 1.00 62.85 42 ARG D N 1
ATOM 9062 C CA . ARG D 1 42 ? 60.939 -23.214 34.165 1.00 59.79 42 ARG D CA 1
ATOM 9063 C C . ARG D 1 42 ? 61.736 -22.258 33.301 1.00 62.72 42 ARG D C 1
ATOM 9064 O O . ARG D 1 42 ? 62.892 -21.955 33.604 1.00 64.05 42 ARG D O 1
ATOM 9072 N N . ALA D 1 43 ? 61.121 -21.789 32.219 1.00 64.52 43 ALA D N 1
ATOM 9073 C CA . ALA D 1 43 ? 61.780 -20.852 31.313 1.00 63.26 43 ALA D CA 1
ATOM 9074 C C . ALA D 1 43 ? 62.347 -19.679 32.117 1.00 61.23 43 ALA D C 1
ATOM 9075 O O . ALA D 1 43 ? 63.407 -19.139 31.793 1.00 62.13 43 ALA D O 1
ATOM 9077 N N . HIS D 1 44 ? 61.631 -19.299 33.172 1.00 56.02 44 HIS D N 1
ATOM 9078 C CA . HIS D 1 44 ? 62.051 -18.207 34.039 1.00 54.35 44 HIS D CA 1
ATOM 9079 C C . HIS D 1 44 ? 62.265 -18.754 35.439 1.00 53.56 44 HIS D C 1
ATOM 9080 O O . HIS D 1 44 ? 61.489 -19.591 35.908 1.00 49.64 44 HIS D O 1
ATOM 9087 N N . ASP D 1 45 ? 63.315 -18.270 36.099 1.00 58.67 45 ASP D N 1
ATOM 9088 C CA . ASP D 1 45 ? 63.658 -18.690 37.461 1.00 66.05 45 ASP D CA 1
ATOM 9089 C C . ASP D 1 45 ? 63.904 -17.473 38.358 1.00 63.64 45 ASP D C 1
ATOM 9090 O O . ASP D 1 45 ? 63.712 -17.532 39.575 1.00 65.67 45 ASP D O 1
ATOM 9095 N N . TYR D 1 46 ? 64.350 -16.378 37.752 1.00 62.16 46 TYR D N 1
ATOM 9096 C CA . TYR D 1 46 ? 64.568 -15.139 38.484 1.00 60.43 46 TYR D CA 1
ATOM 9097 C C . TYR D 1 46 ? 64.262 -13.966 37.570 1.00 54.60 46 TYR D C 1
ATOM 9098 O O . TYR D 1 46 ? 64.897 -13.804 36.529 1.00 48.84 46 TYR D O 1
ATOM 9107 N N . SER D 1 47 ? 63.284 -13.156 37.973 1.00 48.49 47 SER D N 1
ATOM 9108 C CA . SER D 1 47 ? 62.846 -11.999 37.195 1.00 48.76 47 SER D CA 1
ATOM 9109 C C . SER D 1 47 ? 63.945 -11.029 36.746 1.00 52.80 47 SER D C 1
ATOM 9110 O O . SER D 1 47 ? 63.853 -10.449 35.659 1.00 47.69 47 SER D O 1
ATOM 9113 N N . ARG D 1 48 ? 64.976 -10.846 37.569 1.00 55.95 48 ARG D N 1
ATOM 9114 C CA . ARG D 1 48 ? 66.078 -9.948 37.215 1.00 54.63 48 ARG D CA 1
ATOM 9115 C C . ARG D 1 48 ? 66.804 -10.518 35.988 1.00 55.72 48 ARG D C 1
ATOM 9116 O O . ARG D 1 48 ? 67.473 -9.791 35.238 1.00 50.56 48 ARG D O 1
ATOM 9124 N N . ARG D 1 49 ? 66.654 -11.829 35.800 1.00 55.81 49 ARG D N 1
ATOM 9125 C CA . ARG D 1 49 ? 67.249 -12.551 34.681 1.00 59.29 49 ARG D CA 1
ATOM 9126 C C . ARG D 1 49 ? 66.249 -12.587 33.518 1.00 57.44 49 ARG D C 1
ATOM 9127 O O . ARG D 1 49 ? 66.489 -11.994 32.466 1.00 62.38 49 ARG D O 1
ATOM 9135 N N . GLY D 1 50 ? 65.128 -13.280 33.717 1.00 51.90 50 GLY D N 1
ATOM 9136 C CA . GLY D 1 50 ? 64.106 -13.367 32.685 1.00 42.46 50 GLY D CA 1
ATOM 9137 C C . GLY D 1 50 ? 62.721 -13.080 33.243 1.00 37.39 50 GLY D C 1
ATOM 9138 O O . GLY D 1 50 ? 62.361 -13.578 34.304 1.00 38.11 50 GLY D O 1
ATOM 9139 N N . ASN D 1 51 ? 61.939 -12.279 32.527 1.00 32.02 51 ASN D N 1
ATOM 9140 C CA . ASN D 1 51 ? 60.594 -11.924 32.966 1.00 28.92 51 ASN D CA 1
ATOM 9141 C C . ASN D 1 51 ? 59.616 -12.085 31.787 1.00 26.94 51 ASN D C 1
ATOM 9142 O O . ASN D 1 51 ? 59.895 -11.609 30.692 1.00 27.86 51 ASN D O 1
ATOM 9147 N N . PRO D 1 52 ? 58.449 -12.736 32.003 1.00 26.18 52 PRO D N 1
ATOM 9148 C CA . PRO D 1 52 ? 57.489 -12.929 30.905 1.00 24.97 52 PRO D CA 1
ATOM 9149 C C . PRO D 1 52 ? 57.000 -11.669 30.197 1.00 26.99 52 PRO D C 1
ATOM 9150 O O . PRO D 1 52 ? 56.865 -11.655 28.974 1.00 22.57 52 PRO D O 1
ATOM 9154 N N . THR D 1 53 ? 56.734 -10.614 30.958 1.00 24.41 53 THR D N 1
ATOM 9155 C CA . THR D 1 53 ? 56.250 -9.373 30.367 1.00 26.44 53 THR D CA 1
ATOM 9156 C C . THR D 1 53 ? 57.384 -8.655 29.622 1.00 22.45 53 THR D C 1
ATOM 9157 O O . THR D 1 53 ? 57.167 -8.072 28.554 1.00 22.18 53 THR D O 1
ATOM 9161 N N . ARG D 1 54 ? 58.594 -8.689 30.170 1.00 21.20 54 ARG D N 1
ATOM 9162 C CA . ARG D 1 54 ? 59.708 -8.062 29.469 1.00 23.26 54 ARG D CA 1
ATOM 9163 C C . ARG D 1 54 ? 59.950 -8.825 28.146 1.00 24.81 54 ARG D C 1
ATOM 9164 O O . ARG D 1 54 ? 60.280 -8.219 27.120 1.00 19.13 54 ARG D O 1
ATOM 9172 N N . ASP D 1 55 ? 59.781 -10.151 28.172 1.00 17.27 55 ASP D N 1
ATOM 9173 C CA . ASP D 1 55 ? 59.968 -10.966 26.972 1.00 20.61 55 ASP D CA 1
ATOM 9174 C C . ASP D 1 55 ? 59.064 -10.518 25.803 1.00 20.81 55 ASP D C 1
ATOM 9175 O O . ASP D 1 55 ? 59.505 -10.386 24.664 1.00 19.31 55 ASP D O 1
ATOM 9180 N N . VAL D 1 56 ? 57.786 -10.311 26.099 1.00 21.47 56 VAL D N 1
ATOM 9181 C CA . VAL D 1 56 ? 56.820 -9.903 25.098 1.00 16.04 56 VAL D CA 1
ATOM 9182 C C . VAL D 1 56 ? 57.228 -8.593 24.448 1.00 16.37 56 VAL D C 1
ATOM 9183 O O . VAL D 1 56 ? 57.274 -8.497 23.224 1.00 20.12 56 VAL D O 1
ATOM 9187 N N . VAL D 1 57 ? 57.531 -7.577 25.246 1.00 17.86 57 VAL D N 1
ATOM 9188 C CA . VAL D 1 57 ? 57.894 -6.307 24.636 1.00 17.59 57 VAL D CA 1
ATOM 9189 C C . VAL D 1 57 ? 59.228 -6.411 23.883 1.00 21.22 57 VAL D C 1
ATOM 9190 O O . VAL D 1 57 ? 59.411 -5.791 22.833 1.00 17.03 57 VAL D O 1
ATOM 9194 N N . GLN D 1 58 ? 60.144 -7.232 24.383 1.00 15.11 58 GLN D N 1
ATOM 9195 C CA . GLN D 1 58 ? 61.402 -7.410 23.695 1.00 15.44 58 GLN D CA 1
ATOM 9196 C C . GLN D 1 58 ? 61.155 -7.990 22.305 1.00 18.80 58 GLN D C 1
ATOM 9197 O O . GLN D 1 58 ? 61.738 -7.537 21.307 1.00 17.95 58 GLN D O 1
ATOM 9203 N N . ARG D 1 59 ? 60.290 -8.997 22.225 1.00 19.43 59 ARG D N 1
ATOM 9204 C CA . ARG D 1 59 ? 59.981 -9.597 20.935 1.00 18.29 59 ARG D CA 1
ATOM 9205 C C . ARG D 1 59 ? 59.337 -8.570 20.000 1.00 17.35 59 ARG D C 1
ATOM 9206 O O . ARG D 1 59 ? 59.624 -8.554 18.808 1.00 18.60 59 ARG D O 1
ATOM 9214 N N . ALA D 1 60 ? 58.472 -7.709 20.539 1.00 20.37 60 ALA D N 1
ATOM 9215 C CA . ALA D 1 60 ? 57.816 -6.698 19.708 1.00 19.02 60 ALA D CA 1
ATOM 9216 C C . ALA D 1 60 ? 58.833 -5.693 19.161 1.00 19.89 60 ALA D C 1
ATOM 9217 O O . ALA D 1 60 ? 58.820 -5.351 17.976 1.00 20.79 60 ALA D O 1
ATOM 9219 N N . LEU D 1 61 ? 59.716 -5.221 20.026 1.00 16.66 61 LEU D N 1
ATOM 9220 C CA . LEU D 1 61 ? 60.710 -4.253 19.609 1.00 18.57 61 LEU D CA 1
ATOM 9221 C C . LEU D 1 61 ? 61.635 -4.881 18.582 1.00 17.61 61 LEU D C 1
ATOM 9222 O O . LEU D 1 61 ? 61.969 -4.248 17.589 1.00 18.49 61 LEU D O 1
ATOM 9227 N N . ALA D 1 62 ? 62.029 -6.135 18.804 1.00 17.52 62 ALA D N 1
ATOM 9228 C CA . ALA D 1 62 ? 62.915 -6.825 17.863 1.00 18.41 62 ALA D CA 1
ATOM 9229 C C . ALA D 1 62 ? 62.266 -6.935 16.488 1.00 15.96 62 ALA D C 1
ATOM 9230 O O . ALA D 1 62 ? 62.909 -6.708 15.469 1.00 19.96 62 ALA D O 1
ATOM 9232 N N . GLU D 1 63 ? 60.985 -7.285 16.465 1.00 17.90 63 GLU D N 1
ATOM 9233 C CA . GLU D 1 63 ? 60.262 -7.435 15.209 1.00 18.93 63 GLU D CA 1
ATOM 9234 C C . GLU D 1 63 ? 60.106 -6.116 14.445 1.00 20.01 63 GLU D C 1
ATOM 9235 O O . GLU D 1 63 ? 60.192 -6.102 13.222 1.00 20.57 63 GLU D O 1
ATOM 9241 N N . LEU D 1 64 ? 59.877 -5.012 15.153 1.00 20.10 64 LEU D N 1
ATOM 9242 C CA . LEU D 1 64 ? 59.724 -3.711 14.495 1.00 19.79 64 LEU D CA 1
ATOM 9243 C C . LEU D 1 64 ? 61.021 -3.210 13.826 1.00 22.23 64 LEU D C 1
ATOM 9244 O O . LEU D 1 64 ? 60.967 -2.395 12.899 1.00 18.77 64 LEU D O 1
ATOM 9249 N N . GLU D 1 65 ? 62.176 -3.688 14.288 1.00 16.01 65 GLU D N 1
ATOM 9250 C CA . GLU D 1 65 ? 63.458 -3.280 13.702 1.00 16.90 65 GLU D CA 1
ATOM 9251 C C . GLU D 1 65 ? 64.041 -4.392 12.835 1.00 19.56 65 GLU D C 1
ATOM 9252 O O . GLU D 1 65 ? 65.109 -4.238 12.255 1.00 22.00 65 GLU D O 1
ATOM 9258 N N . GLY D 1 66 ? 63.346 -5.520 12.771 1.00 16.41 66 GLY D N 1
ATOM 9259 C CA . GLY D 1 66 ? 63.824 -6.622 11.962 1.00 17.60 66 GLY D CA 1
ATOM 9260 C C . GLY D 1 66 ? 65.025 -7.326 12.565 1.00 19.80 66 GLY D C 1
ATOM 9261 O O . GLY D 1 66 ? 65.817 -7.920 11.831 1.00 23.28 66 GLY D O 1
ATOM 9262 N N . GLY D 1 67 ? 65.159 -7.272 13.892 1.00 18.93 67 GLY D N 1
ATOM 9263 C CA . GLY D 1 67 ? 66.285 -7.914 14.553 1.00 18.00 67 GLY D CA 1
ATOM 9264 C C . GLY D 1 67 ? 65.973 -9.322 15.008 1.00 16.31 67 GLY D C 1
ATOM 9265 O O . GLY D 1 67 ? 64.819 -9.737 14.958 1.00 20.73 67 GLY D O 1
ATOM 9266 N N . ALA D 1 68 ? 66.985 -10.068 15.442 1.00 16.84 68 ALA D N 1
ATOM 9267 C CA . ALA D 1 68 ? 66.739 -11.426 15.929 1.00 18.96 68 ALA D CA 1
ATOM 9268 C C . ALA D 1 68 ? 66.100 -11.394 17.326 1.00 23.09 68 ALA D C 1
ATOM 9269 O O . ALA D 1 68 ? 65.222 -12.199 17.640 1.00 21.12 68 ALA D O 1
ATOM 9271 N N . GLY D 1 69 ? 66.541 -10.455 18.163 1.00 23.20 69 GLY D N 1
ATOM 9272 C CA . GLY D 1 69 ? 66.000 -10.336 19.506 1.00 17.05 69 GLY D CA 1
ATOM 9273 C C . GLY D 1 69 ? 66.375 -8.995 20.108 1.00 15.99 69 GLY D C 1
ATOM 9274 O O . GLY D 1 69 ? 67.136 -8.230 19.511 1.00 17.64 69 GLY D O 1
ATOM 9275 N N . ALA D 1 70 ? 65.860 -8.719 21.299 1.00 16.91 70 ALA D N 1
ATOM 9276 C CA . ALA D 1 70 ? 66.135 -7.454 21.972 1.00 18.25 70 ALA D CA 1
ATOM 9277 C C . ALA D 1 70 ? 66.308 -7.652 23.470 1.00 22.51 70 ALA D C 1
ATOM 9278 O O . ALA D 1 70 ? 65.794 -8.618 24.058 1.00 19.38 70 ALA D O 1
ATOM 9280 N N . VAL D 1 71 ? 67.039 -6.720 24.075 1.00 20.12 71 VAL D N 1
ATOM 9281 C CA . VAL D 1 71 ? 67.262 -6.715 25.512 1.00 21.17 71 VAL D CA 1
ATOM 9282 C C . VAL D 1 71 ? 66.744 -5.366 25.990 1.00 21.59 71 VAL D C 1
ATOM 9283 O O . VAL D 1 71 ? 67.237 -4.317 25.573 1.00 19.01 71 VAL D O 1
ATOM 9287 N N . LEU D 1 72 ? 65.714 -5.405 26.828 1.00 19.43 72 LEU D N 1
ATOM 9288 C CA . LEU D 1 72 ? 65.133 -4.193 27.372 1.00 16.82 72 LEU D CA 1
ATOM 9289 C C . LEU D 1 72 ? 65.912 -3.818 28.623 1.00 18.04 72 LEU D C 1
ATOM 9290 O O . LEU D 1 72 ? 66.102 -4.647 29.510 1.00 20.78 72 LEU D O 1
ATOM 9295 N N . THR D 1 73 ? 66.379 -2.575 28.685 1.00 17.20 73 THR D N 1
ATOM 9296 C CA . THR D 1 73 ? 67.113 -2.097 29.844 1.00 18.50 73 THR D CA 1
ATOM 9297 C C . THR D 1 73 ? 66.260 -1.080 30.624 1.00 19.69 73 THR D C 1
ATOM 9298 O O . THR D 1 73 ? 65.218 -0.641 30.140 1.00 17.51 73 THR D O 1
ATOM 9302 N N . ASN D 1 74 ? 66.698 -0.712 31.827 1.00 20.17 74 ASN D N 1
ATOM 9303 C CA . ASN D 1 74 ? 65.934 0.215 32.659 1.00 17.19 74 ASN D CA 1
ATOM 9304 C C . ASN D 1 74 ? 65.954 1.665 32.201 1.00 15.99 74 ASN D C 1
ATOM 9305 O O . ASN D 1 74 ? 65.089 2.447 32.596 1.00 17.96 74 ASN D O 1
ATOM 9310 N N . THR D 1 75 ? 66.948 2.028 31.393 1.00 17.36 75 THR D N 1
ATOM 9311 C CA . THR D 1 75 ? 67.026 3.367 30.799 1.00 20.06 75 THR D CA 1
ATOM 9312 C C . THR D 1 75 ? 67.738 3.295 29.439 1.00 19.12 75 THR D C 1
ATOM 9313 O O . THR D 1 75 ? 68.402 2.302 29.116 1.00 18.14 75 THR D O 1
ATOM 9317 N N . GLY D 1 76 ? 67.558 4.337 28.634 1.00 19.61 76 GLY D N 1
ATOM 9318 C CA . GLY D 1 76 ? 68.240 4.407 27.359 1.00 17.15 76 GLY D CA 1
ATOM 9319 C C . GLY D 1 76 ? 69.737 4.498 27.638 1.00 18.45 76 GLY D C 1
ATOM 9320 O O . GLY D 1 76 ? 70.549 3.948 26.897 1.00 20.68 76 GLY D O 1
ATOM 9321 N N . MET D 1 77 ? 70.114 5.184 28.717 1.00 18.39 77 MET D N 1
ATOM 9322 C CA . MET D 1 77 ? 71.524 5.314 29.065 1.00 16.71 77 MET D CA 1
ATOM 9323 C C . MET D 1 77 ? 72.153 3.981 29.451 1.00 15.86 77 MET D C 1
ATOM 9324 O O . MET D 1 77 ? 73.316 3.732 29.142 1.00 17.45 77 MET D O 1
ATOM 9329 N N . SER D 1 78 ? 71.400 3.122 30.131 1.00 18.26 78 SER D N 1
ATOM 9330 C CA . SER D 1 78 ? 71.950 1.827 30.517 1.00 19.36 78 SER D CA 1
ATOM 9331 C C . SER D 1 78 ? 72.020 0.888 29.323 1.00 16.52 78 SER D C 1
ATOM 9332 O O . SER D 1 78 ? 72.796 -0.072 29.333 1.00 17.76 78 SER D O 1
ATOM 9335 N N . ALA D 1 79 ? 71.213 1.156 28.291 1.00 18.51 79 ALA D N 1
ATOM 9336 C CA . ALA D 1 79 ? 71.266 0.364 27.054 1.00 16.48 79 ALA D CA 1
ATOM 9337 C C . ALA D 1 79 ? 72.585 0.745 26.371 1.00 15.27 79 ALA D C 1
ATOM 9338 O O . ALA D 1 79 ? 73.295 -0.102 25.835 1.00 19.34 79 ALA D O 1
ATOM 9340 N N . ILE D 1 80 ? 72.898 2.039 26.397 1.00 13.94 80 ILE D N 1
ATOM 9341 C CA . ILE D 1 80 ? 74.138 2.534 25.829 1.00 15.79 80 ILE D CA 1
ATOM 9342 C C . ILE D 1 80 ? 75.313 1.998 26.681 1.00 20.35 80 ILE D C 1
ATOM 9343 O O . ILE D 1 80 ? 76.335 1.537 26.134 1.00 20.91 80 ILE D O 1
ATOM 9348 N N . HIS D 1 81 ? 75.156 2.029 28.010 1.00 18.62 81 HIS D N 1
ATOM 9349 C CA . HIS D 1 81 ? 76.192 1.532 28.921 1.00 17.76 81 HIS D CA 1
ATOM 9350 C C . HIS D 1 81 ? 76.370 0.010 28.772 1.00 17.64 81 HIS D C 1
ATOM 9351 O O . HIS D 1 81 ? 77.470 -0.512 28.934 1.00 19.76 81 HIS D O 1
ATOM 9358 N N . LEU D 1 82 ? 75.287 -0.693 28.472 1.00 14.66 82 LEU D N 1
ATOM 9359 C CA . LEU D 1 82 ? 75.354 -2.136 28.287 1.00 15.51 82 LEU D CA 1
ATOM 9360 C C . LEU D 1 82 ? 76.146 -2.491 27.021 1.00 20.50 82 LEU D C 1
ATOM 9361 O O . LEU D 1 82 ? 76.993 -3.393 27.030 1.00 18.46 82 LEU D O 1
ATOM 9366 N N . VAL D 1 83 ? 75.876 -1.794 25.921 1.00 20.36 83 VAL D N 1
ATOM 9367 C CA . VAL D 1 83 ? 76.590 -2.087 24.678 1.00 18.27 83 VAL D CA 1
ATOM 9368 C C . VAL D 1 83 ? 78.084 -1.791 24.822 1.00 17.23 83 VAL D C 1
ATOM 9369 O O . VAL D 1 83 ? 78.921 -2.602 24.443 1.00 20.67 83 VAL D O 1
ATOM 9373 N N . THR D 1 84 ? 78.426 -0.643 25.392 1.00 17.23 84 THR D N 1
ATOM 9374 C CA . THR D 1 84 ? 79.831 -0.311 25.561 1.00 21.76 84 THR D CA 1
ATOM 9375 C C . THR D 1 84 ? 80.496 -1.252 26.568 1.00 22.92 84 THR D C 1
ATOM 9376 O O . THR D 1 84 ? 81.678 -1.552 26.449 1.00 23.12 84 THR D O 1
ATOM 9380 N N . THR D 1 85 ? 79.741 -1.745 27.544 1.00 21.43 85 THR D N 1
ATOM 9381 C CA . THR D 1 85 ? 80.321 -2.659 28.522 1.00 24.69 85 THR D CA 1
ATOM 9382 C C . THR D 1 85 ? 80.649 -3.999 27.847 1.00 26.89 85 THR D C 1
ATOM 9383 O O . THR D 1 85 ? 81.705 -4.585 28.098 1.00 27.02 85 THR D O 1
ATOM 9387 N N . VAL D 1 86 ? 79.756 -4.472 26.978 1.00 23.80 86 VAL D N 1
ATOM 9388 C CA . VAL D 1 86 ? 79.961 -5.749 26.291 1.00 18.97 86 VAL D CA 1
ATOM 9389 C C . VAL D 1 86 ? 81.083 -5.714 25.248 1.00 21.44 86 VAL D C 1
ATOM 9390 O O . VAL D 1 86 ? 81.872 -6.653 25.168 1.00 23.86 86 VAL D O 1
ATOM 9394 N N . PHE D 1 87 ? 81.178 -4.632 24.471 1.00 21.61 87 PHE D N 1
ATOM 9395 C CA . PHE D 1 87 ? 82.190 -4.556 23.406 1.00 21.79 87 PHE D CA 1
ATOM 9396 C C . PHE D 1 87 ? 83.504 -3.824 23.665 1.00 20.99 87 PHE D C 1
ATOM 9397 O O . PHE D 1 87 ? 84.380 -3.833 22.810 1.00 22.14 87 PHE D O 1
ATOM 9405 N N . LEU D 1 88 ? 83.648 -3.207 24.835 1.00 20.63 88 LEU D N 1
ATOM 9406 C CA . LEU D 1 88 ? 84.880 -2.491 25.179 1.00 18.52 88 LEU D CA 1
ATOM 9407 C C . LEU D 1 88 ? 85.444 -2.881 26.547 1.00 22.21 88 LEU D C 1
ATOM 9408 O O . LEU D 1 88 ? 84.704 -3.157 27.493 1.00 22.04 88 LEU D O 1
ATOM 9413 N N . LYS D 1 89 ? 86.766 -2.909 26.641 1.00 20.99 89 LYS D N 1
ATOM 9414 C CA . LYS D 1 89 ? 87.439 -3.191 27.900 1.00 22.04 89 LYS D CA 1
ATOM 9415 C C . LYS D 1 89 ? 88.695 -2.343 27.831 1.00 22.09 89 LYS D C 1
ATOM 9416 O O . LYS D 1 89 ? 89.004 -1.789 26.782 1.00 24.20 89 LYS D O 1
ATOM 9422 N N . PRO D 1 90 ? 89.416 -2.187 28.943 1.00 21.92 90 PRO D N 1
ATOM 9423 C CA . PRO D 1 90 ? 90.613 -1.349 28.833 1.00 24.48 90 PRO D CA 1
ATOM 9424 C C . PRO D 1 90 ? 91.499 -1.623 27.614 1.00 22.12 90 PRO D C 1
ATOM 9425 O O . PRO D 1 90 ? 91.806 -2.772 27.294 1.00 23.90 90 PRO D O 1
ATOM 9429 N N . GLY D 1 91 ? 91.884 -0.541 26.937 1.00 21.83 91 GLY D N 1
ATOM 9430 C CA . GLY D 1 91 ? 92.716 -0.634 25.753 1.00 19.25 91 GLY D CA 1
ATOM 9431 C C . GLY D 1 91 ? 91.923 -0.541 24.458 1.00 23.00 91 GLY D C 1
ATOM 9432 O O . GLY D 1 91 ? 92.457 -0.142 23.429 1.00 24.99 91 GLY D O 1
ATOM 9433 N N . ASP D 1 92 ? 90.647 -0.913 24.502 1.00 27.29 92 ASP D N 1
ATOM 9434 C CA . ASP D 1 92 ? 89.787 -0.894 23.316 1.00 23.62 92 ASP D CA 1
ATOM 9435 C C . ASP D 1 92 ? 89.353 0.513 22.978 1.00 24.20 92 ASP D C 1
ATOM 9436 O O . ASP D 1 92 ? 89.331 1.376 23.846 1.00 24.81 92 ASP D O 1
ATOM 9441 N N . LEU D 1 93 ? 88.999 0.727 21.712 1.00 22.84 93 LEU D N 1
ATOM 9442 C CA . LEU D 1 93 ? 88.600 2.040 21.233 1.00 20.98 93 LEU D CA 1
ATOM 9443 C C . LEU D 1 93 ? 87.160 2.107 20.768 1.00 22.37 93 LEU D C 1
ATOM 9444 O O . LEU D 1 93 ? 86.663 1.196 20.114 1.00 21.13 93 LEU D O 1
ATOM 9449 N N . LEU D 1 94 ? 86.509 3.212 21.113 1.00 21.84 94 LEU D N 1
ATOM 9450 C CA . LEU D 1 94 ? 85.143 3.481 20.712 1.00 19.12 94 LEU D CA 1
ATOM 9451 C C . LEU D 1 94 ? 85.177 4.736 19.852 1.00 21.87 94 LEU D C 1
ATOM 9452 O O . LEU D 1 94 ? 85.826 5.723 20.203 1.00 19.43 94 LEU D O 1
ATOM 9457 N N . VAL D 1 95 ? 84.497 4.690 18.711 1.00 20.30 95 VAL D N 1
ATOM 9458 C CA . VAL D 1 95 ? 84.416 5.859 17.853 1.00 18.77 95 VAL D CA 1
ATOM 9459 C C . VAL D 1 95 ? 82.950 6.259 18.004 1.00 21.13 95 VAL D C 1
ATOM 9460 O O . VAL D 1 95 ? 82.059 5.442 17.782 1.00 20.66 95 VAL D O 1
ATOM 9464 N N . ALA D 1 96 ? 82.710 7.503 18.414 1.00 21.00 96 ALA D N 1
ATOM 9465 C CA . ALA D 1 96 ? 81.350 8.010 18.617 1.00 19.58 96 ALA D CA 1
ATOM 9466 C C . ALA D 1 96 ? 81.145 9.305 17.836 1.00 20.77 96 ALA D C 1
ATOM 9467 O O . ALA D 1 96 ? 82.112 9.946 17.426 1.00 22.04 96 ALA D O 1
ATOM 9469 N N . PRO D 1 97 ? 79.878 9.695 17.596 1.00 22.45 97 PRO D N 1
ATOM 9470 C CA . PRO D 1 97 ? 79.596 10.932 16.857 1.00 19.04 97 PRO D CA 1
ATOM 9471 C C . PRO D 1 97 ? 80.048 12.175 17.611 1.00 21.39 97 PRO D C 1
ATOM 9472 O O . PRO D 1 97 ? 79.824 12.311 18.819 1.00 19.96 97 PRO D O 1
ATOM 9476 N N . HIS D 1 98 ? 80.675 13.090 16.886 1.00 22.49 98 HIS D N 1
ATOM 9477 C CA . HIS D 1 98 ? 81.142 14.320 17.496 1.00 22.68 98 HIS D CA 1
ATOM 9478 C C . HIS D 1 98 ? 79.980 15.144 18.062 1.00 26.24 98 HIS D C 1
ATOM 9479 O O . HIS D 1 98 ? 80.178 15.976 18.945 1.00 27.66 98 HIS D O 1
ATOM 9486 N N . ASP D 1 99 ? 78.768 14.908 17.563 1.00 21.36 99 ASP D N 1
ATOM 9487 C CA . ASP D 1 99 ? 77.593 15.661 18.020 1.00 22.95 99 ASP D CA 1
ATOM 9488 C C . ASP D 1 99 ? 76.533 14.746 18.639 1.00 24.54 99 ASP D C 1
ATOM 9489 O O . ASP D 1 99 ? 75.343 15.040 18.577 1.00 27.48 99 ASP D O 1
ATOM 9494 N N . CYS D 1 100 ? 76.955 13.645 19.245 1.00 22.51 100 CYS D N 1
ATOM 9495 C CA . CYS D 1 100 ? 75.990 12.725 19.814 1.00 20.48 100 CYS D CA 1
ATOM 9496 C C . CYS D 1 100 ? 75.261 13.289 21.021 1.00 23.06 100 CYS D C 1
ATOM 9497 O O . CYS D 1 100 ? 75.564 14.385 21.502 1.00 19.80 100 CYS D O 1
ATOM 9500 N N . TYR D 1 101 ? 74.293 12.514 21.498 1.00 21.25 101 TYR D N 1
ATOM 9501 C CA . TYR D 1 101 ? 73.482 12.862 22.659 1.00 22.51 101 TYR D CA 1
ATOM 9502 C C . TYR D 1 101 ? 74.351 13.228 23.859 1.00 22.77 101 TYR D C 1
ATOM 9503 O O . TYR D 1 101 ? 75.303 12.514 24.191 1.00 21.75 101 TYR D O 1
ATOM 9512 N N . GLY D 1 102 ? 74.018 14.329 24.522 1.00 19.17 102 GLY D N 1
ATOM 9513 C CA . GLY D 1 102 ? 74.789 14.740 25.683 1.00 20.18 102 GLY D CA 1
ATOM 9514 C C . GLY D 1 102 ? 75.068 13.648 26.715 1.00 22.43 102 GLY D C 1
ATOM 9515 O O . GLY D 1 102 ? 76.187 13.542 27.211 1.00 23.36 102 GLY D O 1
ATOM 9516 N N . GLY D 1 103 ? 74.071 12.831 27.041 1.00 18.88 103 GLY D N 1
ATOM 9517 C CA . GLY D 1 103 ? 74.285 11.794 28.028 1.00 17.07 103 GLY D CA 1
ATOM 9518 C C . GLY D 1 103 ? 75.329 10.815 27.548 1.00 19.50 103 GLY D C 1
ATOM 9519 O O . GLY D 1 103 ? 76.112 10.274 28.339 1.00 18.07 103 GLY D O 1
ATOM 9520 N N . SER D 1 104 ? 75.341 10.576 26.242 1.00 18.41 104 SER D N 1
ATOM 9521 C CA . SER D 1 104 ? 76.292 9.645 25.649 1.00 17.25 104 SER D CA 1
ATOM 9522 C C . SER D 1 104 ? 77.695 10.218 25.730 1.00 18.70 104 SER D C 1
ATOM 9523 O O . SER D 1 104 ? 78.654 9.533 26.108 1.00 19.53 104 SER D O 1
ATOM 9526 N N . TYR D 1 105 ? 77.818 11.489 25.388 1.00 17.48 105 TYR D N 1
ATOM 9527 C CA . TYR D 1 105 ? 79.123 12.117 25.445 1.00 22.98 105 TYR D CA 1
ATOM 9528 C C . TYR D 1 105 ? 79.684 12.014 26.866 1.00 24.96 105 TYR D C 1
ATOM 9529 O O . TYR D 1 105 ? 80.803 11.528 27.075 1.00 24.77 105 TYR D O 1
ATOM 9538 N N . ARG D 1 106 ? 78.887 12.463 27.837 1.00 22.60 106 ARG D N 1
ATOM 9539 C CA . ARG D 1 106 ? 79.274 12.462 29.250 1.00 21.51 106 ARG D CA 1
ATOM 9540 C C . ARG D 1 106 ? 79.679 11.075 29.726 1.00 21.51 106 ARG D C 1
ATOM 9541 O O . ARG D 1 106 ? 80.679 10.914 30.426 1.00 19.86 106 ARG D O 1
ATOM 9549 N N . LEU D 1 107 ? 78.907 10.068 29.345 1.00 20.71 107 LEU D N 1
ATOM 9550 C CA . LEU D 1 107 ? 79.236 8.719 29.751 1.00 19.30 107 LEU D CA 1
ATOM 9551 C C . LEU D 1 107 ? 80.596 8.313 29.186 1.00 24.04 107 LEU D C 1
ATOM 9552 O O . LEU D 1 107 ? 81.487 7.934 29.942 1.00 24.61 107 LEU D O 1
ATOM 9557 N N . PHE D 1 108 ? 80.770 8.394 27.868 1.00 21.48 108 PHE D N 1
ATOM 9558 C CA . PHE D 1 108 ? 82.040 7.975 27.265 1.00 21.50 108 PHE D CA 1
ATOM 9559 C C . PHE D 1 108 ? 83.213 8.769 27.811 1.00 20.33 108 PHE D C 1
ATOM 9560 O O . PHE D 1 108 ? 84.250 8.202 28.129 1.00 22.49 108 PHE D O 1
ATOM 9568 N N . ASP D 1 109 ? 83.043 10.080 27.925 1.00 21.30 109 ASP D N 1
ATOM 9569 C CA . ASP D 1 109 ? 84.107 10.943 28.438 1.00 24.65 109 ASP D CA 1
ATOM 9570 C C . ASP D 1 109 ? 84.511 10.548 29.857 1.00 26.31 109 ASP D C 1
ATOM 9571 O O . ASP D 1 109 ? 85.689 10.291 30.146 1.00 24.39 109 ASP D O 1
ATOM 9576 N N . SER D 1 110 ? 83.521 10.487 30.740 1.00 24.06 110 SER D N 1
ATOM 9577 C CA . SER D 1 110 ? 83.784 10.152 32.117 1.00 22.33 110 SER D CA 1
ATOM 9578 C C . SER D 1 110 ? 84.525 8.829 32.276 1.00 23.98 110 SER D C 1
ATOM 9579 O O . SER D 1 110 ? 85.465 8.751 33.065 1.00 26.42 110 SER D O 1
ATOM 9582 N N . LEU D 1 111 ? 84.148 7.792 31.531 1.00 21.45 111 LEU D N 1
ATOM 9583 C CA . LEU D 1 111 ? 84.838 6.508 31.689 1.00 23.19 111 LEU D CA 1
ATOM 9584 C C . LEU D 1 111 ? 86.181 6.396 30.942 1.00 22.28 111 LEU D C 1
ATOM 9585 O O . LEU D 1 111 ? 87.094 5.698 31.387 1.00 23.26 111 LEU D O 1
ATOM 9590 N N . ALA D 1 112 ? 86.315 7.097 29.821 1.00 25.12 112 ALA D N 1
ATOM 9591 C CA . ALA D 1 112 ? 87.571 7.065 29.070 1.00 26.06 112 ALA D CA 1
ATOM 9592 C C . ALA D 1 112 ? 88.629 7.753 29.921 1.00 27.99 112 ALA D C 1
ATOM 9593 O O . ALA D 1 112 ? 89.779 7.336 29.923 1.00 27.12 112 ALA D O 1
ATOM 9595 N N . LYS D 1 113 ? 88.228 8.806 30.641 1.00 26.61 113 LYS D N 1
ATOM 9596 C CA . LYS D 1 113 ? 89.135 9.563 31.511 1.00 27.35 113 LYS D CA 1
ATOM 9597 C C . LYS D 1 113 ? 89.675 8.725 32.669 1.00 24.84 113 LYS D C 1
ATOM 9598 O O . LYS D 1 113 ? 90.709 9.051 33.249 1.00 32.25 113 LYS D O 1
ATOM 9604 N N . ARG D 1 114 ? 88.966 7.657 33.017 1.00 25.07 114 ARG D N 1
ATOM 9605 C CA . ARG D 1 114 ? 89.388 6.752 34.087 1.00 25.71 114 ARG D CA 1
ATOM 9606 C C . ARG D 1 114 ? 90.179 5.574 33.501 1.00 26.08 114 ARG D C 1
ATOM 9607 O O . ARG D 1 114 ? 90.680 4.715 34.236 1.00 25.68 114 ARG D O 1
ATOM 9615 N N . GLY D 1 115 ? 90.266 5.540 32.169 1.00 27.18 115 GLY D N 1
ATOM 9616 C CA . GLY D 1 115 ? 90.992 4.492 31.470 1.00 23.48 115 GLY D CA 1
ATOM 9617 C C . GLY D 1 115 ? 90.174 3.251 31.188 1.00 21.57 115 GLY D C 1
ATOM 9618 O O . GLY D 1 115 ? 90.716 2.206 30.818 1.00 22.43 115 GLY D O 1
ATOM 9619 N N . CYS D 1 116 ? 88.863 3.352 31.344 1.00 19.95 116 CYS D N 1
ATOM 9620 C CA . CYS D 1 116 ? 88.012 2.187 31.129 1.00 23.65 116 CYS D CA 1
ATOM 9621 C C . CYS D 1 116 ? 88.022 1.716 29.685 1.00 24.71 116 CYS D C 1
ATOM 9622 O O . CYS D 1 116 ? 87.775 0.540 29.400 1.00 22.58 116 CYS D O 1
ATOM 9625 N N . TYR D 1 117 ? 88.306 2.655 28.790 1.00 23.88 117 TYR D N 1
ATOM 9626 C CA . TYR D 1 117 ? 88.411 2.414 27.355 1.00 25.70 117 TYR D CA 1
ATOM 9627 C C . TYR D 1 117 ? 88.788 3.740 26.729 1.00 21.39 117 TYR D C 1
ATOM 9628 O O . TYR D 1 117 ? 88.825 4.765 27.401 1.00 26.11 117 TYR D O 1
ATOM 9637 N N . ARG D 1 118 ? 89.098 3.716 25.443 1.00 25.07 118 ARG D N 1
ATOM 9638 C CA . ARG D 1 118 ? 89.457 4.925 24.727 1.00 24.72 118 ARG D CA 1
ATOM 9639 C C . ARG D 1 118 ? 88.245 5.377 23.904 1.00 25.11 118 ARG D C 1
ATOM 9640 O O . ARG D 1 118 ? 87.442 4.552 23.471 1.00 24.53 118 ARG D O 1
ATOM 9648 N N . VAL D 1 119 ? 88.090 6.683 23.717 1.00 26.32 119 VAL D N 1
ATOM 9649 C CA . VAL D 1 119 ? 86.984 7.179 22.912 1.00 25.50 119 VAL D CA 1
ATOM 9650 C C . VAL D 1 119 ? 87.477 8.219 21.915 1.00 29.71 119 VAL D C 1
ATOM 9651 O O . VAL D 1 119 ? 88.401 8.983 22.197 1.00 24.63 119 VAL D O 1
ATOM 9655 N N . LEU D 1 120 ? 86.862 8.222 20.737 1.00 25.67 120 LEU D N 1
ATOM 9656 C CA . LEU D 1 120 ? 87.200 9.176 19.697 1.00 28.16 120 LEU D CA 1
ATOM 9657 C C . LEU D 1 120 ? 85.892 9.761 19.183 1.00 24.09 120 LEU D C 1
ATOM 9658 O O . LEU D 1 120 ? 85.042 9.030 18.693 1.00 24.42 120 LEU D O 1
ATOM 9663 N N . PHE D 1 121 ? 85.730 11.071 19.342 1.00 23.39 121 PHE D N 1
ATOM 9664 C CA . PHE D 1 121 ? 84.544 11.779 18.874 1.00 25.29 121 PHE D CA 1
ATOM 9665 C C . PHE D 1 121 ? 84.919 12.348 17.507 1.00 30.01 121 PHE D C 1
ATOM 9666 O O . PHE D 1 121 ? 85.811 13.192 17.369 1.00 27.30 121 PHE D O 1
ATOM 9674 N N . VAL D 1 122 ? 84.221 11.851 16.497 1.00 28.50 122 VAL D N 1
ATOM 9675 C CA . VAL D 1 122 ? 84.474 12.190 15.111 1.00 26.04 122 VAL D CA 1
ATOM 9676 C C . VAL D 1 122 ? 83.280 12.734 14.369 1.00 22.10 122 VAL D C 1
ATOM 9677 O O . VAL D 1 122 ? 82.147 12.316 14.612 1.00 20.00 122 VAL D O 1
ATOM 9681 N N . ASP D 1 123 ? 83.547 13.644 13.436 1.00 22.13 123 ASP D N 1
ATOM 9682 C CA . ASP D 1 123 ? 82.495 14.181 12.590 1.00 25.18 123 ASP D CA 1
ATOM 9683 C C . ASP D 1 123 ? 82.310 13.126 11.490 1.00 29.57 123 ASP D C 1
ATOM 9684 O O . ASP D 1 123 ? 83.011 13.140 10.479 1.00 29.63 123 ASP D O 1
ATOM 9689 N N . GLN D 1 124 ? 81.368 12.212 11.715 1.00 27.93 124 GLN D N 1
ATOM 9690 C CA . GLN D 1 124 ? 81.068 11.108 10.804 1.00 23.92 124 GLN D CA 1
ATOM 9691 C C . GLN D 1 124 ? 80.541 11.519 9.420 1.00 23.73 124 GLN D C 1
ATOM 9692 O O . GLN D 1 124 ? 80.375 10.683 8.539 1.00 25.64 124 GLN D O 1
ATOM 9698 N N . GLY D 1 125 ? 80.294 12.812 9.239 1.00 25.39 125 GLY D N 1
ATOM 9699 C CA . GLY D 1 125 ? 79.856 13.316 7.949 1.00 24.82 125 GLY D CA 1
ATOM 9700 C C . GLY D 1 125 ? 81.053 13.758 7.111 1.00 25.31 125 GLY D C 1
ATOM 9701 O O . GLY D 1 125 ? 80.915 14.139 5.953 1.00 28.43 125 GLY D O 1
ATOM 9702 N N . ASP D 1 126 ? 82.238 13.700 7.707 1.00 25.51 126 ASP D N 1
ATOM 9703 C CA . ASP D 1 126 ? 83.474 14.073 7.039 1.00 22.48 126 ASP D CA 1
ATOM 9704 C C . ASP D 1 126 ? 84.252 12.801 6.674 1.00 24.51 126 ASP D C 1
ATOM 9705 O O . ASP D 1 126 ? 84.766 12.097 7.538 1.00 22.53 126 ASP D O 1
ATOM 9710 N N . GLU D 1 127 ? 84.353 12.518 5.384 1.00 22.30 127 GLU D N 1
ATOM 9711 C CA . GLU D 1 127 ? 85.044 11.322 4.922 1.00 21.29 127 GLU D CA 1
ATOM 9712 C C . GLU D 1 127 ? 86.470 11.144 5.466 1.00 24.45 127 GLU D C 1
ATOM 9713 O O . GLU D 1 127 ? 86.865 10.044 5.881 1.00 22.11 127 GLU D O 1
ATOM 9719 N N . GLN D 1 128 ? 87.254 12.220 5.445 1.00 24.90 128 GLN D N 1
ATOM 9720 C CA . GLN D 1 128 ? 88.632 12.145 5.910 1.00 26.59 128 GLN D CA 1
ATOM 9721 C C . GLN D 1 128 ? 88.692 11.755 7.380 1.00 24.60 128 GLN D C 1
ATOM 9722 O O . GLN D 1 128 ? 89.328 10.756 7.745 1.00 23.89 128 GLN D O 1
ATOM 9728 N N . ALA D 1 129 ? 88.022 12.540 8.217 1.00 19.04 129 ALA D N 1
ATOM 9729 C CA . ALA D 1 129 ? 88.000 12.288 9.651 1.00 20.68 129 ALA D CA 1
ATOM 9730 C C . ALA D 1 129 ? 87.406 10.905 10.006 1.00 24.36 129 ALA D C 1
ATOM 9731 O O . ALA D 1 129 ? 87.939 10.180 10.855 1.00 23.37 129 ALA D O 1
ATOM 9733 N N . LEU D 1 130 ? 86.318 10.533 9.337 1.00 19.87 130 LEU D N 1
ATOM 9734 C CA . LEU D 1 130 ? 85.672 9.252 9.598 1.00 19.97 130 LEU D CA 1
ATOM 9735 C C . LEU D 1 130 ? 86.584 8.069 9.311 1.00 22.17 130 LEU D C 1
ATOM 9736 O O . LEU D 1 130 ? 86.711 7.154 10.124 1.00 22.74 130 LEU D O 1
ATOM 9741 N N . ARG D 1 131 ? 87.214 8.092 8.143 1.00 20.98 131 ARG D N 1
ATOM 9742 C CA . ARG D 1 131 ? 88.085 7.011 7.723 1.00 21.19 131 ARG D CA 1
ATOM 9743 C C . ARG D 1 131 ? 89.382 6.937 8.538 1.00 19.56 131 ARG D C 1
ATOM 9744 O O . ARG D 1 131 ? 89.913 5.854 8.770 1.00 23.68 131 ARG D O 1
ATOM 9752 N N . ALA D 1 132 ? 89.885 8.083 8.981 1.00 20.48 132 ALA D N 1
ATOM 9753 C CA . ALA D 1 132 ? 91.088 8.103 9.813 1.00 22.13 132 ALA D CA 1
ATOM 9754 C C . ALA D 1 132 ? 90.756 7.455 11.167 1.00 25.68 132 ALA D C 1
ATOM 9755 O O . ALA D 1 132 ? 91.577 6.754 11.752 1.00 24.23 132 ALA D O 1
ATOM 9757 N N . ALA D 1 133 ? 89.540 7.690 11.660 1.00 24.82 133 ALA D N 1
ATOM 9758 C CA . ALA D 1 133 ? 89.125 7.123 12.940 1.00 24.39 133 ALA D CA 1
ATOM 9759 C C . ALA D 1 133 ? 88.993 5.608 12.836 1.00 20.29 133 ALA D C 1
ATOM 9760 O O . ALA D 1 133 ? 89.477 4.882 13.703 1.00 25.72 133 ALA D O 1
ATOM 9762 N N . LEU D 1 134 ? 88.346 5.127 11.775 1.00 21.33 134 LEU D N 1
ATOM 9763 C CA . LEU D 1 134 ? 88.165 3.680 11.580 1.00 20.13 134 LEU D CA 1
ATOM 9764 C C . LEU D 1 134 ? 89.502 2.948 11.417 1.00 17.27 134 LEU D C 1
ATOM 9765 O O . LEU D 1 134 ? 89.616 1.764 11.730 1.00 21.47 134 LEU D O 1
ATOM 9770 N N . ALA D 1 135 ? 90.506 3.668 10.915 1.00 24.20 135 ALA D N 1
ATOM 9771 C CA . ALA D 1 135 ? 91.850 3.119 10.715 1.00 22.54 135 ALA D CA 1
ATOM 9772 C C . ALA D 1 135 ? 92.509 2.867 12.068 1.00 24.35 135 ALA D C 1
ATOM 9773 O O . ALA D 1 135 ? 93.484 2.127 12.167 1.00 28.01 135 ALA D O 1
ATOM 9775 N N . GLU D 1 136 ? 91.976 3.497 13.110 1.00 24.98 136 GLU D N 1
ATOM 9776 C CA . GLU D 1 136 ? 92.494 3.312 14.464 1.00 23.90 136 GLU D CA 1
ATOM 9777 C C . GLU D 1 136 ? 92.011 1.969 15.005 1.00 22.80 136 GLU D C 1
ATOM 9778 O O . GLU D 1 136 ? 92.357 1.570 16.109 1.00 25.18 136 GLU D O 1
ATOM 9784 N N . LYS D 1 137 ? 91.193 1.289 14.210 1.00 23.22 137 LYS D N 1
ATOM 9785 C CA . LYS D 1 137 ? 90.660 -0.029 14.547 1.00 22.86 137 LYS D CA 1
ATOM 9786 C C . LYS D 1 137 ? 89.816 -0.127 15.830 1.00 24.26 137 LYS D C 1
ATOM 9787 O O . LYS D 1 137 ? 90.134 -0.886 16.762 1.00 22.01 137 LYS D O 1
ATOM 9793 N N . PRO D 1 138 ? 88.726 0.651 15.899 1.00 20.27 138 PRO D N 1
ATOM 9794 C CA . PRO D 1 138 ? 87.879 0.591 17.086 1.00 17.03 138 PRO D CA 1
ATOM 9795 C C . PRO D 1 138 ? 87.159 -0.760 17.170 1.00 19.20 138 PRO D C 1
ATOM 9796 O O . PRO D 1 138 ? 87.000 -1.465 16.169 1.00 23.31 138 PRO D O 1
ATOM 9800 N N . LYS D 1 139 ? 86.734 -1.139 18.364 1.00 18.75 139 LYS D N 1
ATOM 9801 C CA . LYS D 1 139 ? 85.996 -2.386 18.516 1.00 19.44 139 LYS D CA 1
ATOM 9802 C C . LYS D 1 139 ? 84.510 -2.061 18.319 1.00 23.61 139 LYS D C 1
ATOM 9803 O O . LYS D 1 139 ? 83.704 -2.941 17.959 1.00 20.20 139 LYS D O 1
ATOM 9809 N N . LEU D 1 140 ? 84.173 -0.783 18.545 1.00 19.82 140 LEU D N 1
ATOM 9810 C CA . LEU D 1 140 ? 82.796 -0.304 18.465 1.00 20.78 140 LEU D CA 1
ATOM 9811 C C . LEU D 1 140 ? 82.655 1.079 17.835 1.00 17.59 140 LEU D C 1
ATOM 9812 O O . LEU D 1 140 ? 83.455 1.990 18.089 1.00 19.97 140 LEU D O 1
ATOM 9817 N N . VAL D 1 141 ? 81.625 1.215 17.003 1.00 17.45 141 VAL D N 1
ATOM 9818 C CA . VAL D 1 141 ? 81.320 2.468 16.341 1.00 19.09 141 VAL D CA 1
ATOM 9819 C C . VAL D 1 141 ? 79.847 2.816 16.614 1.00 19.25 141 VAL D C 1
ATOM 9820 O O . VAL D 1 141 ? 78.938 2.057 16.279 1.00 15.99 141 VAL D O 1
ATOM 9824 N N . LEU D 1 142 ? 79.629 3.959 17.260 1.00 19.62 142 LEU D N 1
ATOM 9825 C CA . LEU D 1 142 ? 78.285 4.429 17.571 1.00 22.66 142 LEU D CA 1
ATOM 9826 C C . LEU D 1 142 ? 77.893 5.483 16.536 1.00 22.63 142 LEU D C 1
ATOM 9827 O O . LEU D 1 142 ? 78.672 6.403 16.262 1.00 20.00 142 LEU D O 1
ATOM 9832 N N . VAL D 1 143 ? 76.697 5.337 15.961 1.00 18.04 143 VAL D N 1
ATOM 9833 C CA . VAL D 1 143 ? 76.183 6.292 14.981 1.00 15.67 143 VAL D CA 1
ATOM 9834 C C . VAL D 1 143 ? 74.863 6.769 15.571 1.00 18.23 143 VAL D C 1
ATOM 9835 O O . VAL D 1 143 ? 74.124 5.973 16.155 1.00 20.38 143 VAL D O 1
ATOM 9839 N N . GLU D 1 144 ? 74.584 8.064 15.447 1.00 15.53 144 GLU D N 1
ATOM 9840 C CA . GLU D 1 144 ? 73.341 8.631 15.952 1.00 17.22 144 GLU D CA 1
ATOM 9841 C C . GLU D 1 144 ? 72.855 9.626 14.911 1.00 20.47 144 GLU D C 1
ATOM 9842 O O . GLU D 1 144 ? 73.414 10.724 14.785 1.00 18.83 144 GLU D O 1
ATOM 9848 N N . SER D 1 145 ? 71.808 9.239 14.175 1.00 20.75 145 SER D N 1
ATOM 9849 C CA . SER D 1 145 ? 71.243 10.065 13.106 1.00 19.45 145 SER D CA 1
ATOM 9850 C C . SER D 1 145 ? 69.717 9.979 13.032 1.00 18.74 145 SER D C 1
ATOM 9851 O O . SER D 1 145 ? 69.152 8.891 13.099 1.00 17.05 145 SER D O 1
ATOM 9854 N N . PRO D 1 146 ? 69.025 11.129 12.940 1.00 18.70 146 PRO D N 1
ATOM 9855 C CA . PRO D 1 146 ? 69.532 12.511 12.910 1.00 18.19 146 PRO D CA 1
ATOM 9856 C C . PRO D 1 146 ? 70.094 12.947 14.265 1.00 19.84 146 PRO D C 1
ATOM 9857 O O . PRO D 1 146 ? 69.772 12.361 15.298 1.00 22.60 146 PRO D O 1
ATOM 9861 N N . SER D 1 147 ? 70.920 13.988 14.263 1.00 22.81 147 SER D N 1
ATOM 9862 C CA . SER D 1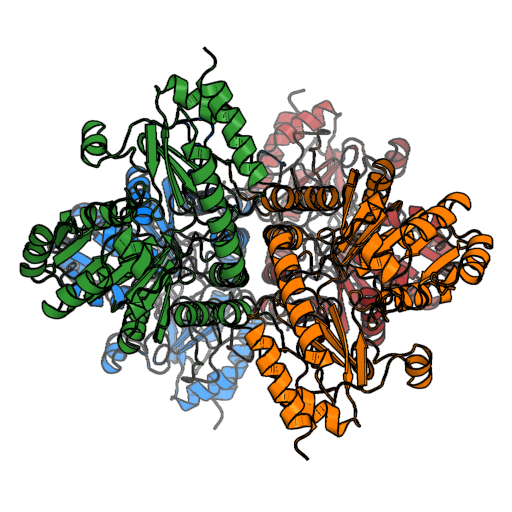 147 ? 71.509 14.490 15.505 1.00 24.17 147 SER D CA 1
ATOM 9863 C C . SER D 1 147 ? 70.659 15.593 16.152 1.00 22.00 147 SER D C 1
ATOM 9864 O O . SER D 1 147 ? 69.805 16.220 15.516 1.00 23.30 147 SER D O 1
ATOM 9867 N N . ASN D 1 148 ? 70.907 15.823 17.430 1.00 21.58 148 ASN D N 1
ATOM 9868 C CA . ASN D 1 148 ? 70.169 16.814 18.198 1.00 24.88 148 ASN D CA 1
ATOM 9869 C C . ASN D 1 148 ? 71.139 17.955 18.485 1.00 27.21 148 ASN D C 1
ATOM 9870 O O . ASN D 1 148 ? 72.305 17.704 18.791 1.00 34.20 148 ASN D O 1
ATOM 9875 N N . PRO D 1 149 ? 70.694 19.224 18.367 1.00 24.61 149 PRO D N 1
ATOM 9876 C CA . PRO D 1 149 ? 69.392 19.789 17.999 1.00 24.49 149 PRO D CA 1
ATOM 9877 C C . PRO D 1 149 ? 69.306 20.315 16.558 1.00 24.71 149 PRO D C 1
ATOM 9878 O O . PRO D 1 149 ? 68.290 20.913 16.179 1.00 22.68 149 PRO D O 1
ATOM 9882 N N . LEU D 1 150 ? 70.361 20.102 15.764 1.00 25.27 150 LEU D N 1
ATOM 9883 C CA . LEU D 1 150 ? 70.400 20.590 14.379 1.00 25.55 150 LEU D CA 1
ATOM 9884 C C . LEU D 1 150 ? 69.855 19.613 13.329 1.00 28.55 150 LEU D C 1
ATOM 9885 O O . LEU D 1 150 ? 69.732 19.953 12.147 1.00 27.93 150 LEU D O 1
ATOM 9890 N N . LEU D 1 151 ? 69.535 18.400 13.768 1.00 23.98 151 LEU D N 1
ATOM 9891 C CA . LEU D 1 151 ? 68.966 17.380 12.893 1.00 21.83 151 LEU D CA 1
ATOM 9892 C C . LEU D 1 151 ? 69.856 16.972 11.737 1.00 15.85 151 LEU D C 1
ATOM 9893 O O . LEU D 1 151 ? 69.360 16.614 10.683 1.00 20.82 151 LEU D O 1
ATOM 9898 N N . ARG D 1 152 ? 71.168 17.013 11.942 1.00 17.63 152 ARG D N 1
ATOM 9899 C CA . ARG D 1 152 ? 72.106 16.627 10.901 1.00 16.95 152 ARG D CA 1
ATOM 9900 C C . ARG D 1 152 ? 72.026 15.120 10.735 1.00 19.52 152 ARG D C 1
ATOM 9901 O O . ARG D 1 152 ? 71.831 14.383 11.703 1.00 20.39 152 ARG D O 1
ATOM 9909 N N . VAL D 1 153 ? 72.175 14.679 9.489 1.00 21.94 153 VAL D N 1
ATOM 9910 C CA . VAL D 1 153 ? 72.091 13.269 9.145 1.00 25.30 153 VAL D CA 1
ATOM 9911 C C . VAL D 1 153 ? 73.378 12.731 8.503 1.00 24.57 153 VAL D C 1
ATOM 9912 O O . VAL D 1 153 ? 74.011 13.396 7.676 1.00 23.46 153 VAL D O 1
ATOM 9916 N N . VAL D 1 154 ? 73.766 11.526 8.908 1.00 20.61 154 VAL D N 1
ATOM 9917 C CA . VAL D 1 154 ? 74.951 10.896 8.355 1.00 20.50 154 VAL D CA 1
ATOM 9918 C C . VAL D 1 154 ? 74.542 9.572 7.722 1.00 21.07 154 VAL D C 1
ATOM 9919 O O . VAL D 1 154 ? 73.490 9.007 8.039 1.00 18.35 154 VAL D O 1
ATOM 9923 N N . ASP D 1 155 ? 75.383 9.109 6.808 1.00 19.99 155 ASP D N 1
ATOM 9924 C CA . ASP D 1 155 ? 75.129 7.913 6.028 1.00 22.12 155 ASP D CA 1
ATOM 9925 C C . ASP D 1 155 ? 75.370 6.643 6.809 1.00 19.76 155 ASP D C 1
ATOM 9926 O O . ASP D 1 155 ? 76.493 6.153 6.884 1.00 19.27 155 ASP D O 1
ATOM 9931 N N . ILE D 1 156 ? 74.301 6.104 7.382 1.00 19.61 156 ILE D N 1
ATOM 9932 C CA . ILE D 1 156 ? 74.398 4.877 8.169 1.00 21.77 156 ILE D CA 1
ATOM 9933 C C . ILE D 1 156 ? 74.954 3.666 7.395 1.00 20.53 156 ILE D C 1
ATOM 9934 O O . ILE D 1 156 ? 75.835 2.972 7.900 1.00 19.19 156 ILE D O 1
ATOM 9939 N N . ALA D 1 157 ? 74.442 3.402 6.189 1.00 17.92 157 ALA D N 1
ATOM 9940 C CA . ALA D 1 157 ? 74.913 2.256 5.400 1.00 20.57 157 ALA D CA 1
ATOM 9941 C C . ALA D 1 157 ? 76.410 2.370 5.100 1.00 19.77 157 ALA D C 1
ATOM 9942 O O . ALA D 1 157 ? 77.144 1.384 5.169 1.00 18.79 157 ALA D O 1
ATOM 9944 N N . LYS D 1 158 ? 76.856 3.582 4.771 1.00 19.17 158 LYS D N 1
ATOM 9945 C CA . LYS D 1 158 ? 78.261 3.815 4.469 1.00 19.11 158 LYS D CA 1
ATOM 9946 C C . LYS D 1 158 ? 79.129 3.579 5.686 1.00 20.50 158 LYS D C 1
ATOM 9947 O O . LYS D 1 158 ? 80.124 2.864 5.604 1.00 19.59 158 LYS D O 1
ATOM 9953 N N . ILE D 1 159 ? 78.756 4.183 6.816 1.00 22.26 159 ILE D N 1
ATOM 9954 C CA . ILE D 1 159 ? 79.522 4.036 8.062 1.00 16.55 159 ILE D CA 1
ATOM 9955 C C . ILE D 1 159 ? 79.587 2.576 8.520 1.00 18.70 159 ILE D C 1
ATOM 9956 O O . ILE D 1 159 ? 80.650 2.078 8.864 1.00 19.41 159 ILE D O 1
ATOM 9961 N N . CYS D 1 160 ? 78.462 1.875 8.495 1.00 18.35 160 CYS D N 1
ATOM 9962 C CA . CYS D 1 160 ? 78.456 0.478 8.921 1.00 20.33 160 CYS D CA 1
ATOM 9963 C C . CYS D 1 160 ? 79.270 -0.405 7.974 1.00 23.96 160 CYS D C 1
ATOM 9964 O O . CYS D 1 160 ? 79.868 -1.395 8.393 1.00 18.63 160 CYS D O 1
ATOM 9967 N N . HIS D 1 161 ? 79.279 -0.037 6.695 1.00 22.43 161 HIS D N 1
ATOM 9968 C CA . HIS D 1 161 ? 80.023 -0.768 5.682 1.00 21.36 161 HIS D CA 1
ATOM 9969 C C . HIS D 1 161 ? 81.522 -0.631 5.967 1.00 17.22 161 HIS D C 1
ATOM 9970 O O . HIS D 1 161 ? 82.247 -1.615 6.042 1.00 18.54 161 HIS D O 1
ATOM 9977 N N . LEU D 1 162 ? 81.982 0.598 6.144 1.00 14.12 162 LEU D N 1
ATOM 9978 C CA . LEU D 1 162 ? 83.393 0.827 6.416 1.00 18.42 162 LEU D CA 1
ATOM 9979 C C . LEU D 1 162 ? 83.803 0.263 7.774 1.00 19.84 162 LEU D C 1
ATOM 9980 O O . LEU D 1 162 ? 84.929 -0.212 7.955 1.00 17.80 162 LEU D O 1
ATOM 9985 N N . ALA D 1 163 ? 82.878 0.323 8.728 1.00 21.96 163 ALA D N 1
ATOM 9986 C CA . ALA D 1 163 ? 83.124 -0.182 10.077 1.00 19.56 163 ALA D CA 1
ATOM 9987 C C . ALA D 1 163 ? 83.345 -1.685 10.050 1.00 21.01 163 ALA D C 1
ATOM 9988 O O . ALA D 1 163 ? 84.300 -2.183 10.636 1.00 22.29 163 ALA D O 1
ATOM 9990 N N . ARG D 1 164 ? 82.467 -2.412 9.369 1.00 18.37 164 ARG D N 1
ATOM 9991 C CA . ARG D 1 164 ? 82.600 -3.864 9.299 1.00 19.93 164 ARG D CA 1
ATOM 9992 C C . ARG D 1 164 ? 83.939 -4.236 8.668 1.00 21.33 164 ARG D C 1
ATOM 9993 O O . ARG D 1 164 ? 84.582 -5.211 9.056 1.00 19.64 164 ARG D O 1
ATOM 10001 N N . GLU D 1 165 ? 84.363 -3.431 7.703 1.00 21.83 165 GLU D N 1
ATOM 10002 C CA . GLU D 1 165 ? 85.618 -3.681 7.017 1.00 25.17 165 GLU D CA 1
ATOM 10003 C C . GLU D 1 165 ? 86.794 -3.760 7.965 1.00 29.05 165 GLU D C 1
ATOM 10004 O O . GLU D 1 165 ? 87.685 -4.575 7.743 1.00 30.08 165 GLU D O 1
ATOM 10010 N N . VAL D 1 166 ? 86.805 -2.924 9.009 1.00 25.85 166 VAL D N 1
ATOM 10011 C CA . VAL D 1 166 ? 87.907 -2.921 9.980 1.00 24.46 166 VAL D CA 1
ATOM 10012 C C . VAL D 1 166 ? 87.618 -3.779 11.215 1.00 26.71 166 VAL D C 1
ATOM 10013 O O . VAL D 1 166 ? 88.335 -3.701 12.213 1.00 28.02 166 VAL D O 1
ATOM 10017 N N . GLY D 1 167 ? 86.563 -4.588 11.147 1.00 24.40 167 GLY D N 1
ATOM 10018 C CA . GLY D 1 167 ? 86.225 -5.455 12.265 1.00 24.01 167 GLY D CA 1
ATOM 10019 C C . GLY D 1 167 ? 85.507 -4.809 13.438 1.00 23.44 167 GLY D C 1
ATOM 10020 O O . GLY D 1 167 ? 85.390 -5.418 14.500 1.00 23.28 167 GLY D O 1
ATOM 10021 N N . ALA D 1 168 ? 85.027 -3.582 13.262 1.00 20.42 168 ALA D N 1
ATOM 10022 C CA . ALA D 1 168 ? 84.313 -2.894 14.327 1.00 19.03 168 ALA D CA 1
ATOM 10023 C C . ALA D 1 168 ? 82.851 -3.317 14.314 1.00 28.82 168 ALA D C 1
ATOM 10024 O O . ALA D 1 168 ? 82.309 -3.659 13.261 1.00 29.56 168 ALA D O 1
ATOM 10026 N N . VAL D 1 169 ? 82.219 -3.301 15.486 1.00 23.69 169 VAL D N 1
ATOM 10027 C CA . VAL D 1 169 ? 80.802 -3.629 15.595 1.00 20.20 169 VAL D CA 1
ATOM 10028 C C . VAL D 1 169 ? 80.106 -2.269 15.472 1.00 20.88 169 VAL D C 1
ATOM 10029 O O . VAL D 1 169 ? 80.617 -1.271 15.975 1.00 20.17 169 VAL D O 1
ATOM 10033 N N . SER D 1 170 ? 78.977 -2.213 14.773 1.00 17.33 170 SER D N 1
ATOM 10034 C CA . SER D 1 170 ? 78.258 -0.945 14.622 1.00 17.69 170 SER D CA 1
ATOM 10035 C C . SER D 1 170 ? 76.957 -0.933 15.437 1.00 19.33 170 SER D C 1
ATOM 10036 O O . SER D 1 170 ? 76.221 -1.926 15.470 1.00 18.96 170 SER D O 1
ATOM 10039 N N . VAL D 1 171 ? 76.700 0.182 16.120 1.00 18.13 171 VAL D N 1
ATOM 10040 C CA . VAL D 1 171 ? 75.470 0.335 16.884 1.00 18.09 171 VAL D CA 1
ATOM 10041 C C . VAL D 1 171 ? 74.917 1.699 16.512 1.00 16.92 171 VAL D C 1
ATOM 10042 O O . VAL D 1 171 ? 75.660 2.686 16.462 1.00 18.66 171 VAL D O 1
ATOM 10046 N N . VAL D 1 172 ? 73.617 1.738 16.226 1.00 17.98 172 VAL D N 1
ATOM 10047 C CA . VAL D 1 172 ? 72.939 2.972 15.844 1.00 17.45 172 VAL D CA 1
ATOM 10048 C C . VAL D 1 172 ? 71.875 3.348 16.886 1.00 20.70 172 VAL D C 1
ATOM 10049 O O . VAL D 1 172 ? 71.006 2.544 17.222 1.00 20.04 172 VAL D O 1
ATOM 10053 N N . ASP D 1 173 ? 71.967 4.564 17.412 1.00 15.89 173 ASP D N 1
ATOM 10054 C CA . ASP D 1 173 ? 70.986 5.060 18.368 1.00 14.90 173 ASP D CA 1
ATOM 10055 C C . ASP D 1 173 ? 69.910 5.660 17.474 1.00 19.03 173 ASP D C 1
ATOM 10056 O O . ASP D 1 173 ? 70.065 6.767 16.945 1.00 19.47 173 ASP D O 1
ATOM 10061 N N . ASN D 1 174 ? 68.816 4.925 17.320 1.00 17.06 174 ASN D N 1
ATOM 10062 C CA . ASN D 1 174 ? 67.715 5.306 16.437 1.00 15.68 174 ASN D CA 1
ATOM 10063 C C . ASN D 1 174 ? 66.529 5.948 17.178 1.00 19.26 174 ASN D C 1
ATOM 10064 O O . ASN D 1 174 ? 65.391 5.944 16.696 1.00 18.84 174 ASN D O 1
ATOM 10069 N N . THR D 1 175 ? 66.805 6.515 18.346 1.00 20.83 175 THR D N 1
ATOM 10070 C CA . THR D 1 175 ? 65.777 7.149 19.174 1.00 18.68 175 THR D CA 1
ATOM 10071 C C . THR D 1 175 ? 64.965 8.244 18.462 1.00 16.23 175 THR D C 1
ATOM 10072 O O . THR D 1 175 ? 63.729 8.274 18.530 1.00 15.83 175 THR D O 1
ATOM 10076 N N . PHE D 1 176 ? 65.672 9.145 17.787 1.00 17.76 176 PHE D N 1
ATOM 10077 C CA . PHE D 1 176 ? 65.038 10.268 17.126 1.00 18.72 176 PHE D CA 1
ATOM 10078 C C . PHE D 1 176 ? 63.978 9.963 16.081 1.00 19.53 176 PHE D C 1
ATOM 10079 O O . PHE D 1 176 ? 63.008 10.705 15.976 1.00 22.52 176 PHE D O 1
ATOM 10087 N N . LEU D 1 177 ? 64.138 8.886 15.315 1.00 16.38 177 LEU D N 1
ATOM 10088 C CA . LEU D 1 177 ? 63.152 8.550 14.282 1.00 19.02 177 LEU D CA 1
ATOM 10089 C C . LEU D 1 177 ? 62.265 7.355 14.654 1.00 18.77 177 LEU D C 1
ATOM 10090 O O . LEU D 1 177 ? 61.131 7.258 14.193 1.00 19.52 177 LEU D O 1
ATOM 10095 N N . SER D 1 178 ? 62.779 6.472 15.506 1.00 13.71 178 SER D N 1
ATOM 10096 C CA . SER D 1 178 ? 62.049 5.292 15.932 1.00 15.17 178 SER D CA 1
ATOM 10097 C C . SER D 1 178 ? 61.995 4.287 14.785 1.00 20.11 178 SER D C 1
ATOM 10098 O O . SER D 1 178 ? 62.294 4.633 13.637 1.00 20.76 178 SER D O 1
ATOM 10101 N N . PRO D 1 179 ? 61.617 3.028 15.071 1.00 17.02 179 PRO D N 1
ATOM 10102 C CA . PRO D 1 179 ? 61.541 2.009 14.012 1.00 18.04 179 PRO D CA 1
ATOM 10103 C C . PRO D 1 179 ? 60.520 2.346 12.930 1.00 15.97 179 PRO D C 1
ATOM 10104 O O . PRO D 1 179 ? 60.584 1.828 11.822 1.00 18.45 179 PRO D O 1
ATOM 10108 N N . ALA D 1 180 ? 59.566 3.208 13.256 1.00 18.79 180 ALA D N 1
ATOM 10109 C CA . ALA D 1 180 ? 58.529 3.538 12.303 1.00 16.50 180 ALA D CA 1
ATOM 10110 C C . ALA D 1 180 ? 59.039 4.394 11.169 1.00 19.94 180 ALA D C 1
ATOM 10111 O O . ALA D 1 180 ? 58.445 4.398 10.100 1.00 20.96 180 ALA D O 1
ATOM 10113 N N . LEU D 1 181 ? 60.137 5.116 11.386 1.00 17.79 181 LEU D N 1
ATOM 10114 C CA . LEU D 1 181 ? 60.671 5.990 10.341 1.00 17.83 181 LEU D CA 1
ATOM 10115 C C . LEU D 1 181 ? 62.102 5.702 9.886 1.00 18.47 181 LEU D C 1
ATOM 10116 O O . LEU D 1 181 ? 62.622 6.413 9.025 1.00 20.63 181 LEU D O 1
ATOM 10121 N N . GLN D 1 182 ? 62.738 4.690 10.470 1.00 17.48 182 GLN D N 1
ATOM 10122 C CA . GLN D 1 182 ? 64.101 4.327 10.093 1.00 16.38 182 GLN D CA 1
ATOM 10123 C C . GLN D 1 182 ? 64.455 2.960 10.648 1.00 16.40 182 GLN D C 1
ATOM 10124 O O . GLN D 1 182 ? 64.120 2.649 11.788 1.00 17.30 182 GLN D O 1
ATOM 10130 N N . ASN D 1 183 ? 65.123 2.138 9.838 1.00 17.96 183 ASN D N 1
ATOM 10131 C CA . ASN D 1 183 ? 65.526 0.795 10.266 1.00 17.53 183 ASN D CA 1
ATOM 10132 C C . ASN D 1 183 ? 67.023 0.553 10.037 1.00 19.43 183 ASN D C 1
ATOM 10133 O O . ASN D 1 183 ? 67.430 -0.017 9.029 1.00 20.26 183 ASN D O 1
ATOM 10138 N N . PRO D 1 184 ? 67.859 0.966 10.996 1.00 16.55 184 PRO D N 1
ATOM 10139 C CA . PRO D 1 184 ? 69.302 0.780 10.844 1.00 21.46 184 PRO D CA 1
ATOM 10140 C C . PRO D 1 184 ? 69.810 -0.644 10.556 1.00 19.79 184 PRO D C 1
ATOM 10141 O O . PRO D 1 184 ? 70.845 -0.805 9.915 1.00 19.10 184 PRO D O 1
ATOM 10145 N N . LEU D 1 185 ? 69.113 -1.674 11.019 1.00 16.99 185 LEU D N 1
ATOM 10146 C CA . LEU D 1 185 ? 69.600 -3.023 10.759 1.00 20.11 185 LEU D CA 1
ATOM 10147 C C . LEU D 1 185 ? 69.490 -3.276 9.257 1.00 22.58 185 LEU D C 1
ATOM 10148 O O . LEU D 1 185 ? 70.334 -3.952 8.672 1.00 24.48 185 LEU D O 1
ATOM 10153 N N . ALA D 1 186 ? 68.454 -2.714 8.636 1.00 21.13 186 ALA D N 1
ATOM 10154 C CA . ALA D 1 186 ? 68.251 -2.873 7.197 1.00 21.94 186 ALA D CA 1
ATOM 10155 C C . ALA D 1 186 ? 69.282 -2.050 6.415 1.00 20.96 186 ALA D C 1
ATOM 10156 O O . ALA D 1 186 ? 69.442 -2.214 5.204 1.00 24.60 186 ALA D O 1
ATOM 10158 N N . LEU D 1 187 ? 69.985 -1.167 7.118 1.00 23.92 187 LEU D N 1
ATOM 10159 C CA . LEU D 1 187 ? 71.009 -0.343 6.506 1.00 17.36 187 LEU D CA 1
ATOM 10160 C C . LEU D 1 187 ? 72.388 -0.910 6.832 1.00 20.93 187 LEU D C 1
ATOM 10161 O O . LEU D 1 187 ? 73.406 -0.260 6.591 1.00 30.48 187 LEU D O 1
ATOM 10166 N N . GLY D 1 188 ? 72.418 -2.120 7.388 1.00 19.82 188 GLY D N 1
ATOM 10167 C CA . GLY D 1 188 ? 73.686 -2.767 7.678 1.00 19.63 188 GLY D CA 1
ATOM 10168 C C . GLY D 1 188 ? 74.279 -2.701 9.080 1.00 25.22 188 GLY D C 1
ATOM 10169 O O . GLY D 1 188 ? 75.399 -3.174 9.290 1.00 21.48 188 GLY D O 1
ATOM 10170 N N . ALA D 1 189 ? 73.553 -2.145 10.045 1.00 19.92 189 ALA D N 1
ATOM 10171 C CA . ALA D 1 189 ? 74.075 -2.042 11.404 1.00 18.50 189 ALA D CA 1
ATOM 10172 C C . ALA D 1 189 ? 74.027 -3.381 12.107 1.00 17.54 189 ALA D C 1
ATOM 10173 O O . ALA D 1 189 ? 73.190 -4.211 11.788 1.00 20.34 189 ALA D O 1
ATOM 10175 N N . ASP D 1 190 ? 74.923 -3.591 13.071 1.00 18.86 190 ASP D N 1
ATOM 10176 C CA . ASP D 1 190 ? 74.928 -4.833 13.852 1.00 19.48 190 ASP D CA 1
ATOM 10177 C C . ASP D 1 190 ? 73.885 -4.732 14.958 1.00 18.68 190 ASP D C 1
ATOM 10178 O O . ASP D 1 190 ? 73.242 -5.716 15.330 1.00 19.07 190 ASP D O 1
ATOM 10183 N N . LEU D 1 191 ? 73.749 -3.521 15.487 1.00 17.84 191 LEU D N 1
ATOM 10184 C CA . LEU D 1 191 ? 72.844 -3.252 16.585 1.00 15.61 191 LEU D CA 1
ATOM 10185 C C . LEU D 1 191 ? 72.131 -1.928 16.425 1.00 18.34 191 LEU D C 1
ATOM 10186 O O . LEU D 1 191 ? 72.638 -0.994 15.798 1.00 15.94 191 LEU D O 1
ATOM 10191 N N . VAL D 1 192 ? 70.950 -1.849 17.022 1.00 17.25 192 VAL D N 1
ATOM 10192 C CA . VAL D 1 192 ? 70.210 -0.603 17.018 1.00 18.22 192 VAL D CA 1
ATOM 10193 C C . VAL D 1 192 ? 69.687 -0.449 18.446 1.00 18.03 192 VAL D C 1
ATOM 10194 O O . VAL D 1 192 ? 69.203 -1.411 19.045 1.00 19.86 192 VAL D O 1
ATOM 10198 N N . LEU D 1 193 ? 69.823 0.742 19.017 1.00 16.23 193 LEU D N 1
ATOM 10199 C CA . LEU D 1 193 ? 69.319 0.950 20.358 1.00 16.24 193 LEU D CA 1
ATOM 10200 C C . LEU D 1 193 ? 68.420 2.171 20.392 1.00 14.62 193 LEU D C 1
ATOM 10201 O O . LEU D 1 193 ? 68.455 3.002 19.495 1.00 16.85 193 LEU D O 1
ATOM 10206 N N . HIS D 1 194 ? 67.598 2.248 21.425 1.00 17.00 194 HIS D N 1
ATOM 10207 C CA . HIS D 1 194 ? 66.666 3.362 21.618 1.00 20.63 194 HIS D CA 1
ATOM 10208 C C . HIS D 1 194 ? 66.451 3.709 23.085 1.00 19.44 194 HIS D C 1
ATOM 10209 O O . HIS D 1 194 ? 66.533 2.853 23.964 1.00 18.11 194 HIS D O 1
ATOM 10216 N N . SER D 1 195 ? 66.132 4.972 23.332 1.00 16.93 195 SER D N 1
ATOM 10217 C CA . SER D 1 195 ? 65.720 5.356 24.660 1.00 16.99 195 SER D CA 1
ATOM 10218 C C . SER D 1 195 ? 64.220 5.129 24.422 1.00 18.33 195 SER D C 1
ATOM 10219 O O . SER D 1 195 ? 63.621 5.832 23.596 1.00 19.25 195 SER D O 1
ATOM 10222 N N . CYS D 1 196 ? 63.624 4.143 25.085 1.00 17.37 196 CYS D N 1
ATOM 10223 C CA . CYS D 1 196 ? 62.186 3.880 24.931 1.00 17.32 196 CYS D CA 1
ATOM 10224 C C . CYS D 1 196 ? 61.356 4.949 25.654 1.00 18.15 196 CYS D C 1
ATOM 10225 O O . CYS D 1 196 ? 60.133 5.023 25.509 1.00 18.68 196 CYS D O 1
ATOM 10228 N N . THR D 1 197 ? 62.055 5.775 26.427 1.00 19.30 197 THR D N 1
ATOM 10229 C CA . THR D 1 197 ? 61.478 6.882 27.192 1.00 17.90 197 THR D CA 1
ATOM 10230 C C . THR D 1 197 ? 60.861 7.930 26.272 1.00 17.75 197 THR D C 1
ATOM 10231 O O . THR D 1 197 ? 60.016 8.721 26.685 1.00 19.09 197 THR D O 1
ATOM 10259 N N . TYR D 1 199 ? 59.803 8.296 21.920 1.00 19.31 199 TYR D N 1
ATOM 10260 C CA . TYR D 1 199 ? 58.751 7.853 21.014 1.00 14.88 199 TYR D CA 1
ATOM 10261 C C . TYR D 1 199 ? 58.169 6.465 21.207 1.00 16.87 199 TYR D C 1
ATOM 10262 O O . TYR D 1 199 ? 56.960 6.292 21.090 1.00 16.07 199 TYR D O 1
ATOM 10271 N N . LEU D 1 200 ? 59.005 5.464 21.459 1.00 18.35 200 LEU D N 1
ATOM 10272 C CA . LEU D 1 200 ? 58.466 4.116 21.578 1.00 18.52 200 LEU D CA 1
ATOM 10273 C C . LEU D 1 200 ? 57.311 4.029 22.582 1.00 21.76 200 LEU D C 1
ATOM 10274 O O . LEU D 1 200 ? 56.251 3.473 22.265 1.00 19.98 200 LEU D O 1
ATOM 10279 N N . ASN D 1 201 ? 57.507 4.592 23.777 1.00 16.73 201 ASN D N 1
ATOM 10280 C CA . ASN D 1 201 ? 56.468 4.606 24.791 1.00 15.06 201 ASN D CA 1
ATOM 10281 C C . ASN D 1 201 ? 55.451 5.675 24.421 1.00 18.90 201 ASN D C 1
ATOM 10282 O O . ASN D 1 201 ? 54.246 5.451 24.502 1.00 20.19 201 ASN D O 1
ATOM 10287 N N . GLY D 1 202 ? 55.970 6.850 24.059 1.00 17.43 202 GLY D N 1
ATOM 10288 C CA . GLY D 1 202 ? 55.161 7.973 23.604 1.00 17.37 202 GLY D CA 1
ATOM 10289 C C . GLY D 1 202 ? 54.209 8.684 24.538 1.00 20.62 202 GLY D C 1
ATOM 10290 O O . GLY D 1 202 ? 53.541 9.630 24.115 1.00 22.43 202 GLY D O 1
ATOM 10291 N N . HIS D 1 203 ? 54.146 8.260 25.796 1.00 16.52 203 HIS D N 1
ATOM 10292 C CA . HIS D 1 203 ? 53.235 8.885 26.742 1.00 20.40 203 HIS D CA 1
ATOM 10293 C C . HIS D 1 203 ? 53.934 9.526 27.943 1.00 18.48 203 HIS D C 1
ATOM 10294 O O . HIS D 1 203 ? 53.290 9.882 28.924 1.00 21.91 203 HIS D O 1
ATOM 10301 N N . SER D 1 204 ? 55.252 9.672 27.858 1.00 17.25 204 SER D N 1
ATOM 10302 C CA . SER D 1 204 ? 56.032 10.318 28.917 1.00 22.68 204 SER D CA 1
ATOM 10303 C C . SER D 1 204 ? 55.817 9.802 30.336 1.00 21.54 204 SER D C 1
ATOM 10304 O O . SER D 1 204 ? 55.802 10.588 31.280 1.00 21.50 204 SER D O 1
ATOM 10307 N N . ASP D 1 205 ? 55.657 8.495 30.502 1.00 20.11 205 ASP D N 1
ATOM 10308 C CA . ASP D 1 205 ? 55.440 7.956 31.841 1.00 17.85 205 ASP D CA 1
ATOM 10309 C C . ASP D 1 205 ? 56.169 6.632 32.027 1.00 18.26 205 ASP D C 1
ATOM 10310 O O . ASP D 1 205 ? 55.819 5.811 32.877 1.00 15.98 205 ASP D O 1
ATOM 10315 N N . VAL D 1 206 ? 57.197 6.448 31.210 1.00 18.84 206 VAL D N 1
ATOM 10316 C CA . VAL D 1 206 ? 58.024 5.247 31.242 1.00 21.23 206 VAL D CA 1
ATOM 10317 C C . VAL D 1 206 ? 59.479 5.643 30.954 1.00 22.06 206 VAL D C 1
ATOM 10318 O O . VAL D 1 206 ? 59.763 6.525 30.133 1.00 19.88 206 VAL D O 1
ATOM 10322 N N . VAL D 1 207 ? 60.396 5.005 31.660 1.00 21.07 207 VAL D N 1
ATOM 10323 C CA . VAL D 1 207 ? 61.805 5.237 31.419 1.00 21.46 207 VAL D CA 1
ATOM 10324 C C . VAL D 1 207 ? 62.320 3.822 31.140 1.00 25.24 207 VAL D C 1
ATOM 10325 O O . VAL D 1 207 ? 62.147 2.893 31.951 1.00 21.14 207 VAL D O 1
ATOM 10329 N N . ALA D 1 208 ? 62.896 3.648 29.957 1.00 20.73 208 ALA D N 1
ATOM 10330 C CA . ALA D 1 208 ? 63.408 2.351 29.551 1.00 21.09 208 ALA D CA 1
ATOM 10331 C C . ALA D 1 208 ? 64.292 2.521 28.321 1.00 18.24 208 ALA D C 1
ATOM 10332 O O . ALA D 1 208 ? 64.271 3.558 27.655 1.00 17.78 208 ALA D O 1
ATOM 10334 N N . GLY D 1 209 ? 65.096 1.502 28.050 1.00 19.32 209 GLY D N 1
ATOM 10335 C CA . GLY D 1 209 ? 65.970 1.529 26.898 1.00 17.43 209 GLY D CA 1
ATOM 10336 C C . GLY D 1 209 ? 65.903 0.154 26.279 1.00 19.24 209 GLY D C 1
ATOM 10337 O O . GLY D 1 209 ? 65.342 -0.760 26.875 1.00 18.51 209 GLY D O 1
ATOM 10338 N N . VAL D 1 210 ? 66.438 0.003 25.075 1.00 18.01 210 VAL D N 1
ATOM 10339 C CA . VAL D 1 210 ? 66.445 -1.304 24.434 1.00 17.24 210 VAL D CA 1
ATOM 10340 C C . VAL D 1 210 ? 67.596 -1.431 23.446 1.00 20.34 210 VAL D C 1
ATOM 10341 O O . VAL D 1 210 ? 68.012 -0.453 22.820 1.00 18.71 210 VAL D O 1
ATOM 10345 N N . VAL D 1 211 ? 68.147 -2.632 23.348 1.00 18.89 211 VAL D N 1
ATOM 10346 C CA . VAL D 1 211 ? 69.206 -2.896 22.394 1.00 17.78 211 VAL D CA 1
ATOM 10347 C C . VAL D 1 211 ? 68.725 -4.080 21.563 1.00 19.22 211 VAL D C 1
ATOM 10348 O O . VAL D 1 211 ? 68.425 -5.144 22.096 1.00 18.68 211 VAL D O 1
ATOM 10352 N N . ILE D 1 212 ? 68.640 -3.869 20.257 1.00 18.49 212 ILE D N 1
ATOM 10353 C CA . ILE D 1 212 ? 68.187 -4.890 19.320 1.00 19.49 212 ILE D CA 1
ATOM 10354 C C . ILE D 1 212 ? 69.361 -5.323 18.437 1.00 17.70 212 ILE D C 1
ATOM 10355 O O . ILE D 1 212 ? 70.095 -4.487 17.913 1.00 19.10 212 ILE D O 1
ATOM 10360 N N . ALA D 1 213 ? 69.528 -6.630 18.265 1.00 16.77 213 ALA D N 1
ATOM 10361 C CA . ALA D 1 213 ? 70.633 -7.131 17.475 1.00 18.65 213 ALA D CA 1
ATOM 10362 C C . ALA D 1 213 ? 70.190 -8.011 16.315 1.00 19.16 213 ALA D C 1
ATOM 10363 O O . ALA D 1 213 ? 69.204 -8.741 16.419 1.00 19.88 213 ALA D O 1
ATOM 10365 N N . LYS D 1 214 ? 70.920 -7.933 15.203 1.00 19.85 214 LYS D N 1
ATOM 10366 C CA . LYS D 1 214 ? 70.603 -8.759 14.044 1.00 23.06 214 LYS D CA 1
ATOM 10367 C C . LYS D 1 214 ? 71.069 -10.216 14.249 1.00 19.78 214 LYS D C 1
ATOM 10368 O O . LYS D 1 214 ? 70.486 -11.147 13.702 1.00 23.83 214 LYS D O 1
ATOM 10374 N N . ASP D 1 215 ? 72.102 -10.404 15.060 1.00 20.82 215 ASP D N 1
ATOM 10375 C CA . ASP D 1 215 ? 72.653 -11.732 15.321 1.00 20.92 215 ASP D CA 1
ATOM 10376 C C . ASP D 1 215 ? 72.128 -12.324 16.642 1.00 19.56 215 ASP D C 1
ATOM 10377 O O . ASP D 1 215 ? 72.362 -11.787 17.709 1.00 19.64 215 ASP D O 1
ATOM 10382 N N . PRO D 1 216 ? 71.418 -13.456 16.585 1.00 21.08 216 PRO D N 1
ATOM 10383 C CA . PRO D 1 216 ? 70.907 -14.041 17.826 1.00 25.09 216 PRO D CA 1
ATOM 10384 C C . PRO D 1 216 ? 71.985 -14.316 18.873 1.00 25.25 216 PRO D C 1
ATOM 10385 O O . PRO D 1 216 ? 71.710 -14.309 20.074 1.00 25.02 216 PRO D O 1
ATOM 10389 N N . ASP D 1 217 ? 73.209 -14.571 18.421 1.00 27.74 217 ASP D N 1
ATOM 10390 C CA . ASP D 1 217 ? 74.296 -14.862 19.351 1.00 23.13 217 ASP D CA 1
ATOM 10391 C C . ASP D 1 217 ? 74.651 -13.607 20.106 1.00 20.68 217 ASP D C 1
ATOM 10392 O O . ASP D 1 217 ? 75.032 -13.669 21.265 1.00 22.86 217 ASP D O 1
ATOM 10397 N N . VAL D 1 218 ? 74.538 -12.465 19.446 1.00 20.30 218 VAL D N 1
ATOM 10398 C CA . VAL D 1 218 ? 74.838 -11.218 20.125 1.00 22.23 218 VAL D CA 1
ATOM 10399 C C . VAL D 1 218 ? 73.714 -10.904 21.113 1.00 21.00 218 VAL D C 1
ATOM 10400 O O . VAL D 1 218 ? 73.973 -10.342 22.161 1.00 22.32 218 VAL D O 1
ATOM 10404 N N . VAL D 1 219 ? 72.473 -11.277 20.794 1.00 21.61 219 VAL D N 1
ATOM 10405 C CA . VAL D 1 219 ? 71.345 -11.052 21.711 1.00 16.41 219 VAL D CA 1
ATOM 10406 C C . VAL D 1 219 ? 71.629 -11.808 23.001 1.00 20.32 219 VAL D C 1
ATOM 10407 O O . VAL D 1 219 ? 71.427 -11.283 24.095 1.00 22.35 219 VAL D O 1
ATOM 10411 N N . THR D 1 220 ? 72.103 -13.047 22.875 1.00 20.70 220 THR D N 1
ATOM 10412 C CA . THR D 1 220 ? 72.427 -13.853 24.051 1.00 18.76 220 THR D CA 1
ATOM 10413 C C . THR D 1 220 ? 73.506 -13.208 24.905 1.00 15.61 220 THR D C 1
ATOM 10414 O O . THR D 1 220 ? 73.395 -13.152 26.116 1.00 20.07 220 THR D O 1
ATOM 10418 N N . GLU D 1 221 ? 74.558 -12.727 24.262 1.00 20.26 221 GLU D N 1
ATOM 10419 C CA . GLU D 1 221 ? 75.655 -12.102 24.985 1.00 24.34 221 GLU D CA 1
ATOM 10420 C C . GLU D 1 221 ? 75.197 -10.835 25.713 1.00 22.77 221 GLU D C 1
ATOM 10421 O O . GLU D 1 221 ? 75.562 -10.605 26.872 1.00 19.10 221 GLU D O 1
ATOM 10427 N N . LEU D 1 222 ? 74.390 -10.024 25.035 1.00 18.19 222 LEU D N 1
ATOM 10428 C CA . LEU D 1 222 ? 73.891 -8.790 25.635 1.00 21.10 222 LEU D CA 1
ATOM 10429 C C . LEU D 1 222 ? 72.958 -9.119 26.802 1.00 23.95 222 LEU D C 1
ATOM 10430 O O . LEU D 1 222 ? 72.966 -8.429 27.822 1.00 20.87 222 LEU D O 1
ATOM 10435 N N . ALA D 1 223 ? 72.160 -10.174 26.651 1.00 19.72 223 ALA D N 1
ATOM 10436 C CA . ALA D 1 223 ? 71.248 -10.579 27.705 1.00 18.96 223 ALA D CA 1
ATOM 10437 C C . ALA D 1 223 ? 72.048 -11.077 28.912 1.00 22.75 223 ALA D C 1
ATOM 10438 O O . ALA D 1 223 ? 71.717 -10.769 30.047 1.00 20.76 223 ALA D O 1
ATOM 10440 N N . TRP D 1 224 ? 73.111 -11.840 28.677 1.00 21.84 224 TRP D N 1
ATOM 10441 C CA . TRP D 1 224 ? 73.915 -12.332 29.786 1.00 21.76 224 TRP D CA 1
ATOM 10442 C C . TRP D 1 224 ? 74.479 -11.155 30.562 1.00 20.27 224 TRP D C 1
ATOM 10443 O O . TRP D 1 224 ? 74.438 -11.125 31.796 1.00 22.24 224 TRP D O 1
ATOM 10454 N N . TRP D 1 225 ? 75.011 -10.177 29.842 1.00 18.91 225 TRP D N 1
ATOM 10455 C CA . TRP D 1 225 ? 75.598 -9.029 30.508 1.00 20.78 225 TRP D CA 1
ATOM 10456 C C . TRP D 1 225 ? 74.586 -8.114 31.190 1.00 21.16 225 TRP D C 1
ATOM 10457 O O . TRP D 1 225 ? 74.891 -7.539 32.241 1.00 21.16 225 TRP D O 1
ATOM 10468 N N . ALA D 1 226 ? 73.390 -7.978 30.618 1.00 17.09 226 ALA D N 1
ATOM 10469 C CA . ALA D 1 226 ? 72.370 -7.118 31.223 1.00 18.40 226 ALA D CA 1
ATOM 10470 C C . ALA D 1 226 ? 71.998 -7.659 32.601 1.00 20.39 226 ALA D C 1
ATOM 10471 O O . ALA D 1 226 ? 71.766 -6.903 33.543 1.00 18.85 226 ALA D O 1
ATOM 10473 N N . ASN D 1 227 ? 71.950 -8.983 32.707 1.00 19.17 227 ASN D N 1
ATOM 10474 C CA . ASN D 1 227 ? 71.630 -9.648 33.962 1.00 20.45 227 ASN D CA 1
ATOM 10475 C C . ASN D 1 227 ? 72.820 -9.536 34.927 1.00 22.75 227 ASN D C 1
ATOM 10476 O O . ASN D 1 227 ? 72.652 -9.309 36.130 1.00 23.58 227 ASN D O 1
ATOM 10481 N N . ASN D 1 228 ? 74.019 -9.685 34.368 1.00 17.66 228 ASN D N 1
ATOM 10482 C CA . ASN D 1 228 ? 75.269 -9.635 35.103 1.00 17.56 228 ASN D CA 1
ATOM 10483 C C . ASN D 1 228 ? 75.479 -8.299 35.798 1.00 19.03 228 ASN D C 1
ATOM 10484 O O . ASN D 1 228 ? 75.783 -8.267 36.988 1.00 21.91 228 ASN D O 1
ATOM 10489 N N . ILE D 1 229 ? 75.329 -7.195 35.074 1.00 18.48 229 ILE D N 1
ATOM 10490 C CA . ILE D 1 229 ? 75.516 -5.884 35.696 1.00 20.28 229 ILE D CA 1
ATOM 10491 C C . ILE D 1 229 ? 74.215 -5.264 36.216 1.00 18.29 229 ILE D C 1
ATOM 10492 O O . ILE D 1 229 ? 74.223 -4.129 36.696 1.00 21.00 229 ILE D O 1
ATOM 10497 N N . GLY D 1 230 ? 73.112 -6.009 36.097 1.00 18.13 230 GLY D N 1
ATOM 10498 C CA . GLY D 1 230 ? 71.804 -5.573 36.587 1.00 18.94 230 GLY D CA 1
ATOM 10499 C C . GLY D 1 230 ? 71.061 -4.402 35.939 1.00 23.68 230 GLY D C 1
ATOM 10500 O O . GLY D 1 230 ? 70.438 -3.613 36.652 1.00 20.02 230 GLY D O 1
ATOM 10501 N N . VAL D 1 231 ? 71.087 -4.279 34.611 1.00 23.42 231 VAL D N 1
ATOM 10502 C CA . VAL D 1 231 ? 70.383 -3.162 33.964 1.00 20.10 231 VAL D CA 1
ATOM 10503 C C . VAL D 1 231 ? 69.127 -3.573 33.208 1.00 17.73 231 VAL D C 1
ATOM 10504 O O . VAL D 1 231 ? 68.643 -2.825 32.368 1.00 21.85 231 VAL D O 1
ATOM 10508 N N . THR D 1 232 ? 68.585 -4.748 33.503 1.00 20.31 232 THR D N 1
ATOM 10509 C CA . THR D 1 232 ? 67.357 -5.182 32.828 1.00 20.87 232 THR D CA 1
ATOM 10510 C C . THR D 1 232 ? 66.177 -4.276 33.243 1.00 19.90 232 THR D C 1
ATOM 10511 O O . THR D 1 232 ? 66.085 -3.834 34.390 1.00 21.92 232 THR D O 1
ATOM 10515 N N . GLY D 1 233 ? 65.277 -4.000 32.306 1.00 19.84 233 GLY D N 1
ATOM 10516 C CA . GLY D 1 233 ? 64.139 -3.147 32.605 1.00 21.36 233 GLY D CA 1
ATOM 10517 C C . GLY D 1 233 ? 63.074 -3.818 33.452 1.00 19.91 233 GLY D C 1
ATOM 10518 O O . GLY D 1 233 ? 63.034 -5.039 33.560 1.00 23.72 233 GLY D O 1
ATOM 10519 N N . GLY D 1 234 ? 62.180 -3.020 34.024 1.00 19.68 234 GLY D N 1
ATOM 10520 C CA . GLY D 1 234 ? 61.140 -3.568 34.881 1.00 26.69 234 GLY D CA 1
ATOM 10521 C C . GLY D 1 234 ? 59.881 -4.102 34.212 1.00 26.09 234 GLY D C 1
ATOM 10522 O O . GLY D 1 234 ? 59.555 -3.725 33.082 1.00 21.69 234 GLY D O 1
ATOM 10523 N N . ALA D 1 235 ? 59.165 -4.974 34.926 1.00 23.69 235 ALA D N 1
ATOM 10524 C CA . ALA D 1 235 ? 57.928 -5.570 34.423 1.00 24.72 235 ALA D CA 1
ATOM 10525 C C . ALA D 1 235 ? 56.822 -4.543 34.196 1.00 18.88 235 ALA D C 1
ATOM 10526 O O . ALA D 1 235 ? 56.147 -4.567 33.173 1.00 20.51 235 ALA D O 1
ATOM 10528 N N . PHE D 1 236 ? 56.623 -3.642 35.143 1.00 19.18 236 PHE D N 1
ATOM 10529 C CA . PHE D 1 236 ? 55.584 -2.643 34.959 1.00 22.08 236 PHE D CA 1
ATOM 10530 C C . PHE D 1 236 ? 55.922 -1.738 33.784 1.00 19.88 236 PHE D C 1
ATOM 10531 O O . PHE D 1 236 ? 55.060 -1.443 32.952 1.00 18.74 236 PHE D O 1
ATOM 10539 N N . ASP D 1 237 ? 57.173 -1.288 33.714 1.00 21.96 237 ASP D N 1
ATOM 10540 C CA . ASP D 1 237 ? 57.617 -0.440 32.602 1.00 21.48 237 ASP D CA 1
ATOM 10541 C C . ASP D 1 237 ? 57.447 -1.186 31.265 1.00 21.02 237 ASP D C 1
ATOM 10542 O O . ASP D 1 237 ? 57.055 -0.589 30.259 1.00 20.97 237 ASP D O 1
ATOM 10547 N N . SER D 1 238 ? 57.739 -2.492 31.268 1.00 18.90 238 SER D N 1
ATOM 10548 C CA . SER D 1 238 ? 57.612 -3.328 30.063 1.00 18.79 238 SER D CA 1
ATOM 10549 C C . SER D 1 238 ? 56.165 -3.331 29.590 1.00 16.52 238 SER D C 1
ATOM 10550 O O . SER D 1 238 ? 55.885 -3.308 28.388 1.00 18.64 238 SER D O 1
ATOM 10553 N N . TYR D 1 239 ? 55.249 -3.366 30.547 1.00 17.51 239 TYR D N 1
ATOM 10554 C CA . TYR D 1 239 ? 53.825 -3.356 30.235 1.00 19.50 239 TYR D CA 1
ATOM 10555 C C . TYR D 1 239 ? 53.379 -2.034 29.620 1.00 17.24 239 TYR D C 1
ATOM 10556 O O . TYR D 1 239 ? 52.746 -2.021 28.557 1.00 17.53 239 TYR D O 1
ATOM 10565 N N . LEU D 1 240 ? 53.685 -0.929 30.305 1.00 18.11 240 LEU D N 1
ATOM 10566 C CA . LEU D 1 240 ? 53.287 0.386 29.825 1.00 20.08 240 LEU D CA 1
ATOM 10567 C C . LEU D 1 240 ? 53.936 0.708 28.479 1.00 20.34 240 LEU D C 1
ATOM 10568 O O . LEU D 1 240 ? 53.320 1.344 27.632 1.00 19.18 240 LEU D O 1
ATOM 10573 N N . LEU D 1 241 ? 55.177 0.271 28.278 1.00 16.11 241 LEU D N 1
ATOM 10574 C CA . LEU D 1 241 ? 55.860 0.519 27.022 1.00 14.64 241 LEU D CA 1
ATOM 10575 C C . LEU D 1 241 ? 55.164 -0.258 25.905 1.00 20.47 241 LEU D C 1
ATOM 10576 O O . LEU D 1 241 ? 54.939 0.272 24.825 1.00 19.36 241 LEU D O 1
ATOM 10581 N N . LEU D 1 242 ? 54.826 -1.519 26.155 1.00 19.65 242 LEU D N 1
ATOM 10582 C CA . LEU D 1 242 ? 54.130 -2.304 25.134 1.00 17.42 242 LEU D CA 1
ATOM 10583 C C . LEU D 1 242 ? 52.794 -1.611 24.815 1.00 20.56 242 LEU D C 1
ATOM 10584 O O . LEU D 1 242 ? 52.377 -1.540 23.654 1.00 18.38 242 LEU D O 1
ATOM 10589 N N . ARG D 1 243 ? 52.136 -1.085 25.848 1.00 16.94 243 ARG D N 1
ATOM 10590 C CA . ARG D 1 243 ? 50.869 -0.396 25.661 1.00 17.87 243 ARG D CA 1
ATOM 10591 C C . ARG D 1 243 ? 51.101 0.814 24.763 1.00 16.20 243 ARG D C 1
ATOM 10592 O O . ARG D 1 243 ? 50.337 1.065 23.833 1.00 16.72 243 ARG D O 1
ATOM 10600 N N . GLY D 1 244 ? 52.173 1.551 25.032 1.00 18.76 244 GLY D N 1
ATOM 10601 C CA . GLY D 1 244 ? 52.491 2.719 24.213 1.00 22.28 244 GLY D CA 1
ATOM 10602 C C . GLY D 1 244 ? 52.838 2.363 22.767 1.00 21.49 244 GLY D C 1
ATOM 10603 O O . GLY D 1 244 ? 52.520 3.098 21.830 1.00 19.07 244 GLY D O 1
ATOM 10604 N N . LEU D 1 245 ? 53.501 1.224 22.586 1.00 17.77 245 LEU D N 1
ATOM 10605 C CA . LEU D 1 245 ? 53.881 0.746 21.263 1.00 17.85 245 LEU D CA 1
ATOM 10606 C C . LEU D 1 245 ? 52.678 0.562 20.357 1.00 16.87 245 LEU D C 1
ATOM 10607 O O . LEU D 1 245 ? 52.756 0.783 19.149 1.00 18.66 245 LEU D O 1
ATOM 10612 N N . ARG D 1 246 ? 51.573 0.113 20.940 1.00 18.39 246 ARG D N 1
ATOM 10613 C CA . ARG D 1 246 ? 50.370 -0.147 20.165 1.00 17.79 246 ARG D CA 1
ATOM 10614 C C . ARG D 1 246 ? 50.036 0.959 19.197 1.00 19.49 246 ARG D C 1
ATOM 10615 O O . ARG D 1 246 ? 49.537 0.683 18.119 1.00 24.06 246 ARG D O 1
ATOM 10623 N N . THR D 1 247 ? 50.318 2.206 19.568 1.00 18.85 247 THR D N 1
ATOM 10624 C CA . THR D 1 247 ? 49.988 3.348 18.719 1.00 16.42 247 THR D CA 1
ATOM 10625 C C . THR D 1 247 ? 51.184 4.069 18.089 1.00 17.39 247 THR D C 1
ATOM 10626 O O . THR D 1 247 ? 51.061 5.217 17.632 1.00 14.85 247 THR D O 1
ATOM 10630 N N . LEU D 1 248 ? 52.337 3.405 18.060 1.00 18.63 248 LEU D N 1
ATOM 10631 C CA . LEU D 1 248 ? 53.539 4.016 17.489 1.00 19.01 248 LEU D CA 1
ATOM 10632 C C . LEU D 1 248 ? 53.363 4.552 16.072 1.00 18.12 248 LEU D C 1
ATOM 10633 O O . LEU D 1 248 ? 53.700 5.696 15.808 1.00 18.07 248 LEU D O 1
ATOM 10638 N N . VAL D 1 249 ? 52.841 3.732 15.162 1.00 17.72 249 VAL D N 1
ATOM 10639 C CA . VAL D 1 249 ? 52.692 4.170 13.773 1.00 21.05 249 VAL D CA 1
ATOM 10640 C C . VAL D 1 249 ? 51.797 5.393 13.584 1.00 17.85 249 VAL D C 1
ATOM 10641 O O . VAL D 1 249 ? 52.232 6.383 13.008 1.00 22.25 249 VAL D O 1
ATOM 10645 N N . PRO D 1 250 ? 50.534 5.339 14.030 1.00 17.71 250 PRO D N 1
ATOM 10646 C CA . PRO D 1 250 ? 49.730 6.555 13.836 1.00 18.21 250 PRO D CA 1
ATOM 10647 C C . PRO D 1 250 ? 50.303 7.779 14.566 1.00 19.14 250 PRO D C 1
ATOM 10648 O O . PRO D 1 250 ? 50.167 8.896 14.082 1.00 20.12 250 PRO D O 1
ATOM 10652 N N . ARG D 1 251 ? 50.943 7.585 15.725 1.00 18.10 251 ARG D N 1
ATOM 10653 C CA . ARG D 1 251 ? 51.524 8.726 16.458 1.00 15.88 251 ARG D CA 1
ATOM 10654 C C . ARG D 1 251 ? 52.658 9.369 15.644 1.00 17.25 251 ARG D C 1
ATOM 10655 O O . ARG D 1 251 ? 52.685 10.586 15.444 1.00 18.07 251 ARG D O 1
ATOM 10663 N N . MET D 1 252 ? 53.605 8.554 15.183 1.00 17.88 252 MET D N 1
ATOM 10664 C CA . MET D 1 252 ? 54.723 9.075 14.398 1.00 17.09 252 MET D CA 1
ATOM 10665 C C . MET D 1 252 ? 54.224 9.722 13.107 1.00 16.63 252 MET D C 1
ATOM 10666 O O . MET D 1 252 ? 54.719 10.777 12.707 1.00 19.75 252 MET D O 1
ATOM 10671 N N . GLU D 1 253 ? 53.241 9.082 12.464 1.00 18.55 253 GLU D N 1
ATOM 10672 C CA . GLU D 1 253 ? 52.670 9.583 11.205 1.00 23.16 253 GLU D CA 1
ATOM 10673 C C . GLU D 1 253 ? 52.055 10.963 11.398 1.00 19.06 253 GLU D C 1
ATOM 10674 O O . GLU D 1 253 ? 52.299 11.889 10.619 1.00 19.93 253 GLU D O 1
ATOM 10680 N N . LEU D 1 254 ? 51.252 11.093 12.449 1.00 19.26 254 LEU D N 1
ATOM 10681 C CA . LEU D 1 254 ? 50.592 12.354 12.734 1.00 17.24 254 LEU D CA 1
ATOM 10682 C C . LEU D 1 254 ? 51.582 13.380 13.237 1.00 19.46 254 LEU D C 1
ATOM 10683 O O . LEU D 1 254 ? 51.526 14.533 12.832 1.00 20.19 254 LEU D O 1
ATOM 10688 N N . ALA D 1 255 ? 52.482 12.974 14.128 1.00 19.64 255 ALA D N 1
ATOM 10689 C CA . ALA D 1 255 ? 53.475 13.899 14.643 1.00 18.98 255 ALA D CA 1
ATOM 10690 C C . ALA D 1 255 ? 54.294 14.432 13.473 1.00 20.21 255 ALA D C 1
ATOM 10691 O O . ALA D 1 255 ? 54.581 15.620 13.398 1.00 19.34 255 ALA D O 1
ATOM 10693 N N . GLN D 1 256 ? 54.690 13.544 12.567 1.00 19.02 256 GLN D N 1
ATOM 10694 C CA . GLN D 1 256 ? 55.480 13.932 11.397 1.00 19.17 256 GLN D CA 1
ATOM 10695 C C . GLN D 1 256 ? 54.715 14.897 10.486 1.00 20.88 256 GLN D C 1
ATOM 10696 O O . GLN D 1 256 ? 55.263 15.901 10.020 1.00 21.16 256 GLN D O 1
ATOM 10702 N N . ARG D 1 257 ? 53.449 14.562 10.239 1.00 19.26 257 ARG D N 1
ATOM 10703 C CA . ARG D 1 257 ? 52.545 15.354 9.418 1.00 17.95 257 ARG D CA 1
ATOM 10704 C C . ARG D 1 257 ? 52.428 16.765 10.013 1.00 23.65 257 ARG D C 1
ATOM 10705 O O . ARG D 1 257 ? 52.451 17.755 9.281 1.00 27.40 257 ARG D O 1
ATOM 10713 N N . ASN D 1 258 ? 52.309 16.852 11.343 1.00 23.88 258 ASN D N 1
ATOM 10714 C CA . ASN D 1 258 ? 52.219 18.151 12.036 1.00 19.18 258 ASN D CA 1
ATOM 10715 C C . ASN D 1 258 ? 53.552 18.861 11.894 1.00 22.59 258 ASN D C 1
ATOM 10716 O O . ASN D 1 258 ? 53.593 20.073 11.661 1.00 23.30 258 ASN D O 1
ATOM 10721 N N . ALA D 1 259 ? 54.643 18.106 12.035 1.00 21.22 259 ALA D N 1
ATOM 10722 C CA . ALA D 1 259 ? 55.991 18.668 11.915 1.00 21.65 259 ALA D CA 1
ATOM 10723 C C . ALA D 1 259 ? 56.186 19.331 10.546 1.00 24.88 259 ALA D C 1
ATOM 10724 O O . ALA D 1 259 ? 56.766 20.414 10.453 1.00 21.97 259 ALA D O 1
ATOM 10726 N N . GLN D 1 260 ? 55.700 18.675 9.490 1.00 26.62 260 GLN D N 1
ATOM 10727 C CA . GLN D 1 260 ? 55.808 19.218 8.131 1.00 25.88 260 GLN D CA 1
ATOM 10728 C C . GLN D 1 260 ? 54.990 20.495 7.980 1.00 24.10 260 GLN D C 1
ATOM 10729 O O . GLN D 1 260 ? 55.407 21.421 7.297 1.00 25.55 260 GLN D O 1
ATOM 10735 N N . ALA D 1 261 ? 53.819 20.534 8.601 1.00 22.55 261 ALA D N 1
ATOM 10736 C CA . ALA D 1 261 ? 52.977 21.717 8.538 1.00 24.92 261 ALA D CA 1
ATOM 10737 C C . ALA D 1 261 ? 53.643 22.879 9.308 1.00 26.09 261 ALA D C 1
ATOM 10738 O O . ALA D 1 261 ? 53.570 24.037 8.893 1.00 24.90 261 ALA D O 1
ATOM 10740 N N . ILE D 1 262 ? 54.306 22.574 10.421 1.00 23.72 262 ILE D N 1
ATOM 10741 C CA . ILE D 1 262 ? 54.984 23.609 11.198 1.00 22.95 262 ILE D CA 1
ATOM 10742 C C . ILE D 1 262 ? 56.195 24.151 10.420 1.00 24.58 262 ILE D C 1
ATOM 10743 O O . ILE D 1 262 ? 56.440 25.357 10.402 1.00 25.95 262 ILE D O 1
ATOM 10748 N N . VAL D 1 263 ? 56.949 23.255 9.783 1.00 25.96 263 VAL D N 1
ATOM 10749 C CA . VAL D 1 263 ? 58.118 23.646 8.996 1.00 23.87 263 VAL D CA 1
ATOM 10750 C C . VAL D 1 263 ? 57.679 24.603 7.888 1.00 28.67 263 VAL D C 1
ATOM 10751 O O . VAL D 1 263 ? 58.243 25.683 7.732 1.00 34.27 263 VAL D O 1
ATOM 10755 N N . LYS D 1 264 ? 56.668 24.192 7.129 1.00 25.90 264 LYS D N 1
ATOM 10756 C CA . LYS D 1 264 ? 56.105 24.994 6.053 1.00 26.56 264 LYS D CA 1
ATOM 10757 C C . LYS D 1 264 ? 55.739 26.389 6.595 1.00 29.67 264 LYS D C 1
ATOM 10758 O O . LYS D 1 264 ? 56.050 27.411 5.987 1.00 29.80 264 LYS D O 1
ATOM 10764 N N . TYR D 1 265 ? 55.091 26.430 7.754 1.00 28.71 265 TYR D N 1
ATOM 10765 C CA . TYR D 1 265 ? 54.688 27.701 8.344 1.00 26.37 265 TYR D CA 1
ATOM 10766 C C . TYR D 1 265 ? 55.879 28.559 8.753 1.00 28.36 265 TYR D C 1
ATOM 10767 O O . TYR D 1 265 ? 55.915 29.755 8.480 1.00 29.22 265 TYR D O 1
ATOM 10776 N N . LEU D 1 266 ? 56.857 27.950 9.411 1.00 29.20 266 LEU D N 1
ATOM 10777 C CA . LEU D 1 266 ? 58.012 28.704 9.880 1.00 26.33 266 LEU D CA 1
ATOM 10778 C C . LEU D 1 266 ? 58.819 29.283 8.732 1.00 30.89 266 LEU D C 1
ATOM 10779 O O . LEU D 1 266 ? 59.516 30.290 8.886 1.00 33.40 266 LEU D O 1
ATOM 10784 N N . GLN D 1 267 ? 58.734 28.650 7.575 1.00 30.82 267 GLN D N 1
ATOM 10785 C CA . GLN D 1 267 ? 59.465 29.160 6.435 1.00 34.93 267 GLN D CA 1
ATOM 10786 C C . GLN D 1 267 ? 58.858 30.491 5.996 1.00 37.26 267 GLN D C 1
ATOM 10787 O O . GLN D 1 267 ? 59.371 31.134 5.090 1.00 41.75 267 GLN D O 1
ATOM 10793 N N . THR D 1 268 ? 57.772 30.906 6.643 1.00 35.37 268 THR D N 1
ATOM 10794 C CA . THR D 1 268 ? 57.104 32.161 6.290 1.00 37.10 268 THR D CA 1
ATOM 10795 C C . THR D 1 268 ? 57.232 33.230 7.371 1.00 38.70 268 THR D C 1
ATOM 10796 O O . THR D 1 268 ? 56.702 34.331 7.230 1.00 41.44 268 THR D O 1
ATOM 10800 N N . GLN D 1 269 ? 57.935 32.905 8.446 1.00 33.83 269 GLN D N 1
ATOM 10801 C CA . GLN D 1 269 ? 58.092 33.828 9.545 1.00 32.96 269 GLN D CA 1
ATOM 10802 C C . GLN D 1 269 ? 59.342 34.645 9.417 1.00 36.36 269 GLN D C 1
ATOM 10803 O O . GLN D 1 269 ? 60.440 34.120 9.493 1.00 41.76 269 GLN D O 1
ATOM 10809 N N . PRO D 1 270 ? 59.194 35.954 9.218 1.00 39.23 270 PRO D N 1
ATOM 10810 C CA . PRO D 1 270 ? 60.363 36.815 9.091 1.00 39.59 270 PRO D CA 1
ATOM 10811 C C . PRO D 1 270 ? 61.294 36.685 10.287 1.00 38.40 270 PRO D C 1
ATOM 10812 O O . PRO D 1 270 ? 62.502 36.909 10.166 1.00 37.73 270 PRO D O 1
ATOM 10816 N N . LEU D 1 271 ? 60.731 36.311 11.437 1.00 41.91 271 LEU D N 1
ATOM 10817 C CA . LEU D 1 271 ? 61.515 36.178 12.671 1.00 41.36 271 LEU D CA 1
ATOM 10818 C C . LEU D 1 271 ? 62.313 34.877 12.764 1.00 35.17 271 LEU D C 1
ATOM 10819 O O . LEU D 1 271 ? 63.159 34.715 13.632 1.00 33.95 271 LEU D O 1
ATOM 10824 N N . VAL D 1 272 ? 62.036 33.947 11.867 1.00 33.94 272 VAL D N 1
ATOM 10825 C CA . VAL D 1 272 ? 62.769 32.695 11.857 1.00 32.50 272 VAL D CA 1
ATOM 10826 C C . VAL D 1 272 ? 64.032 32.936 11.019 1.00 32.40 272 VAL D C 1
ATOM 10827 O O . VAL D 1 272 ? 63.959 32.998 9.796 1.00 37.15 272 VAL D O 1
ATOM 10831 N N . LYS D 1 273 ? 65.191 33.082 11.652 1.00 32.13 273 LYS D N 1
ATOM 10832 C CA . LYS D 1 273 ? 66.398 33.329 10.871 1.00 35.53 273 LYS D CA 1
ATOM 10833 C C . LYS D 1 273 ? 67.077 32.062 10.361 1.00 36.32 273 LYS D C 1
ATOM 10834 O O . LYS D 1 273 ? 67.958 32.126 9.508 1.00 37.55 273 LYS D O 1
ATOM 10840 N N . LYS D 1 274 ? 66.661 30.908 10.867 1.00 32.25 274 LYS D N 1
ATOM 10841 C CA . LYS D 1 274 ? 67.238 29.650 10.420 1.00 33.02 274 LYS D CA 1
ATOM 10842 C C . LYS D 1 274 ? 66.340 28.510 10.858 1.00 29.84 274 LYS D C 1
ATOM 10843 O O . LYS D 1 274 ? 65.866 28.481 11.989 1.00 30.29 274 LYS D O 1
ATOM 10849 N N . LEU D 1 275 ? 66.116 27.573 9.949 1.00 25.97 275 LEU D N 1
ATOM 10850 C CA . LEU D 1 275 ? 65.239 26.437 10.204 1.00 27.35 275 LEU D CA 1
ATOM 10851 C C . LEU D 1 275 ? 65.986 25.128 9.964 1.00 30.02 275 LEU D C 1
ATOM 10852 O O . LEU D 1 275 ? 66.825 25.042 9.069 1.00 32.51 275 LEU D O 1
ATOM 10857 N N . TYR D 1 276 ? 65.677 24.109 10.762 1.00 28.37 276 TYR D N 1
ATOM 10858 C CA . TYR D 1 276 ? 66.330 22.812 10.647 1.00 23.33 276 TYR D CA 1
ATOM 10859 C C . TYR D 1 276 ? 65.323 21.667 10.697 1.00 20.87 276 TYR D C 1
ATOM 10860 O O . TYR D 1 276 ? 64.525 21.563 11.627 1.00 23.32 276 TYR D O 1
ATOM 10869 N N . HIS D 1 277 ? 65.377 20.818 9.682 1.00 20.47 277 HIS D N 1
ATOM 10870 C CA . HIS D 1 277 ? 64.525 19.641 9.561 1.00 21.87 277 HIS D CA 1
ATOM 10871 C C . HIS D 1 277 ? 65.088 18.808 8.417 1.00 24.64 277 HIS D C 1
ATOM 10872 O O . HIS D 1 277 ? 65.493 19.353 7.400 1.00 25.99 277 HIS D O 1
ATOM 10879 N N . PRO D 1 278 ? 65.133 17.473 8.571 1.00 25.64 278 PRO D N 1
ATOM 10880 C CA . PRO D 1 278 ? 65.669 16.613 7.506 1.00 23.63 278 PRO D CA 1
ATOM 10881 C C . PRO D 1 278 ? 65.027 16.760 6.122 1.00 23.33 278 PRO D C 1
ATOM 10882 O O . PRO D 1 278 ? 65.652 16.459 5.111 1.00 21.65 278 PRO D O 1
ATOM 10886 N N . SER D 1 279 ? 63.781 17.221 6.075 1.00 23.88 279 SER D N 1
ATOM 10887 C CA . SER D 1 279 ? 63.095 17.377 4.797 1.00 23.73 279 SER D CA 1
ATOM 10888 C C . SER D 1 279 ? 63.560 18.606 4.027 1.00 28.17 279 SER D C 1
ATOM 10889 O O . SER D 1 279 ? 63.284 18.721 2.832 1.00 30.75 279 SER D O 1
ATOM 10892 N N . LEU D 1 280 ? 64.255 19.519 4.702 1.00 25.44 280 LEU D N 1
ATOM 10893 C CA . LEU D 1 280 ? 64.730 20.740 4.057 1.00 26.75 280 LEU D CA 1
ATOM 10894 C C . LEU D 1 280 ? 65.931 20.502 3.161 1.00 27.52 280 LEU D C 1
ATOM 10895 O O . LEU D 1 280 ? 66.978 20.050 3.616 1.00 26.47 280 LEU D O 1
ATOM 10900 N N . PRO D 1 281 ? 65.782 20.800 1.861 1.00 31.02 281 PRO D N 1
ATOM 10901 C CA . PRO D 1 281 ? 66.806 20.652 0.819 1.00 33.25 281 PRO D CA 1
ATOM 10902 C C . PRO D 1 281 ? 68.210 21.066 1.252 1.00 29.43 281 PRO D C 1
ATOM 10903 O O . PRO D 1 281 ? 69.193 20.420 0.903 1.00 32.17 281 PRO D O 1
ATOM 10907 N N . GLU D 1 282 ? 68.296 22.138 2.025 1.00 29.79 282 GLU D N 1
ATOM 10908 C CA . GLU D 1 282 ? 69.581 22.644 2.478 1.00 35.72 282 GLU D CA 1
ATOM 10909 C C . GLU D 1 282 ? 70.041 22.073 3.826 1.00 36.17 282 GLU D C 1
ATOM 10910 O O . GLU D 1 282 ? 71.134 22.401 4.308 1.00 31.73 282 GLU D O 1
ATOM 10916 N N . ASN D 1 283 ? 69.220 21.222 4.438 1.00 31.24 283 ASN D N 1
ATOM 10917 C CA . ASN D 1 283 ? 69.605 20.638 5.717 1.00 29.03 283 ASN D CA 1
ATOM 10918 C C . ASN D 1 283 ? 70.766 19.673 5.556 1.00 29.45 283 ASN D C 1
ATOM 10919 O O . ASN D 1 283 ? 70.739 18.792 4.694 1.00 27.73 283 ASN D O 1
ATOM 10924 N N . GLN D 1 284 ? 71.776 19.828 6.409 1.00 29.73 284 GLN D N 1
ATOM 10925 C CA . GLN D 1 284 ? 72.946 18.968 6.341 1.00 32.64 284 GLN D CA 1
ATOM 10926 C C . GLN D 1 284 ? 72.569 17.496 6.332 1.00 29.55 284 GLN D C 1
ATOM 10927 O O . GLN D 1 284 ? 72.020 16.978 7.308 1.00 25.33 284 GLN D O 1
ATOM 10933 N N . GLY D 1 285 ? 72.881 16.829 5.225 1.00 24.73 285 GLY D N 1
ATOM 10934 C CA . GLY D 1 285 ? 72.570 15.417 5.083 1.00 24.81 285 GLY D CA 1
ATOM 10935 C C . GLY D 1 285 ? 71.201 15.134 4.471 1.00 22.43 285 GLY D C 1
ATOM 10936 O O . GLY D 1 285 ? 70.745 13.994 4.525 1.00 23.67 285 GLY D O 1
ATOM 10937 N N . HIS D 1 286 ? 70.538 16.136 3.885 1.00 21.68 286 HIS D N 1
ATOM 10938 C CA . HIS D 1 286 ? 69.221 15.893 3.281 1.00 24.80 286 HIS D CA 1
ATOM 10939 C C . HIS D 1 286 ? 69.150 14.762 2.235 1.00 25.02 286 HIS D C 1
ATOM 10940 O O . HIS D 1 286 ? 68.200 13.970 2.234 1.00 23.33 286 HIS D O 1
ATOM 10947 N N . GLU D 1 287 ? 70.119 14.699 1.325 1.00 22.42 287 GLU D N 1
ATOM 10948 C CA . GLU D 1 287 ? 70.113 13.644 0.313 1.00 21.48 287 GLU D CA 1
ATOM 10949 C C . GLU D 1 287 ? 70.162 12.266 0.996 1.00 21.31 287 GLU D C 1
ATOM 10950 O O . GLU D 1 287 ? 69.463 11.330 0.588 1.00 21.90 287 GLU D O 1
ATOM 10956 N N . ILE D 1 288 ? 70.997 12.150 2.032 1.00 20.92 288 ILE D N 1
ATOM 10957 C CA . ILE D 1 288 ? 71.139 10.910 2.785 1.00 14.69 288 ILE D CA 1
ATOM 10958 C C . ILE D 1 288 ? 69.819 10.583 3.486 1.00 19.56 288 ILE D C 1
ATOM 10959 O O . ILE D 1 288 ? 69.342 9.449 3.416 1.00 20.03 288 ILE D O 1
ATOM 10964 N N . ALA D 1 289 ? 69.236 11.579 4.154 1.00 16.66 289 ALA D N 1
ATOM 10965 C CA . ALA D 1 289 ? 67.970 11.409 4.868 1.00 18.07 289 ALA D CA 1
ATOM 10966 C C . ALA D 1 289 ? 66.875 10.870 3.940 1.00 21.35 289 ALA D C 1
ATOM 10967 O O . ALA D 1 289 ? 66.199 9.886 4.255 1.00 21.07 289 ALA D O 1
ATOM 10969 N N . ALA D 1 290 ? 66.700 11.523 2.792 1.00 22.52 290 ALA D N 1
ATOM 10970 C CA . ALA D 1 290 ? 65.690 11.119 1.814 1.00 20.14 290 ALA D CA 1
ATOM 10971 C C . ALA D 1 290 ? 65.915 9.674 1.351 1.00 23.06 290 ALA D C 1
ATOM 10972 O O . ALA D 1 290 ? 64.973 8.943 1.040 1.00 22.05 290 ALA D O 1
ATOM 10974 N N . ARG D 1 291 ? 67.177 9.265 1.344 1.00 23.37 291 ARG D N 1
ATOM 10975 C CA . ARG D 1 291 ? 67.568 7.936 0.902 1.00 22.18 291 ARG D CA 1
ATOM 10976 C C . ARG D 1 291 ? 67.481 6.832 1.977 1.00 24.01 291 ARG D C 1
ATOM 10977 O O . ARG D 1 291 ? 67.029 5.724 1.701 1.00 21.83 291 ARG D O 1
ATOM 10985 N N . GLN D 1 292 ? 67.889 7.133 3.206 1.00 23.51 292 GLN D N 1
ATOM 10986 C CA . GLN D 1 292 ? 67.884 6.127 4.276 1.00 22.63 292 GLN D CA 1
ATOM 10987 C C . GLN D 1 292 ? 66.714 6.148 5.262 1.00 20.67 292 GLN D C 1
ATOM 10988 O O . GLN D 1 292 ? 66.553 5.212 6.035 1.00 21.71 292 GLN D O 1
ATOM 10994 N N . GLN D 1 293 ? 65.893 7.190 5.230 1.00 17.06 293 GLN D N 1
ATOM 10995 C CA . GLN D 1 293 ? 64.771 7.283 6.154 1.00 19.39 293 GLN D CA 1
ATOM 10996 C C . GLN D 1 293 ? 63.470 6.970 5.458 1.00 23.00 293 GLN D C 1
ATOM 10997 O O . GLN D 1 293 ? 63.354 7.143 4.247 1.00 23.95 293 GLN D O 1
ATOM 11003 N N . LYS D 1 294 ? 62.494 6.510 6.235 1.00 20.23 294 LYS D N 1
ATOM 11004 C CA . LYS D 1 294 ? 61.165 6.195 5.708 1.00 20.78 294 LYS D CA 1
ATOM 11005 C C . LYS D 1 294 ? 60.281 7.440 5.887 1.00 22.33 294 LYS D C 1
ATOM 11006 O O . LYS D 1 294 ? 59.155 7.492 5.406 1.00 23.49 294 LYS D O 1
ATOM 11012 N N . GLY D 1 295 ? 60.821 8.445 6.571 1.00 19.85 295 GLY D N 1
ATOM 11013 C CA . GLY D 1 295 ? 60.110 9.691 6.799 1.00 19.76 295 GLY D CA 1
ATOM 11014 C C . GLY D 1 295 ? 61.122 10.702 7.305 1.00 19.04 295 GLY D C 1
ATOM 11015 O O . GLY D 1 295 ? 62.184 10.304 7.798 1.00 20.15 295 GLY D O 1
ATOM 11016 N N . PHE D 1 296 ? 60.823 11.998 7.202 1.00 19.08 296 PHE D N 1
ATOM 11017 C CA . PHE D 1 296 ? 61.791 12.999 7.661 1.00 21.65 296 PHE D CA 1
ATOM 11018 C C . PHE D 1 296 ? 61.738 13.297 9.159 1.00 25.32 296 PHE D C 1
ATOM 11019 O O . PHE D 1 296 ? 62.631 13.978 9.674 1.00 22.86 296 PHE D O 1
ATOM 11027 N N . GLY D 1 297 ? 60.706 12.802 9.854 1.00 20.47 297 GLY D N 1
ATOM 11028 C CA . GLY D 1 297 ? 60.638 12.997 11.295 1.00 19.66 297 GLY D CA 1
ATOM 11029 C C . GLY D 1 297 ? 59.790 14.121 11.874 1.00 21.77 297 GLY D C 1
ATOM 11030 O O . GLY D 1 297 ? 59.363 15.039 11.166 1.00 20.32 297 GLY D O 1
ATOM 11031 N N . ALA D 1 298 ? 59.563 14.036 13.189 1.00 21.97 298 ALA D N 1
ATOM 11032 C CA . ALA D 1 298 ? 58.747 15.004 13.923 1.00 20.99 298 ALA D CA 1
ATOM 11033 C C . ALA D 1 298 ? 59.540 16.003 14.781 1.00 21.48 298 ALA D C 1
ATOM 11034 O O . ALA D 1 298 ? 58.951 16.843 15.459 1.00 22.17 298 ALA D O 1
ATOM 11036 N N . MET D 1 299 ? 60.867 15.907 14.765 1.00 20.18 299 MET D N 1
ATOM 11037 C CA . MET D 1 299 ? 61.710 16.844 15.517 1.00 18.94 299 MET D CA 1
ATOM 11038 C C . MET D 1 299 ? 62.148 17.937 14.554 1.00 19.71 299 MET D C 1
ATOM 11039 O O . MET D 1 299 ? 62.443 17.659 13.393 1.00 21.51 299 MET D O 1
ATOM 11044 N N . LEU D 1 300 ? 62.202 19.175 15.026 1.00 18.90 300 LEU D N 1
ATOM 11045 C CA . LEU D 1 300 ? 62.656 20.283 14.185 1.00 23.52 300 LEU D CA 1
ATOM 11046 C C . LEU D 1 300 ? 63.201 21.388 15.066 1.00 26.11 300 LEU D C 1
ATOM 11047 O O . LEU D 1 300 ? 62.951 21.406 16.268 1.00 29.00 300 LEU D O 1
ATOM 11052 N N . SER D 1 301 ? 63.964 22.302 14.481 1.00 23.44 301 SER D N 1
ATOM 11053 C CA . SER D 1 301 ? 64.496 23.409 15.254 1.00 24.81 301 SER D CA 1
ATOM 11054 C C . SER D 1 301 ? 64.651 24.630 14.369 1.00 23.34 301 SER D C 1
ATOM 11055 O O . SER D 1 301 ? 64.661 24.526 13.148 1.00 23.50 301 SER D O 1
ATOM 11058 N N . PHE D 1 302 ? 64.733 25.797 14.990 1.00 26.58 302 PHE D N 1
ATOM 11059 C CA . PHE D 1 302 ? 64.873 27.032 14.241 1.00 26.23 302 PHE D CA 1
ATOM 11060 C C . PHE D 1 302 ? 65.517 28.081 15.120 1.00 29.17 302 PHE D C 1
ATOM 11061 O O . PHE D 1 302 ? 65.410 28.015 16.335 1.00 29.73 302 PHE D O 1
ATOM 11069 N N . GLU D 1 303 ? 66.201 29.040 14.509 1.00 33.22 303 GLU D N 1
ATOM 11070 C CA . GLU D 1 303 ? 66.834 30.107 15.272 1.00 31.97 303 GLU D CA 1
ATOM 11071 C C . GLU D 1 303 ? 65.954 31.337 15.178 1.00 27.42 303 GLU D C 1
ATOM 11072 O O . GLU D 1 303 ? 65.601 31.788 14.094 1.00 27.20 303 GLU D O 1
ATOM 11078 N N . LEU D 1 304 ? 65.569 31.862 16.328 1.00 31.57 304 LEU D N 1
ATOM 11079 C CA . LEU D 1 304 ? 64.727 33.041 16.352 1.00 35.75 304 LEU D CA 1
ATOM 11080 C C . LEU D 1 304 ? 65.623 34.232 16.045 1.00 35.55 304 LEU D C 1
ATOM 11081 O O . LEU D 1 304 ? 66.743 34.323 16.540 1.00 34.28 304 LEU D O 1
ATOM 11086 N N . ASP D 1 305 ? 65.139 35.121 15.193 1.00 36.85 305 ASP D N 1
ATOM 11087 C CA . ASP D 1 305 ? 65.895 36.307 14.850 1.00 42.46 305 ASP D CA 1
ATOM 11088 C C . ASP D 1 305 ? 65.606 37.246 16.010 1.00 43.71 305 ASP D C 1
ATOM 11089 O O . ASP D 1 305 ? 64.471 37.677 16.198 1.00 48.60 305 ASP D O 1
ATOM 11094 N N . GLY D 1 306 ? 66.622 37.535 16.808 1.00 42.96 306 GLY D N 1
ATOM 11095 C CA . GLY D 1 306 ? 66.422 38.408 17.947 1.00 44.99 306 GLY D CA 1
ATOM 11096 C C . GLY D 1 306 ? 67.401 38.089 19.055 1.00 46.08 306 GLY D C 1
ATOM 11097 O O . GLY D 1 306 ? 68.388 37.379 18.841 1.00 48.23 306 GLY D O 1
ATOM 11098 N N . ASP D 1 307 ? 67.125 38.600 20.248 1.00 43.24 307 ASP D N 1
ATOM 11099 C CA . ASP D 1 307 ? 68.005 38.378 21.382 1.00 44.94 307 ASP D CA 1
ATOM 11100 C C . ASP D 1 307 ? 67.301 37.548 22.428 1.00 45.75 307 ASP D C 1
ATOM 11101 O O . ASP D 1 307 ? 66.325 36.869 22.134 1.00 51.70 307 ASP D O 1
ATOM 11106 N N . GLU D 1 308 ? 67.796 37.621 23.657 1.00 47.43 308 GLU D N 1
ATOM 11107 C CA . GLU D 1 308 ? 67.217 36.871 24.759 1.00 49.09 308 GLU D CA 1
ATOM 11108 C C . GLU D 1 308 ? 65.871 37.418 25.224 1.00 50.02 308 GLU D C 1
ATOM 11109 O O . GLU D 1 308 ? 65.032 36.673 25.734 1.00 52.34 308 GLU D O 1
ATOM 11115 N N . GLN D 1 309 ? 65.654 38.716 25.069 1.00 44.37 309 GLN D N 1
ATOM 11116 C CA . GLN D 1 309 ? 64.385 39.260 25.503 1.00 43.37 309 GLN D CA 1
ATOM 11117 C C . GLN D 1 309 ? 63.320 38.884 24.487 1.00 38.98 309 GLN D C 1
ATOM 11118 O O . GLN D 1 309 ? 62.162 38.650 24.834 1.00 42.64 309 GLN D O 1
ATOM 11124 N N . THR D 1 310 ? 63.729 38.814 23.229 1.00 37.06 310 THR D N 1
ATOM 11125 C CA . THR D 1 310 ? 62.827 38.436 22.152 1.00 39.03 310 THR D CA 1
ATOM 11126 C C . THR D 1 310 ? 62.396 36.994 22.398 1.00 36.35 310 THR D C 1
ATOM 11127 O O . THR D 1 310 ? 61.221 36.654 22.334 1.00 34.57 310 THR D O 1
ATOM 11131 N N . LEU D 1 311 ? 63.375 36.149 22.687 1.00 39.67 311 LEU D N 1
ATOM 11132 C CA . LEU D 1 311 ? 63.130 34.736 22.932 1.00 38.89 311 LEU D CA 1
ATOM 11133 C C . LEU D 1 311 ? 62.148 34.555 24.070 1.00 37.43 311 LEU D C 1
ATOM 11134 O O . LEU D 1 311 ? 61.260 33.700 24.017 1.00 32.56 311 LEU D O 1
ATOM 11139 N N . ARG D 1 312 ? 62.328 35.363 25.108 1.00 37.42 312 ARG D N 1
ATOM 11140 C CA . ARG D 1 312 ? 61.466 35.320 26.276 1.00 36.65 312 ARG D CA 1
ATOM 11141 C C . ARG D 1 312 ? 60.041 35.647 25.859 1.00 38.81 312 ARG D C 1
ATOM 11142 O O . ARG D 1 312 ? 59.098 34.916 26.189 1.00 33.17 312 ARG D O 1
ATOM 11150 N N . ARG D 1 313 ? 59.898 36.749 25.123 1.00 32.06 313 ARG D N 1
ATOM 11151 C CA . ARG D 1 313 ? 58.596 37.199 24.644 1.00 33.60 313 ARG D CA 1
ATOM 11152 C C . ARG D 1 313 ? 57.910 36.117 23.804 1.00 35.74 313 ARG D C 1
ATOM 11153 O O . ARG D 1 313 ? 56.697 35.886 23.932 1.00 32.06 313 ARG D O 1
ATOM 11161 N N . PHE D 1 314 ? 58.696 35.456 22.951 1.00 34.42 314 PHE D N 1
ATOM 11162 C CA . PHE D 1 314 ? 58.190 34.383 22.093 1.00 31.55 314 PHE D CA 1
ATOM 11163 C C . PHE D 1 314 ? 57.677 33.196 22.929 1.00 28.36 314 PHE D C 1
ATOM 11164 O O . PHE D 1 314 ? 56.541 32.753 22.765 1.00 30.25 314 PHE D O 1
ATOM 11172 N N . LEU D 1 315 ? 58.513 32.687 23.828 1.00 27.06 315 LEU D N 1
ATOM 11173 C CA . LEU D 1 315 ? 58.110 31.568 24.656 1.00 26.48 315 LEU D CA 1
ATOM 11174 C C . LEU D 1 315 ? 56.891 31.960 25.474 1.00 33.06 315 LEU D C 1
ATOM 11175 O O . LEU D 1 315 ? 55.926 31.199 25.571 1.00 35.50 315 LEU D O 1
ATOM 11180 N N . GLY D 1 316 ? 56.923 33.153 26.056 1.00 30.40 316 GLY D N 1
ATOM 11181 C CA . GLY D 1 316 ? 55.789 33.597 26.840 1.00 26.73 316 GLY D CA 1
ATOM 11182 C C . GLY D 1 316 ? 54.488 33.592 26.057 1.00 31.17 316 GLY D C 1
ATOM 11183 O O . GLY D 1 316 ? 53.418 33.412 26.631 1.00 38.99 316 GLY D O 1
ATOM 11184 N N . GLY D 1 317 ? 54.566 33.786 24.746 1.00 30.10 317 GLY D N 1
ATOM 11185 C CA . GLY D 1 317 ? 53.361 33.796 23.942 1.00 26.97 317 GLY D CA 1
ATOM 11186 C C . GLY D 1 317 ? 52.797 32.421 23.623 1.00 31.85 317 GLY D C 1
ATOM 11187 O O . GLY D 1 317 ? 51.756 32.313 22.973 1.00 34.86 317 GLY D O 1
ATOM 11188 N N . LEU D 1 318 ? 53.454 31.360 24.078 1.00 28.76 318 LEU D N 1
ATOM 11189 C CA . LEU D 1 318 ? 52.969 30.007 23.777 1.00 37.48 318 LEU D CA 1
ATOM 11190 C C . LEU D 1 318 ? 52.111 29.377 24.872 1.00 36.11 318 LEU D C 1
ATOM 11191 O O . LEU D 1 318 ? 52.262 29.681 26.052 1.00 43.12 318 LEU D O 1
ATOM 11196 N N . SER D 1 319 ? 51.199 28.503 24.473 1.00 34.57 319 SER D N 1
ATOM 11197 C CA . SER D 1 319 ? 50.348 27.838 25.442 1.00 33.68 319 SER D CA 1
ATOM 11198 C C . SER D 1 319 ? 50.096 26.365 25.089 1.00 34.95 319 SER D C 1
ATOM 11199 O O . SER D 1 319 ? 49.602 25.605 25.924 1.00 38.79 319 SER D O 1
ATOM 11202 N N . LEU D 1 320 ? 50.447 25.951 23.870 1.00 32.01 320 LEU D N 1
ATOM 11203 C CA . LEU D 1 320 ? 50.251 24.556 23.460 1.00 27.28 320 LEU D CA 1
ATOM 11204 C C . LEU D 1 320 ? 51.573 23.802 23.349 1.00 30.70 320 LEU D C 1
ATOM 11205 O O . LEU D 1 320 ? 51.614 22.646 22.909 1.00 31.01 320 LEU D O 1
ATOM 11210 N N . PHE D 1 321 ? 52.654 24.465 23.743 1.00 25.16 321 PHE D N 1
ATOM 11211 C CA . PHE D 1 321 ? 53.987 23.867 23.716 1.00 23.99 321 PHE D CA 1
ATOM 11212 C C . PHE D 1 321 ? 54.516 23.957 25.117 1.00 23.89 321 PHE D C 1
ATOM 11213 O O . PHE D 1 321 ? 54.642 25.054 25.638 1.00 30.01 321 PHE D O 1
ATOM 11221 N N . THR D 1 322 ? 54.852 22.833 25.729 1.00 24.16 322 THR D N 1
ATOM 11222 C CA . THR D 1 322 ? 55.381 22.889 27.084 1.00 25.02 322 THR D CA 1
ATOM 11223 C C . THR D 1 322 ? 56.901 23.042 27.067 1.00 27.71 322 THR D C 1
ATOM 11224 O O . THR D 1 322 ? 57.602 22.269 26.410 1.00 26.82 322 THR D O 1
ATOM 11228 N N . LEU D 1 323 ? 57.399 24.052 27.780 1.00 23.47 323 LEU D N 1
ATOM 11229 C CA . LEU D 1 323 ? 58.826 24.295 27.870 1.00 20.50 323 LEU D CA 1
ATOM 11230 C C . LEU D 1 323 ? 59.379 23.213 28.779 1.00 24.31 323 LEU D C 1
ATOM 11231 O O . LEU D 1 323 ? 59.230 23.269 29.995 1.00 24.62 323 LEU D O 1
ATOM 11236 N N . ALA D 1 324 ? 60.014 22.217 28.184 1.00 24.52 324 ALA D N 1
ATOM 11237 C CA . ALA D 1 324 ? 60.540 21.113 28.961 1.00 24.40 324 ALA D CA 1
ATOM 11238 C C . ALA D 1 324 ? 61.529 20.309 28.144 1.00 27.77 324 ALA D C 1
ATOM 11239 O O . ALA D 1 324 ? 61.502 20.331 26.912 1.00 28.19 324 ALA D O 1
ATOM 11241 N N . GLU D 1 325 ? 62.407 19.595 28.837 1.00 33.76 325 GLU D N 1
ATOM 11242 C CA . GLU D 1 325 ? 63.384 18.761 28.152 1.00 38.39 325 GLU D CA 1
ATOM 11243 C C . GLU D 1 325 ? 62.687 17.466 27.719 1.00 35.63 325 GLU D C 1
ATOM 11244 O O . GLU D 1 325 ? 61.525 17.230 28.060 1.00 34.05 325 GLU D O 1
ATOM 11250 N N . SER D 1 326 ? 63.401 16.631 26.979 1.00 31.44 326 SER D N 1
ATOM 11251 C CA . SER D 1 326 ? 62.856 15.376 26.487 1.00 26.52 326 SER D CA 1
ATOM 11252 C C . SER D 1 326 ? 62.037 15.597 25.211 1.00 24.90 326 SER D C 1
ATOM 11253 O O . SER D 1 326 ? 61.859 16.733 24.751 1.00 24.21 326 SER D O 1
ATOM 11256 N N . LEU D 1 327 ? 61.528 14.504 24.655 1.00 20.13 327 LEU D N 1
ATOM 11257 C CA . LEU D 1 327 ? 60.811 14.561 23.396 1.00 18.15 327 LEU D CA 1
ATOM 11258 C C . LEU D 1 327 ? 60.144 13.221 23.158 1.00 20.90 327 LEU D C 1
ATOM 11259 O O . LEU D 1 327 ? 60.337 12.283 23.931 1.00 20.40 327 LEU D O 1
ATOM 11264 N N . GLY D 1 328 ? 59.362 13.134 22.085 1.00 18.38 328 GLY D N 1
ATOM 11265 C CA . GLY D 1 328 ? 58.739 11.867 21.731 1.00 20.11 328 GLY D CA 1
ATOM 11266 C C . GLY D 1 328 ? 57.376 11.542 22.300 1.00 19.65 328 GLY D C 1
ATOM 11267 O O . GLY D 1 328 ? 56.798 10.505 21.958 1.00 19.96 328 GLY D O 1
ATOM 11268 N N . GLY D 1 329 ? 56.869 12.406 23.177 1.00 19.67 329 GLY D N 1
ATOM 11269 C CA . GLY D 1 329 ? 55.555 12.183 23.749 1.00 19.86 329 GLY D CA 1
ATOM 11270 C C . GLY D 1 329 ? 54.477 12.705 22.811 1.00 22.11 329 GLY D C 1
ATOM 11271 O O . GLY D 1 329 ? 54.765 13.427 21.855 1.00 19.03 329 GLY D O 1
ATOM 11272 N N . VAL D 1 330 ? 53.231 12.340 23.083 1.00 17.17 330 VAL D N 1
ATOM 11273 C CA . VAL D 1 330 ? 52.127 12.787 22.261 1.00 15.48 330 VAL D CA 1
ATOM 11274 C C . VAL D 1 330 ? 51.933 14.283 22.390 1.00 15.74 330 VAL D C 1
ATOM 11275 O O . VAL D 1 330 ? 51.349 14.907 21.514 1.00 20.03 330 VAL D O 1
ATOM 11279 N N . GLU D 1 331 ? 52.449 14.874 23.459 1.00 16.78 331 GLU D N 1
ATOM 11280 C CA . GLU D 1 331 ? 52.281 16.312 23.645 1.00 16.95 331 GLU D CA 1
ATOM 11281 C C . GLU D 1 331 ? 53.463 17.088 23.074 1.00 20.65 331 GLU D C 1
ATOM 11282 O O . GLU D 1 331 ? 54.610 16.667 23.202 1.00 21.29 331 GLU D O 1
ATOM 11288 N N . SER D 1 332 ? 53.173 18.221 22.439 1.00 21.22 332 SER D N 1
ATOM 11289 C CA . SER D 1 332 ? 54.204 19.068 21.835 1.00 21.73 332 SER D CA 1
ATOM 11290 C C . SER D 1 332 ? 55.038 19.756 22.898 1.00 19.13 332 SER D C 1
ATOM 11291 O O . SER D 1 332 ? 54.499 20.360 23.830 1.00 20.62 332 SER D O 1
ATOM 11294 N N . LEU D 1 333 ? 56.357 19.678 22.746 1.00 21.02 333 LEU D N 1
ATOM 11295 C CA . LEU D 1 333 ? 57.279 20.315 23.695 1.00 26.44 333 LEU D CA 1
ATOM 11296 C C . LEU D 1 333 ? 58.238 21.241 22.956 1.00 24.36 333 LEU D C 1
ATOM 11297 O O . LEU D 1 333 ? 58.492 21.063 21.769 1.00 23.85 333 LEU D O 1
ATOM 11302 N N . ILE D 1 334 ? 58.764 22.234 23.658 1.00 24.11 334 ILE D N 1
ATOM 11303 C CA . ILE D 1 334 ? 59.726 23.137 23.059 1.00 20.20 334 ILE D CA 1
ATOM 11304 C C . ILE D 1 334 ? 60.858 23.281 24.054 1.00 20.10 334 ILE D C 1
ATOM 11305 O O . ILE D 1 334 ? 60.644 23.179 25.256 1.00 26.05 334 ILE D O 1
ATOM 11310 N N . SER D 1 335 ? 62.069 23.493 23.563 1.00 22.73 335 SER D N 1
ATOM 11311 C CA . SER D 1 335 ? 63.204 23.654 24.457 1.00 26.07 335 SER D CA 1
ATOM 11312 C C . SER D 1 335 ? 64.226 24.613 23.862 1.00 26.65 335 SER D C 1
ATOM 11313 O O . SER D 1 335 ? 64.336 24.759 22.643 1.00 25.40 335 SER D O 1
ATOM 11316 N N . HIS D 1 336 ? 64.946 25.295 24.735 1.00 23.18 336 HIS D N 1
ATOM 11317 C CA . HIS D 1 336 ? 65.949 26.249 24.308 1.00 24.70 336 HIS D CA 1
ATOM 11318 C C . HIS D 1 336 ? 67.278 25.577 24.600 1.00 24.73 336 HIS D C 1
ATOM 11319 O O . HIS D 1 336 ? 67.677 25.473 25.753 1.00 30.68 336 HIS D O 1
ATOM 11326 N N . ALA D 1 337 ? 67.963 25.121 23.559 1.00 27.38 337 ALA D N 1
ATOM 11327 C CA . ALA D 1 337 ? 69.227 24.402 23.731 1.00 32.19 337 ALA D CA 1
ATOM 11328 C C . ALA D 1 337 ? 70.298 25.075 24.605 1.00 30.94 337 ALA D C 1
ATOM 11329 O O . ALA D 1 337 ? 70.933 24.413 25.437 1.00 31.27 337 ALA D O 1
ATOM 11331 N N . ALA D 1 338 ? 70.499 26.376 24.422 1.00 25.29 338 ALA D N 1
ATOM 11332 C CA . ALA D 1 338 ? 71.506 27.094 25.188 1.00 30.18 338 ALA D CA 1
ATOM 11333 C C . ALA D 1 338 ? 71.320 26.964 26.705 1.00 32.47 338 ALA D C 1
ATOM 11334 O O . ALA D 1 338 ? 72.297 26.782 27.434 1.00 34.44 338 ALA D O 1
ATOM 11336 N N . THR D 1 339 ? 70.077 27.040 27.180 1.00 30.14 339 THR D N 1
ATOM 11337 C CA . THR D 1 339 ? 69.805 26.949 28.611 1.00 29.82 339 THR D CA 1
ATOM 11338 C C . THR D 1 339 ? 69.201 25.625 29.057 1.00 34.96 339 THR D C 1
ATOM 11339 O O . THR D 1 339 ? 68.982 25.418 30.251 1.00 39.00 339 THR D O 1
ATOM 11343 N N . MET D 1 340 ? 68.922 24.724 28.123 1.00 26.23 340 MET D N 1
ATOM 11344 C CA . MET D 1 340 ? 68.334 23.461 28.513 1.00 28.28 340 MET D CA 1
ATOM 11345 C C . MET D 1 340 ? 69.197 22.287 28.118 1.00 31.51 340 MET D C 1
ATOM 11346 O O . MET D 1 340 ? 70.083 21.889 28.871 1.00 39.23 340 MET D O 1
ATOM 11351 N N . THR D 1 341 ? 68.961 21.754 26.925 1.00 35.30 341 THR D N 1
ATOM 11352 C CA . THR D 1 341 ? 69.704 20.600 26.412 1.00 34.80 341 THR D CA 1
ATOM 11353 C C . THR D 1 341 ? 71.229 20.709 26.363 1.00 34.39 341 THR D C 1
ATOM 11354 O O . THR D 1 341 ? 71.928 19.744 26.675 1.00 36.19 341 THR D O 1
ATOM 11358 N N . HIS D 1 342 ? 71.748 21.871 25.977 1.00 30.09 342 HIS D N 1
ATOM 11359 C CA . HIS D 1 342 ? 73.193 22.047 25.860 1.00 30.53 342 HIS D CA 1
ATOM 11360 C C . HIS D 1 342 ? 73.717 23.129 26.771 1.00 33.73 342 HIS D C 1
ATOM 11361 O O . HIS D 1 342 ? 74.739 23.754 26.483 1.00 36.75 342 HIS D O 1
ATOM 11368 N N . ALA D 1 343 ? 73.008 23.350 27.871 1.00 34.48 343 ALA D N 1
ATOM 11369 C CA . ALA D 1 343 ? 73.400 24.356 28.838 1.00 35.58 343 ALA D CA 1
ATOM 11370 C C . ALA D 1 343 ? 74.778 24.027 29.409 1.00 42.90 343 ALA D C 1
ATOM 11371 O O . ALA D 1 343 ? 75.571 24.925 29.714 1.00 45.71 343 ALA D O 1
ATOM 11373 N N . GLY D 1 344 ? 75.070 22.737 29.540 1.00 44.39 344 GLY D N 1
ATOM 11374 C CA . GLY D 1 344 ? 76.353 22.323 30.092 1.00 51.49 344 GLY D CA 1
ATOM 11375 C C . GLY D 1 344 ? 77.484 22.326 29.086 1.00 52.02 344 GLY D C 1
ATOM 11376 O O . GLY D 1 344 ? 78.480 21.613 29.236 1.00 55.24 344 GLY D O 1
ATOM 11377 N N . MET D 1 345 ? 77.312 23.142 28.054 1.00 52.90 345 MET D N 1
ATOM 11378 C CA . MET D 1 345 ? 78.277 23.284 26.978 1.00 50.35 345 MET D CA 1
ATOM 11379 C C . MET D 1 345 ? 78.684 24.747 26.959 1.00 47.41 345 MET D C 1
ATOM 11380 O O . MET D 1 345 ? 77.835 25.616 26.792 1.00 55.52 345 MET D O 1
ATOM 11385 N N . ALA D 1 346 ? 79.970 25.025 27.139 1.00 48.29 346 ALA D N 1
ATOM 11386 C CA . ALA D 1 346 ? 80.433 26.410 27.138 1.00 45.83 346 ALA D CA 1
ATOM 11387 C C . ALA D 1 346 ? 79.904 27.102 25.895 1.00 37.49 346 ALA D C 1
ATOM 11388 O O . ALA D 1 346 ? 79.852 26.511 24.818 1.00 34.28 346 ALA D O 1
ATOM 11390 N N . PRO D 1 347 ? 79.482 28.362 26.037 1.00 33.22 347 PRO D N 1
ATOM 11391 C CA . PRO D 1 347 ? 78.958 29.098 24.887 1.00 35.15 347 PRO D CA 1
ATOM 11392 C C . PRO D 1 347 ? 79.890 29.031 23.677 1.00 32.53 347 PRO D C 1
ATOM 11393 O O . PRO D 1 347 ? 79.434 28.954 22.539 1.00 32.89 347 PRO D O 1
ATOM 11397 N N . GLU D 1 348 ? 81.194 29.060 23.931 1.00 32.97 348 GLU D N 1
ATOM 11398 C CA . GLU D 1 348 ? 82.187 28.989 22.864 1.00 36.55 348 GLU D CA 1
ATOM 11399 C C . GLU D 1 348 ? 82.007 27.677 22.120 1.00 35.56 348 GLU D C 1
ATOM 11400 O O . GLU D 1 348 ? 82.027 27.639 20.894 1.00 40.48 348 GLU D O 1
ATOM 11406 N N . ALA D 1 349 ? 81.831 26.603 22.877 1.00 32.46 349 ALA D N 1
ATOM 11407 C CA . ALA D 1 349 ? 81.636 25.281 22.301 1.00 34.69 349 ALA D CA 1
ATOM 11408 C C . ALA D 1 349 ? 80.333 25.215 21.519 1.00 32.27 349 ALA D C 1
ATOM 11409 O O . ALA D 1 349 ? 80.289 24.691 20.413 1.00 37.29 349 ALA D O 1
ATOM 11411 N N . ARG D 1 350 ? 79.264 25.740 22.100 1.00 30.58 350 ARG D N 1
ATOM 11412 C CA . ARG D 1 350 ? 77.979 25.720 21.431 1.00 29.07 350 ARG D CA 1
ATOM 11413 C C . ARG D 1 350 ? 78.100 26.474 20.132 1.00 29.50 350 ARG D C 1
ATOM 11414 O O . ARG D 1 350 ? 77.544 26.070 19.110 1.00 30.67 350 ARG D O 1
ATOM 11422 N N . ALA D 1 351 ? 78.844 27.574 20.179 1.00 30.62 351 ALA D N 1
ATOM 11423 C CA . ALA D 1 351 ? 79.057 28.403 19.001 1.00 30.82 351 ALA D CA 1
ATOM 11424 C C . ALA D 1 351 ? 79.833 27.631 17.935 1.00 32.19 351 ALA D C 1
ATOM 11425 O O . ALA D 1 351 ? 79.467 27.627 16.758 1.00 37.70 351 ALA D O 1
ATOM 11427 N N . ALA D 1 352 ? 80.915 26.982 18.337 1.00 33.86 352 ALA D N 1
ATOM 11428 C CA . ALA D 1 352 ? 81.708 26.227 17.381 1.00 42.24 352 ALA D CA 1
ATOM 11429 C C . ALA D 1 352 ? 80.860 25.093 16.807 1.00 44.73 352 ALA D C 1
ATOM 11430 O O . ALA D 1 352 ? 81.108 24.629 15.691 1.00 43.40 352 ALA D O 1
ATOM 11432 N N . ALA D 1 353 ? 79.850 24.676 17.577 1.00 42.23 353 ALA D N 1
ATOM 11433 C CA . ALA D 1 353 ? 78.951 23.583 17.200 1.00 38.09 353 ALA D CA 1
ATOM 11434 C C . ALA D 1 353 ? 77.770 23.998 16.329 1.00 34.54 353 ALA D C 1
ATOM 11435 O O . ALA D 1 353 ? 76.952 23.162 15.955 1.00 38.07 353 ALA D O 1
ATOM 11437 N N . GLY D 1 354 ? 77.677 25.285 16.015 1.00 34.58 354 GLY D N 1
ATOM 11438 C CA . GLY D 1 354 ? 76.589 25.770 15.185 1.00 33.44 354 GLY D CA 1
ATOM 11439 C C . GLY D 1 354 ? 75.304 25.850 15.970 1.00 30.82 354 GLY D C 1
ATOM 11440 O O . GLY D 1 354 ? 74.215 25.909 15.404 1.00 29.60 354 GLY D O 1
ATOM 11441 N N . ILE D 1 355 ? 75.438 25.843 17.288 1.00 31.15 355 ILE D N 1
ATOM 11442 C CA . ILE D 1 355 ? 74.280 25.917 18.161 1.00 33.98 355 ILE D CA 1
ATOM 11443 C C . ILE D 1 355 ? 74.083 27.356 18.644 1.00 32.90 355 ILE D C 1
ATOM 11444 O O . ILE D 1 355 ? 74.759 27.818 19.565 1.00 33.03 355 ILE D O 1
ATOM 11449 N N . SER D 1 356 ? 73.140 28.045 18.008 1.00 30.89 356 SER D N 1
ATOM 11450 C CA . SER D 1 356 ? 72.821 29.432 18.306 1.00 24.81 356 SER D CA 1
ATOM 11451 C C . SER D 1 356 ? 72.212 29.663 19.679 1.00 32.47 356 SER D C 1
ATOM 11452 O O . SER D 1 356 ? 71.488 28.817 20.205 1.00 35.90 356 SER D O 1
ATOM 11455 N N . GLU D 1 357 ? 72.504 30.825 20.254 1.00 35.24 357 GLU D N 1
ATOM 11456 C CA . GLU D 1 357 ? 71.971 31.196 21.560 1.00 33.58 357 GLU D CA 1
ATOM 11457 C C . GLU D 1 357 ? 70.461 31.436 21.512 1.00 32.68 357 GLU D C 1
ATOM 11458 O O . GLU D 1 357 ? 69.825 31.611 22.545 1.00 33.45 357 GLU D O 1
ATOM 11464 N N . THR D 1 358 ? 69.889 31.464 20.312 1.00 31.64 358 THR D N 1
ATOM 11465 C CA . THR D 1 358 ? 68.452 31.660 20.180 1.00 33.82 358 THR D CA 1
ATOM 11466 C C . THR D 1 358 ? 67.787 30.466 19.479 1.00 31.71 358 THR D C 1
ATOM 11467 O O . THR D 1 358 ? 66.664 30.574 18.969 1.00 26.06 358 THR D O 1
ATOM 11471 N N . LEU D 1 359 ? 68.477 29.325 19.460 1.00 29.88 359 LEU D N 1
ATOM 11472 C CA . LEU D 1 359 ? 67.923 28.130 18.833 1.00 25.29 359 LEU D CA 1
ATOM 11473 C C . LEU D 1 359 ? 66.881 27.463 19.746 1.00 25.93 359 LEU D C 1
ATOM 11474 O O . LEU D 1 359 ? 67.119 27.241 20.939 1.00 22.30 359 LEU D O 1
ATOM 11479 N N . LEU D 1 360 ? 65.714 27.180 19.168 1.00 24.84 360 LEU D N 1
ATOM 11480 C CA . LEU D 1 360 ? 64.610 26.532 19.870 1.00 20.88 360 LEU D CA 1
ATOM 11481 C C . LEU D 1 360 ? 64.298 25.220 19.157 1.00 22.50 360 LEU D C 1
ATOM 11482 O O . LEU D 1 360 ? 64.122 25.201 17.943 1.00 25.04 360 LEU D O 1
ATOM 11487 N N . ARG D 1 361 ? 64.254 24.120 19.903 1.00 22.41 361 ARG D N 1
ATOM 11488 C CA . ARG D 1 361 ? 63.939 22.823 19.316 1.00 21.91 361 ARG D CA 1
ATOM 11489 C C . ARG D 1 361 ? 62.488 22.480 19.636 1.00 26.19 361 ARG D C 1
ATOM 11490 O O . ARG D 1 361 ? 62.021 22.723 20.753 1.00 25.56 361 ARG D O 1
ATOM 11498 N N . ILE D 1 362 ? 61.771 21.931 18.658 1.00 22.73 362 ILE D N 1
ATOM 11499 C CA . ILE D 1 362 ? 60.397 21.534 18.887 1.00 19.72 362 ILE D CA 1
ATOM 11500 C C . ILE D 1 362 ? 60.224 20.035 18.718 1.00 21.11 362 ILE D C 1
ATOM 11501 O O . ILE D 1 362 ? 60.676 19.464 17.730 1.00 21.71 362 ILE D O 1
ATOM 11506 N N . SER D 1 363 ? 59.620 19.398 19.717 1.00 19.02 363 SER D N 1
ATOM 11507 C CA . SER D 1 363 ? 59.303 17.979 19.635 1.00 17.49 363 SER D CA 1
ATOM 11508 C C . SER D 1 363 ? 57.805 18.028 19.316 1.00 15.22 363 SER D C 1
ATOM 11509 O O . SER D 1 363 ? 56.988 18.245 20.208 1.00 17.97 363 SER D O 1
ATOM 11512 N N . THR D 1 364 ? 57.452 17.851 18.044 1.00 17.78 364 THR D N 1
ATOM 11513 C CA . THR D 1 364 ? 56.054 17.933 17.607 1.00 16.94 364 THR D CA 1
ATOM 11514 C C . THR D 1 364 ? 55.148 16.835 18.144 1.00 16.89 364 THR D C 1
ATOM 11515 O O . THR D 1 364 ? 55.466 15.648 18.054 1.00 20.09 364 THR D O 1
ATOM 11519 N N . GLY D 1 365 ? 54.019 17.253 18.708 1.00 19.44 365 GLY D N 1
ATOM 11520 C CA . GLY D 1 365 ? 53.055 16.327 19.269 1.00 16.60 365 GLY D CA 1
ATOM 11521 C C . GLY D 1 365 ? 51.925 16.043 18.306 1.00 17.79 365 GLY D C 1
ATOM 11522 O O . GLY D 1 365 ? 52.001 16.379 17.116 1.00 18.67 365 GLY D O 1
ATOM 11523 N N . ILE D 1 366 ? 50.860 15.434 18.811 1.00 19.64 366 ILE D N 1
ATOM 11524 C CA . ILE D 1 366 ? 49.753 15.087 17.945 1.00 17.31 366 ILE D CA 1
ATOM 11525 C C . ILE D 1 366 ? 48.502 15.924 18.128 1.00 19.15 366 ILE D C 1
ATOM 11526 O O . ILE D 1 366 ? 47.400 15.488 17.796 1.00 20.77 366 ILE D O 1
ATOM 11531 N N . GLU D 1 367 ? 48.672 17.132 18.648 1.00 16.76 367 GLU D N 1
ATOM 11532 C CA . GLU D 1 367 ? 47.545 18.052 18.789 1.00 21.46 367 GLU D CA 1
ATOM 11533 C C . GLU D 1 367 ? 47.088 18.445 17.372 1.00 20.57 367 GLU D C 1
ATOM 11534 O O . GLU D 1 367 ? 47.693 18.044 16.393 1.00 21.77 367 GLU D O 1
ATOM 11540 N N . ASP D 1 368 ? 46.021 19.218 17.245 1.00 18.42 368 ASP D N 1
ATOM 11541 C CA . ASP D 1 368 ? 45.599 19.622 15.913 1.00 21.68 368 ASP D CA 1
ATOM 11542 C C . ASP D 1 368 ? 46.660 20.595 15.371 1.00 20.71 368 ASP D C 1
ATOM 11543 O O . ASP D 1 368 ? 46.982 21.576 16.034 1.00 21.77 368 ASP D O 1
ATOM 11548 N N . GLY D 1 369 ? 47.207 20.313 14.183 1.00 24.21 369 GLY D N 1
ATOM 11549 C CA . GLY D 1 369 ? 48.244 21.153 13.583 1.00 20.85 369 GLY D CA 1
ATOM 11550 C C . GLY D 1 369 ? 47.933 22.648 13.461 1.00 21.90 369 GLY D C 1
ATOM 11551 O O . GLY D 1 369 ? 48.827 23.488 13.592 1.00 23.94 369 GLY D O 1
ATOM 11552 N N . GLU D 1 370 ? 46.670 22.979 13.202 1.00 26.26 370 GLU D N 1
ATOM 11553 C CA . GLU D 1 370 ? 46.237 24.374 13.075 1.00 28.48 370 GLU D CA 1
ATOM 11554 C C . GLU D 1 370 ? 46.368 25.076 14.413 1.00 29.12 370 GLU D C 1
ATOM 11555 O O . GLU D 1 370 ? 46.811 26.218 14.485 1.00 26.31 370 GLU D O 1
ATOM 11561 N N . ASP D 1 371 ? 45.966 24.384 15.476 1.00 28.51 371 ASP D N 1
ATOM 11562 C CA . ASP D 1 371 ? 46.051 24.929 16.825 1.00 26.99 371 ASP D CA 1
ATOM 11563 C C . ASP D 1 371 ? 47.509 25.222 17.175 1.00 29.75 371 ASP D C 1
ATOM 11564 O O . ASP D 1 371 ? 47.832 26.272 17.750 1.00 26.06 371 ASP D O 1
ATOM 11569 N N . LEU D 1 372 ? 48.389 24.279 16.837 1.00 26.78 372 LEU D N 1
ATOM 11570 C CA . LEU D 1 372 ? 49.813 24.435 17.113 1.00 20.01 372 LEU D CA 1
ATOM 11571 C C . LEU D 1 372 ? 50.356 25.638 16.345 1.00 23.70 372 LEU D C 1
ATOM 11572 O O . LEU D 1 372 ? 51.063 26.468 16.909 1.00 25.60 372 LEU D O 1
ATOM 11577 N N . ILE D 1 373 ? 50.016 25.726 15.058 1.00 26.82 373 ILE D N 1
ATOM 11578 C CA . ILE D 1 373 ? 50.480 26.829 14.210 1.00 29.08 373 ILE D CA 1
ATOM 11579 C C . ILE D 1 373 ? 49.986 28.162 14.783 1.00 28.60 373 ILE D C 1
ATOM 11580 O O . ILE D 1 373 ? 50.747 29.122 14.883 1.00 29.63 373 ILE D O 1
ATOM 11585 N N . ALA D 1 374 ? 48.711 28.206 15.166 1.00 29.88 374 ALA D N 1
ATOM 11586 C CA . ALA D 1 374 ? 48.112 29.409 15.746 1.00 27.37 374 ALA D CA 1
ATOM 11587 C C . ALA D 1 374 ? 48.858 29.825 17.010 1.00 31.62 374 ALA D C 1
ATOM 11588 O O . ALA D 1 374 ? 49.056 31.014 17.266 1.00 32.26 374 ALA D O 1
ATOM 11590 N N . ASP D 1 375 ? 49.271 28.839 17.804 1.00 34.21 375 ASP D N 1
ATOM 11591 C CA . ASP D 1 375 ? 50.010 29.100 19.042 1.00 31.83 375 ASP D CA 1
ATOM 11592 C C . ASP D 1 375 ? 51.341 29.760 18.691 1.00 27.15 375 ASP D C 1
ATOM 11593 O O . ASP D 1 375 ? 51.739 30.760 19.303 1.00 26.78 375 ASP D O 1
ATOM 11598 N N . LEU D 1 376 ? 52.018 29.190 17.697 1.00 25.69 376 LEU D N 1
ATOM 11599 C CA . LEU D 1 376 ? 53.304 29.700 17.240 1.00 26.91 376 LEU D CA 1
ATOM 11600 C C . LEU D 1 376 ? 53.168 31.132 16.751 1.00 27.85 376 LEU D C 1
ATOM 11601 O O . LEU D 1 376 ? 53.991 31.984 17.071 1.00 29.94 376 LEU D O 1
ATOM 11606 N N . GLU D 1 377 ? 52.132 31.385 15.964 1.00 32.69 377 GLU D N 1
ATOM 11607 C CA . GLU D 1 377 ? 51.888 32.717 15.433 1.00 35.32 377 GLU D CA 1
ATOM 11608 C C . GLU D 1 377 ? 51.766 33.688 16.606 1.00 37.70 377 GLU D C 1
ATOM 11609 O O . GLU D 1 377 ? 52.233 34.832 16.549 1.00 31.99 377 GLU D O 1
ATOM 11615 N N . ASN D 1 378 ? 51.143 33.212 17.680 1.00 37.17 378 ASN D N 1
ATOM 11616 C CA . ASN D 1 378 ? 50.962 34.024 18.870 1.00 39.31 378 ASN D CA 1
ATOM 11617 C C . ASN D 1 378 ? 52.307 34.357 19.507 1.00 34.58 378 ASN D C 1
ATOM 11618 O O . ASN D 1 378 ? 52.522 35.464 19.999 1.00 39.18 378 ASN D O 1
ATOM 11623 N N . GLY D 1 379 ? 53.213 33.392 19.511 1.00 33.25 379 GLY D N 1
ATOM 11624 C CA . GLY D 1 379 ? 54.517 33.641 20.086 1.00 31.58 379 GLY D CA 1
ATOM 11625 C C . GLY D 1 379 ? 55.256 34.675 19.259 1.00 37.08 379 GLY D C 1
ATOM 11626 O O . GLY D 1 379 ? 55.903 35.573 19.801 1.00 36.49 379 GLY D O 1
ATOM 11627 N N . PHE D 1 380 ? 55.151 34.547 17.938 1.00 31.16 380 PHE D N 1
ATOM 11628 C CA . PHE D 1 380 ? 55.813 35.462 17.019 1.00 33.34 380 PHE D CA 1
ATOM 11629 C C . PHE D 1 380 ? 55.284 36.877 17.103 1.00 37.17 380 PHE D C 1
ATOM 11630 O O . PHE D 1 380 ? 56.062 37.830 17.089 1.00 41.71 380 PHE D O 1
ATOM 11638 N N . ARG D 1 381 ? 53.968 37.022 17.184 1.00 35.63 381 ARG D N 1
ATOM 11639 C CA . ARG D 1 381 ? 53.387 38.350 17.284 1.00 44.55 381 ARG D CA 1
ATOM 11640 C C . ARG D 1 381 ? 53.854 39.030 18.581 1.00 48.82 381 ARG D C 1
ATOM 11641 O O . ARG D 1 381 ? 53.881 40.257 18.680 1.00 57.44 381 ARG D O 1
ATOM 11649 N N . ALA D 1 382 ? 54.240 38.222 19.565 1.00 49.68 382 ALA D N 1
ATOM 11650 C CA . ALA D 1 382 ? 54.728 38.735 20.838 1.00 46.51 382 ALA D CA 1
ATOM 11651 C C . ALA D 1 382 ? 56.229 39.034 20.743 1.00 44.38 382 ALA D C 1
ATOM 11652 O O . ALA D 1 382 ? 56.730 39.950 21.390 1.00 48.12 382 ALA D O 1
ATOM 11654 N N . ALA D 1 383 ? 56.951 38.262 19.942 1.00 39.51 383 ALA D N 1
ATOM 11655 C CA . ALA D 1 383 ? 58.382 38.492 19.795 1.00 42.76 383 ALA D CA 1
ATOM 11656 C C . ALA D 1 383 ? 58.595 39.864 19.175 1.00 45.00 383 ALA D C 1
ATOM 11657 O O . ALA D 1 383 ? 59.671 40.444 19.290 1.00 45.06 383 ALA D O 1
ATOM 11659 N N . ASN D 1 384 ? 57.553 40.378 18.527 1.00 51.14 384 ASN D N 1
ATOM 11660 C CA . ASN D 1 384 ? 57.609 41.671 17.847 1.00 60.15 384 ASN D CA 1
ATOM 11661 C C . ASN D 1 384 ? 57.329 42.897 18.702 1.00 60.62 384 ASN D C 1
ATOM 11662 O O . ASN D 1 384 ? 57.653 44.011 18.307 1.00 63.02 384 ASN D O 1
ATOM 11667 N N . LYS D 1 385 ? 56.719 42.693 19.862 1.00 68.68 385 LYS D N 1
ATOM 11668 C CA . LYS D 1 385 ? 56.387 43.789 20.774 1.00 74.88 385 LYS D CA 1
ATOM 11669 C C . LYS D 1 385 ? 57.621 44.279 21.546 1.00 77.44 385 LYS D C 1
ATOM 11670 O O . LYS D 1 385 ? 57.562 44.516 22.758 1.00 78.73 385 LYS D O 1
ATOM 11676 N N . GLY D 1 386 ? 58.739 44.436 20.842 1.00 80.57 386 GLY D N 1
ATOM 11677 C CA . GLY D 1 386 ? 59.955 44.891 21.497 1.00 89.92 386 GLY D CA 1
ATOM 11678 C C . GLY D 1 386 ? 61.034 45.425 20.568 1.00 93.99 386 GLY D C 1
ATOM 11679 O O . GLY D 1 386 ? 61.890 46.213 21.036 1.00 93.83 386 GLY D O 1
#

Secondary structure (DSSP, 8-state):
--HHHHHHHTTTT--TTT-BSSPPB---SBB--SBTTB--S-SBTTT--HHHHHHHHHHHHHHT-SEEEEESSHHHHHHHHHHHH--TT-EEEEETT--HHHHHHHHHHHTTTS-EEEEE-TT-HHHHHHHHHT--SEEEEE-S-TTT-----HHHHHHHHHHTT-EEEEE-TTT-TTT--GGGGT-SEEEEE----S-SS----EEEEESSHHHHHHHHHHHHHHT-BPPHHHHHHHHHHHTTHHHHHHHHHHHHHHHHHHHTT-TTEEEEE-TTSTTSTTHHHHHHH-SS--SEEEEEESS-HHHHHHHHHT-SSSEEBS---SSS-EEEEGGGTTTTTS-HHHHHHHT--TTEEEEE--SS-HHHHHHHHHHHHHHHT--/--HHHHHHHTTTT--TTT-BSSPPB---SBBB-SBTTB--S-SBTTT--HHHHHHHHHHHHHTT-SEEEEESSHHHHHHHHHHHH--TT-EEEEETT--HHHHHHHHHHHTTTS-EEEEE-TTSHHHHHHHHHT--SEEEE--S-TTT-----HHHHHHHHHHTT-EEEEE-TTT-TTT--TTTTT-SEEEEE----S-SS----EEEEESSHHHHHHHHHHHHHHT-BPPHHHHHHHHHHHTTHHHHHHHHHHHHHHHHHHHTT-TTEEEEE-TTSTTSTTHHHHHHH-SS--SEEEEEESS-HHHHHHHHHT-SSSEEBS---SSS-EEEETTTTTT-SS-HHHHHHTT--TTEEEEE--SS-HHHHHHHHHHHHHHHT--/--HHHHHHHTTTT--SSS-BSSPPB---SBBB-SBTTB--S-SBTTT--HHHHHHHHHHHHHHT-SEEEEESSHHHHHHHHHHHH--TT-EEEEETT--HHHHHHHHHHHTTTS-EEEEE-TTSHHHHHHHHTT--SEEEE-SS-TTT-----HHHHHHHHHHHT-EEEEE-TTTHHHH--TTTTT-SEEEEE----S-SSS---EEEEESSHHHHHHHHHHHHHHT-BPPHHHHHHHHHHHTTHHHHHHHHHHHHHHHHHHHTT-TTEEEEE-TTSTTSTTHHHHHHH-SS--SEEEEEESS-HHHHHHHHHT-SSSEE-S---SSS-EEEETTTTTTTTS-HHHHHHTT--TTEEEEE--SS-HHHHHHHHHHHHHHHH--/--HHHHHHHTTTT--TTT-BSSPPB---SBBB-SSTT---S-SBTTT--HHHHHHHHHHHHHHT-SEEEEESSHHHHHHHHHHHH--TT-EEEEETT--HHHHHHHHHHHTTTS-EEEEE-TT-HHHHHHHHTT--SEEEEESS-TTT-----HHHHHHHHHHTT-EEEEE-TTTHHHH--GGGGT-SEEEEE----S-SS----EEEEESSHHHHHHHHHHHHHTT-BPPHHHHHHHHHHHTTHHHHHHHHHHHHHHHHHHHTT-TTEEEEE-TTSTTSTTHHHHHHH-SS--SEEEEEESS-HHHHHHHHHT-SSSEEBS---SSS-EEEETTTTTTTTS-HHHHHHTT--TTEEEEE--SS-HHHHHHHHHHHHHHHT--

GO terms:
  GO:0003962 cystathionine gamma-synthase activity (F, IDA)
  GO:0030170 pyridoxal phosphate binding (F, IDA)